Protein AF-A0A8S1J3Z8-F1 (afdb_monomer_lite)

Secondary structure (DSSP, 8-state):
-GGGS--TT---SPPHHHHHTGGGGGGGT--SEE--B-TTSSBPTT--EESTTTTT-HHHHGGG-SHHHHHHHHHSPPPPSS----HHHHT-BTSSBTTTBB-HHHHHHHHHHHTTPPBHHHHHHHTTPPPP-SGGGT-S-HHHHHHHHHHHSSGGGSBHHHHHHHSPPPTTSSS-HHHHHHHHHHHHHHHHH-TT-TT-GGG-SS-HHHHHHHHT--HHHHHHHHSS-----SSTTS--TT---------PPPPPP-------PPPS---SEEEEETTTEEEEEEEEEETTEEEEEEEEEES-SSEEEEEE-S-TTTTTTTEEEEEEEE-TT--EEEEEEEESSSSSPEEHHHHT----EEEEEEEEETTEEEEEEEEES----SSSPPPPSSSPEEEEEEEESS-SS----TTTTEEEEEE-TTPPP-PPPP-------BEEEEEEETTTTEEEEEEEEE-SSSEEEEEEEEEE-TTSS--EEEEEEE--TTSSSTTEEEEEEEEETTEEEEEEEEEEETTEEEEHHHHT-----EEEEEEEETTEEEEEEEEESS-SSTTPPPPPTTSPEEEEEEEESSSS--TTTSEEEEEEE-TT-BTT---S-EEE-----S---------------------------------------EEEEEEEETTTTEEEEEEEETTEEEEEEEEESSSEEEEEE--TTSSSTTEEEEEEEEETTEEEEEEEEESSSSPPEEHHHHT----EEEEEEEEETTEEEEEEEEESS-SSSSSPP--SS----EEEEE-SSSSS---TT--

Sequence (799 aa):
MFLKFLKCSGTPGVDSFFATVSYRYGHSEVMDIIPRIDDEGHEVPAGHLLLYESFFQPTKGLAAGIEPLLRGLAFSQQAAGVPHFPNALQTYLFGAPMHGGTDLFARNIQRGRDHGIPDYNSARQHMGLERKTSFEDITTEIYLQRILEETYGDVDSIDAYIGGLAEDAYLDSNIGELFYVSMLDQYVRIRNGDRFYFENSRNGLFTEEEINTIRATGLRDVILRNTMIKVMPENVYVQDVNQPWPRQTTSEPEAPGETPSSGSPAAPSAVPSKELKEGVYTLEWSKEEIGGEDYLTFDLNVKAEGWVGIGIAKDFSSKMVGADIIVASVSSSGQITLDDYYSNTFSEPQRDASLGGTNDVELLSASRSGGFTNVEFRRKVSTGDQFDRAIKTSGETDIIFAWHSSEGSLRYHGASNRNRAAVNFMAPFSAPPASDPVSSSTGGEILVDVVSGYKLSWRVVSASAGDMIHFTLSMTDSSGSGNGFMALGMEGPDKGFSQADVIVAHSANGQCTVRDYWSQASDDLRLDTFLGGTDDVMDASCAVSGGKIVATFKRAAAPVDPMDRPVASGGFTDSVLAWGSTPVVDFVAEKTSRLQINYYAAVGAAPSSVYKISPSLPGGAEETPAAPDAPAETDAPPADGEEAADGEDEGEEGGSAITGEATLNEDQGFVLSWELMGEEITFTLEMDGEGFMGIGVPGADKNMHQADIILAVADGGSCEVGDYWSETFAQPSLDGDVGGEDSLTATACEIAGGHMKATFTRSLLGTDDSDRDIPSQGFSVIYAFHEAAGGLQYHGTRR

Radius of gyration: 36.44 Å; chains: 1; bounding box: 118×58×111 Å

Structure (mmCIF, N/CA/C/O backbone):
data_AF-A0A8S1J3Z8-F1
#
_entry.id   AF-A0A8S1J3Z8-F1
#
loop_
_atom_site.group_PDB
_atom_site.id
_atom_site.type_symbol
_atom_site.label_atom_id
_atom_site.label_alt_id
_atom_site.label_comp_id
_atom_site.label_asym_id
_atom_site.label_entity_id
_atom_site.label_seq_id
_atom_site.pdbx_PDB_ins_code
_atom_site.Cartn_x
_atom_site.Cartn_y
_atom_site.Cartn_z
_atom_site.occupancy
_atom_site.B_iso_or_equiv
_atom_site.auth_seq_id
_atom_site.auth_comp_id
_atom_site.auth_asym_id
_atom_site.auth_atom_id
_atom_site.pdbx_PDB_model_num
ATOM 1 N N . MET A 1 1 ? 13.599 -27.927 -31.342 1.00 33.94 1 MET A N 1
ATOM 2 C CA . MET A 1 1 ? 12.788 -27.973 -32.587 1.00 33.94 1 MET A CA 1
ATOM 3 C C . MET A 1 1 ? 12.142 -26.615 -32.925 1.00 33.94 1 MET A C 1
ATOM 5 O O . MET A 1 1 ? 11.870 -26.388 -34.096 1.00 33.94 1 MET A O 1
ATOM 9 N N . PHE A 1 2 ? 12.004 -25.693 -31.955 1.00 37.62 2 PHE A N 1
ATOM 10 C CA . PHE A 1 2 ? 11.353 -24.370 -32.070 1.00 37.62 2 PHE A CA 1
ATOM 11 C C . PHE A 1 2 ? 12.042 -23.306 -32.956 1.00 37.62 2 PHE A C 1
ATOM 13 O O . PHE A 1 2 ? 11.376 -22.441 -33.509 1.00 37.62 2 PHE A O 1
ATOM 20 N N . LEU A 1 3 ? 13.356 -23.389 -33.197 1.00 38.62 3 LEU A N 1
ATOM 21 C CA . LEU A 1 3 ? 14.091 -22.407 -34.024 1.00 38.62 3 LEU A CA 1
ATOM 22 C C . LEU A 1 3 ? 13.756 -22.441 -35.533 1.00 38.62 3 LEU A C 1
ATOM 24 O O . LEU A 1 3 ? 14.319 -21.669 -36.304 1.00 38.62 3 LEU A O 1
ATOM 28 N N . LYS A 1 4 ? 12.866 -23.335 -35.988 1.00 35.03 4 LYS A N 1
ATOM 29 C CA . LYS A 1 4 ? 12.539 -23.507 -37.415 1.00 35.03 4 LYS A CA 1
ATOM 30 C C . LYS A 1 4 ? 11.477 -22.541 -37.963 1.00 35.03 4 LYS A C 1
ATOM 32 O O . LYS A 1 4 ? 11.285 -22.537 -39.177 1.00 35.03 4 LYS A O 1
ATOM 37 N N . PHE A 1 5 ? 10.832 -21.722 -37.127 1.00 44.00 5 PHE A N 1
ATOM 38 C CA . PHE A 1 5 ? 9.754 -20.817 -37.563 1.00 44.00 5 PHE A CA 1
ATOM 39 C C . PHE A 1 5 ? 10.111 -19.328 -37.634 1.00 44.00 5 PHE A C 1
ATOM 41 O O . PHE A 1 5 ? 9.360 -18.569 -38.242 1.00 44.00 5 PHE A O 1
ATOM 48 N N . LEU A 1 6 ? 11.282 -18.909 -37.144 1.00 46.16 6 LEU A N 1
ATOM 49 C CA . LEU A 1 6 ? 11.767 -17.536 -37.315 1.00 46.16 6 LEU A CA 1
ATOM 50 C C . LEU A 1 6 ? 12.220 -17.317 -38.765 1.00 46.16 6 LEU A C 1
ATOM 52 O O . LEU A 1 6 ? 13.402 -17.386 -39.107 1.00 46.16 6 LEU A O 1
ATOM 56 N N . LYS A 1 7 ? 11.256 -17.089 -39.660 1.00 43.41 7 LYS A N 1
ATOM 57 C CA . LYS A 1 7 ? 11.529 -16.620 -41.017 1.00 43.41 7 LYS A CA 1
ATOM 58 C C . LYS A 1 7 ? 12.287 -15.294 -40.914 1.00 43.41 7 LYS A C 1
ATOM 60 O O . LYS A 1 7 ? 11.729 -14.291 -40.483 1.00 43.41 7 LYS A O 1
ATOM 65 N N . CYS A 1 8 ? 13.513 -15.247 -41.437 1.00 46.12 8 CYS A N 1
ATOM 66 C CA . CYS A 1 8 ? 14.277 -14.015 -41.697 1.00 46.12 8 CYS A CA 1
ATOM 67 C C . CYS A 1 8 ? 13.603 -13.048 -42.707 1.00 46.12 8 CYS A C 1
ATOM 69 O O . CYS A 1 8 ? 14.280 -12.210 -43.292 1.00 46.12 8 CYS A O 1
ATOM 71 N N . SER A 1 9 ? 12.297 -13.179 -42.963 1.00 48.31 9 SER A N 1
ATOM 72 C CA . SER A 1 9 ? 11.519 -12.380 -43.917 1.00 48.31 9 SER A CA 1
ATOM 73 C C . SER A 1 9 ? 10.476 -11.476 -43.248 1.00 48.31 9 SER A C 1
ATOM 75 O O . SER A 1 9 ? 9.591 -10.978 -43.939 1.00 48.31 9 SER A O 1
ATOM 77 N N . GLY A 1 10 ? 10.513 -11.318 -41.922 1.00 60.94 10 GLY A N 1
ATOM 78 C CA . GLY A 1 10 ? 9.563 -10.479 -41.190 1.00 60.94 10 GLY A CA 1
ATOM 79 C C . GLY A 1 10 ? 9.884 -8.988 -41.306 1.00 60.94 10 GLY A C 1
ATOM 80 O O . GLY A 1 10 ? 11.046 -8.589 -41.308 1.00 60.94 10 GLY A O 1
ATOM 81 N N . THR A 1 11 ? 8.853 -8.151 -41.384 1.00 78.25 11 THR A N 1
ATOM 82 C CA . THR A 1 11 ? 8.981 -6.696 -41.251 1.00 78.25 11 THR A CA 1
ATOM 83 C C . THR A 1 11 ? 9.455 -6.327 -39.838 1.00 78.25 11 THR A C 1
ATOM 85 O O . THR A 1 11 ? 8.943 -6.906 -38.874 1.00 78.25 11 THR A O 1
ATOM 88 N N . PRO A 1 12 ? 10.353 -5.332 -39.676 1.00 87.25 12 PRO A N 1
ATOM 89 C CA . PRO A 1 12 ? 10.820 -4.875 -38.361 1.00 87.25 12 PRO A CA 1
ATOM 90 C C . PRO A 1 12 ? 9.757 -4.074 -37.587 1.00 87.25 12 PRO A C 1
ATOM 92 O O . PRO A 1 12 ? 10.048 -3.541 -36.523 1.00 87.25 12 PRO A O 1
ATOM 95 N N . GLY A 1 13 ? 8.536 -3.951 -38.122 1.00 91.81 13 GLY A N 1
ATOM 96 C CA . GLY A 1 13 ? 7.429 -3.286 -37.444 1.00 91.81 13 GLY A CA 1
ATOM 97 C C . GLY A 1 13 ? 7.127 -3.925 -36.090 1.00 91.81 13 GLY A C 1
ATOM 98 O O . GLY A 1 13 ? 7.270 -5.139 -35.913 1.00 91.81 13 GLY A O 1
ATOM 99 N N . VAL A 1 14 ? 6.728 -3.093 -35.133 1.00 95.25 14 VAL A N 1
ATOM 100 C CA . VAL A 1 14 ? 6.280 -3.560 -33.822 1.00 95.25 14 VAL A CA 1
ATOM 101 C C . VAL A 1 14 ? 4.928 -4.241 -33.984 1.00 95.25 14 VAL A C 1
ATOM 103 O O . VAL A 1 14 ? 4.013 -3.671 -34.574 1.00 95.25 14 VAL A O 1
ATOM 106 N N . ASP A 1 15 ? 4.836 -5.474 -33.507 1.00 94.38 15 ASP A N 1
ATOM 107 C CA . ASP A 1 15 ? 3.611 -6.252 -33.510 1.00 94.38 15 ASP A CA 1
ATOM 108 C C . ASP A 1 15 ? 2.621 -5.734 -32.451 1.00 94.38 15 ASP A C 1
ATOM 110 O O . ASP A 1 15 ? 3.017 -5.267 -31.377 1.00 94.38 15 ASP A O 1
ATOM 114 N N . SER A 1 16 ? 1.323 -5.798 -32.765 1.00 95.00 16 SER A N 1
ATOM 115 C CA . SER A 1 16 ? 0.267 -5.281 -31.887 1.00 95.00 16 SER A CA 1
ATOM 116 C C . SER A 1 16 ? 0.181 -6.067 -30.579 1.00 95.00 16 SER A C 1
ATOM 118 O O . SER A 1 16 ? 0.055 -5.461 -29.512 1.00 95.00 16 SER A O 1
ATOM 120 N N . PHE A 1 17 ? 0.315 -7.397 -30.639 1.00 96.75 17 PHE A N 1
ATOM 121 C CA . PHE A 1 17 ? 0.330 -8.254 -29.457 1.00 96.75 17 PHE A CA 1
ATOM 122 C C . PHE A 1 17 ? 1.553 -7.936 -28.593 1.00 96.75 17 PHE A C 1
ATOM 124 O O . PHE A 1 17 ? 1.421 -7.749 -27.385 1.00 96.75 17 PHE A O 1
ATOM 131 N N . PHE A 1 18 ? 2.728 -7.749 -29.204 1.00 96.56 18 PHE A N 1
ATOM 132 C CA . PHE A 1 18 ? 3.927 -7.354 -28.460 1.00 96.56 18 PHE A CA 1
ATOM 133 C C . PHE A 1 18 ? 3.740 -6.039 -27.684 1.00 96.56 18 PHE A C 1
ATOM 135 O O . PHE A 1 18 ? 3.991 -5.993 -26.479 1.00 96.56 18 PHE A O 1
ATOM 142 N N . ALA A 1 19 ? 3.295 -4.970 -28.353 1.00 96.12 19 ALA A N 1
ATOM 143 C CA . ALA A 1 19 ? 3.184 -3.636 -27.749 1.00 96.12 19 ALA A CA 1
ATOM 144 C C . ALA A 1 19 ? 2.016 -3.495 -26.757 1.00 96.12 19 ALA A C 1
ATOM 146 O O . ALA A 1 19 ? 2.060 -2.675 -25.832 1.00 96.12 19 ALA A O 1
ATOM 147 N N . THR A 1 20 ? 0.944 -4.252 -26.978 1.00 96.50 20 THR A N 1
ATOM 148 C CA . THR A 1 20 ? -0.291 -4.141 -26.193 1.00 96.50 20 THR A CA 1
ATOM 149 C C . THR A 1 20 ? -0.320 -5.127 -25.031 1.00 96.50 20 THR A C 1
ATOM 151 O O . THR A 1 20 ? -0.930 -4.823 -24.013 1.00 96.50 20 THR A O 1
ATOM 154 N N . VAL A 1 21 ? 0.366 -6.266 -25.163 1.00 96.62 21 VAL A N 1
ATOM 155 C CA . VAL A 1 21 ? 0.265 -7.400 -24.241 1.00 96.62 21 VAL A CA 1
ATOM 156 C C . VAL A 1 21 ? 1.623 -7.723 -23.628 1.00 96.62 21 VAL A C 1
ATOM 158 O O . VAL A 1 21 ? 1.893 -7.328 -22.496 1.00 96.62 21 VAL A O 1
ATOM 161 N N . SER A 1 22 ? 2.510 -8.401 -24.366 1.00 95.81 22 SER A N 1
ATOM 162 C CA . SER A 1 22 ? 3.676 -9.038 -23.745 1.00 95.81 22 SER A CA 1
ATOM 163 C C . S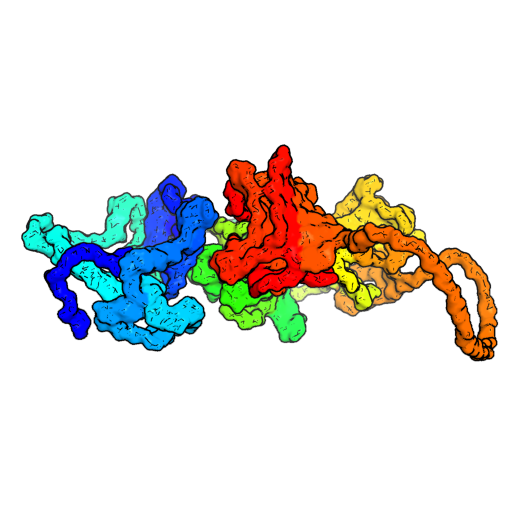ER A 1 22 ? 4.654 -8.021 -23.166 1.00 95.81 22 SER A C 1
ATOM 165 O O . SER A 1 22 ? 5.115 -8.201 -22.050 1.00 95.81 22 SER A O 1
ATOM 167 N N . TYR A 1 23 ? 4.934 -6.910 -23.856 1.00 95.56 23 TYR A N 1
ATOM 168 C CA . TYR A 1 23 ? 5.892 -5.906 -23.370 1.00 95.56 23 TYR A CA 1
ATOM 169 C C . TYR A 1 23 ? 5.352 -5.021 -22.232 1.00 95.56 23 TYR A C 1
ATOM 171 O O . TYR A 1 23 ? 6.050 -4.133 -21.750 1.00 95.56 23 TYR A O 1
ATOM 179 N N . ARG A 1 24 ? 4.116 -5.272 -21.780 1.00 93.75 24 ARG A N 1
ATOM 180 C CA . ARG A 1 24 ? 3.513 -4.642 -20.598 1.00 93.75 24 ARG A CA 1
ATOM 181 C C . ARG A 1 24 ? 3.641 -5.485 -19.334 1.00 93.75 24 ARG A C 1
ATOM 183 O O . ARG A 1 24 ? 3.175 -5.049 -18.283 1.00 93.75 24 ARG A O 1
ATOM 190 N N . TYR A 1 25 ? 4.283 -6.653 -19.417 1.00 91.75 25 TYR A N 1
ATOM 191 C CA . TYR A 1 25 ? 4.623 -7.451 -18.238 1.00 91.75 25 TYR A CA 1
ATOM 192 C C . TYR A 1 25 ? 5.418 -6.633 -17.211 1.00 91.75 25 TYR A C 1
ATOM 194 O O . TYR A 1 25 ? 5.190 -6.764 -16.021 1.00 91.75 25 TYR A O 1
ATOM 202 N N . GLY A 1 26 ? 6.254 -5.692 -17.668 1.00 89.81 26 GLY A N 1
ATOM 203 C CA . GLY A 1 26 ? 7.042 -4.832 -16.788 1.00 89.81 26 GLY A CA 1
ATOM 204 C C . GLY A 1 26 ? 6.208 -4.017 -15.797 1.00 89.81 26 GLY A C 1
ATOM 205 O O . GLY A 1 26 ? 6.734 -3.623 -14.767 1.00 89.81 26 GLY A O 1
ATOM 206 N N . HIS A 1 27 ? 4.907 -3.797 -16.038 1.00 90.50 27 HIS A N 1
ATOM 207 C CA . HIS A 1 27 ? 4.033 -3.158 -15.048 1.00 90.50 27 HIS A CA 1
ATOM 208 C C . HIS A 1 27 ? 3.896 -3.979 -13.760 1.00 90.50 27 HIS A C 1
ATOM 210 O O . HIS A 1 27 ? 3.748 -3.378 -12.699 1.00 90.50 27 HIS A O 1
ATOM 216 N N . SER A 1 28 ? 3.998 -5.312 -13.833 1.00 84.62 28 SER A N 1
ATOM 217 C CA . SER A 1 28 ? 4.002 -6.164 -12.643 1.00 84.62 28 SER A CA 1
ATOM 218 C C . SER A 1 28 ? 5.363 -6.244 -11.956 1.00 84.62 28 SER A C 1
ATOM 220 O O . SER A 1 28 ? 5.461 -6.736 -10.844 1.00 84.62 28 SER A O 1
ATOM 222 N N . GLU A 1 29 ? 6.428 -5.726 -12.566 1.00 83.94 29 GLU A N 1
ATOM 223 C CA . GLU A 1 29 ? 7.768 -5.699 -11.963 1.00 83.94 29 GLU A CA 1
ATOM 224 C C . GLU A 1 29 ? 8.024 -4.419 -11.151 1.00 83.94 29 GLU A C 1
ATOM 226 O O . GLU A 1 29 ? 8.995 -4.330 -10.395 1.00 83.94 29 GLU A O 1
ATOM 231 N N . VAL A 1 30 ? 7.164 -3.410 -11.312 1.00 84.06 30 VAL A N 1
ATOM 232 C CA . VAL A 1 30 ? 7.302 -2.105 -10.662 1.00 84.06 30 VAL A CA 1
ATOM 233 C C . VAL A 1 30 ? 6.976 -2.200 -9.171 1.00 84.06 30 VAL A C 1
ATOM 235 O O . VAL A 1 30 ? 6.013 -2.848 -8.790 1.00 84.06 30 VAL A O 1
ATOM 238 N N . MET A 1 31 ? 7.744 -1.494 -8.337 1.00 72.31 31 MET A N 1
ATOM 239 C CA . MET A 1 31 ? 7.525 -1.344 -6.890 1.00 72.31 31 MET A CA 1
ATOM 240 C C . MET A 1 31 ? 6.858 0.005 -6.570 1.00 72.31 31 MET A C 1
ATOM 242 O O . MET A 1 31 ? 7.120 0.986 -7.267 1.00 72.31 31 MET A O 1
ATOM 246 N N . ASP A 1 32 ? 6.090 0.117 -5.476 1.00 67.00 32 ASP A N 1
ATOM 247 C CA . ASP A 1 32 ? 5.521 1.421 -5.059 1.00 67.00 32 ASP A CA 1
ATOM 248 C C . ASP A 1 32 ? 6.564 2.390 -4.485 1.00 67.00 32 ASP A C 1
ATOM 250 O O . ASP A 1 32 ? 6.280 3.575 -4.302 1.00 67.00 32 ASP A O 1
ATOM 254 N N . ILE A 1 33 ? 7.776 1.909 -4.199 1.00 73.44 33 ILE A N 1
ATOM 255 C CA . ILE A 1 33 ? 8.875 2.709 -3.661 1.00 73.44 33 ILE A CA 1
ATOM 256 C C . ILE A 1 33 ? 10.039 2.691 -4.645 1.00 73.44 33 ILE A C 1
ATOM 258 O O . ILE A 1 33 ? 10.520 1.629 -5.031 1.00 73.44 33 ILE A O 1
ATOM 262 N N . ILE A 1 34 ? 10.537 3.878 -4.999 1.00 81.69 34 ILE A N 1
ATOM 263 C CA . ILE A 1 34 ? 11.784 4.063 -5.744 1.00 81.69 34 ILE A CA 1
ATOM 264 C C . ILE A 1 34 ? 12.896 4.375 -4.727 1.00 81.69 34 ILE A C 1
ATOM 266 O O . ILE A 1 34 ? 12.908 5.466 -4.133 1.00 81.69 34 ILE A O 1
ATOM 270 N N . PRO A 1 35 ? 13.842 3.448 -4.501 1.00 79.56 35 PRO A N 1
ATOM 271 C CA . PRO A 1 35 ? 14.894 3.636 -3.514 1.00 79.56 35 PRO A CA 1
ATOM 272 C C . PRO A 1 35 ? 15.866 4.743 -3.928 1.00 79.56 35 PRO A C 1
ATOM 274 O O . PRO A 1 35 ? 16.237 4.881 -5.093 1.00 79.56 35 PRO A O 1
ATOM 277 N N . ARG A 1 36 ? 16.314 5.521 -2.943 1.00 81.94 36 ARG A N 1
ATOM 278 C CA . ARG A 1 36 ? 17.392 6.509 -3.079 1.00 81.94 36 ARG A CA 1
ATOM 279 C C . ARG A 1 36 ? 18.455 6.209 -2.036 1.00 81.94 36 ARG A C 1
ATOM 281 O O . ARG A 1 36 ? 18.177 6.333 -0.843 1.00 81.94 36 ARG A O 1
ATOM 288 N N . ILE A 1 37 ? 19.630 5.793 -2.497 1.00 83.00 37 ILE A N 1
ATOM 289 C CA . ILE A 1 37 ? 20.689 5.237 -1.647 1.00 83.00 37 ILE A CA 1
ATOM 290 C C . ILE A 1 37 ? 21.971 6.070 -1.782 1.00 83.00 37 ILE A C 1
ATOM 292 O O . ILE A 1 37 ? 22.351 6.418 -2.898 1.00 83.00 37 ILE A O 1
ATOM 296 N N . ASP A 1 38 ? 22.631 6.416 -0.678 1.00 81.69 38 ASP A N 1
ATOM 297 C CA . ASP A 1 38 ? 23.918 7.130 -0.655 1.00 81.69 38 ASP A CA 1
ATOM 298 C C . ASP A 1 38 ? 25.114 6.234 -1.048 1.00 81.69 38 ASP A C 1
ATOM 300 O O . ASP A 1 38 ? 24.934 5.130 -1.560 1.00 81.69 38 ASP A O 1
ATOM 304 N N . ASP A 1 39 ? 26.346 6.733 -0.913 1.00 84.19 39 ASP A N 1
ATOM 305 C CA . ASP A 1 39 ? 27.560 5.981 -1.268 1.00 84.19 39 ASP A CA 1
ATOM 306 C C . ASP A 1 39 ? 27.889 4.863 -0.259 1.00 84.19 39 ASP A C 1
ATOM 308 O O . ASP A 1 39 ? 28.609 3.911 -0.580 1.00 84.19 39 ASP A O 1
ATOM 312 N N . GLU A 1 40 ? 27.324 4.942 0.941 1.00 74.69 40 GLU A N 1
ATOM 313 C CA . GLU A 1 40 ? 27.519 4.012 2.049 1.00 74.69 40 GLU A CA 1
ATOM 314 C C . GLU A 1 40 ? 26.456 2.906 2.091 1.00 74.69 40 GLU A C 1
ATOM 316 O O . GLU A 1 40 ? 26.603 1.943 2.845 1.00 74.69 40 GLU A O 1
ATOM 321 N N . GLY A 1 41 ? 25.428 2.998 1.245 1.00 69.81 41 GLY A N 1
ATOM 322 C CA . GLY A 1 41 ? 24.367 1.999 1.143 1.00 69.81 41 GLY A CA 1
ATOM 323 C C . GLY A 1 41 ? 23.158 2.303 2.019 1.00 69.81 41 GLY A C 1
ATOM 324 O O . GLY A 1 41 ? 22.301 1.436 2.199 1.00 69.81 41 GLY A O 1
ATOM 325 N N . HIS A 1 42 ? 23.069 3.517 2.561 1.00 72.19 42 HIS A N 1
ATOM 326 C CA . HIS A 1 42 ? 21.957 3.967 3.385 1.00 72.19 42 HIS A CA 1
ATOM 327 C C . HIS A 1 42 ? 20.960 4.801 2.581 1.00 72.19 42 HIS A C 1
ATOM 329 O O . HIS A 1 42 ? 21.258 5.347 1.522 1.00 72.19 42 HIS A O 1
ATOM 335 N N . GLU A 1 43 ? 19.735 4.902 3.090 1.00 76.31 43 GLU A N 1
ATOM 336 C CA . GLU A 1 43 ? 18.741 5.826 2.549 1.00 76.31 43 GLU A CA 1
ATOM 337 C C . GLU A 1 43 ? 19.233 7.271 2.700 1.00 76.31 43 GLU A C 1
ATOM 339 O O . GLU A 1 43 ? 19.660 7.683 3.778 1.00 76.31 43 GLU A O 1
ATOM 344 N N . VAL A 1 44 ? 19.153 8.050 1.619 1.00 75.56 44 VAL A N 1
ATOM 345 C CA . VAL A 1 44 ? 19.543 9.466 1.657 1.00 75.56 44 VAL A CA 1
ATOM 346 C C . VAL A 1 44 ? 18.643 10.266 2.612 1.00 75.56 44 VAL A C 1
ATOM 348 O O . VAL A 1 44 ? 17.473 9.921 2.765 1.00 75.56 44 VAL A O 1
ATOM 351 N N . PRO A 1 45 ? 19.098 11.407 3.170 1.00 68.44 45 PRO A N 1
ATOM 352 C CA . PRO A 1 45 ? 18.274 12.242 4.056 1.00 68.44 45 PRO A CA 1
ATOM 353 C C . PRO A 1 45 ? 16.950 12.720 3.443 1.00 68.44 45 PRO A C 1
ATOM 355 O O . PRO A 1 45 ? 15.990 12.975 4.160 1.00 68.44 45 PRO A O 1
ATOM 358 N N . ALA A 1 46 ? 16.884 12.827 2.112 1.00 70.50 46 ALA A N 1
ATOM 359 C CA . ALA A 1 46 ? 15.653 13.158 1.396 1.00 70.50 46 ALA A CA 1
ATOM 360 C C . ALA A 1 46 ? 14.610 12.018 1.402 1.00 70.50 46 ALA A C 1
ATOM 362 O O . ALA A 1 46 ? 13.496 12.229 0.925 1.00 70.50 46 ALA A O 1
ATOM 363 N N . GLY A 1 47 ? 14.973 10.832 1.899 1.00 71.56 47 GLY A N 1
ATOM 364 C CA . GLY A 1 47 ? 14.164 9.619 1.954 1.00 71.56 47 GLY A CA 1
ATOM 365 C C . GLY A 1 47 ? 14.144 8.828 0.645 1.00 71.56 47 GLY A C 1
ATOM 366 O O . GLY A 1 47 ? 14.768 9.206 -0.344 1.00 71.56 47 GLY A O 1
ATOM 367 N N . HIS A 1 48 ? 13.387 7.740 0.583 1.00 80.75 48 HIS A N 1
ATOM 368 C CA . HIS A 1 48 ? 12.954 7.119 -0.675 1.00 80.75 48 HIS A CA 1
ATOM 369 C C . HIS A 1 48 ? 11.864 7.954 -1.367 1.00 80.75 48 HIS A C 1
ATOM 371 O O . HIS A 1 48 ? 11.434 8.982 -0.842 1.00 80.75 48 HIS A O 1
ATOM 377 N N . LEU A 1 49 ? 11.482 7.585 -2.589 1.00 76.81 49 LEU A N 1
ATOM 378 C CA . LEU A 1 49 ? 10.353 8.199 -3.290 1.00 76.81 49 LEU A CA 1
ATOM 379 C C . LEU A 1 49 ? 9.184 7.224 -3.332 1.00 76.81 49 LEU A C 1
ATOM 381 O O . LEU A 1 49 ? 9.370 6.062 -3.679 1.00 76.81 49 LEU A O 1
ATOM 385 N N . LEU A 1 50 ? 7.984 7.721 -3.054 1.00 74.56 50 LEU A N 1
ATOM 386 C CA . LEU A 1 50 ? 6.745 7.003 -3.335 1.00 74.56 50 LEU A CA 1
ATOM 387 C C . LEU A 1 50 ? 6.409 7.181 -4.816 1.00 74.56 50 LEU A C 1
ATOM 389 O O . LEU A 1 50 ? 6.401 8.310 -5.323 1.00 74.56 50 LEU A O 1
ATOM 393 N N . LEU A 1 51 ? 6.166 6.078 -5.521 1.00 77.56 51 LEU A N 1
ATOM 394 C CA . LEU A 1 51 ? 5.951 6.069 -6.965 1.00 77.56 51 LEU A CA 1
ATOM 395 C C . LEU A 1 51 ? 4.723 6.900 -7.352 1.00 77.56 51 LEU A C 1
ATOM 397 O O . LEU A 1 51 ? 4.824 7.727 -8.261 1.00 77.56 51 LEU A O 1
ATOM 401 N N . TYR A 1 52 ? 3.612 6.755 -6.619 1.00 73.56 52 TYR A N 1
ATOM 402 C CA . TYR A 1 52 ? 2.367 7.476 -6.908 1.00 73.56 52 TYR A CA 1
ATOM 403 C C . TYR A 1 52 ? 2.532 9.003 -6.838 1.00 73.56 52 TYR A C 1
ATOM 405 O O . TYR A 1 52 ? 1.919 9.739 -7.606 1.00 73.56 52 TYR A O 1
ATOM 413 N N . GLU A 1 53 ? 3.434 9.495 -5.985 1.00 73.31 53 GLU A N 1
ATOM 414 C CA . GLU A 1 53 ? 3.731 10.925 -5.863 1.00 73.31 53 GLU A CA 1
ATOM 415 C C . GLU A 1 53 ? 4.864 11.405 -6.779 1.00 73.31 53 GLU A C 1
ATOM 417 O O . GLU A 1 53 ? 5.286 12.561 -6.680 1.00 73.31 53 GLU A O 1
ATOM 422 N N . SER A 1 54 ? 5.434 10.517 -7.594 1.00 80.56 54 SER A N 1
ATOM 423 C CA . SER A 1 54 ? 6.622 10.798 -8.409 1.00 80.56 54 SER A CA 1
ATOM 424 C C . SER A 1 54 ? 6.321 10.884 -9.905 1.00 80.56 54 SER A C 1
ATOM 426 O O . SER A 1 54 ? 7.182 11.316 -10.679 1.00 80.56 54 SER A O 1
ATOM 428 N N . PHE A 1 55 ? 5.103 10.535 -10.332 1.00 83.25 55 PHE A N 1
ATOM 429 C CA . PHE A 1 55 ? 4.691 10.660 -11.727 1.00 83.25 55 PHE A CA 1
ATOM 430 C C . PHE A 1 55 ? 4.803 12.106 -12.214 1.00 83.25 55 PHE A C 1
ATOM 432 O O . PHE A 1 55 ? 4.193 13.016 -11.660 1.00 83.25 55 PHE A O 1
ATOM 439 N N . PHE A 1 56 ? 5.593 12.316 -13.270 1.00 82.94 56 PHE A N 1
ATOM 440 C CA . PHE A 1 56 ? 5.839 13.634 -13.865 1.00 82.94 56 PHE A CA 1
ATOM 441 C C . PHE A 1 56 ? 6.385 14.693 -12.884 1.00 82.94 56 PHE A C 1
ATOM 443 O O . PHE A 1 56 ? 6.211 15.888 -13.111 1.00 82.94 56 PHE A O 1
ATOM 450 N N . GLN A 1 57 ? 7.096 14.275 -11.827 1.00 82.88 57 GLN A N 1
ATOM 451 C CA . GLN A 1 57 ? 7.689 15.169 -10.822 1.00 82.88 57 GLN A CA 1
ATOM 452 C C . GLN A 1 57 ? 9.231 15.214 -10.911 1.00 82.88 57 GLN A C 1
ATOM 454 O O . GLN A 1 57 ? 9.918 14.702 -10.021 1.00 82.88 57 GLN A O 1
ATOM 459 N N . PRO A 1 58 ? 9.829 15.841 -11.948 1.00 84.44 58 PRO A N 1
ATOM 460 C CA . PRO A 1 58 ? 11.284 15.846 -12.134 1.00 84.44 58 PRO A CA 1
ATOM 461 C C . PRO A 1 58 ? 12.026 16.540 -10.986 1.00 84.44 58 PRO A C 1
ATOM 463 O O . PRO A 1 58 ? 13.076 16.062 -10.560 1.00 84.44 58 PRO A O 1
ATOM 466 N N . THR A 1 59 ? 11.466 17.623 -10.435 1.00 86.06 59 THR A N 1
ATOM 467 C CA . THR A 1 59 ? 12.057 18.345 -9.297 1.00 86.06 59 THR A CA 1
ATOM 468 C C . THR A 1 59 ? 12.139 17.461 -8.056 1.00 86.06 59 THR A C 1
ATOM 470 O O . THR A 1 59 ? 13.151 17.472 -7.363 1.00 86.06 59 THR A O 1
ATOM 473 N N . LYS A 1 60 ? 11.097 16.661 -7.791 1.00 79.12 60 LYS A N 1
ATOM 474 C CA . LYS A 1 60 ? 11.052 15.737 -6.652 1.00 79.12 60 LYS A CA 1
ATOM 475 C C . LYS A 1 60 ? 11.998 14.558 -6.858 1.00 79.12 60 LYS A C 1
ATOM 477 O O . LYS A 1 60 ? 12.774 14.235 -5.959 1.00 79.12 60 LYS A O 1
ATOM 482 N N . GLY A 1 61 ? 11.968 13.966 -8.054 1.00 78.00 61 GLY A N 1
ATOM 483 C CA . GLY A 1 61 ? 12.839 12.857 -8.431 1.00 78.00 61 GLY A CA 1
ATOM 484 C C . GLY A 1 61 ? 14.316 13.206 -8.262 1.00 78.00 61 GLY A C 1
ATOM 485 O O . GLY A 1 61 ? 15.060 12.488 -7.599 1.00 78.00 61 GLY A O 1
ATOM 486 N N . LEU A 1 62 ? 14.721 14.363 -8.787 1.00 85.56 62 LEU A N 1
ATOM 487 C CA . LEU A 1 62 ? 16.114 14.809 -8.808 1.00 85.56 62 LEU A CA 1
ATOM 488 C C . LEU A 1 62 ? 16.519 15.663 -7.598 1.00 85.56 62 LEU A C 1
ATOM 490 O O . LEU A 1 62 ? 17.633 16.182 -7.579 1.00 85.56 62 LEU A O 1
ATOM 494 N N . ALA A 1 63 ? 15.668 15.791 -6.574 1.00 82.69 63 ALA A N 1
ATOM 495 C CA . ALA A 1 63 ? 15.952 16.613 -5.393 1.00 82.69 63 ALA A CA 1
ATOM 496 C C . ALA A 1 63 ? 17.248 16.203 -4.663 1.00 82.69 63 ALA A C 1
ATOM 498 O O . ALA A 1 63 ? 17.903 17.044 -4.054 1.00 82.69 63 ALA A O 1
ATOM 499 N N . ALA A 1 64 ? 17.625 14.922 -4.745 1.00 83.62 64 ALA A N 1
ATOM 500 C CA . ALA A 1 64 ? 18.856 14.373 -4.169 1.00 83.62 64 ALA A CA 1
ATOM 501 C C . ALA A 1 64 ? 19.958 14.105 -5.219 1.00 83.62 64 ALA A C 1
ATOM 503 O O . ALA A 1 64 ? 20.949 13.447 -4.911 1.00 83.62 64 ALA A O 1
ATOM 504 N N . GLY A 1 65 ? 19.789 14.579 -6.457 1.00 89.56 65 GLY A N 1
ATOM 505 C CA . GLY A 1 65 ? 20.621 14.192 -7.599 1.00 89.56 65 GLY A CA 1
ATOM 506 C C . GLY A 1 65 ? 20.196 12.861 -8.226 1.00 89.56 65 GLY A C 1
ATOM 507 O O . GLY A 1 65 ? 19.259 12.203 -7.772 1.00 89.56 65 GLY A O 1
ATOM 508 N N . ILE A 1 66 ? 20.877 12.472 -9.306 1.00 94.38 66 ILE A N 1
ATOM 509 C CA . ILE A 1 66 ? 20.567 11.241 -10.050 1.00 94.38 66 ILE A CA 1
ATOM 510 C C . ILE A 1 66 ? 21.289 10.024 -9.461 1.00 94.38 66 ILE A C 1
ATOM 512 O O . ILE A 1 66 ? 20.812 8.897 -9.572 1.00 94.38 66 ILE A O 1
ATOM 516 N N . GLU A 1 67 ? 22.426 10.243 -8.803 1.00 94.12 67 GLU A N 1
ATOM 517 C CA . GLU A 1 67 ? 23.274 9.183 -8.277 1.00 94.12 67 GLU A CA 1
ATOM 518 C C . GLU A 1 67 ? 22.550 8.300 -7.255 1.00 94.12 67 GLU A C 1
ATOM 520 O O . GLU A 1 67 ? 22.611 7.077 -7.406 1.00 94.12 67 GLU A O 1
ATOM 525 N N . PRO A 1 68 ? 21.793 8.848 -6.280 1.00 90.50 68 PRO A N 1
ATOM 526 C CA . PRO A 1 68 ? 21.077 8.001 -5.338 1.00 90.50 68 PRO A CA 1
ATOM 527 C C . PRO A 1 68 ? 19.997 7.130 -5.968 1.00 90.50 68 PRO A C 1
ATOM 529 O O . PRO A 1 68 ? 19.772 6.016 -5.498 1.00 90.50 68 PRO A O 1
ATOM 532 N N . LEU A 1 69 ? 19.355 7.618 -7.033 1.00 92.12 69 LEU A N 1
ATOM 533 C CA . LEU A 1 69 ? 18.374 6.847 -7.794 1.00 92.12 69 LEU A CA 1
ATOM 534 C C . LEU A 1 69 ? 19.048 5.699 -8.541 1.00 92.12 69 LEU A C 1
ATOM 536 O O . LEU A 1 69 ? 18.590 4.568 -8.461 1.00 92.12 69 LEU A O 1
ATOM 540 N N . LEU A 1 70 ? 20.157 5.966 -9.237 1.00 94.31 70 LEU A N 1
ATOM 541 C CA . LEU A 1 70 ? 20.876 4.939 -9.998 1.00 94.31 70 LEU A CA 1
ATOM 542 C C . LEU A 1 70 ? 21.456 3.847 -9.092 1.00 94.31 70 LEU A C 1
ATOM 544 O O . LEU A 1 70 ? 21.399 2.673 -9.454 1.00 94.31 70 LEU A O 1
ATOM 548 N N . ARG A 1 71 ? 21.953 4.211 -7.900 1.00 89.50 71 ARG A N 1
ATOM 549 C CA . ARG A 1 71 ? 22.329 3.227 -6.874 1.00 89.50 71 ARG A CA 1
ATOM 550 C C . ARG A 1 71 ? 21.106 2.441 -6.400 1.00 89.50 71 ARG A C 1
ATOM 552 O O . ARG A 1 71 ? 21.140 1.217 -6.387 1.00 89.50 71 ARG A O 1
ATOM 559 N N . GLY A 1 72 ? 20.016 3.133 -6.066 1.00 85.31 72 GLY A N 1
ATOM 560 C CA . GLY A 1 72 ? 18.759 2.508 -5.655 1.00 85.31 72 GLY A CA 1
ATOM 561 C C . GLY A 1 72 ? 18.259 1.462 -6.649 1.00 85.31 72 GLY A C 1
ATOM 562 O O . GLY A 1 72 ? 17.991 0.334 -6.249 1.00 85.31 72 GLY A O 1
ATOM 563 N N . LEU A 1 73 ? 18.221 1.803 -7.937 1.00 88.81 73 LEU A N 1
ATOM 564 C CA . LEU A 1 73 ? 17.786 0.912 -9.016 1.00 88.81 73 LEU A CA 1
ATOM 565 C C . LEU A 1 73 ? 18.708 -0.297 -9.207 1.00 88.81 73 LEU A C 1
ATOM 567 O O . LEU A 1 73 ? 18.223 -1.384 -9.485 1.00 88.81 73 LEU A O 1
ATOM 571 N N . ALA A 1 74 ? 20.022 -0.128 -9.060 1.00 87.19 74 ALA A N 1
ATOM 572 C CA . ALA A 1 74 ? 20.967 -1.222 -9.280 1.00 87.19 74 ALA A CA 1
ATOM 573 C C . ALA A 1 74 ? 21.113 -2.175 -8.086 1.00 87.19 74 ALA A C 1
ATOM 575 O O . ALA A 1 74 ? 21.530 -3.315 -8.267 1.00 87.19 74 ALA A O 1
ATOM 576 N N . PHE A 1 75 ? 20.820 -1.712 -6.867 1.00 76.88 75 PHE A N 1
ATOM 577 C CA . PHE A 1 75 ? 21.008 -2.492 -5.638 1.00 76.88 75 PHE A CA 1
ATOM 578 C C . PHE A 1 75 ? 19.703 -2.977 -4.997 1.00 76.88 75 PHE A C 1
ATOM 580 O O . PHE A 1 75 ? 19.758 -3.673 -3.981 1.00 76.88 75 PHE A O 1
ATOM 587 N N . SER A 1 76 ? 18.548 -2.636 -5.567 1.00 74.50 76 SER A N 1
ATOM 588 C CA . SER A 1 76 ? 17.240 -3.069 -5.066 1.00 74.50 76 SER A CA 1
ATOM 589 C C . SER A 1 76 ? 16.624 -4.111 -5.986 1.00 74.50 76 SER A C 1
ATOM 591 O O . SER A 1 76 ? 16.842 -4.090 -7.194 1.00 74.50 76 SER A O 1
ATOM 593 N N . GLN A 1 77 ? 15.846 -5.021 -5.407 1.00 70.69 77 GLN A N 1
ATOM 594 C CA . GLN A 1 77 ? 15.085 -5.996 -6.178 1.00 70.69 77 GLN A CA 1
ATOM 595 C C . GLN A 1 77 ? 13.820 -5.348 -6.742 1.00 70.69 77 GLN A C 1
ATOM 597 O O . GLN A 1 77 ? 13.177 -4.539 -6.070 1.00 70.69 77 GLN A O 1
ATOM 602 N N . GLN A 1 78 ? 13.475 -5.726 -7.970 1.00 72.44 78 GLN A N 1
ATOM 603 C CA . GLN A 1 78 ? 12.128 -5.547 -8.509 1.00 72.44 78 GLN A CA 1
ATOM 604 C C . GLN A 1 78 ? 11.126 -6.461 -7.779 1.00 72.44 78 GLN A C 1
ATOM 606 O O . GLN A 1 78 ? 11.533 -7.316 -6.986 1.00 72.44 78 GLN A O 1
ATOM 611 N N . ALA A 1 79 ? 9.830 -6.313 -8.064 1.00 58.62 79 ALA A N 1
ATOM 612 C CA . ALA A 1 79 ? 8.810 -7.200 -7.508 1.00 58.62 79 ALA A CA 1
ATOM 613 C C . ALA A 1 79 ? 9.067 -8.670 -7.900 1.00 58.62 79 ALA A C 1
ATOM 615 O O . ALA A 1 79 ? 9.530 -8.959 -9.009 1.00 58.62 79 ALA A O 1
ATOM 616 N N . ALA A 1 80 ? 8.788 -9.597 -6.978 1.00 56.31 80 ALA A N 1
ATOM 617 C CA . ALA A 1 80 ? 8.919 -11.032 -7.226 1.00 56.31 80 ALA A CA 1
ATOM 618 C C . ALA A 1 80 ? 7.827 -11.532 -8.193 1.00 56.31 80 ALA A C 1
ATOM 620 O O . ALA A 1 80 ? 6.713 -11.016 -8.191 1.00 56.31 80 ALA A O 1
ATOM 621 N N . GLY A 1 81 ? 8.165 -12.534 -9.016 1.00 52.97 81 GLY A N 1
ATOM 622 C CA . GLY A 1 81 ? 7.381 -13.027 -10.161 1.00 52.97 81 GLY A CA 1
ATOM 623 C C . GLY A 1 81 ? 6.110 -13.817 -9.827 1.00 52.97 81 GLY A C 1
ATOM 624 O O . GLY A 1 81 ? 6.015 -14.994 -10.150 1.00 52.97 81 GLY A O 1
ATOM 625 N N . VAL A 1 82 ? 5.139 -13.142 -9.224 1.00 54.72 82 VAL A N 1
ATOM 626 C CA . VAL A 1 82 ? 3.695 -13.448 -9.229 1.00 54.72 82 VAL A CA 1
ATOM 627 C C . VAL A 1 82 ? 3.022 -12.207 -9.845 1.00 54.72 82 VAL A C 1
ATOM 629 O O . VAL A 1 82 ? 3.670 -11.155 -9.816 1.00 54.72 82 VAL A O 1
ATOM 632 N N . PRO A 1 83 ? 1.803 -12.239 -10.434 1.00 60.78 83 PRO A N 1
ATOM 633 C CA . PRO A 1 83 ? 1.161 -11.012 -10.905 1.00 60.78 83 PRO A CA 1
ATOM 634 C C . PRO A 1 83 ? 1.054 -9.993 -9.765 1.00 60.78 83 PRO A C 1
ATOM 636 O O . PRO A 1 83 ? 0.191 -10.075 -8.897 1.00 60.78 83 PRO A O 1
ATOM 639 N N . HIS A 1 84 ? 2.004 -9.066 -9.736 1.00 65.31 84 HIS A N 1
ATOM 640 C CA . HIS A 1 84 ? 2.111 -8.031 -8.732 1.00 65.31 84 HIS A CA 1
ATOM 641 C C . HIS A 1 84 ? 1.472 -6.772 -9.300 1.00 65.31 84 HIS A C 1
ATOM 643 O O . HIS A 1 84 ? 1.774 -6.340 -10.413 1.00 65.31 84 HIS A O 1
ATOM 649 N N . PHE A 1 85 ? 0.562 -6.196 -8.529 1.00 74.44 85 PHE A N 1
ATOM 650 C CA . PHE A 1 85 ? -0.222 -5.039 -8.921 1.00 74.44 85 PHE A CA 1
ATOM 651 C C . PHE A 1 85 ? 0.074 -3.924 -7.915 1.00 74.44 85 PHE A C 1
ATOM 653 O O . PHE A 1 85 ? -0.623 -3.812 -6.911 1.00 74.44 85 PHE A O 1
ATOM 660 N N . PRO A 1 86 ? 1.145 -3.130 -8.112 1.00 64.06 86 PRO A N 1
ATOM 661 C CA . PRO A 1 86 ? 1.474 -2.060 -7.179 1.00 64.06 86 PRO A CA 1
ATOM 662 C C . PRO A 1 86 ? 0.319 -1.060 -7.132 1.00 64.06 86 PRO A C 1
ATOM 664 O O . PRO A 1 86 ? -0.161 -0.613 -8.183 1.00 64.06 86 PRO A O 1
ATOM 667 N N . ASN A 1 87 ? -0.089 -0.664 -5.926 1.00 62.81 87 ASN A N 1
ATOM 668 C CA . ASN A 1 87 ? -1.177 0.293 -5.710 1.00 62.81 87 ASN A CA 1
ATOM 669 C C . ASN A 1 87 ? -0.945 1.594 -6.494 1.00 62.81 87 ASN A C 1
ATOM 671 O O . ASN A 1 87 ? -1.881 2.176 -7.047 1.00 62.81 87 ASN A O 1
ATOM 675 N N . ALA A 1 88 ? 0.312 2.030 -6.621 1.00 56.78 88 ALA A N 1
ATOM 676 C CA . ALA A 1 88 ? 0.691 3.204 -7.398 1.00 56.78 88 ALA A CA 1
ATOM 677 C C . ALA A 1 88 ? 0.303 3.122 -8.888 1.00 56.78 88 ALA A C 1
ATOM 679 O O . ALA A 1 88 ? 0.123 4.162 -9.520 1.00 56.78 88 ALA A O 1
ATOM 680 N N . LEU A 1 89 ? 0.186 1.917 -9.456 1.00 75.19 89 LEU A N 1
ATOM 681 C CA . LEU A 1 89 ? -0.231 1.696 -10.844 1.00 75.19 89 LEU A CA 1
ATOM 682 C C . LEU A 1 89 ? -1.671 1.185 -10.961 1.00 75.19 89 LEU A C 1
ATOM 684 O O . LEU A 1 89 ? -2.311 1.493 -11.961 1.00 75.19 89 LEU A O 1
ATOM 688 N N . GLN A 1 90 ? -2.179 0.433 -9.982 1.00 74.44 90 GLN A N 1
ATOM 689 C CA . GLN A 1 90 ? -3.545 -0.102 -10.000 1.00 74.44 90 GLN A CA 1
ATOM 690 C C . GLN A 1 90 ? -4.594 0.930 -9.566 1.00 74.44 90 GLN A C 1
ATOM 692 O O . GLN A 1 90 ? -5.670 0.988 -10.141 1.00 74.44 90 GLN A O 1
ATOM 697 N N . THR A 1 91 ? -4.276 1.787 -8.599 1.00 62.50 91 THR A N 1
ATOM 698 C CA . THR A 1 91 ? -5.257 2.714 -8.007 1.00 62.50 91 THR A CA 1
ATOM 699 C C . THR A 1 91 ? -4.897 4.171 -8.283 1.00 62.50 91 THR A C 1
ATOM 701 O O . THR A 1 91 ? -5.772 5.013 -8.477 1.00 62.50 91 THR A O 1
ATOM 704 N N . TYR A 1 92 ? -3.599 4.483 -8.333 1.00 58.16 92 TYR A N 1
ATOM 705 C CA . TYR A 1 92 ? -3.109 5.863 -8.302 1.00 58.16 92 TYR A CA 1
ATOM 706 C C . TYR A 1 92 ? -2.366 6.314 -9.573 1.00 58.16 92 TYR A C 1
ATOM 708 O O . TYR A 1 92 ? -1.596 7.283 -9.526 1.00 58.16 92 TYR A O 1
ATOM 716 N N . LEU A 1 93 ? -2.545 5.642 -10.723 1.00 62.94 93 LEU A N 1
ATOM 717 C CA . LEU A 1 93 ? -1.780 5.992 -11.926 1.00 62.94 93 LEU A CA 1
ATOM 718 C C . LEU A 1 93 ? -2.095 7.429 -12.357 1.00 62.94 93 LEU A C 1
ATOM 720 O O . LEU A 1 93 ? -3.178 7.694 -12.873 1.00 62.94 93 LEU A O 1
ATOM 724 N N . PHE A 1 94 ? -1.103 8.314 -12.223 1.00 59.06 94 PHE A N 1
ATOM 725 C CA . PHE A 1 94 ? -1.160 9.747 -12.551 1.00 59.06 94 PHE A CA 1
ATOM 726 C C . PHE A 1 94 ? -2.032 10.628 -11.641 1.00 59.06 94 PHE A C 1
ATOM 728 O O . PHE A 1 94 ? -2.323 11.767 -12.005 1.00 59.06 94 PHE A O 1
ATOM 735 N N . GLY A 1 95 ? -2.364 10.166 -10.435 1.00 49.78 95 GLY A N 1
ATOM 736 C CA . GLY A 1 95 ? -3.063 10.973 -9.433 1.00 49.78 95 GLY A CA 1
ATOM 737 C C . GLY A 1 95 ? -3.900 10.128 -8.479 1.00 49.78 95 GLY A C 1
ATOM 738 O O . GLY A 1 95 ? -3.917 8.907 -8.577 1.00 49.78 95 GLY A O 1
ATOM 739 N N . ALA A 1 96 ? -4.615 10.773 -7.559 1.00 41.88 96 ALA A N 1
ATOM 740 C CA . ALA A 1 96 ? -5.640 10.093 -6.765 1.00 41.88 96 ALA A CA 1
ATOM 741 C C . ALA A 1 96 ? -6.840 9.697 -7.653 1.00 41.88 96 ALA A C 1
ATOM 743 O O . ALA A 1 96 ? -7.104 10.414 -8.630 1.00 41.88 96 ALA A O 1
ATOM 744 N N . PRO A 1 97 ? -7.566 8.601 -7.348 1.00 37.81 97 PRO A N 1
ATOM 745 C CA . PRO A 1 97 ? -8.804 8.242 -8.041 1.00 37.81 97 PRO A CA 1
ATOM 746 C C . PRO A 1 97 ? -9.719 9.462 -8.223 1.00 37.81 97 PRO A C 1
ATOM 748 O O . PRO A 1 97 ? -9.847 10.284 -7.319 1.00 37.81 97 PRO A O 1
ATOM 751 N N . MET A 1 98 ? -10.287 9.623 -9.423 1.00 35.69 98 MET A N 1
ATOM 752 C CA . MET A 1 98 ? -11.119 10.769 -9.852 1.00 35.69 98 MET A CA 1
ATOM 753 C C . MET A 1 98 ? -10.445 12.157 -9.907 1.00 35.69 98 MET A C 1
ATOM 755 O O . MET A 1 98 ? -11.027 13.103 -10.431 1.00 35.69 98 MET A O 1
ATOM 759 N N . HIS A 1 99 ? -9.182 12.281 -9.495 1.00 43.84 99 HIS A N 1
ATOM 760 C CA . HIS A 1 99 ? -8.344 13.472 -9.696 1.00 43.84 99 HIS A CA 1
ATOM 761 C C . HIS A 1 99 ? -7.183 13.198 -10.669 1.00 43.84 99 HIS A C 1
ATOM 763 O O . HIS A 1 99 ? -6.080 13.724 -10.515 1.00 43.84 99 HIS A O 1
ATOM 769 N N . GLY A 1 100 ? -7.428 12.349 -11.674 1.00 49.94 100 GLY A N 1
ATOM 770 C CA . GLY A 1 100 ? -6.444 11.925 -12.679 1.00 49.94 100 GLY A CA 1
ATOM 771 C C . GLY A 1 100 ? -5.829 10.540 -12.438 1.00 49.94 100 GLY A C 1
ATOM 772 O O . GLY A 1 100 ? -5.164 10.032 -13.338 1.00 49.94 100 GLY A O 1
ATOM 773 N N . GLY A 1 101 ? -6.088 9.919 -11.279 1.00 59.34 101 GLY A N 1
ATOM 774 C CA . GLY A 1 101 ? -5.734 8.531 -10.972 1.00 59.34 101 GLY A CA 1
ATOM 775 C C . GLY A 1 101 ? -6.536 7.534 -11.800 1.00 59.34 101 GLY A C 1
ATOM 776 O O . GLY A 1 101 ? -7.760 7.628 -11.871 1.00 59.34 101 GLY A O 1
ATOM 777 N N . THR A 1 102 ? -5.851 6.595 -12.446 1.00 68.31 102 THR A N 1
ATOM 778 C CA . THR A 1 102 ? -6.454 5.529 -13.259 1.00 68.31 102 THR A CA 1
ATOM 779 C C . THR A 1 102 ? -5.866 4.170 -12.887 1.00 68.31 102 THR A C 1
ATOM 781 O O . THR A 1 102 ? -4.797 4.102 -12.287 1.00 68.31 102 THR A O 1
ATOM 784 N N . ASP A 1 103 ? -6.535 3.086 -13.271 1.00 86.00 103 ASP A N 1
ATOM 785 C CA . ASP A 1 103 ? -5.987 1.736 -13.136 1.00 86.00 103 ASP A CA 1
ATOM 786 C C . ASP A 1 103 ? -5.211 1.355 -14.402 1.00 86.00 103 ASP A C 1
ATOM 788 O O . ASP A 1 103 ? -5.774 1.223 -15.494 1.00 86.00 103 ASP A O 1
ATOM 792 N N . LEU A 1 104 ? -3.891 1.198 -14.283 1.00 88.69 104 LEU A N 1
ATOM 793 C CA . LEU A 1 104 ? -3.033 0.809 -15.399 1.00 88.69 104 LEU A CA 1
ATOM 794 C C . LEU A 1 104 ? -3.352 -0.595 -15.917 1.00 88.69 104 LEU A C 1
ATOM 796 O O . LEU A 1 104 ? -3.266 -0.824 -17.124 1.00 88.69 104 LEU A O 1
ATOM 800 N N . PHE A 1 105 ? -3.699 -1.527 -15.039 1.00 89.44 105 PHE A N 1
ATOM 801 C CA . PHE A 1 105 ? -3.970 -2.916 -15.381 1.00 89.44 105 PHE A CA 1
ATOM 802 C C . PHE A 1 105 ? -5.336 -3.057 -16.043 1.00 89.44 105 PHE A C 1
ATOM 804 O O . PHE A 1 105 ? -5.409 -3.635 -17.130 1.00 89.44 105 PHE A O 1
ATOM 811 N N . ALA A 1 106 ? -6.371 -2.403 -15.512 1.00 90.62 106 ALA A N 1
ATOM 812 C CA . ALA A 1 106 ? -7.656 -2.287 -16.201 1.00 90.62 106 ALA A CA 1
ATOM 813 C C . ALA A 1 106 ? -7.496 -1.590 -17.564 1.00 90.62 106 ALA A C 1
ATOM 815 O O . ALA A 1 106 ? -8.046 -2.038 -18.571 1.00 90.62 106 ALA A O 1
ATOM 816 N N . ARG A 1 107 ? -6.662 -0.542 -17.655 1.00 90.31 107 ARG A N 1
ATOM 817 C CA . ARG A 1 107 ? -6.326 0.093 -18.943 1.00 90.31 107 ARG A CA 1
ATOM 818 C C . ARG A 1 107 ? -5.588 -0.845 -19.894 1.00 90.31 107 ARG A C 1
ATOM 820 O O . ARG A 1 107 ? -5.771 -0.701 -21.101 1.00 90.31 107 ARG A O 1
ATOM 827 N N . ASN A 1 108 ? -4.758 -1.768 -19.409 1.00 93.81 108 ASN A N 1
ATOM 828 C CA . ASN A 1 108 ? -4.091 -2.765 -20.254 1.00 93.81 108 ASN A CA 1
ATOM 829 C C . ASN A 1 108 ? -5.101 -3.770 -20.814 1.00 93.81 108 ASN A C 1
ATOM 831 O O . ASN A 1 108 ? -5.083 -4.012 -22.020 1.00 93.81 108 ASN A O 1
ATOM 835 N N . ILE A 1 109 ? -6.018 -4.268 -19.977 1.00 95.69 109 ILE A N 1
ATOM 836 C CA . ILE A 1 109 ? -7.118 -5.152 -20.392 1.00 95.69 109 ILE A CA 1
ATOM 837 C C . ILE A 1 109 ? -7.985 -4.450 -21.444 1.00 95.69 109 ILE A C 1
ATOM 839 O O . ILE A 1 109 ? -8.109 -4.922 -22.575 1.00 95.69 109 ILE A O 1
ATOM 843 N N . GLN A 1 110 ? -8.496 -3.257 -21.126 1.00 96.12 110 GLN A N 1
ATOM 844 C CA . GLN A 1 110 ? -9.331 -2.488 -22.048 1.00 96.12 110 GLN A CA 1
ATOM 845 C C . GLN A 1 110 ? -8.591 -2.127 -23.339 1.00 96.12 110 GLN A C 1
ATOM 847 O O . GLN A 1 110 ? -9.198 -2.140 -24.405 1.00 96.12 110 GLN A O 1
ATOM 852 N N . ARG A 1 111 ? -7.278 -1.854 -23.289 1.00 94.75 111 ARG A N 1
ATOM 853 C CA . ARG A 1 111 ? -6.473 -1.619 -24.499 1.00 94.75 111 ARG A CA 1
ATOM 854 C C . ARG A 1 111 ? -6.338 -2.875 -25.354 1.00 94.75 111 ARG A C 1
ATOM 856 O O . ARG A 1 111 ? -6.351 -2.762 -26.574 1.00 94.75 111 ARG A O 1
ATOM 863 N N . GLY A 1 112 ? -6.196 -4.046 -24.735 1.00 96.44 112 GLY A N 1
ATOM 864 C CA . GLY A 1 112 ? -6.201 -5.324 -25.442 1.00 96.44 112 GLY A CA 1
ATOM 865 C C . GLY A 1 112 ? -7.502 -5.521 -26.216 1.00 96.44 112 GLY A C 1
ATOM 866 O O . GLY A 1 112 ? -7.469 -5.767 -27.422 1.00 96.44 112 GLY A O 1
ATOM 867 N N . ARG A 1 113 ? -8.636 -5.303 -25.546 1.00 96.62 113 ARG A N 1
ATOM 868 C CA . ARG A 1 113 ? -9.977 -5.402 -26.141 1.00 96.62 113 ARG A CA 1
ATOM 869 C C . ARG A 1 113 ? -10.200 -4.372 -27.256 1.00 96.62 113 ARG A C 1
ATOM 871 O O . ARG A 1 113 ? -10.620 -4.743 -28.346 1.00 96.62 113 ARG A O 1
ATOM 878 N N . ASP A 1 114 ? -9.831 -3.110 -27.027 1.00 97.19 114 ASP A N 1
ATOM 879 C CA . ASP A 1 114 ? -9.857 -2.015 -28.018 1.00 97.19 114 ASP A CA 1
ATOM 880 C C . ASP A 1 114 ? -9.052 -2.362 -29.283 1.00 97.19 114 ASP A C 1
ATOM 882 O O . ASP A 1 114 ? -9.515 -2.201 -30.410 1.00 97.19 114 ASP A O 1
ATOM 886 N N . HIS A 1 115 ? -7.854 -2.921 -29.108 1.00 96.31 115 HIS A N 1
ATOM 887 C CA . HIS A 1 115 ? -6.982 -3.317 -30.213 1.00 96.31 115 HIS A CA 1
ATOM 888 C C . HIS A 1 115 ? -7.394 -4.637 -30.893 1.00 96.31 115 HIS A C 1
ATOM 890 O O . HIS A 1 115 ? -6.709 -5.067 -31.826 1.00 96.31 115 HIS A O 1
ATOM 896 N N . GLY A 1 116 ? -8.474 -5.289 -30.446 1.00 96.56 116 GLY A N 1
ATOM 897 C CA . GLY A 1 116 ? -8.919 -6.578 -30.977 1.00 96.56 116 GLY A CA 1
ATOM 898 C C . GLY A 1 116 ? -7.886 -7.689 -30.782 1.00 96.56 116 GLY A C 1
ATOM 899 O O . GLY A 1 116 ? -7.711 -8.535 -31.661 1.00 96.56 116 GLY A O 1
ATOM 900 N N . ILE A 1 117 ? -7.150 -7.651 -29.669 1.00 97.62 117 ILE A N 1
ATOM 901 C CA . ILE A 1 117 ? -6.202 -8.703 -29.305 1.00 97.62 117 ILE A CA 1
ATOM 902 C C . ILE A 1 117 ? -6.974 -10.019 -29.087 1.00 97.62 117 ILE A C 1
ATOM 904 O O . ILE A 1 117 ? -7.995 -9.997 -28.400 1.00 97.62 117 ILE A O 1
ATOM 908 N N . PRO A 1 118 ? -6.516 -11.155 -29.654 1.00 96.69 118 PRO A N 1
ATOM 909 C CA . PRO A 1 118 ? -7.143 -12.453 -29.412 1.00 96.69 118 PRO A CA 1
ATOM 910 C C . PRO A 1 118 ? -7.142 -12.833 -27.930 1.00 96.69 118 PRO A C 1
ATOM 912 O O . PRO A 1 118 ? -6.244 -12.430 -27.186 1.00 96.69 118 PRO A O 1
ATOM 915 N N . ASP A 1 119 ? -8.090 -13.678 -27.530 1.00 97.56 119 ASP A N 1
ATOM 916 C CA . ASP A 1 119 ? -8.067 -14.323 -26.218 1.00 97.56 119 ASP A CA 1
ATOM 917 C C . ASP A 1 119 ? -6.773 -15.128 -26.003 1.00 97.56 119 ASP A C 1
ATOM 919 O O . ASP A 1 119 ? -6.020 -15.436 -26.939 1.00 97.56 119 ASP A O 1
ATOM 923 N N . TYR A 1 120 ? -6.507 -15.459 -24.744 1.00 98.38 120 TYR A N 1
ATOM 924 C CA . TYR A 1 120 ? -5.306 -16.151 -24.299 1.00 98.38 120 TYR A CA 1
ATOM 925 C C . TYR A 1 120 ? -5.006 -17.422 -25.108 1.00 98.38 120 TYR A C 1
ATOM 927 O O . TYR A 1 120 ? -3.900 -17.577 -25.635 1.00 98.38 120 TYR A O 1
ATOM 935 N N . ASN A 1 121 ? -5.982 -18.314 -25.277 1.00 98.31 121 ASN A N 1
ATOM 936 C CA . ASN A 1 121 ? -5.758 -19.597 -25.938 1.00 98.31 121 ASN A CA 1
ATOM 937 C C . ASN A 1 121 ? -5.672 -19.473 -27.468 1.00 98.31 121 ASN A C 1
ATOM 939 O O . ASN A 1 121 ? -4.881 -20.179 -28.105 1.00 98.31 121 ASN A O 1
ATOM 943 N N . SER A 1 122 ? -6.414 -18.546 -28.071 1.00 98.06 122 SER A N 1
ATOM 944 C CA . SER A 1 122 ? -6.272 -18.173 -29.481 1.00 98.06 122 SER A CA 1
ATOM 945 C C . SER A 1 122 ? -4.892 -17.573 -29.765 1.00 98.06 122 SER A C 1
ATOM 947 O O . SER A 1 122 ? -4.262 -17.920 -30.770 1.00 98.06 122 SER A O 1
ATOM 949 N N . ALA A 1 123 ? -4.375 -16.729 -28.867 1.00 97.50 123 ALA A N 1
ATOM 950 C CA . ALA A 1 123 ? -3.023 -16.185 -28.956 1.00 97.50 123 ALA A CA 1
ATOM 951 C C . ALA A 1 123 ? -1.957 -17.284 -28.828 1.00 97.50 123 ALA A C 1
ATOM 953 O O . ALA A 1 123 ? -1.038 -17.340 -29.651 1.00 97.50 123 ALA A O 1
ATOM 954 N N . ARG A 1 124 ? -2.110 -18.211 -27.869 1.00 98.12 124 ARG A N 1
ATOM 955 C CA . ARG A 1 124 ? -1.233 -19.388 -27.737 1.00 98.12 124 ARG A CA 1
ATOM 956 C C . ARG A 1 124 ? -1.186 -20.196 -29.030 1.00 98.12 124 ARG A C 1
ATOM 958 O O . ARG A 1 124 ? -0.101 -20.431 -29.562 1.00 98.12 124 ARG A O 1
ATOM 965 N N . GLN A 1 125 ? -2.339 -20.534 -29.603 1.00 97.19 125 GLN A N 1
ATOM 966 C CA . GLN A 1 125 ? -2.387 -21.277 -30.865 1.00 97.19 125 GLN A CA 1
ATOM 967 C C . GLN A 1 125 ? -1.760 -20.523 -32.035 1.00 97.19 125 GLN A C 1
ATOM 969 O O . GLN A 1 125 ? -1.050 -21.131 -32.839 1.00 97.19 125 GLN A O 1
ATOM 974 N N . HIS A 1 126 ? -1.997 -19.213 -32.139 1.00 92.88 126 HIS A N 1
ATOM 975 C CA . HIS A 1 126 ? -1.383 -18.387 -33.177 1.00 92.88 126 HIS A CA 1
ATOM 976 C C . HIS A 1 126 ? 0.149 -18.425 -33.099 1.00 92.88 126 HIS A C 1
ATOM 978 O O . HIS A 1 126 ? 0.825 -18.520 -34.124 1.00 92.88 126 HIS A O 1
ATOM 984 N N . MET A 1 127 ? 0.688 -18.429 -31.878 1.00 93.12 127 MET A N 1
ATOM 985 C CA . MET A 1 127 ? 2.119 -18.548 -31.592 1.00 93.12 127 MET A CA 1
ATOM 986 C C . MET A 1 127 ? 2.649 -19.992 -31.701 1.00 93.12 127 MET A C 1
ATOM 988 O O . MET A 1 127 ? 3.834 -20.237 -31.475 1.00 93.12 127 MET A O 1
ATOM 992 N N . GLY A 1 128 ? 1.803 -20.957 -32.080 1.00 94.88 128 GLY A N 1
ATOM 993 C CA . GLY A 1 128 ? 2.169 -22.368 -32.217 1.00 94.88 128 GLY A CA 1
ATOM 994 C C . GLY A 1 128 ? 2.326 -23.109 -30.887 1.00 94.88 128 GLY A C 1
ATOM 995 O O . GLY A 1 128 ? 2.962 -24.163 -30.860 1.00 94.88 128 GLY A O 1
ATOM 996 N N . LEU A 1 129 ? 1.773 -22.561 -29.805 1.00 96.75 129 LEU A N 1
ATOM 997 C CA . LEU A 1 129 ? 1.743 -23.163 -28.477 1.00 96.75 129 LEU A CA 1
ATOM 998 C C . LEU A 1 129 ? 0.478 -24.007 -28.290 1.00 96.75 129 LEU A C 1
ATOM 1000 O O . LEU A 1 129 ? -0.558 -23.770 -28.920 1.00 96.75 129 LEU A O 1
ATOM 1004 N N . GLU A 1 130 ? 0.560 -24.999 -27.406 1.00 97.00 130 GLU A N 1
ATOM 1005 C CA . GLU A 1 130 ? -0.603 -25.799 -27.020 1.00 97.00 130 GLU A CA 1
ATOM 1006 C C . GLU A 1 130 ? -1.596 -24.949 -26.221 1.00 97.00 130 GLU A C 1
ATOM 1008 O O . GLU A 1 130 ? -1.193 -24.114 -25.404 1.00 97.00 130 GLU A O 1
ATOM 1013 N N . ARG A 1 131 ? -2.894 -25.172 -26.459 1.00 97.75 131 ARG A N 1
ATOM 1014 C CA . ARG A 1 131 ? -3.962 -24.585 -25.640 1.00 97.75 131 ARG A CA 1
ATOM 1015 C C . ARG A 1 131 ? -3.874 -25.135 -24.221 1.00 97.75 131 ARG A C 1
ATOM 1017 O O . ARG A 1 131 ? -3.547 -26.305 -24.038 1.00 97.75 131 ARG A O 1
ATOM 1024 N N . LYS A 1 132 ? -4.215 -24.304 -23.247 1.00 97.50 132 LYS A N 1
ATOM 1025 C CA . LYS A 1 132 ? -4.444 -24.713 -21.861 1.00 97.50 132 LYS A CA 1
ATOM 1026 C C . LYS A 1 132 ? -5.883 -25.193 -21.716 1.00 97.50 132 LYS A C 1
ATOM 1028 O O . LYS A 1 132 ? -6.772 -24.604 -22.326 1.00 97.50 132 LYS A O 1
ATOM 1033 N N . THR A 1 133 ? -6.101 -26.280 -20.983 1.00 96.75 133 THR A N 1
ATOM 1034 C CA . THR A 1 133 ? -7.429 -26.904 -20.851 1.00 96.75 133 THR A CA 1
ATOM 1035 C C . THR A 1 133 ? -8.055 -26.711 -19.479 1.00 96.75 133 THR A C 1
ATOM 1037 O O . THR A 1 133 ? -9.261 -26.895 -19.341 1.00 96.75 133 THR A O 1
ATOM 1040 N N . SER A 1 134 ? -7.259 -26.308 -18.493 1.00 95.69 134 SER A N 1
ATOM 1041 C CA . SER A 1 134 ? -7.715 -25.931 -17.160 1.00 95.69 134 SER A CA 1
ATOM 1042 C C . SER A 1 134 ? -6.846 -24.809 -16.578 1.00 95.69 134 SER A C 1
ATOM 1044 O O . SER A 1 134 ? -5.787 -24.484 -17.127 1.00 95.69 134 SER A O 1
ATOM 1046 N N . PHE A 1 135 ? -7.289 -24.196 -15.478 1.00 92.69 135 PHE A N 1
ATOM 1047 C CA . PHE A 1 135 ? -6.545 -23.121 -14.813 1.00 92.69 135 PHE A CA 1
ATOM 1048 C C . PHE A 1 135 ? -5.231 -23.626 -14.197 1.00 92.69 135 PHE A C 1
ATOM 1050 O O . PHE A 1 135 ? -4.230 -22.910 -14.204 1.00 92.69 135 PHE A O 1
ATOM 1057 N N . GLU A 1 136 ? -5.186 -24.886 -13.759 1.00 92.81 136 GLU A N 1
ATOM 1058 C CA . GLU A 1 136 ? -3.973 -25.556 -13.272 1.00 92.81 136 GLU A CA 1
ATOM 1059 C C . GLU A 1 136 ? -2.922 -25.752 -14.370 1.00 92.81 136 GLU A C 1
ATOM 1061 O O . GLU A 1 136 ? -1.730 -25.830 -14.076 1.00 92.81 136 GLU A O 1
ATOM 1066 N N . ASP A 1 137 ? -3.331 -25.811 -15.644 1.00 95.12 137 ASP A N 1
ATOM 1067 C CA . ASP A 1 137 ? -2.373 -25.862 -16.747 1.00 95.12 137 ASP A CA 1
ATOM 1068 C C . ASP A 1 137 ? -1.653 -24.508 -16.936 1.00 95.12 137 ASP A C 1
ATOM 1070 O O . ASP A 1 137 ? -0.594 -24.470 -17.572 1.00 95.12 137 ASP A O 1
ATOM 1074 N N . ILE A 1 138 ? -2.226 -23.396 -16.453 1.00 94.00 138 ILE A N 1
ATOM 1075 C CA . ILE A 1 138 ? -1.667 -22.038 -16.589 1.00 94.00 138 ILE A CA 1
ATOM 1076 C C . ILE A 1 138 ? -0.592 -21.803 -15.527 1.00 94.00 138 ILE A C 1
ATOM 1078 O O . ILE A 1 138 ? 0.514 -21.381 -15.865 1.00 94.00 138 ILE A O 1
ATOM 1082 N N . THR A 1 139 ? -0.909 -22.098 -14.266 1.00 89.56 139 THR A N 1
ATOM 1083 C CA . THR A 1 139 ? -0.051 -21.796 -13.116 1.00 89.56 139 THR A CA 1
ATOM 1084 C C . THR A 1 139 ? -0.119 -22.869 -12.047 1.00 89.56 139 THR A C 1
ATOM 1086 O O . THR A 1 139 ? -1.160 -23.491 -11.844 1.00 89.56 139 THR A O 1
ATOM 1089 N N . THR A 1 140 ? 0.975 -23.048 -11.312 1.00 83.81 140 THR A N 1
ATOM 1090 C CA . THR A 1 140 ? 1.022 -23.880 -10.103 1.00 83.81 140 THR A CA 1
ATOM 1091 C C . THR A 1 140 ? 0.425 -23.197 -8.871 1.00 83.81 140 THR A C 1
ATOM 1093 O O . THR A 1 140 ? 0.190 -23.876 -7.869 1.00 83.81 140 THR A O 1
ATOM 1096 N N . GLU A 1 141 ? 0.136 -21.893 -8.934 1.00 78.31 141 GLU A N 1
ATOM 1097 C CA . GLU A 1 141 ? -0.338 -21.132 -7.782 1.00 78.31 141 GLU A CA 1
ATOM 1098 C C . GLU A 1 141 ? -1.857 -21.247 -7.585 1.00 78.31 141 GLU A C 1
ATOM 1100 O O . GLU A 1 141 ? -2.657 -20.693 -8.340 1.00 78.31 141 GLU A O 1
ATOM 1105 N N . ILE A 1 142 ? -2.260 -21.960 -6.528 1.00 75.88 142 ILE A N 1
ATOM 1106 C CA . ILE A 1 142 ? -3.657 -22.362 -6.280 1.00 75.88 142 ILE A CA 1
ATOM 1107 C C . ILE A 1 142 ? -4.579 -21.149 -6.126 1.00 75.88 142 ILE A C 1
ATOM 1109 O O . ILE A 1 142 ? -5.717 -21.161 -6.596 1.00 75.88 142 ILE A O 1
ATOM 1113 N N . TYR A 1 143 ? -4.098 -20.090 -5.474 1.00 69.81 143 TYR A N 1
ATOM 1114 C CA . TYR A 1 143 ? -4.883 -18.872 -5.292 1.00 69.81 143 TYR A CA 1
ATOM 1115 C C . TYR A 1 143 ? -5.191 -18.189 -6.632 1.00 69.81 143 TYR A C 1
ATOM 1117 O O . TYR A 1 143 ? -6.323 -17.778 -6.883 1.00 69.81 143 TYR A O 1
ATOM 1125 N N . LEU A 1 144 ? -4.205 -18.140 -7.532 1.00 78.62 144 LEU A N 1
ATOM 1126 C CA . LEU A 1 144 ? -4.365 -17.528 -8.846 1.00 78.62 144 LEU A CA 1
ATOM 1127 C C . LEU A 1 144 ? -5.292 -18.349 -9.751 1.00 78.62 144 LEU A C 1
ATOM 1129 O O . LEU A 1 144 ? -6.086 -17.766 -10.484 1.00 78.62 144 LEU A O 1
ATOM 1133 N N . GLN A 1 145 ? -5.249 -19.683 -9.660 1.00 83.75 145 GLN A N 1
ATOM 1134 C CA . GLN A 1 145 ? -6.191 -20.563 -10.366 1.00 83.75 145 GLN A CA 1
ATOM 1135 C C . GLN A 1 145 ? -7.644 -20.221 -10.012 1.00 83.75 145 GLN A C 1
ATOM 1137 O O . GLN A 1 145 ? -8.458 -20.028 -10.912 1.00 83.75 145 GLN A O 1
ATOM 1142 N N . ARG A 1 146 ? -7.945 -20.085 -8.711 1.00 76.44 146 ARG A N 1
ATOM 1143 C CA . ARG A 1 146 ? -9.293 -19.766 -8.215 1.00 76.44 146 ARG A CA 1
ATOM 1144 C C . ARG A 1 146 ? -9.782 -18.408 -8.691 1.00 76.44 146 ARG A C 1
ATOM 1146 O O . ARG A 1 146 ? -10.886 -18.320 -9.208 1.00 76.44 146 ARG A O 1
ATOM 1153 N N . ILE A 1 147 ? -8.947 -17.374 -8.586 1.00 82.06 147 ILE A N 1
ATOM 1154 C CA . ILE A 1 147 ? -9.322 -16.033 -9.056 1.00 82.06 147 ILE A CA 1
ATOM 1155 C C . ILE A 1 147 ? -9.608 -16.045 -10.558 1.00 82.06 147 ILE A C 1
ATOM 1157 O O . ILE A 1 147 ? -10.572 -15.427 -11.006 1.00 82.06 147 ILE A O 1
ATOM 1161 N N . LEU A 1 148 ? -8.779 -16.727 -11.353 1.00 87.56 148 LEU A N 1
ATOM 1162 C CA . LEU A 1 148 ? -9.001 -16.822 -12.795 1.00 87.56 148 LEU A CA 1
ATOM 1163 C C . LEU A 1 148 ? -10.306 -17.558 -13.117 1.00 87.56 148 LEU A C 1
ATOM 1165 O O . LEU A 1 148 ? -11.034 -17.113 -14.003 1.00 87.56 148 LEU A O 1
ATOM 1169 N N . GLU A 1 149 ? -10.611 -18.636 -12.394 1.00 88.88 149 GLU A N 1
ATOM 1170 C CA . GLU A 1 149 ? -11.861 -19.385 -12.538 1.00 88.88 149 GLU A CA 1
ATOM 1171 C C . GLU A 1 149 ? -13.080 -18.539 -12.172 1.00 88.88 149 GLU A C 1
ATOM 1173 O O . GLU A 1 149 ? -14.006 -18.430 -12.972 1.00 88.88 149 GLU A O 1
ATOM 1178 N N . GLU A 1 150 ? -13.055 -17.871 -11.021 1.00 87.12 150 GLU A N 1
ATOM 1179 C CA . GLU A 1 150 ? -14.130 -16.982 -10.571 1.00 87.12 150 GLU A CA 1
ATOM 1180 C C . GLU A 1 150 ? -14.345 -15.802 -11.531 1.00 87.12 150 GLU A C 1
ATOM 1182 O O . GLU A 1 150 ? -15.480 -15.405 -11.785 1.00 87.12 150 GLU A O 1
ATOM 1187 N N . THR A 1 151 ? -13.264 -15.262 -12.103 1.00 90.62 151 THR A N 1
ATOM 1188 C CA . THR A 1 151 ? -13.322 -14.074 -12.968 1.00 90.62 151 THR A CA 1
ATOM 1189 C C . THR A 1 151 ? -13.751 -14.400 -14.400 1.00 90.62 151 THR A C 1
ATOM 1191 O O . THR A 1 151 ? -14.518 -13.648 -14.999 1.00 90.62 151 THR A O 1
ATOM 1194 N N . TYR A 1 152 ? -13.226 -15.479 -14.988 1.00 93.56 152 TYR A N 1
ATOM 1195 C CA . TYR A 1 152 ? -13.405 -15.777 -16.416 1.00 93.56 152 TYR A CA 1
ATOM 1196 C C . TYR A 1 152 ? -14.314 -16.977 -16.687 1.00 93.56 152 TYR A C 1
ATOM 1198 O O . TYR A 1 152 ? -14.818 -17.099 -17.805 1.00 93.56 152 TYR A O 1
ATOM 1206 N N . GLY A 1 153 ? -14.511 -17.871 -15.714 1.00 95.12 153 GLY A N 1
ATOM 1207 C CA . GLY A 1 153 ? -15.284 -19.113 -15.826 1.00 95.12 153 GLY A CA 1
ATOM 1208 C C . GLY A 1 153 ? -14.650 -20.183 -16.724 1.00 95.12 153 GLY A C 1
ATOM 1209 O O . GLY A 1 153 ? -14.623 -21.356 -16.369 1.00 95.12 153 GLY A O 1
ATOM 1210 N N . ASP A 1 154 ? -14.113 -19.787 -17.879 1.00 95.50 154 ASP A N 1
ATOM 1211 C CA . ASP A 1 154 ? -13.492 -20.659 -18.873 1.00 95.50 154 ASP A CA 1
ATOM 1212 C C . ASP A 1 154 ? -12.126 -20.107 -19.311 1.00 95.50 154 ASP A C 1
ATOM 1214 O O . ASP A 1 154 ? -11.956 -18.903 -19.523 1.00 95.50 154 ASP A O 1
ATOM 1218 N N . VAL A 1 155 ? -11.153 -21.003 -19.488 1.00 95.81 155 VAL A N 1
ATOM 1219 C CA . VAL A 1 155 ? -9.780 -20.666 -19.897 1.00 95.81 155 VAL A CA 1
ATOM 1220 C C . VAL A 1 155 ? -9.730 -19.961 -21.261 1.00 95.81 155 VAL A C 1
ATOM 1222 O O . VAL A 1 155 ? -8.849 -19.133 -21.504 1.00 95.81 155 VAL A O 1
ATOM 1225 N N . ASP A 1 156 ? -10.685 -20.240 -22.148 1.00 96.69 156 ASP A N 1
ATOM 1226 C CA . ASP A 1 156 ? -10.807 -19.611 -23.466 1.00 96.69 156 ASP A CA 1
ATOM 1227 C C . ASP A 1 156 ? -11.349 -18.175 -23.408 1.00 96.69 156 ASP A C 1
ATOM 1229 O O . ASP A 1 156 ? -11.266 -17.451 -24.400 1.00 96.69 156 ASP A O 1
ATOM 1233 N N . SER A 1 157 ? -11.865 -17.743 -22.255 1.00 97.06 157 SER A N 1
ATOM 1234 C CA . SER A 1 157 ? -12.379 -16.383 -22.047 1.00 97.06 157 SER A CA 1
ATOM 1235 C C . SER A 1 157 ? -11.319 -15.413 -21.517 1.00 97.06 157 SER A C 1
ATOM 1237 O O . SER A 1 157 ? -11.574 -14.212 -21.437 1.00 97.06 157 SER A O 1
ATOM 1239 N N . ILE A 1 158 ? -10.128 -15.904 -21.155 1.00 98.06 158 ILE A N 1
ATOM 1240 C CA . ILE A 1 158 ? -9.084 -15.101 -20.509 1.00 98.06 158 ILE A CA 1
ATOM 1241 C C . ILE A 1 158 ? -8.492 -14.074 -21.487 1.00 98.06 158 ILE A C 1
ATOM 1243 O O . ILE A 1 158 ? -8.018 -14.421 -22.574 1.00 98.06 158 ILE A O 1
ATOM 1247 N N . ASP A 1 159 ? -8.426 -12.803 -21.076 1.00 98.38 159 ASP A N 1
ATOM 1248 C CA . ASP A 1 159 ? -7.676 -11.773 -21.799 1.00 98.38 159 ASP A CA 1
ATOM 1249 C C . ASP A 1 159 ? -6.183 -12.153 -21.860 1.00 98.38 159 ASP A C 1
ATOM 1251 O O . ASP A 1 159 ? -5.550 -12.418 -20.835 1.00 98.38 159 ASP A O 1
ATOM 1255 N N . ALA A 1 160 ? -5.565 -12.118 -23.046 1.00 97.75 160 ALA A N 1
ATOM 1256 C CA . ALA A 1 160 ? -4.189 -12.600 -23.232 1.00 97.75 160 ALA A CA 1
ATOM 1257 C C . ALA A 1 160 ? -3.133 -11.906 -22.346 1.00 97.75 160 ALA A C 1
ATOM 1259 O O . ALA A 1 160 ? -2.090 -12.496 -22.061 1.00 97.75 160 ALA A O 1
ATOM 1260 N N . TYR A 1 161 ? -3.392 -10.669 -21.901 1.00 96.88 161 TYR A N 1
ATOM 1261 C CA . TYR A 1 161 ? -2.530 -9.965 -20.945 1.00 96.88 161 TYR A CA 1
ATOM 1262 C C . TYR A 1 161 ? -2.527 -10.641 -19.576 1.00 96.88 161 TYR A C 1
ATOM 1264 O O . TYR A 1 161 ? -1.459 -10.874 -19.018 1.00 96.88 161 TYR A O 1
ATOM 1272 N N . ILE A 1 162 ? -3.707 -11.000 -19.070 1.00 96.06 162 ILE A N 1
ATOM 1273 C CA . ILE A 1 162 ? -3.855 -11.661 -17.776 1.00 96.06 162 ILE A CA 1
ATOM 1274 C C . ILE A 1 162 ? -3.369 -13.104 -17.860 1.00 96.06 162 ILE A C 1
ATOM 1276 O O . ILE A 1 162 ? -2.561 -13.515 -17.034 1.00 96.06 162 ILE A O 1
ATOM 1280 N N . GLY A 1 163 ? -3.753 -13.838 -18.908 1.00 95.75 163 GLY A N 1
ATOM 1281 C CA . GLY A 1 163 ? -3.302 -15.218 -19.088 1.00 95.75 163 GLY A CA 1
ATOM 1282 C C . GLY A 1 163 ? -1.781 -15.339 -19.218 1.00 95.75 163 GLY A C 1
ATOM 1283 O O . GLY A 1 163 ? -1.178 -16.206 -18.598 1.00 95.75 163 GLY A O 1
ATOM 1284 N N . GLY A 1 164 ? -1.129 -14.440 -19.964 1.00 95.50 164 GLY A N 1
ATOM 1285 C CA . GLY A 1 164 ? 0.330 -14.464 -20.102 1.00 95.50 164 GLY A CA 1
ATOM 1286 C C . GLY A 1 164 ? 1.102 -13.989 -18.864 1.00 95.50 164 GLY A C 1
ATOM 1287 O O . GLY A 1 164 ? 2.229 -14.435 -18.668 1.00 95.50 164 GLY A O 1
ATOM 1288 N N . LEU A 1 165 ? 0.511 -13.123 -18.028 1.00 93.81 165 LEU A N 1
ATOM 1289 C CA . LEU A 1 165 ? 1.056 -12.772 -16.707 1.00 93.81 165 LEU A CA 1
ATOM 1290 C C . LEU A 1 165 ? 0.911 -13.914 -15.700 1.00 93.81 165 LEU A C 1
ATOM 1292 O O . LEU A 1 165 ? 1.762 -14.060 -14.829 1.00 93.81 165 LEU A O 1
ATOM 1296 N N . ALA A 1 166 ? -0.177 -14.679 -15.801 1.00 93.56 166 ALA A N 1
ATOM 1297 C CA . ALA A 1 166 ? -0.472 -15.771 -14.888 1.00 93.56 166 ALA A CA 1
ATOM 1298 C C 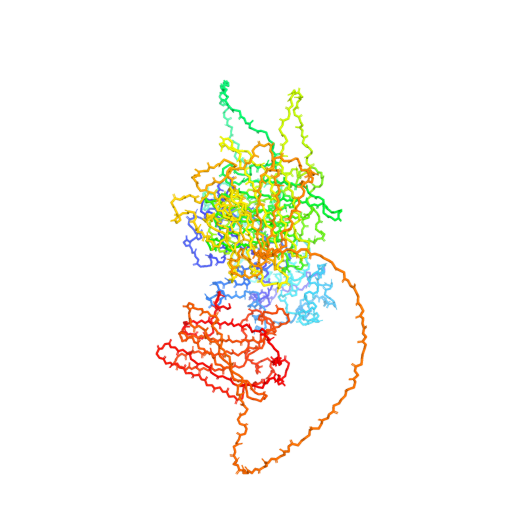. ALA A 1 166 ? 0.377 -17.019 -15.142 1.00 93.56 166 ALA A C 1
ATOM 1300 O O . ALA A 1 166 ? 0.500 -17.845 -14.251 1.00 93.56 166 ALA A O 1
ATOM 1301 N N . GLU A 1 167 ? 0.950 -17.179 -16.335 1.00 93.88 167 GLU A N 1
ATOM 1302 C CA . GLU A 1 167 ? 1.804 -18.324 -16.639 1.00 93.88 167 GLU A CA 1
ATOM 1303 C C . GLU A 1 167 ? 3.032 -18.407 -15.725 1.00 93.88 167 GLU A C 1
ATOM 1305 O O . GLU A 1 167 ? 3.758 -17.427 -15.543 1.00 93.88 167 GLU A O 1
ATOM 1310 N N . ASP A 1 168 ? 3.318 -19.616 -15.240 1.00 88.75 168 ASP A N 1
ATOM 1311 C CA . ASP A 1 168 ? 4.552 -19.889 -14.506 1.00 88.75 168 ASP A CA 1
ATOM 1312 C C . ASP A 1 168 ? 5.794 -19.547 -15.347 1.00 88.75 168 ASP A C 1
ATOM 1314 O O . ASP A 1 168 ? 5.821 -19.700 -16.575 1.00 88.75 168 ASP A O 1
ATOM 1318 N N . ALA A 1 169 ? 6.855 -19.122 -14.658 1.00 87.88 169 ALA A N 1
ATOM 1319 C CA . ALA A 1 169 ? 8.123 -18.750 -15.270 1.00 87.88 169 ALA A CA 1
ATOM 1320 C C . ALA A 1 169 ? 8.653 -19.845 -16.213 1.00 87.88 169 ALA A C 1
ATOM 1322 O O . ALA A 1 169 ? 8.857 -21.001 -15.831 1.00 87.88 169 ALA A O 1
ATOM 1323 N N . TYR A 1 170 ? 8.915 -19.467 -17.462 1.00 91.38 170 TYR A N 1
ATOM 1324 C CA . TYR A 1 170 ? 9.404 -20.381 -18.483 1.00 91.38 170 TYR A CA 1
ATOM 1325 C C . TYR A 1 170 ? 10.936 -20.344 -18.563 1.00 91.38 170 TYR A C 1
ATOM 1327 O O . TYR A 1 170 ? 11.529 -19.294 -18.825 1.00 91.38 170 TYR A O 1
ATOM 1335 N N . LEU A 1 171 ? 11.589 -21.504 -18.408 1.00 88.62 171 LEU A N 1
ATOM 1336 C CA . LEU A 1 171 ? 13.057 -21.644 -18.360 1.00 88.62 171 LEU A CA 1
ATOM 1337 C C . LEU A 1 171 ? 13.675 -20.798 -17.226 1.00 88.62 171 LEU A C 1
ATOM 1339 O O . LEU A 1 171 ? 13.099 -20.693 -16.152 1.00 88.62 171 LEU A O 1
ATOM 1343 N N . ASP A 1 172 ? 14.839 -20.190 -17.468 1.00 83.31 172 ASP A N 1
ATOM 1344 C CA . ASP A 1 172 ? 15.504 -19.262 -16.545 1.00 83.31 172 ASP A CA 1
ATOM 1345 C C . ASP A 1 172 ? 15.026 -17.806 -16.756 1.00 83.31 172 ASP A C 1
ATOM 1347 O O . ASP A 1 172 ? 15.797 -16.860 -16.586 1.00 83.31 172 ASP A O 1
ATOM 1351 N N . SER A 1 173 ? 13.785 -17.611 -17.222 1.00 86.56 173 SER A N 1
ATOM 1352 C CA . SER A 1 173 ? 13.186 -16.282 -17.401 1.00 86.56 173 SER A CA 1
ATOM 1353 C C . SER A 1 173 ? 12.231 -15.938 -16.260 1.00 86.56 173 SER A C 1
ATOM 1355 O O . SER A 1 173 ? 11.922 -16.775 -15.420 1.00 86.56 173 SER A O 1
ATOM 1357 N N . ASN A 1 174 ? 11.769 -14.692 -16.223 1.00 84.75 174 ASN A N 1
ATOM 1358 C CA . ASN A 1 174 ? 10.792 -14.200 -15.255 1.00 84.75 174 ASN A CA 1
ATOM 1359 C C . ASN A 1 174 ? 9.400 -13.975 -15.875 1.00 84.75 174 ASN A C 1
ATOM 1361 O O . ASN A 1 174 ? 8.599 -13.222 -15.331 1.00 84.75 174 ASN A O 1
ATOM 1365 N N . ILE A 1 175 ? 9.130 -14.604 -17.024 1.00 91.44 175 ILE A N 1
ATOM 1366 C CA . ILE A 1 175 ? 7.872 -14.497 -17.771 1.00 91.44 175 ILE A CA 1
ATOM 1367 C C . ILE A 1 175 ? 7.392 -15.877 -18.227 1.00 91.44 175 ILE A C 1
ATOM 1369 O O . ILE A 1 175 ? 8.191 -16.801 -18.392 1.00 91.44 175 ILE A O 1
ATOM 1373 N N . GLY A 1 176 ? 6.091 -15.991 -18.488 1.00 93.62 176 GLY A N 1
ATOM 1374 C CA . GLY A 1 176 ? 5.483 -17.179 -19.079 1.00 93.62 176 GLY A CA 1
ATOM 1375 C C . GLY A 1 176 ? 5.921 -17.473 -20.517 1.00 93.62 176 GLY A C 1
ATOM 1376 O O . GLY A 1 176 ? 6.465 -16.621 -21.229 1.00 93.62 176 GLY A O 1
ATOM 1377 N N . GLU A 1 177 ? 5.639 -18.692 -20.974 1.00 96.00 177 GLU A N 1
ATOM 1378 C CA . GLU A 1 177 ? 5.951 -19.199 -22.315 1.00 96.00 177 GLU A CA 1
ATOM 1379 C C . GLU A 1 177 ? 5.342 -18.332 -23.434 1.00 96.00 177 GLU A C 1
ATOM 1381 O O . GLU A 1 177 ? 6.018 -18.034 -24.425 1.00 96.00 177 GLU A O 1
ATOM 1386 N N . LEU A 1 178 ? 4.091 -17.881 -23.282 1.00 96.62 178 LEU A N 1
ATOM 1387 C CA . LEU A 1 178 ? 3.404 -17.043 -24.269 1.00 96.62 178 LEU A CA 1
ATOM 1388 C C . LEU A 1 178 ? 4.127 -15.705 -24.468 1.00 96.62 178 LEU A C 1
ATOM 1390 O O . LEU A 1 178 ? 4.400 -15.292 -25.602 1.00 96.62 178 LEU A O 1
ATOM 1394 N N . PHE A 1 179 ? 4.470 -15.030 -23.369 1.00 96.56 179 PHE A N 1
ATOM 1395 C CA . PHE A 1 179 ? 5.209 -13.770 -23.416 1.00 96.56 179 PHE A CA 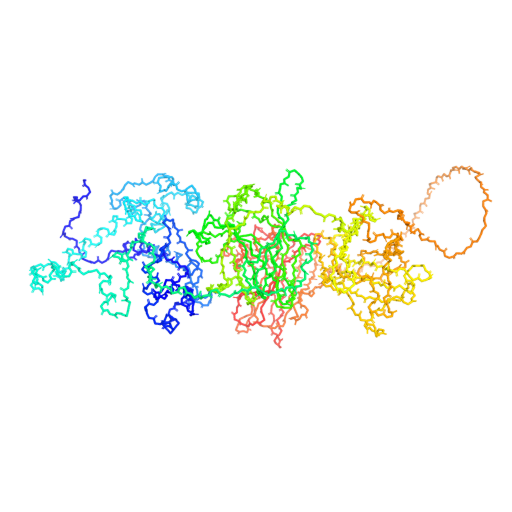1
ATOM 1396 C C . PHE A 1 179 ? 6.627 -13.978 -23.936 1.00 96.56 179 PHE A C 1
ATOM 1398 O O . PHE A 1 179 ? 7.080 -13.194 -24.773 1.00 96.56 179 PHE A O 1
ATOM 1405 N N . TYR A 1 180 ? 7.290 -15.061 -23.526 1.00 95.88 180 TYR A N 1
ATOM 1406 C CA . TYR A 1 180 ? 8.621 -15.420 -24.003 1.00 95.88 180 TYR A CA 1
ATOM 1407 C C . TYR A 1 180 ? 8.663 -15.550 -25.530 1.00 95.88 180 TYR A C 1
ATOM 1409 O O . TYR A 1 180 ? 9.510 -14.935 -26.184 1.00 95.88 180 TYR A O 1
ATOM 1417 N N . VAL A 1 181 ? 7.733 -16.307 -26.125 1.00 96.00 181 VAL A N 1
ATOM 1418 C CA . VAL A 1 181 ? 7.686 -16.509 -27.582 1.00 96.00 181 VAL A CA 1
ATOM 1419 C C . VAL A 1 181 ? 7.368 -15.209 -28.323 1.00 96.00 181 VAL A C 1
ATOM 1421 O O . VAL A 1 181 ? 8.059 -14.891 -29.295 1.00 96.00 181 VAL A O 1
ATOM 1424 N N . SER A 1 182 ? 6.392 -14.431 -27.843 1.00 96.06 182 SER A N 1
ATOM 1425 C CA . SER A 1 182 ? 6.041 -13.122 -28.417 1.00 96.06 182 SER A CA 1
ATOM 1426 C C . SER A 1 182 ? 7.236 -12.159 -28.433 1.00 96.06 182 SER A C 1
ATOM 1428 O O . SER A 1 182 ? 7.584 -11.580 -29.469 1.00 96.06 182 SER A O 1
ATOM 1430 N N . MET A 1 183 ? 7.918 -12.011 -27.294 1.00 95.19 183 MET A N 1
ATOM 1431 C CA . MET A 1 183 ? 9.075 -11.126 -27.183 1.00 95.19 183 MET A CA 1
ATOM 1432 C C . MET A 1 183 ? 10.247 -11.611 -28.027 1.00 95.19 183 MET A C 1
ATOM 1434 O O . MET A 1 183 ? 10.877 -10.801 -28.709 1.00 95.19 183 MET A O 1
ATOM 1438 N N . LEU A 1 184 ? 10.538 -12.915 -28.020 1.00 94.44 184 LEU A N 1
ATOM 1439 C CA . LEU A 1 184 ? 11.612 -13.486 -28.827 1.00 94.44 184 LEU A CA 1
ATOM 1440 C C . LEU A 1 184 ? 11.390 -13.211 -30.319 1.00 94.44 184 LEU A C 1
ATOM 1442 O O . LEU A 1 184 ? 12.329 -12.794 -31.001 1.00 94.44 184 LEU A O 1
ATOM 1446 N N . ASP A 1 185 ? 10.166 -13.403 -30.822 1.00 93.44 185 ASP A N 1
ATOM 1447 C CA . ASP A 1 185 ? 9.827 -13.076 -32.209 1.00 93.44 185 ASP A CA 1
ATOM 1448 C C . ASP A 1 185 ? 10.084 -11.595 -32.518 1.00 93.44 185 ASP A C 1
ATOM 1450 O O . ASP A 1 185 ? 10.832 -11.275 -33.453 1.00 93.44 185 ASP A O 1
ATOM 1454 N N . GLN A 1 186 ? 9.543 -10.687 -31.698 1.00 95.06 186 GLN A N 1
ATOM 1455 C CA . GLN A 1 186 ? 9.704 -9.251 -31.913 1.00 95.06 186 GLN A CA 1
ATOM 1456 C C . GLN A 1 186 ? 11.178 -8.825 -31.871 1.00 95.06 186 GLN A C 1
ATOM 1458 O O . GLN A 1 186 ? 11.638 -8.135 -32.787 1.00 95.06 186 GLN A O 1
ATOM 1463 N N . TYR A 1 187 ? 11.938 -9.243 -30.852 1.00 95.44 187 TYR A N 1
ATOM 1464 C CA . TYR A 1 187 ? 13.349 -8.880 -30.703 1.00 95.44 187 TYR A CA 1
ATOM 1465 C C . TYR A 1 187 ? 14.209 -9.413 -31.852 1.00 95.44 187 TYR A C 1
ATOM 1467 O O . TYR A 1 187 ? 15.087 -8.702 -32.353 1.00 95.44 187 TYR A O 1
ATOM 1475 N N . VAL A 1 188 ? 13.948 -10.634 -32.331 1.00 93.50 188 VAL A N 1
ATOM 1476 C CA . VAL A 1 188 ? 14.665 -11.184 -33.489 1.00 93.50 188 VAL A CA 1
ATOM 1477 C C . VAL A 1 188 ? 14.320 -10.416 -34.767 1.00 93.50 188 VAL A C 1
ATOM 1479 O O . VAL A 1 188 ? 15.234 -10.125 -35.547 1.00 93.50 188 VAL A O 1
ATOM 1482 N N . ARG A 1 189 ? 13.050 -10.043 -34.987 1.00 92.44 189 ARG A N 1
ATOM 1483 C CA . ARG A 1 189 ? 12.638 -9.258 -36.164 1.00 92.44 189 ARG A CA 1
ATOM 1484 C C . ARG A 1 189 ? 13.262 -7.867 -36.187 1.00 92.44 189 ARG A C 1
ATOM 1486 O O . ARG A 1 189 ? 13.800 -7.491 -37.227 1.00 92.44 189 ARG A O 1
ATOM 1493 N N . ILE A 1 190 ? 13.248 -7.126 -35.077 1.00 93.94 190 ILE A N 1
ATOM 1494 C CA . ILE A 1 190 ? 13.846 -5.777 -35.046 1.00 93.94 190 ILE A CA 1
ATOM 1495 C C . ILE A 1 190 ? 15.365 -5.838 -35.193 1.00 93.94 190 ILE A C 1
ATOM 1497 O O . ILE A 1 190 ? 15.925 -5.051 -35.948 1.00 93.94 190 ILE A O 1
ATOM 1501 N N . ARG A 1 191 ? 16.033 -6.822 -34.574 1.00 93.25 191 ARG A N 1
ATOM 1502 C CA . ARG A 1 191 ? 17.482 -7.006 -34.712 1.00 93.25 191 ARG A CA 1
ATOM 1503 C C . ARG A 1 191 ? 17.879 -7.347 -36.147 1.00 93.25 191 ARG A C 1
ATOM 1505 O O . ARG A 1 191 ? 18.776 -6.731 -36.710 1.00 93.25 191 ARG A O 1
ATOM 1512 N N . ASN A 1 192 ? 17.237 -8.357 -36.735 1.00 89.94 192 ASN A N 1
ATOM 1513 C CA . ASN A 1 192 ? 17.604 -8.856 -38.061 1.00 89.94 192 ASN A CA 1
ATOM 1514 C C . ASN A 1 192 ? 17.121 -7.928 -39.191 1.00 89.94 192 ASN A C 1
ATOM 1516 O O . ASN A 1 192 ? 17.719 -7.916 -40.267 1.00 89.94 192 ASN A O 1
ATOM 1520 N N . GLY A 1 193 ? 16.021 -7.201 -38.971 1.00 89.12 193 GLY A N 1
ATOM 1521 C CA . GLY A 1 193 ? 15.420 -6.283 -39.938 1.00 89.12 193 GLY A CA 1
ATOM 1522 C C . GLY A 1 193 ? 16.009 -4.871 -39.915 1.00 89.12 193 GLY A C 1
ATOM 1523 O O . GLY A 1 193 ? 15.781 -4.110 -40.857 1.00 89.12 193 GLY A O 1
ATOM 1524 N N . ASP A 1 194 ? 16.780 -4.514 -38.885 1.00 91.50 194 ASP A N 1
ATOM 1525 C CA . ASP A 1 194 ? 17.440 -3.216 -38.805 1.00 91.50 194 ASP A CA 1
ATOM 1526 C C . ASP A 1 194 ? 18.748 -3.194 -39.611 1.00 91.50 194 ASP A C 1
ATOM 1528 O O . ASP A 1 194 ? 19.773 -3.779 -39.253 1.00 91.50 194 ASP A O 1
ATOM 1532 N N . ARG A 1 195 ? 18.737 -2.434 -40.711 1.00 91.94 195 ARG A N 1
ATOM 1533 C CA . ARG A 1 195 ? 19.930 -2.180 -41.529 1.00 91.94 195 ARG A CA 1
ATOM 1534 C C . ARG A 1 195 ? 21.056 -1.526 -40.719 1.00 91.94 195 ARG A C 1
ATOM 1536 O O . ARG A 1 195 ? 22.226 -1.720 -41.056 1.00 91.94 195 ARG A O 1
ATOM 1543 N N . PHE A 1 196 ? 20.718 -0.761 -39.690 1.00 94.31 196 PHE A N 1
ATOM 1544 C CA . PHE A 1 196 ? 21.639 -0.028 -38.832 1.00 94.31 196 PHE A CA 1
ATOM 1545 C C . PHE A 1 196 ? 21.994 -0.762 -37.537 1.00 94.31 196 PHE A C 1
ATOM 1547 O O . PHE A 1 196 ? 22.722 -0.196 -36.723 1.00 94.31 196 PHE A O 1
ATOM 1554 N N . TYR A 1 197 ? 21.572 -2.023 -37.378 1.00 94.12 197 TYR A N 1
ATOM 1555 C CA . TYR A 1 197 ? 21.977 -2.833 -36.236 1.00 94.12 197 TYR A CA 1
ATOM 1556 C C . TYR A 1 197 ? 23.504 -2.830 -36.107 1.00 94.12 197 TYR A C 1
ATOM 1558 O O . TYR A 1 197 ? 24.215 -3.031 -37.095 1.00 94.12 197 TYR A O 1
ATOM 1566 N N . PHE A 1 198 ? 24.015 -2.571 -34.902 1.00 95.06 198 PHE A N 1
ATOM 1567 C CA . PHE A 1 198 ? 25.427 -2.229 -34.711 1.00 95.06 198 PHE A CA 1
ATOM 1568 C C . PHE A 1 198 ? 26.391 -3.359 -35.112 1.00 95.06 198 PHE A C 1
ATOM 1570 O O . PHE A 1 198 ? 27.509 -3.085 -35.533 1.00 95.06 198 PHE A O 1
ATOM 1577 N N . GLU A 1 199 ? 25.950 -4.620 -35.063 1.00 94.44 199 GLU A N 1
ATOM 1578 C CA . GLU A 1 199 ? 26.753 -5.775 -35.496 1.00 94.44 199 GLU A CA 1
ATOM 1579 C C . GLU A 1 199 ? 26.654 -6.067 -37.001 1.00 94.44 199 GLU A C 1
ATOM 1581 O O . GLU A 1 199 ? 27.294 -6.991 -37.510 1.00 94.44 199 GLU A O 1
ATOM 1586 N N . ASN A 1 200 ? 25.837 -5.316 -37.745 1.00 92.06 200 ASN A N 1
ATOM 1587 C CA . ASN A 1 200 ? 25.681 -5.516 -39.179 1.00 92.06 200 ASN A CA 1
ATOM 1588 C C . ASN A 1 200 ? 26.892 -4.967 -39.945 1.00 92.06 200 ASN A C 1
ATOM 1590 O O . ASN A 1 200 ? 26.859 -3.872 -40.502 1.00 92.06 200 ASN A O 1
ATOM 1594 N N . SER A 1 201 ? 27.933 -5.785 -40.083 1.00 89.94 201 SER A N 1
ATOM 1595 C CA . SER A 1 201 ? 29.161 -5.436 -40.811 1.00 89.94 201 SER A CA 1
ATOM 1596 C C . SER A 1 201 ? 28.954 -5.047 -42.283 1.00 89.94 201 SER A C 1
ATOM 1598 O O . SER A 1 201 ? 29.833 -4.440 -42.892 1.00 89.94 201 SER A O 1
ATOM 1600 N N . ARG A 1 202 ? 27.789 -5.342 -42.882 1.00 90.50 202 ARG A N 1
ATOM 1601 C CA . ARG A 1 202 ? 27.480 -4.969 -44.274 1.00 90.50 202 ARG A CA 1
ATOM 1602 C C . ARG A 1 202 ? 27.140 -3.491 -44.448 1.00 90.50 202 ARG A C 1
ATOM 1604 O O . ARG A 1 202 ? 27.175 -3.010 -45.577 1.00 90.50 202 ARG A O 1
ATOM 1611 N N . ASN A 1 203 ? 26.760 -2.789 -43.378 1.00 91.62 203 ASN A N 1
ATOM 1612 C CA . ASN A 1 203 ? 26.408 -1.369 -43.458 1.00 91.62 203 ASN A CA 1
ATOM 1613 C C . ASN A 1 203 ? 27.637 -0.441 -43.430 1.00 91.62 203 ASN A C 1
ATOM 1615 O O . ASN A 1 203 ? 27.507 0.724 -43.798 1.00 91.62 203 ASN A O 1
ATOM 1619 N N . GLY A 1 204 ? 28.810 -0.958 -43.040 1.00 92.56 204 GLY A N 1
ATOM 1620 C CA . GLY A 1 204 ? 30.064 -0.208 -42.973 1.00 92.56 204 GLY A CA 1
ATOM 1621 C C . GLY A 1 204 ? 30.100 0.902 -41.916 1.00 92.56 204 GLY A C 1
ATOM 1622 O O . GLY A 1 204 ? 30.938 1.789 -42.034 1.00 92.56 204 GLY A O 1
ATOM 1623 N N . LEU A 1 205 ? 29.196 0.891 -40.928 1.00 95.06 205 LEU A N 1
ATOM 1624 C CA . LEU A 1 205 ? 29.131 1.916 -39.879 1.00 95.06 205 LEU A CA 1
ATOM 1625 C C . LEU A 1 205 ? 30.191 1.741 -38.791 1.00 95.06 205 LEU A C 1
ATOM 1627 O O . LEU A 1 205 ? 30.716 2.738 -38.308 1.00 95.06 205 LEU A O 1
ATOM 1631 N N . PHE A 1 206 ? 30.483 0.494 -38.418 1.00 96.56 206 PHE A N 1
ATOM 1632 C CA . PHE A 1 206 ? 31.466 0.151 -37.395 1.00 96.56 206 PHE A CA 1
ATOM 1633 C C . PHE A 1 206 ? 32.468 -0.868 -37.932 1.00 96.56 206 PHE A C 1
ATOM 1635 O O . PHE A 1 206 ? 32.126 -1.770 -38.704 1.00 96.56 206 PHE A O 1
ATOM 1642 N N . THR A 1 207 ? 33.712 -0.728 -37.496 1.00 96.44 207 THR A N 1
ATOM 1643 C CA . THR A 1 207 ? 34.765 -1.733 -37.642 1.00 96.44 207 THR A CA 1
ATOM 1644 C C . THR A 1 207 ? 34.552 -2.894 -36.665 1.00 96.44 207 THR A C 1
ATOM 1646 O O . THR A 1 207 ? 33.815 -2.786 -35.687 1.00 96.44 207 THR A O 1
ATOM 1649 N N . GLU A 1 208 ? 35.221 -4.024 -36.898 1.00 95.44 208 GLU A N 1
ATOM 1650 C CA . GLU A 1 208 ? 35.155 -5.180 -35.990 1.00 95.44 208 GLU A CA 1
ATOM 1651 C C . GLU A 1 208 ? 35.674 -4.847 -34.577 1.00 95.44 208 GLU A C 1
ATOM 1653 O O . GLU A 1 208 ? 35.124 -5.317 -33.582 1.00 95.44 208 GLU A O 1
ATOM 1658 N N . GLU A 1 209 ? 36.687 -3.982 -34.476 1.00 96.50 209 GLU A N 1
ATOM 1659 C CA . GLU A 1 209 ? 37.222 -3.497 -33.198 1.00 96.50 209 GLU A CA 1
ATOM 1660 C C . GLU A 1 209 ? 36.198 -2.641 -32.434 1.00 96.50 209 GLU A C 1
ATOM 1662 O O . GLU A 1 209 ? 35.996 -2.833 -31.232 1.00 96.50 209 GLU A O 1
ATOM 1667 N N . GLU A 1 210 ? 35.491 -1.747 -33.129 1.00 97.12 210 GLU A N 1
ATOM 1668 C CA . GLU A 1 210 ? 34.426 -0.932 -32.535 1.00 97.12 210 GLU A CA 1
ATOM 1669 C C . GLU A 1 210 ? 33.234 -1.792 -32.101 1.00 97.12 210 GLU A C 1
ATOM 1671 O O . GLU A 1 210 ? 32.718 -1.599 -31.002 1.00 97.12 210 GLU A O 1
ATOM 1676 N N . ILE A 1 211 ? 32.840 -2.793 -32.898 1.00 96.19 211 ILE A N 1
ATOM 1677 C CA . ILE A 1 211 ? 31.789 -3.754 -32.522 1.00 96.19 211 ILE A CA 1
ATOM 1678 C C . ILE A 1 211 ? 32.175 -4.495 -31.239 1.00 96.19 211 ILE A C 1
ATOM 1680 O O . ILE A 1 211 ? 31.361 -4.597 -30.319 1.00 96.19 211 ILE A O 1
ATOM 1684 N N . ASN A 1 212 ? 33.415 -4.981 -31.144 1.00 96.06 212 ASN A N 1
ATOM 1685 C CA . ASN A 1 212 ? 33.902 -5.653 -29.939 1.00 96.06 212 ASN A CA 1
ATOM 1686 C C . ASN A 1 212 ? 33.940 -4.705 -28.730 1.00 96.06 212 ASN A C 1
ATOM 1688 O O . ASN A 1 212 ? 33.589 -5.112 -27.624 1.00 96.06 212 ASN A O 1
ATOM 1692 N N . THR A 1 213 ? 34.287 -3.433 -28.940 1.00 96.31 213 THR A N 1
ATOM 1693 C CA . THR A 1 213 ? 34.262 -2.395 -27.895 1.00 96.31 213 THR A CA 1
ATOM 1694 C C . THR A 1 213 ? 32.840 -2.115 -27.394 1.00 96.31 213 THR A C 1
ATOM 1696 O O . THR A 1 213 ? 32.621 -2.007 -26.186 1.00 96.31 213 THR A O 1
ATOM 1699 N N . ILE A 1 214 ? 31.858 -2.035 -28.299 1.00 95.62 214 ILE A N 1
ATOM 1700 C CA . ILE A 1 214 ? 30.442 -1.845 -27.950 1.00 95.62 214 ILE A CA 1
ATOM 1701 C C . ILE A 1 214 ? 29.912 -3.070 -27.198 1.00 95.62 214 ILE A C 1
ATOM 1703 O O . ILE A 1 214 ? 29.291 -2.909 -26.152 1.00 95.62 214 ILE A O 1
ATOM 1707 N N . ARG A 1 215 ? 30.207 -4.292 -27.667 1.00 94.81 215 ARG A N 1
ATOM 1708 C CA . ARG A 1 215 ? 29.822 -5.540 -26.979 1.00 94.81 215 ARG A CA 1
ATOM 1709 C C . ARG A 1 215 ? 30.385 -5.644 -25.564 1.00 94.81 215 ARG A C 1
ATOM 1711 O O . ARG A 1 215 ? 29.735 -6.215 -24.697 1.00 94.81 215 ARG A O 1
ATOM 1718 N N . ALA A 1 216 ? 31.584 -5.113 -25.340 1.00 95.12 216 ALA A N 1
ATOM 1719 C CA . ALA A 1 216 ? 32.228 -5.103 -24.031 1.00 95.12 216 ALA A CA 1
ATOM 1720 C C . ALA A 1 216 ? 31.712 -3.990 -23.096 1.00 95.12 216 ALA A C 1
ATOM 1722 O O . ALA A 1 216 ? 32.143 -3.929 -21.949 1.00 95.12 216 ALA A O 1
ATOM 1723 N N . THR A 1 217 ? 30.824 -3.103 -23.560 1.00 95.44 217 THR A N 1
ATOM 1724 C CA . THR A 1 217 ? 30.238 -2.031 -22.744 1.00 95.44 217 THR A CA 1
ATOM 1725 C C . THR A 1 217 ? 28.911 -2.481 -22.127 1.00 95.44 217 THR A C 1
ATOM 1727 O O . THR A 1 217 ? 27.940 -2.709 -22.844 1.00 95.44 217 THR A O 1
ATOM 1730 N N . GLY A 1 218 ? 28.838 -2.530 -20.793 1.00 94.81 218 GLY A N 1
ATOM 1731 C CA . GLY A 1 218 ? 27.588 -2.723 -20.049 1.00 94.81 218 GLY A CA 1
ATOM 1732 C C . GLY A 1 218 ? 26.952 -1.411 -19.568 1.00 94.81 218 GLY A C 1
ATOM 1733 O O . GLY A 1 218 ? 27.593 -0.356 -19.552 1.00 94.81 218 GLY A O 1
ATOM 1734 N N . LEU A 1 219 ? 25.697 -1.471 -19.095 1.00 96.12 219 LEU A N 1
ATOM 1735 C CA . LEU A 1 219 ? 25.007 -0.310 -18.498 1.00 96.12 219 LEU A CA 1
ATOM 1736 C C . LEU A 1 219 ? 25.761 0.231 -17.269 1.00 96.12 219 LEU A C 1
ATOM 1738 O O . LEU A 1 219 ? 25.865 1.444 -17.089 1.00 96.12 219 LEU A O 1
ATOM 1742 N N . ARG A 1 220 ? 26.379 -0.660 -16.485 1.00 94.56 220 ARG A N 1
ATOM 1743 C CA . ARG A 1 220 ? 27.308 -0.313 -15.402 1.00 94.56 220 ARG A CA 1
ATOM 1744 C C . ARG A 1 220 ? 28.384 0.675 -15.856 1.00 94.56 220 ARG A C 1
ATOM 1746 O O . ARG A 1 220 ? 28.581 1.711 -15.227 1.00 94.56 220 ARG A O 1
ATOM 1753 N N . ASP A 1 221 ? 29.072 0.371 -16.955 1.00 95.50 221 ASP A N 1
ATOM 1754 C CA . ASP A 1 221 ? 30.184 1.190 -17.438 1.00 95.50 221 ASP A CA 1
ATOM 1755 C C . ASP A 1 221 ? 29.704 2.551 -17.937 1.00 95.50 221 ASP A C 1
ATOM 1757 O O . ASP A 1 221 ? 30.433 3.536 -17.838 1.00 95.50 221 ASP A O 1
ATOM 1761 N N . VAL A 1 222 ? 28.490 2.615 -18.491 1.00 96.19 222 VAL A N 1
ATOM 1762 C CA . VAL A 1 222 ? 27.858 3.875 -18.894 1.00 96.19 222 VAL A CA 1
ATOM 1763 C C . VAL A 1 222 ? 27.556 4.730 -17.663 1.00 96.19 222 VAL A C 1
ATOM 1765 O O . VAL A 1 222 ? 27.900 5.910 -17.659 1.00 96.19 222 VAL A O 1
ATOM 1768 N N . ILE A 1 223 ? 26.992 4.147 -16.602 1.00 96.25 223 ILE A N 1
ATOM 1769 C CA . ILE A 1 223 ? 26.716 4.856 -15.342 1.00 96.25 223 ILE A CA 1
ATOM 1770 C C . ILE A 1 223 ? 28.016 5.398 -14.732 1.00 96.25 223 ILE A C 1
ATOM 1772 O O . ILE A 1 223 ? 28.105 6.592 -14.445 1.00 96.25 223 ILE A O 1
ATOM 1776 N N . LEU A 1 224 ? 29.055 4.566 -14.606 1.00 95.19 224 LEU A N 1
ATOM 1777 C CA . LEU A 1 224 ? 30.341 4.970 -14.016 1.00 95.19 224 LEU A CA 1
ATOM 1778 C C . LEU A 1 224 ? 31.073 6.046 -14.837 1.00 95.19 224 LEU A C 1
ATOM 1780 O O . LEU A 1 224 ? 31.791 6.868 -14.274 1.00 95.19 224 LEU A O 1
ATOM 1784 N N . ARG A 1 225 ? 30.896 6.072 -16.165 1.00 96.00 225 ARG A N 1
ATOM 1785 C CA . ARG A 1 225 ? 31.487 7.100 -17.042 1.00 96.00 225 ARG A CA 1
ATOM 1786 C C . ARG A 1 225 ? 30.809 8.466 -16.937 1.00 96.00 225 ARG A C 1
ATOM 1788 O O . ARG A 1 225 ? 31.438 9.462 -17.281 1.00 96.00 225 ARG A O 1
ATOM 1795 N N . ASN A 1 226 ? 29.547 8.515 -16.511 1.00 97.12 226 ASN A N 1
ATOM 1796 C CA . ASN A 1 226 ? 28.712 9.720 -16.582 1.00 97.12 226 ASN A CA 1
ATOM 1797 C C . ASN A 1 226 ? 28.241 10.232 -15.213 1.00 97.12 226 ASN A C 1
ATOM 1799 O O . ASN A 1 226 ? 27.486 11.198 -15.155 1.00 97.12 226 ASN A O 1
ATOM 1803 N N . THR A 1 227 ? 28.665 9.602 -14.118 1.00 96.00 227 THR A N 1
ATOM 1804 C CA . THR A 1 227 ? 28.246 9.964 -12.758 1.00 96.00 227 THR A CA 1
ATOM 1805 C C . THR A 1 227 ? 29.427 9.965 -11.797 1.00 96.00 227 THR A C 1
ATOM 1807 O O . THR A 1 227 ? 30.526 9.510 -12.123 1.00 96.00 227 THR A O 1
ATOM 1810 N N . MET A 1 228 ? 29.206 10.463 -10.580 1.00 92.69 228 MET A N 1
ATOM 1811 C CA . MET A 1 228 ? 30.216 10.402 -9.521 1.00 92.69 228 MET A CA 1
ATOM 1812 C C . MET A 1 228 ? 30.272 9.047 -8.803 1.00 92.69 228 MET A C 1
ATOM 1814 O O . MET A 1 228 ? 31.197 8.836 -8.014 1.00 92.69 228 MET A O 1
ATOM 1818 N N . ILE A 1 229 ? 29.355 8.124 -9.116 1.00 91.31 229 ILE A N 1
ATOM 1819 C CA . ILE A 1 229 ? 29.269 6.793 -8.507 1.00 91.31 229 ILE A CA 1
ATOM 1820 C C . ILE A 1 229 ? 30.578 6.032 -8.725 1.00 91.31 229 ILE A C 1
ATOM 1822 O O . ILE A 1 229 ? 31.125 5.991 -9.829 1.00 91.31 229 ILE A O 1
ATOM 1826 N N . LYS A 1 230 ? 31.092 5.424 -7.652 1.00 85.19 230 LYS A N 1
ATOM 1827 C CA . LYS A 1 230 ? 32.337 4.641 -7.682 1.00 85.19 230 LYS A CA 1
ATOM 1828 C C . LYS A 1 230 ? 32.109 3.143 -7.668 1.00 85.19 230 LYS A C 1
ATOM 1830 O O . LYS A 1 230 ? 32.948 2.412 -8.189 1.00 85.19 230 LYS A O 1
ATOM 1835 N N . VAL A 1 231 ? 30.991 2.694 -7.101 1.00 83.19 231 VAL A N 1
ATOM 1836 C CA . VAL A 1 231 ? 30.683 1.271 -6.994 1.00 83.19 231 VAL A CA 1
ATOM 1837 C C . VAL A 1 231 ? 29.288 0.977 -7.515 1.00 83.19 231 VAL A C 1
ATOM 1839 O O . VAL A 1 231 ? 28.327 1.653 -7.168 1.00 83.19 231 VAL A O 1
ATOM 1842 N N . MET A 1 232 ? 29.218 -0.041 -8.366 1.00 85.44 232 MET A N 1
ATOM 1843 C CA . MET A 1 232 ? 28.008 -0.598 -8.961 1.00 85.44 232 MET A CA 1
ATOM 1844 C C . MET A 1 232 ? 28.213 -2.109 -9.124 1.00 85.44 232 MET A C 1
ATOM 1846 O O . MET A 1 232 ? 29.359 -2.512 -9.393 1.00 85.44 232 MET A O 1
ATOM 1850 N N . PRO A 1 233 ? 27.146 -2.925 -9.034 1.00 83.62 233 PRO A N 1
ATOM 1851 C CA . PRO A 1 233 ? 27.216 -4.357 -9.313 1.00 83.62 233 PRO A CA 1
ATOM 1852 C C . PRO A 1 233 ? 27.782 -4.613 -10.709 1.00 83.62 233 PRO A C 1
ATOM 1854 O O . PRO A 1 233 ? 27.576 -3.800 -11.613 1.00 83.62 233 PRO A O 1
ATOM 1857 N N . GLU A 1 234 ? 28.485 -5.734 -10.897 1.00 85.81 234 GLU A N 1
ATOM 1858 C CA . GLU A 1 234 ? 29.010 -6.124 -12.216 1.00 85.81 234 GLU A CA 1
ATOM 1859 C C . GLU A 1 234 ? 27.887 -6.243 -13.252 1.00 85.81 234 GLU A C 1
ATOM 1861 O O . GLU A 1 234 ? 27.999 -5.706 -14.355 1.00 85.81 234 GLU A O 1
ATOM 1866 N N . ASN A 1 235 ? 26.777 -6.869 -12.857 1.00 88.06 235 ASN A N 1
ATOM 1867 C CA . ASN A 1 235 ? 25.538 -6.893 -13.614 1.00 88.06 235 ASN A CA 1
ATOM 1868 C C . ASN A 1 235 ? 24.462 -6.102 -12.863 1.00 88.06 235 ASN A C 1
ATOM 1870 O O . ASN A 1 235 ? 23.973 -6.540 -11.831 1.00 88.06 235 ASN A O 1
ATOM 1874 N N . VAL A 1 236 ? 24.075 -4.944 -13.394 1.00 90.38 236 VAL A N 1
ATOM 1875 C CA . VAL A 1 236 ? 23.070 -4.065 -12.768 1.00 90.38 236 VAL A CA 1
ATOM 1876 C C . VAL A 1 236 ? 21.632 -4.578 -12.897 1.00 90.38 236 VAL A C 1
ATOM 1878 O O . VAL A 1 236 ? 20.732 -3.959 -12.346 1.00 90.38 236 VAL A O 1
ATOM 1881 N N . TYR A 1 237 ? 21.410 -5.677 -13.624 1.00 88.38 237 TYR A N 1
ATOM 1882 C CA . TYR A 1 237 ? 20.094 -6.304 -13.788 1.00 88.38 237 TYR A CA 1
ATOM 1883 C C . TYR A 1 237 ? 19.883 -7.519 -12.878 1.00 88.38 237 TYR A C 1
ATOM 1885 O O . TYR A 1 237 ? 18.770 -8.022 -12.789 1.00 88.38 237 TYR A O 1
ATOM 1893 N N . VAL A 1 238 ? 20.941 -8.030 -12.238 1.00 81.25 238 VAL A N 1
ATOM 1894 C CA . VAL A 1 238 ? 20.872 -9.236 -11.403 1.00 81.25 238 VAL A CA 1
ATOM 1895 C C . VAL A 1 238 ? 21.556 -8.951 -10.080 1.00 81.25 238 VAL A C 1
ATOM 1897 O O . VAL A 1 238 ? 22.749 -8.653 -10.041 1.00 81.25 238 VAL A O 1
ATOM 1900 N N . GLN A 1 239 ? 20.809 -9.081 -8.989 1.00 66.69 239 GLN A N 1
ATOM 1901 C CA . GLN A 1 239 ? 21.381 -8.966 -7.658 1.00 66.69 239 GLN A CA 1
ATOM 1902 C C . GLN A 1 239 ? 22.027 -10.297 -7.254 1.00 66.69 239 GLN A C 1
ATOM 1904 O O . GLN A 1 239 ? 21.348 -11.314 -7.123 1.00 66.69 239 GLN A O 1
ATOM 1909 N N . ASP A 1 240 ? 23.340 -10.288 -7.021 1.00 61.91 240 ASP A N 1
ATOM 1910 C CA . ASP A 1 240 ? 24.012 -11.397 -6.345 1.00 61.91 240 ASP A CA 1
ATOM 1911 C C . ASP A 1 240 ? 23.723 -11.293 -4.844 1.00 61.91 240 ASP A C 1
ATOM 1913 O O . ASP A 1 240 ? 24.268 -10.435 -4.148 1.00 61.91 240 ASP A O 1
ATOM 1917 N N . VAL A 1 241 ? 22.858 -12.173 -4.338 1.00 50.72 241 VAL A N 1
ATOM 1918 C CA . VAL A 1 241 ? 22.502 -12.255 -2.910 1.00 50.72 241 VAL A CA 1
ATOM 1919 C C . VAL A 1 241 ? 23.716 -12.479 -1.995 1.00 50.72 241 VAL A C 1
ATOM 1921 O O . VAL A 1 241 ? 23.622 -12.255 -0.790 1.00 50.72 241 VAL A O 1
ATOM 1924 N N . ASN A 1 242 ? 24.867 -12.878 -2.549 1.00 41.84 242 ASN A N 1
ATOM 1925 C CA . ASN A 1 242 ? 26.115 -13.081 -1.815 1.00 41.84 242 ASN A CA 1
ATOM 1926 C C . ASN A 1 242 ? 27.078 -11.882 -1.877 1.00 41.84 242 ASN A C 1
ATOM 1928 O O . ASN A 1 242 ? 28.131 -11.929 -1.237 1.00 41.84 242 ASN A O 1
ATOM 1932 N N . GLN A 1 243 ? 26.743 -10.807 -2.600 1.00 47.44 243 GLN A N 1
ATOM 1933 C CA . GLN A 1 243 ? 27.510 -9.556 -2.610 1.00 47.44 243 GLN A CA 1
ATOM 1934 C C . GLN A 1 243 ? 26.747 -8.436 -1.884 1.00 47.44 243 GLN A C 1
ATOM 1936 O O . GLN A 1 243 ? 26.048 -7.645 -2.520 1.00 47.44 243 GLN A O 1
ATOM 1941 N N . PRO A 1 244 ? 26.871 -8.326 -0.546 1.00 48.19 244 PRO A N 1
ATOM 1942 C CA . PRO A 1 244 ? 26.351 -7.173 0.180 1.00 48.19 244 PRO A CA 1
ATOM 1943 C C . PRO A 1 244 ? 27.066 -5.884 -0.249 1.00 48.19 244 PRO A C 1
ATOM 1945 O O . PRO A 1 244 ? 28.177 -5.930 -0.784 1.00 48.19 244 PRO A O 1
ATOM 1948 N N . TRP A 1 245 ? 26.436 -4.732 0.026 1.00 53.00 245 TRP A N 1
ATOM 1949 C CA . TRP A 1 245 ? 26.993 -3.407 -0.268 1.00 53.00 245 TRP A CA 1
ATOM 1950 C C . TRP A 1 245 ? 28.482 -3.332 0.118 1.00 53.00 245 TRP A C 1
ATOM 1952 O O . TRP A 1 245 ? 28.842 -3.776 1.217 1.00 53.00 245 TRP A O 1
ATOM 1962 N N . PRO A 1 246 ? 29.359 -2.792 -0.747 1.00 47.66 246 PRO A N 1
ATOM 1963 C CA . PRO A 1 246 ? 30.789 -2.678 -0.472 1.00 47.66 246 PRO A CA 1
ATOM 1964 C C . PRO A 1 246 ? 31.016 -1.865 0.810 1.00 47.66 246 PRO A C 1
ATOM 1966 O O . PRO A 1 246 ? 30.958 -0.637 0.802 1.00 47.66 246 PRO A O 1
ATOM 1969 N N . ARG A 1 247 ? 31.291 -2.534 1.937 1.00 41.28 247 ARG A N 1
ATOM 1970 C CA . ARG A 1 247 ? 31.718 -1.836 3.156 1.00 41.28 247 ARG A CA 1
ATOM 1971 C C . ARG A 1 247 ? 33.055 -1.168 2.867 1.00 41.28 247 ARG A C 1
ATOM 1973 O O . ARG A 1 247 ? 34.042 -1.858 2.605 1.00 41.28 247 ARG A O 1
ATOM 1980 N N . GLN A 1 248 ? 33.112 0.159 2.952 1.00 36.72 248 GLN A N 1
ATOM 1981 C CA . GLN A 1 248 ? 34.396 0.830 3.099 1.00 36.72 248 GLN A CA 1
ATOM 1982 C C . GLN A 1 248 ? 35.015 0.357 4.415 1.00 36.72 248 GLN A C 1
ATOM 1984 O O . GLN A 1 248 ? 34.462 0.565 5.492 1.00 36.72 248 GLN A O 1
ATOM 1989 N N . THR A 1 249 ? 36.159 -0.315 4.336 1.00 28.88 249 THR A N 1
ATOM 1990 C CA . THR A 1 249 ? 36.994 -0.594 5.502 1.00 28.88 249 THR A CA 1
ATOM 1991 C C . THR A 1 249 ? 37.642 0.713 5.945 1.00 28.88 249 THR A C 1
ATOM 1993 O O . THR A 1 249 ? 38.760 1.026 5.534 1.00 28.88 249 THR A O 1
ATOM 1996 N N . THR A 1 250 ? 36.949 1.503 6.758 1.00 29.36 250 THR A N 1
ATOM 1997 C CA . THR A 1 250 ? 37.603 2.526 7.569 1.00 29.36 250 THR A CA 1
ATOM 1998 C C . THR A 1 250 ? 38.133 1.840 8.822 1.00 29.36 250 THR A C 1
ATOM 2000 O O . THR A 1 250 ? 37.392 1.351 9.668 1.00 29.36 250 THR A O 1
ATOM 2003 N N . SER A 1 251 ? 39.456 1.727 8.905 1.00 29.42 251 SER A N 1
ATOM 2004 C CA . SER A 1 251 ? 40.143 1.388 10.146 1.00 29.42 251 SER A CA 1
ATOM 2005 C C . SER A 1 251 ? 39.905 2.520 11.143 1.00 29.42 251 SER A C 1
ATOM 2007 O O . SER A 1 251 ? 40.525 3.580 11.026 1.00 29.42 251 SER A O 1
ATOM 2009 N N . GLU A 1 252 ? 38.993 2.324 12.084 1.00 27.12 252 GLU A N 1
ATOM 2010 C CA . GLU A 1 252 ? 38.813 3.252 13.195 1.00 27.12 252 GLU A CA 1
ATOM 2011 C C . GLU A 1 252 ? 39.935 3.020 14.228 1.00 27.12 252 GLU A C 1
ATOM 2013 O O . GLU A 1 252 ? 40.212 1.869 14.580 1.00 27.12 252 GLU A O 1
ATOM 2018 N N . PRO A 1 253 ? 40.652 4.067 14.673 1.00 29.19 253 PRO A N 1
ATOM 2019 C CA . PRO A 1 253 ? 41.653 3.940 15.720 1.00 29.19 253 PRO A CA 1
ATOM 2020 C C . PRO A 1 253 ? 40.969 3.797 17.086 1.00 29.19 253 PRO A C 1
ATOM 2022 O O . PRO A 1 253 ? 40.073 4.569 17.420 1.00 29.19 253 PRO A O 1
ATOM 2025 N N . GLU A 1 254 ? 41.432 2.839 17.892 1.00 30.70 254 GLU A N 1
ATOM 2026 C CA . GLU A 1 254 ? 41.072 2.736 19.310 1.00 30.70 254 GLU A CA 1
ATOM 2027 C C . GLU A 1 254 ? 41.323 4.074 20.024 1.00 30.70 254 GLU A C 1
ATOM 2029 O O . GLU A 1 254 ? 42.445 4.593 20.029 1.00 30.70 254 GLU A O 1
ATOM 2034 N N . ALA A 1 255 ? 40.280 4.618 20.653 1.00 26.97 255 ALA A N 1
ATOM 2035 C CA . ALA A 1 255 ? 40.382 5.723 21.596 1.00 26.97 255 ALA A CA 1
ATOM 2036 C C . ALA A 1 255 ? 40.314 5.199 23.047 1.00 26.97 255 ALA A C 1
ATOM 2038 O O . ALA A 1 255 ? 39.707 4.158 23.302 1.00 26.97 255 ALA A O 1
ATOM 2039 N N . PRO A 1 256 ? 40.980 5.882 23.996 1.00 29.94 256 PRO A N 1
ATOM 2040 C CA . PRO A 1 256 ? 41.519 5.284 25.212 1.00 29.94 256 PRO A CA 1
ATOM 2041 C C . PRO A 1 256 ? 40.493 5.216 26.343 1.00 29.94 256 PRO A C 1
ATOM 2043 O O . PRO A 1 256 ? 39.595 6.047 26.439 1.00 29.94 256 PRO A O 1
ATOM 2046 N N . GLY A 1 257 ? 40.683 4.248 27.241 1.00 34.88 257 GLY A N 1
ATOM 2047 C CA . GLY A 1 257 ? 39.861 4.092 28.435 1.00 34.88 257 GLY A CA 1
ATOM 2048 C C . GLY A 1 257 ? 40.009 5.230 29.448 1.00 34.88 257 GLY A C 1
ATOM 2049 O O . GLY A 1 257 ? 41.114 5.706 29.701 1.00 34.88 257 GLY A O 1
ATOM 2050 N N . GLU A 1 258 ? 38.895 5.557 30.103 1.00 25.80 258 GLU A N 1
ATOM 2051 C CA . GLU A 1 258 ? 38.861 6.176 31.427 1.00 25.80 258 GLU A CA 1
ATOM 2052 C C . GLU A 1 258 ? 37.809 5.499 32.329 1.00 25.80 258 GLU A C 1
ATOM 2054 O O . GLU A 1 258 ? 36.789 4.973 31.891 1.00 25.80 258 GLU A O 1
ATOM 2059 N N . THR A 1 259 ? 38.172 5.464 33.607 1.00 23.89 259 THR A N 1
ATOM 2060 C CA . THR A 1 259 ? 37.643 4.755 34.786 1.00 23.89 259 THR A CA 1
ATOM 2061 C C . THR A 1 259 ? 36.342 5.328 35.401 1.00 23.89 259 THR A C 1
ATOM 2063 O O . THR A 1 259 ? 35.919 6.417 35.025 1.00 23.89 259 THR A O 1
ATOM 2066 N N . PRO A 1 260 ? 35.704 4.620 36.368 1.00 35.47 260 PRO A N 1
ATOM 2067 C CA . PRO A 1 260 ? 34.281 4.760 36.701 1.00 35.47 260 PRO A CA 1
ATOM 2068 C C . PRO A 1 260 ? 33.967 5.824 37.767 1.00 35.47 260 PRO A C 1
ATOM 2070 O O . PRO A 1 260 ? 34.751 6.052 38.689 1.00 35.47 260 PRO A O 1
ATOM 2073 N N . SER A 1 261 ? 32.759 6.397 37.693 1.00 23.38 261 SER A N 1
ATOM 2074 C CA . SER A 1 261 ? 32.155 7.251 38.725 1.00 23.38 261 SER A CA 1
ATOM 2075 C C . SER A 1 261 ? 30.709 6.826 39.012 1.00 23.38 261 SER A C 1
ATOM 2077 O O . SER A 1 261 ? 29.951 6.468 38.118 1.00 23.38 261 SER A O 1
ATOM 2079 N N . SER A 1 262 ? 30.378 6.845 40.298 1.00 25.09 262 SER A N 1
ATOM 2080 C CA . SER A 1 262 ? 29.277 6.202 41.014 1.00 25.09 262 SER A CA 1
ATOM 2081 C C . SER A 1 262 ? 27.951 6.981 41.069 1.00 25.09 262 SER A C 1
ATOM 2083 O O . SER A 1 262 ? 27.968 8.171 41.365 1.00 25.09 262 SER A O 1
ATOM 2085 N N . GLY A 1 263 ? 26.826 6.249 41.019 1.00 23.52 263 GLY A N 1
ATOM 2086 C CA . GLY A 1 263 ? 25.839 6.205 42.115 1.00 23.52 263 GLY A CA 1
ATOM 2087 C C . GLY A 1 263 ? 24.586 7.099 42.071 1.00 23.52 263 GLY A C 1
ATOM 2088 O O . GLY A 1 263 ? 24.623 8.238 42.524 1.00 23.52 263 GLY A O 1
ATOM 2089 N N . SER A 1 264 ? 23.433 6.507 41.731 1.00 23.86 264 SER A N 1
ATOM 2090 C CA . SER A 1 264 ? 22.201 6.532 42.552 1.00 23.86 264 SER A CA 1
ATOM 2091 C C . SER A 1 264 ? 21.159 5.531 42.023 1.00 23.86 264 SER A C 1
ATOM 2093 O O . SER A 1 264 ? 21.221 5.168 40.852 1.00 23.86 264 SER A O 1
ATOM 2095 N N . PRO A 1 265 ? 20.289 4.993 42.896 1.00 29.23 265 PRO A N 1
ATOM 2096 C CA . PRO A 1 265 ? 19.852 3.601 42.842 1.00 29.23 265 PRO A CA 1
ATOM 2097 C C . PRO A 1 265 ? 18.541 3.404 42.074 1.00 29.23 265 PRO A C 1
ATOM 2099 O O . PRO A 1 265 ? 17.561 4.105 42.307 1.00 29.23 265 PRO A O 1
ATOM 2102 N N . ALA A 1 266 ? 18.535 2.408 41.188 1.00 28.73 266 ALA A N 1
ATOM 2103 C CA . ALA A 1 266 ? 17.369 1.972 40.429 1.00 28.73 266 ALA A CA 1
ATOM 2104 C C . ALA A 1 266 ? 16.462 1.057 41.275 1.00 28.73 266 ALA A C 1
ATOM 2106 O O . ALA A 1 266 ? 16.945 0.167 41.979 1.00 28.73 266 ALA A O 1
ATOM 2107 N N . ALA A 1 267 ? 15.153 1.309 41.202 1.00 32.88 267 ALA A N 1
ATOM 2108 C CA . ALA A 1 267 ? 14.085 0.610 41.917 1.00 32.88 267 ALA A CA 1
ATOM 2109 C C . ALA A 1 267 ? 13.710 -0.746 41.262 1.00 32.88 267 ALA A C 1
ATOM 2111 O O . ALA A 1 267 ? 13.946 -0.917 40.064 1.00 32.88 267 ALA A O 1
ATOM 2112 N N . PRO A 1 268 ? 13.124 -1.714 42.003 1.00 29.27 268 PRO A N 1
ATOM 2113 C CA . PRO A 1 268 ? 12.882 -3.068 41.505 1.00 29.27 268 PRO A CA 1
ATOM 2114 C C . PRO A 1 268 ? 11.412 -3.358 41.144 1.00 29.27 268 PRO A C 1
ATOM 2116 O O . PRO A 1 268 ? 10.520 -3.197 41.970 1.00 29.27 268 PRO A O 1
ATOM 2119 N N . SER A 1 269 ? 11.197 -3.863 39.923 1.00 34.12 269 SER A N 1
ATOM 2120 C CA . SER A 1 269 ? 10.351 -5.016 39.534 1.00 34.12 269 SER A CA 1
ATOM 2121 C C . SER A 1 269 ? 10.005 -4.866 38.049 1.00 34.12 269 SER A C 1
ATOM 2123 O O . SER A 1 269 ? 8.917 -4.424 37.696 1.00 34.12 269 SER A O 1
ATOM 2125 N N . ALA A 1 270 ? 10.971 -5.144 37.172 1.00 45.41 270 ALA A N 1
ATOM 2126 C CA . ALA A 1 270 ? 10.832 -4.861 35.749 1.00 45.41 270 ALA A CA 1
ATOM 2127 C C . ALA A 1 270 ? 9.849 -5.839 35.085 1.00 45.41 270 ALA A C 1
ATOM 2129 O O . ALA A 1 270 ? 10.125 -7.039 35.003 1.00 45.41 270 ALA A O 1
ATOM 2130 N N . VAL A 1 271 ? 8.730 -5.309 34.580 1.00 54.75 271 VAL A N 1
ATOM 2131 C CA . VAL A 1 271 ? 8.056 -5.875 33.403 1.00 54.75 271 VAL A CA 1
ATOM 2132 C C . VAL A 1 271 ? 9.148 -6.096 32.351 1.00 54.75 271 VAL A C 1
ATOM 2134 O O . VAL A 1 271 ? 10.008 -5.217 32.208 1.00 54.75 271 VAL A O 1
ATOM 2137 N N . PRO A 1 272 ? 9.235 -7.270 31.694 1.00 68.00 272 PRO A N 1
ATOM 2138 C CA . PRO A 1 272 ? 10.259 -7.464 30.687 1.00 68.00 272 PRO A CA 1
ATOM 2139 C C . PRO A 1 272 ? 10.054 -6.398 29.613 1.00 68.00 272 PRO A C 1
ATOM 2141 O O . PRO A 1 272 ? 8.988 -6.277 29.013 1.00 68.00 272 PRO A O 1
ATOM 2144 N N . SER A 1 273 ? 11.083 -5.573 29.469 1.00 74.50 273 SER A N 1
ATOM 2145 C CA . SER A 1 273 ? 11.052 -4.374 28.661 1.00 74.50 273 SER A CA 1
ATOM 2146 C C . SER A 1 273 ? 12.276 -4.325 27.770 1.00 74.50 273 SER A C 1
ATOM 2148 O O . SER A 1 273 ? 13.344 -4.877 28.068 1.00 74.50 273 SER A O 1
ATOM 2150 N N . LYS A 1 274 ? 12.119 -3.663 26.635 1.00 78.88 274 LYS A N 1
ATOM 2151 C CA . LYS A 1 274 ? 13.196 -3.369 25.714 1.00 78.88 274 LYS A CA 1
ATOM 2152 C C . LYS A 1 274 ? 12.989 -1.979 25.153 1.00 78.88 274 LYS A C 1
ATOM 2154 O O . LYS A 1 274 ? 12.008 -1.704 24.468 1.00 78.88 274 LYS A O 1
ATOM 2159 N N . GLU A 1 275 ? 13.961 -1.117 25.399 1.00 83.62 275 GLU A N 1
ATOM 2160 C CA . GLU A 1 275 ? 14.064 0.145 24.684 1.00 83.62 275 GLU A CA 1
ATOM 2161 C C . GLU A 1 275 ? 14.543 -0.157 23.257 1.00 83.62 275 GLU A C 1
ATOM 2163 O O . GLU A 1 275 ? 15.695 -0.525 23.016 1.00 83.62 275 GLU A O 1
ATOM 2168 N N . LEU A 1 276 ? 13.613 -0.099 22.308 1.00 83.62 276 LEU A N 1
ATOM 2169 C CA . LEU A 1 276 ? 13.844 -0.398 20.898 1.00 83.62 276 LEU A CA 1
ATOM 2170 C C . LEU A 1 276 ? 14.538 0.776 20.189 1.00 83.62 276 LEU A C 1
ATOM 2172 O O . LEU A 1 276 ? 15.364 0.577 19.292 1.00 83.62 276 LEU A O 1
ATOM 2176 N N . LYS A 1 277 ? 14.246 2.006 20.625 1.00 79.75 277 LYS A N 1
ATOM 2177 C CA . LYS A 1 277 ? 14.936 3.230 20.210 1.00 79.75 277 LYS A CA 1
ATOM 2178 C C . LYS A 1 277 ? 15.050 4.179 21.398 1.00 79.75 277 LYS A C 1
ATOM 2180 O O . LYS A 1 277 ? 14.026 4.588 21.938 1.00 79.75 277 LYS A O 1
ATOM 2185 N N . GLU A 1 278 ? 16.284 4.558 21.733 1.00 79.19 278 GLU A N 1
ATOM 2186 C CA . GLU A 1 278 ? 16.601 5.426 22.876 1.00 79.19 278 GLU A CA 1
ATOM 2187 C C . GLU A 1 278 ? 15.709 6.677 22.923 1.00 79.19 278 GLU A C 1
ATOM 2189 O O . GLU A 1 278 ? 15.700 7.477 21.982 1.00 79.19 278 GLU A O 1
ATOM 2194 N N . GLY A 1 279 ? 14.933 6.809 24.002 1.00 73.50 279 GLY A N 1
ATOM 2195 C CA . GLY A 1 279 ? 14.024 7.923 24.274 1.00 73.50 279 GLY A CA 1
ATOM 2196 C C . GLY A 1 279 ? 12.840 8.074 23.311 1.00 73.50 279 GLY A C 1
ATOM 2197 O O . GLY A 1 279 ? 12.189 9.123 23.322 1.00 73.50 279 GLY A O 1
ATOM 2198 N N . VAL A 1 280 ? 12.582 7.084 22.448 1.00 82.31 280 VAL A N 1
ATOM 2199 C CA . VAL A 1 280 ? 11.559 7.172 21.393 1.00 82.31 280 VAL A CA 1
ATOM 2200 C C . VAL A 1 280 ? 10.630 5.975 21.352 1.00 82.31 280 VAL A C 1
ATOM 2202 O O . VAL A 1 280 ? 9.452 6.188 21.118 1.00 82.31 280 VAL A O 1
ATOM 2205 N N . TYR A 1 281 ? 11.111 4.746 21.517 1.00 91.31 281 TYR A N 1
ATOM 2206 C CA . TYR A 1 281 ? 10.268 3.561 21.360 1.00 91.31 281 TYR A CA 1
ATOM 2207 C C . TYR A 1 281 ? 10.641 2.532 22.418 1.00 91.31 281 TYR A C 1
ATOM 2209 O O . TYR A 1 281 ? 11.717 1.932 22.347 1.00 91.31 281 TYR A O 1
ATOM 2217 N N . THR A 1 282 ? 9.733 2.302 23.359 1.00 82.06 282 THR A N 1
ATOM 2218 C CA . THR A 1 282 ? 9.858 1.281 24.399 1.00 82.06 282 THR A CA 1
ATOM 2219 C C . THR A 1 282 ? 8.784 0.224 24.201 1.00 82.06 282 THR A C 1
ATOM 2221 O O . THR A 1 282 ? 7.635 0.545 23.908 1.00 82.06 282 THR A O 1
ATOM 2224 N N . LEU A 1 283 ? 9.189 -1.036 24.326 1.00 89.06 283 LEU A N 1
ATOM 2225 C CA . LEU A 1 283 ? 8.319 -2.200 24.279 1.00 89.06 283 LEU A CA 1
ATOM 2226 C C . LEU A 1 283 ? 8.372 -2.907 25.630 1.00 89.06 283 LEU A C 1
ATOM 2228 O O . LEU A 1 283 ? 9.449 -3.312 26.065 1.00 89.06 283 LEU A O 1
ATOM 2232 N N . GLU A 1 284 ? 7.219 -3.110 26.240 1.00 84.19 284 GLU A N 1
ATOM 2233 C CA . GLU A 1 284 ? 7.002 -3.960 27.404 1.00 84.19 284 GLU A CA 1
ATOM 2234 C C . GLU A 1 284 ? 6.081 -5.121 27.033 1.00 84.19 284 GLU A C 1
ATOM 2236 O O . GLU A 1 284 ? 5.286 -5.022 26.097 1.00 84.19 284 GLU A O 1
ATOM 2241 N N . TRP A 1 285 ? 6.221 -6.259 27.714 1.00 87.00 285 TRP A N 1
ATOM 2242 C CA . TRP A 1 285 ? 5.326 -7.387 27.475 1.00 87.00 285 TRP A CA 1
ATOM 2243 C C . TRP A 1 285 ? 5.052 -8.230 28.716 1.00 87.00 285 TRP A C 1
ATOM 2245 O O . TRP A 1 285 ? 5.815 -8.252 29.680 1.00 87.00 285 TRP A O 1
ATOM 2255 N N . SER A 1 286 ? 3.963 -8.987 28.682 1.00 81.06 286 SER A N 1
ATOM 2256 C CA . SER A 1 286 ? 3.645 -10.011 29.675 1.00 81.06 286 SER A CA 1
ATOM 2257 C C . SER A 1 286 ? 3.029 -11.232 28.995 1.00 81.06 286 SER A C 1
ATOM 2259 O O . SER A 1 286 ? 2.510 -11.143 27.884 1.00 81.06 286 SER A O 1
ATOM 2261 N N . LYS A 1 287 ? 3.128 -12.396 29.648 1.00 81.50 287 LYS A N 1
ATOM 2262 C CA . LYS A 1 287 ? 2.512 -13.644 29.187 1.00 81.50 287 LYS A CA 1
ATOM 2263 C C . LYS A 1 287 ? 1.317 -13.983 30.067 1.00 81.50 287 LYS A C 1
ATOM 2265 O O . LYS A 1 287 ? 1.433 -13.968 31.292 1.00 81.50 287 LYS A O 1
ATOM 2270 N N . GLU A 1 288 ? 0.221 -14.375 29.433 1.00 80.06 288 GLU A N 1
ATOM 2271 C CA . GLU A 1 288 ? -1.019 -14.790 30.082 1.00 80.06 288 GLU A CA 1
ATOM 2272 C C . GLU A 1 288 ? -1.506 -16.113 29.476 1.00 80.06 288 GLU A C 1
ATOM 2274 O O . GLU A 1 288 ? -1.286 -16.374 28.296 1.00 80.06 288 GLU A O 1
ATOM 2279 N N . GLU A 1 289 ? -2.165 -16.954 30.274 1.00 80.94 289 GLU A N 1
ATOM 2280 C CA . GLU A 1 289 ? -2.866 -18.145 29.779 1.00 80.94 289 GLU A CA 1
ATOM 2281 C C . GLU A 1 289 ? -4.372 -17.911 29.919 1.00 80.94 289 GLU A C 1
ATOM 2283 O O . GLU A 1 289 ? -4.869 -17.660 31.021 1.00 80.94 289 GLU A O 1
ATOM 2288 N N . ILE A 1 290 ? -5.103 -17.979 28.806 1.00 75.06 290 ILE A N 1
ATOM 2289 C CA . ILE A 1 290 ? -6.545 -17.722 28.754 1.00 75.06 290 ILE A CA 1
ATOM 2290 C C . ILE A 1 290 ? -7.201 -18.879 28.014 1.00 75.06 290 ILE A C 1
ATOM 2292 O O . ILE A 1 290 ? -6.887 -19.154 26.861 1.00 75.06 290 ILE A O 1
ATOM 2296 N N . GLY A 1 291 ? -8.103 -19.598 28.685 1.00 73.06 291 GLY A N 1
ATOM 2297 C CA . GLY A 1 291 ? -8.800 -20.732 28.071 1.00 73.06 291 GLY A CA 1
ATOM 2298 C C . GLY A 1 291 ? -7.887 -21.900 27.665 1.00 73.06 291 GLY A C 1
ATOM 2299 O O . GLY A 1 291 ? -8.280 -22.689 26.812 1.00 73.06 291 GLY A O 1
ATOM 2300 N N . GLY A 1 292 ? -6.698 -22.022 28.269 1.00 75.56 292 GLY A N 1
ATOM 2301 C CA . GLY A 1 292 ? -5.693 -23.039 27.926 1.00 75.56 292 GLY A CA 1
ATOM 2302 C C . GLY A 1 292 ? -4.793 -22.670 26.742 1.00 75.56 292 GLY A C 1
ATOM 2303 O O . GLY A 1 292 ? -4.022 -23.509 26.282 1.00 75.56 292 GLY A O 1
ATOM 2304 N N . GLU A 1 293 ? -4.888 -21.435 26.253 1.00 80.94 293 GLU A N 1
ATOM 2305 C CA . GLU A 1 293 ? -4.080 -20.891 25.165 1.00 80.94 293 GLU A CA 1
ATOM 2306 C C . GLU A 1 293 ? -3.143 -19.796 25.691 1.00 80.94 293 GLU A C 1
ATOM 2308 O O . GLU A 1 293 ? -3.503 -19.032 26.590 1.00 80.94 293 GLU A O 1
ATOM 2313 N N . ASP A 1 294 ? -1.944 -19.708 25.114 1.00 85.88 294 ASP A N 1
ATOM 2314 C CA . ASP A 1 294 ? -0.936 -18.716 25.492 1.00 85.88 294 ASP A CA 1
ATOM 2315 C C . ASP A 1 294 ? -1.145 -17.392 24.738 1.00 85.88 294 ASP A C 1
ATOM 2317 O O . ASP A 1 294 ? -1.176 -17.356 23.503 1.00 85.88 294 ASP A O 1
ATOM 2321 N N . TYR A 1 295 ? -1.194 -16.291 25.484 1.00 86.81 295 TYR A N 1
ATOM 2322 C CA . TYR A 1 295 ? -1.283 -14.921 24.983 1.00 86.81 295 TYR A CA 1
ATOM 2323 C C . TYR A 1 295 ? -0.079 -14.093 25.430 1.00 86.81 295 TYR A C 1
ATOM 2325 O O . TYR A 1 295 ? 0.502 -14.322 26.495 1.00 86.81 295 TYR A O 1
ATOM 2333 N N . LEU A 1 296 ? 0.275 -13.107 24.608 1.00 87.06 296 LEU A N 1
ATOM 2334 C CA . LEU A 1 296 ? 1.184 -12.032 24.973 1.00 87.06 296 LEU A CA 1
ATOM 2335 C C . LEU A 1 296 ? 0.427 -10.708 24.958 1.00 87.06 296 LEU A C 1
ATOM 2337 O O . LEU A 1 296 ? -0.252 -10.382 23.982 1.00 87.06 296 LEU A O 1
ATOM 2341 N N . THR A 1 297 ? 0.577 -9.953 26.036 1.00 82.12 297 THR A N 1
ATOM 2342 C CA . THR A 1 297 ? 0.164 -8.555 26.110 1.00 82.12 297 THR A CA 1
ATOM 2343 C C . THR A 1 297 ? 1.385 -7.699 25.804 1.00 82.12 297 THR A C 1
ATOM 2345 O O . THR A 1 297 ? 2.444 -7.905 26.398 1.00 82.12 297 THR A O 1
ATOM 2348 N N . PHE A 1 298 ? 1.248 -6.784 24.854 1.00 88.00 298 PHE A N 1
ATOM 2349 C CA . PHE A 1 298 ? 2.264 -5.836 24.418 1.00 88.00 298 PHE A CA 1
ATOM 2350 C C . PHE A 1 298 ? 1.875 -4.445 24.896 1.00 88.00 298 PHE A C 1
ATOM 2352 O O . PHE A 1 298 ? 0.742 -4.031 24.678 1.00 88.00 298 PHE A O 1
ATOM 2359 N N . ASP A 1 299 ? 2.825 -3.722 25.477 1.00 80.44 299 ASP A N 1
ATOM 2360 C CA . ASP A 1 299 ? 2.699 -2.308 25.823 1.00 80.44 299 ASP A CA 1
ATOM 2361 C C . ASP A 1 299 ? 3.762 -1.524 25.041 1.00 80.44 299 ASP A C 1
ATOM 2363 O O . ASP A 1 299 ? 4.974 -1.720 25.197 1.00 80.44 299 ASP A O 1
ATOM 2367 N N . LEU A 1 300 ? 3.294 -0.697 24.108 1.00 88.69 300 LEU A N 1
ATOM 2368 C CA . LEU A 1 300 ? 4.112 0.155 23.260 1.00 88.69 300 LEU A CA 1
ATOM 2369 C C . LEU A 1 300 ? 4.033 1.585 23.776 1.00 88.69 300 LEU A C 1
ATOM 2371 O O . LEU A 1 300 ? 2.969 2.192 23.728 1.00 88.69 300 LEU A O 1
ATOM 2375 N N . ASN A 1 301 ? 5.170 2.165 24.147 1.00 85.31 301 ASN A N 1
ATOM 2376 C CA . ASN A 1 301 ? 5.280 3.583 24.472 1.00 85.31 301 ASN A CA 1
ATOM 2377 C C . ASN A 1 301 ? 6.193 4.263 23.448 1.00 85.31 301 ASN A C 1
ATOM 2379 O O . ASN A 1 301 ? 7.407 4.024 23.421 1.00 85.31 301 ASN A O 1
ATOM 2383 N N . VAL A 1 302 ? 5.602 5.073 22.566 1.00 88.75 302 VAL A N 1
ATOM 2384 C CA . VAL A 1 302 ? 6.289 5.595 21.382 1.00 88.75 302 VAL A CA 1
ATOM 2385 C C . VAL A 1 302 ? 6.132 7.102 21.271 1.00 88.75 302 VAL A C 1
ATOM 2387 O O . VAL A 1 302 ? 5.020 7.614 21.249 1.00 88.75 302 VAL A O 1
ATOM 2390 N N . LYS A 1 303 ? 7.236 7.836 21.116 1.00 88.25 303 LYS A N 1
ATOM 2391 C CA . LYS A 1 303 ? 7.258 9.287 20.886 1.00 88.25 303 LYS A CA 1
ATOM 2392 C C . LYS A 1 303 ? 6.836 9.632 19.455 1.00 88.25 303 LYS A C 1
ATOM 2394 O O . LYS A 1 303 ? 7.641 10.064 18.625 1.00 88.25 303 LYS A O 1
ATOM 2399 N N . ALA A 1 304 ? 5.569 9.390 19.165 1.00 84.62 304 ALA A N 1
ATOM 2400 C CA . ALA A 1 304 ? 4.916 9.623 17.893 1.00 84.62 304 ALA A CA 1
ATOM 2401 C C . ALA A 1 304 ? 3.477 10.066 18.149 1.00 84.62 304 ALA A C 1
ATOM 2403 O O . ALA A 1 304 ? 2.853 9.647 19.116 1.00 84.62 304 ALA A O 1
ATOM 2404 N N . GLU A 1 305 ? 2.959 10.911 17.271 1.00 82.31 305 GLU A N 1
ATOM 2405 C CA . GLU A 1 305 ? 1.620 11.498 17.375 1.00 82.31 305 GLU A CA 1
ATOM 2406 C C . GLU A 1 305 ? 0.657 11.009 16.282 1.00 82.31 305 GLU A C 1
ATOM 2408 O O . GLU A 1 305 ? -0.531 11.305 16.337 1.00 82.31 305 GLU A O 1
ATOM 2413 N N . GLY A 1 306 ? 1.169 10.278 15.289 1.00 85.19 306 GLY A N 1
ATOM 2414 C CA . GLY A 1 306 ? 0.386 9.665 14.223 1.00 85.19 306 GLY A CA 1
ATOM 2415 C C . GLY A 1 306 ? 0.159 8.185 14.502 1.00 85.19 306 GLY A C 1
ATOM 2416 O O . GLY A 1 306 ? -0.644 7.824 15.358 1.00 85.19 306 GLY A O 1
ATOM 2417 N N . TRP A 1 307 ? 0.878 7.329 13.778 1.00 92.88 307 TRP A N 1
ATOM 2418 C CA . TRP A 1 307 ? 0.771 5.877 13.899 1.00 92.88 307 TRP A CA 1
ATOM 2419 C C . TRP A 1 307 ? 2.050 5.252 14.473 1.00 92.88 307 TRP A C 1
ATOM 2421 O O . TRP A 1 307 ? 3.161 5.766 14.292 1.00 92.88 307 TRP A O 1
ATOM 2431 N N . VAL A 1 308 ? 1.881 4.125 15.158 1.00 95.56 308 VAL A N 1
ATOM 2432 C CA . VAL A 1 308 ? 2.934 3.280 15.732 1.00 95.56 308 VAL A CA 1
ATOM 2433 C C . VAL A 1 308 ? 2.729 1.854 15.237 1.00 95.56 308 VAL A C 1
ATOM 2435 O O . VAL A 1 308 ? 1.594 1.405 15.109 1.00 95.56 308 VAL A O 1
ATOM 2438 N N . GLY A 1 309 ? 3.806 1.147 14.914 1.00 96.06 309 GLY A N 1
ATOM 2439 C CA . GLY A 1 309 ? 3.717 -0.200 14.369 1.00 96.06 309 GLY A CA 1
ATOM 2440 C C . GLY A 1 309 ? 4.810 -1.117 14.891 1.00 96.06 309 GLY A C 1
ATOM 2441 O O . GLY A 1 309 ? 5.979 -0.728 14.970 1.00 96.06 309 GLY A O 1
ATOM 2442 N N . ILE A 1 310 ? 4.429 -2.353 15.189 1.00 97.62 310 ILE A N 1
ATOM 2443 C CA . ILE A 1 310 ? 5.318 -3.460 15.540 1.00 97.62 310 ILE A CA 1
ATOM 2444 C C . ILE A 1 310 ? 4.950 -4.659 14.674 1.00 97.62 310 ILE A C 1
ATOM 2446 O O . ILE A 1 310 ? 3.777 -4.918 14.455 1.00 97.62 310 ILE A O 1
ATOM 2450 N N . GLY A 1 311 ? 5.936 -5.392 14.171 1.00 96.19 311 GLY A N 1
ATOM 2451 C CA . GLY A 1 311 ? 5.682 -6.575 13.364 1.00 96.19 311 GLY A CA 1
ATOM 2452 C C . GLY A 1 311 ? 6.612 -7.730 13.681 1.00 96.19 311 GLY A C 1
ATOM 2453 O O . GLY A 1 311 ? 7.789 -7.531 14.000 1.00 96.19 311 GLY A O 1
ATOM 2454 N N . ILE A 1 312 ? 6.085 -8.943 13.571 1.00 96.00 312 ILE A N 1
ATOM 2455 C CA . ILE A 1 312 ? 6.836 -10.188 13.661 1.00 96.00 312 ILE A CA 1
ATOM 2456 C C . ILE A 1 312 ? 7.422 -10.472 12.278 1.00 96.00 312 ILE A C 1
ATOM 2458 O O . ILE A 1 312 ? 6.713 -10.745 11.311 1.00 96.00 312 ILE A O 1
ATOM 2462 N N . ALA A 1 313 ? 8.744 -10.382 12.156 1.00 90.69 313 ALA A N 1
ATOM 2463 C CA . ALA A 1 313 ? 9.423 -10.554 10.881 1.00 90.69 313 ALA A CA 1
ATOM 2464 C C . ALA A 1 313 ? 9.634 -12.036 10.555 1.00 90.69 313 ALA A C 1
ATOM 2466 O O . ALA A 1 313 ? 9.869 -12.870 11.432 1.00 90.69 313 ALA A O 1
ATOM 2467 N N . LYS A 1 314 ? 9.639 -12.361 9.258 1.00 85.56 314 LYS A N 1
ATOM 2468 C CA . LYS A 1 314 ? 10.102 -13.670 8.774 1.00 85.56 314 LYS A CA 1
ATOM 2469 C C . LYS A 1 314 ? 11.555 -13.925 9.173 1.00 85.56 314 LYS A C 1
ATOM 2471 O O . LYS A 1 314 ? 11.887 -14.990 9.688 1.00 85.56 314 LYS A O 1
ATOM 2476 N N . ASP A 1 315 ? 12.384 -12.925 8.904 1.00 79.94 315 ASP A N 1
ATOM 2477 C CA . ASP A 1 315 ? 13.793 -12.807 9.250 1.00 79.94 315 ASP A CA 1
ATOM 2478 C C . ASP A 1 315 ? 14.241 -11.361 8.957 1.00 79.94 315 ASP A C 1
ATOM 2480 O O . ASP A 1 315 ? 13.578 -10.615 8.229 1.00 79.94 315 ASP A O 1
ATOM 2484 N N . PHE A 1 316 ? 15.395 -10.943 9.481 1.00 76.44 316 PHE A N 1
ATOM 2485 C CA . PHE A 1 316 ? 15.901 -9.585 9.235 1.00 76.44 316 PHE A CA 1
ATOM 2486 C C . PHE A 1 316 ? 16.322 -9.293 7.789 1.00 76.44 316 PHE A C 1
ATOM 2488 O O . PHE A 1 316 ? 16.463 -8.118 7.439 1.00 76.44 316 PHE A O 1
ATOM 2495 N N . SER A 1 317 ? 16.548 -10.313 6.954 1.00 66.88 317 SER A N 1
ATOM 2496 C CA . SER A 1 317 ? 16.918 -10.114 5.546 1.00 66.88 317 SER A CA 1
ATOM 2497 C C . SER A 1 317 ? 15.712 -9.743 4.680 1.00 66.88 317 SER A C 1
ATOM 2499 O O . SER A 1 317 ? 15.848 -8.946 3.753 1.00 66.88 317 SER A O 1
ATOM 2501 N N . SER A 1 318 ? 14.527 -10.221 5.063 1.00 63.38 318 SER A N 1
ATOM 2502 C CA . SER A 1 318 ? 13.246 -9.961 4.403 1.00 63.38 318 SER A CA 1
ATOM 2503 C C . SER A 1 318 ? 12.663 -8.578 4.746 1.00 63.38 318 SER A C 1
ATOM 2505 O O . SER A 1 318 ? 11.758 -8.095 4.069 1.00 63.38 318 SER A O 1
ATOM 2507 N N . LYS A 1 319 ? 13.219 -7.879 5.750 1.00 81.25 319 LYS A N 1
ATOM 2508 C CA . LYS A 1 319 ? 12.713 -6.590 6.265 1.00 81.25 319 LYS A CA 1
ATOM 2509 C C . LYS A 1 319 ? 11.225 -6.712 6.646 1.00 81.25 319 LYS A C 1
ATOM 2511 O O . LYS A 1 319 ? 10.926 -7.469 7.559 1.00 81.25 319 LYS A O 1
ATOM 2516 N N . MET A 1 320 ? 10.326 -5.981 5.977 1.00 87.56 320 MET A N 1
ATOM 2517 C CA . MET A 1 320 ? 8.873 -6.078 6.178 1.00 87.56 320 MET A CA 1
ATOM 2518 C C . MET A 1 320 ? 8.181 -7.060 5.228 1.00 87.56 320 MET A C 1
ATOM 2520 O O . MET A 1 320 ? 7.020 -7.365 5.441 1.00 87.56 320 MET A O 1
ATOM 2524 N N . VAL A 1 321 ? 8.866 -7.599 4.213 1.00 83.50 321 VAL A N 1
ATOM 2525 C CA . VAL A 1 321 ? 8.265 -8.597 3.317 1.00 83.50 321 VAL A CA 1
ATOM 2526 C C . VAL A 1 321 ? 8.055 -9.906 4.076 1.00 83.50 321 VAL A C 1
ATOM 2528 O O . VAL A 1 321 ? 8.981 -10.483 4.649 1.00 83.50 321 VAL A O 1
ATOM 2531 N N . GLY A 1 322 ? 6.819 -10.383 4.055 1.00 84.31 322 GLY A N 1
ATOM 2532 C CA . GLY A 1 322 ? 6.323 -11.534 4.787 1.00 84.31 322 GLY A CA 1
ATOM 2533 C C . GLY A 1 322 ? 6.211 -11.322 6.295 1.00 84.31 322 GLY A C 1
ATOM 2534 O O . GLY A 1 322 ? 6.255 -12.331 7.000 1.00 84.31 322 GLY A O 1
ATOM 2535 N N . ALA A 1 323 ? 6.164 -10.081 6.790 1.00 91.56 323 ALA A N 1
ATOM 2536 C CA . ALA A 1 323 ? 5.942 -9.776 8.205 1.00 91.56 323 ALA A CA 1
ATOM 2537 C C . ALA A 1 323 ? 4.440 -9.662 8.515 1.00 91.56 323 ALA A C 1
ATOM 2539 O O . ALA A 1 323 ? 3.706 -9.104 7.696 1.00 91.56 323 ALA A O 1
ATOM 2540 N N . ASP A 1 324 ? 4.031 -10.147 9.690 1.00 95.25 324 ASP A N 1
ATOM 2541 C CA . ASP A 1 324 ? 2.741 -9.777 10.296 1.00 95.25 324 ASP A CA 1
ATOM 2542 C C . ASP A 1 324 ? 2.975 -8.528 11.155 1.00 95.25 324 ASP A C 1
ATOM 2544 O O . ASP A 1 324 ? 4.022 -8.413 11.803 1.00 95.25 324 ASP A O 1
ATOM 2548 N N . ILE A 1 325 ? 2.120 -7.521 11.009 1.00 96.50 325 ILE A N 1
ATOM 2549 C CA . ILE A 1 325 ? 2.358 -6.143 11.434 1.00 96.50 325 ILE A CA 1
ATOM 2550 C C . ILE A 1 325 ? 1.103 -5.606 12.105 1.00 96.50 325 ILE A C 1
ATOM 2552 O O . ILE A 1 325 ? 0.091 -5.351 11.469 1.00 96.50 325 ILE A O 1
ATOM 2556 N N . ILE A 1 326 ? 1.239 -5.266 13.376 1.00 97.00 326 ILE A N 1
ATOM 2557 C CA . ILE A 1 326 ? 0.215 -4.598 14.155 1.00 97.00 326 ILE A CA 1
ATOM 2558 C C . ILE A 1 326 ? 0.471 -3.099 14.062 1.00 97.00 326 ILE A C 1
ATOM 2560 O O . ILE A 1 326 ? 1.551 -2.622 14.433 1.00 97.00 326 ILE A O 1
ATOM 2564 N N . VAL A 1 327 ? -0.520 -2.345 13.589 1.00 96.06 327 VAL A N 1
ATOM 2565 C CA . VAL A 1 327 ? -0.462 -0.879 13.548 1.00 96.06 327 VAL A CA 1
ATOM 2566 C C . VAL A 1 327 ? -1.550 -0.303 14.431 1.00 96.06 327 VAL A C 1
ATOM 2568 O O . VAL A 1 327 ? -2.722 -0.661 14.323 1.00 96.06 327 VAL A O 1
ATOM 2571 N N . ALA A 1 328 ? -1.158 0.659 15.257 1.00 92.38 328 ALA A N 1
ATOM 2572 C CA . ALA A 1 328 ? -2.067 1.437 16.069 1.00 92.38 328 ALA A CA 1
ATOM 2573 C C . ALA A 1 328 ? -1.906 2.938 15.825 1.00 92.38 328 ALA A C 1
ATOM 2575 O O . ALA A 1 328 ? -0.826 3.422 15.481 1.00 92.38 328 ALA A O 1
ATOM 2576 N N . SER A 1 329 ? -2.979 3.695 16.024 1.00 87.69 329 SER A N 1
ATOM 2577 C CA . SER A 1 329 ? -2.934 5.156 16.030 1.00 87.69 329 SER A CA 1
ATOM 2578 C C . SER A 1 329 ? -3.906 5.718 17.058 1.00 87.69 329 SER A C 1
ATOM 2580 O O . SER A 1 329 ? -4.920 5.092 17.370 1.00 87.69 329 SER A O 1
ATOM 2582 N N . VAL A 1 330 ? -3.576 6.892 17.594 1.00 81.06 330 VAL A N 1
ATOM 2583 C CA . VAL A 1 330 ? -4.452 7.660 18.483 1.00 81.06 330 VAL A CA 1
ATOM 2584 C C . VAL A 1 330 ? -4.489 9.091 17.959 1.00 81.06 330 VAL A C 1
ATOM 2586 O O . VAL A 1 330 ? -3.509 9.835 18.071 1.00 81.06 330 VAL A O 1
ATOM 2589 N N . SER A 1 331 ? -5.603 9.467 17.332 1.00 74.75 331 SER A N 1
ATOM 2590 C CA . SER A 1 331 ? -5.758 10.796 16.741 1.00 74.75 331 SER A CA 1
ATOM 2591 C C . SER A 1 331 ? -5.823 11.884 17.816 1.00 74.75 331 SER A C 1
ATOM 2593 O O . SER A 1 331 ? -6.095 11.634 18.992 1.00 74.75 331 SER A O 1
ATOM 2595 N N . SER A 1 332 ? -5.638 13.133 17.398 1.00 70.94 332 SER A N 1
ATOM 2596 C CA . SER A 1 332 ? -5.858 14.308 18.249 1.00 70.94 332 SER A CA 1
ATOM 2597 C C . SER A 1 332 ? -7.304 14.439 18.745 1.00 70.94 332 SER A C 1
ATOM 2599 O O . SER A 1 332 ? -7.529 15.034 19.797 1.00 70.94 332 SER A O 1
ATOM 2601 N N . SER A 1 333 ? -8.274 13.857 18.029 1.00 66.81 333 SER A N 1
ATOM 2602 C CA . SER A 1 333 ? -9.677 13.757 18.454 1.00 66.81 333 SER A CA 1
ATOM 2603 C C . SER A 1 333 ? -9.954 12.583 19.403 1.00 66.81 333 SER A C 1
ATOM 2605 O O . SER A 1 333 ? -11.090 12.414 19.837 1.00 66.81 333 SER A O 1
ATOM 2607 N N . GLY A 1 334 ? -8.940 11.778 19.737 1.00 58.16 334 GLY A N 1
ATOM 2608 C CA . GLY A 1 334 ? -9.071 10.610 20.610 1.00 58.16 334 GLY A CA 1
ATOM 2609 C C . GLY A 1 334 ? -9.581 9.350 19.908 1.00 58.16 334 GLY A C 1
ATOM 2610 O O . GLY A 1 334 ? -9.880 8.366 20.579 1.00 58.16 334 GLY A O 1
ATOM 2611 N N . GLN A 1 335 ? -9.672 9.345 18.575 1.00 67.75 335 GLN A N 1
ATOM 2612 C CA . GLN A 1 335 ? -10.019 8.147 17.816 1.00 67.75 335 GLN A CA 1
ATOM 2613 C C . GLN A 1 335 ? -8.851 7.160 17.852 1.00 67.75 335 GLN A C 1
ATOM 2615 O O . GLN A 1 335 ? -7.721 7.516 17.514 1.00 67.75 335 GLN A O 1
ATOM 2620 N N . ILE A 1 336 ? -9.139 5.921 18.244 1.00 77.00 336 ILE A N 1
ATOM 2621 C CA . ILE A 1 336 ? -8.153 4.846 18.335 1.00 77.00 336 ILE A CA 1
ATOM 2622 C C . ILE A 1 336 ? -8.362 3.883 17.171 1.00 77.00 336 ILE A C 1
ATOM 2624 O O . ILE A 1 336 ? -9.485 3.457 16.904 1.00 77.00 336 ILE A O 1
ATOM 2628 N N . THR A 1 337 ? -7.272 3.505 16.513 1.00 83.75 337 THR A N 1
ATOM 2629 C CA . THR A 1 337 ? -7.242 2.361 15.598 1.00 83.75 337 THR A CA 1
ATOM 2630 C C . THR A 1 337 ? -6.222 1.355 16.107 1.00 83.75 337 THR A C 1
ATOM 2632 O O . THR A 1 337 ? -5.142 1.751 16.544 1.00 83.75 337 THR A O 1
ATOM 2635 N N . LEU A 1 338 ? -6.546 0.070 16.025 1.00 89.69 338 LEU A N 1
ATOM 2636 C CA . LEU A 1 338 ? -5.623 -1.041 16.224 1.00 89.69 338 LEU A CA 1
ATOM 2637 C C . LEU A 1 338 ? -6.036 -2.121 15.234 1.00 89.69 338 LEU A C 1
ATOM 2639 O O . LEU A 1 338 ? -7.139 -2.652 15.337 1.00 89.69 338 LEU A O 1
ATOM 2643 N N . ASP A 1 339 ? -5.167 -2.418 14.280 1.00 88.56 339 ASP A N 1
ATOM 2644 C CA . ASP A 1 339 ? -5.469 -3.393 13.244 1.00 88.56 339 ASP A CA 1
ATOM 2645 C C . ASP A 1 339 ? -4.245 -4.252 12.937 1.00 88.56 339 ASP A C 1
ATOM 2647 O O . ASP A 1 339 ? -3.106 -3.770 12.983 1.00 88.56 339 ASP A O 1
ATOM 2651 N N . ASP A 1 340 ? -4.518 -5.511 12.611 1.00 90.19 340 ASP A N 1
ATOM 2652 C CA . ASP A 1 340 ? -3.550 -6.463 12.085 1.00 90.19 340 ASP A CA 1
ATOM 2653 C C . ASP A 1 340 ? -3.395 -6.329 10.563 1.00 90.19 340 ASP A C 1
ATOM 2655 O O . ASP A 1 340 ? -4.368 -6.159 9.812 1.00 90.19 340 ASP A O 1
ATOM 2659 N N . TYR A 1 341 ? -2.151 -6.383 10.106 1.00 93.06 341 TYR A N 1
ATOM 2660 C CA . TYR A 1 341 ? -1.759 -6.244 8.717 1.00 93.06 341 TYR A CA 1
ATOM 2661 C C . TYR A 1 341 ? -0.741 -7.306 8.336 1.00 93.06 341 TYR A C 1
ATOM 2663 O O . TYR A 1 341 ? 0.167 -7.650 9.084 1.00 93.06 341 TYR A O 1
ATOM 2671 N N . TYR A 1 342 ? -0.774 -7.680 7.067 1.00 91.12 342 TYR A N 1
ATOM 2672 C CA . TYR A 1 342 ? 0.263 -8.474 6.446 1.00 91.12 342 TYR A CA 1
ATOM 2673 C C . TYR A 1 342 ? 0.955 -7.688 5.342 1.00 91.12 342 TYR A C 1
ATOM 2675 O O . TYR A 1 342 ? 0.336 -6.968 4.552 1.00 91.12 342 TYR A O 1
ATOM 2683 N N . SER A 1 343 ? 2.271 -7.844 5.258 1.00 89.31 343 SER A N 1
ATOM 2684 C CA . SER A 1 343 ? 3.066 -7.191 4.227 1.00 89.31 343 SER A CA 1
ATOM 2685 C C . SER A 1 343 ? 3.704 -8.217 3.307 1.00 89.31 343 SER A C 1
ATOM 2687 O O . SER A 1 343 ? 4.595 -8.952 3.711 1.00 89.31 343 SER A O 1
ATOM 2689 N N . ASN A 1 344 ? 3.323 -8.227 2.034 1.00 81.44 344 ASN A N 1
ATOM 2690 C CA . ASN A 1 344 ? 3.973 -9.004 0.969 1.00 81.44 344 ASN A CA 1
ATOM 2691 C C . ASN A 1 344 ? 4.984 -8.173 0.150 1.00 81.44 344 ASN A C 1
ATOM 2693 O O . ASN A 1 344 ? 5.738 -8.728 -0.649 1.00 81.44 344 ASN A O 1
ATOM 2697 N N . THR A 1 345 ? 5.033 -6.857 0.366 1.00 75.88 345 THR A N 1
ATOM 2698 C CA . THR A 1 345 ? 5.916 -5.914 -0.337 1.00 75.88 345 THR A CA 1
ATOM 2699 C C . THR A 1 345 ? 6.692 -5.035 0.658 1.00 75.88 345 THR A C 1
ATOM 2701 O O . THR A 1 345 ? 6.748 -5.329 1.851 1.00 75.88 345 THR A O 1
ATOM 2704 N N . PHE A 1 346 ? 7.354 -3.979 0.170 1.00 73.25 346 PHE A N 1
ATOM 2705 C CA . PHE A 1 346 ? 7.932 -2.919 1.010 1.00 73.25 346 PHE A CA 1
ATOM 2706 C C . PHE A 1 346 ? 7.002 -1.696 1.136 1.00 73.25 346 PHE A C 1
ATOM 2708 O O . PHE A 1 346 ? 7.439 -0.653 1.620 1.00 73.25 346 PHE A O 1
ATOM 2715 N N . SER A 1 347 ? 5.770 -1.801 0.635 1.00 76.44 347 SER A N 1
ATOM 2716 C CA . SER A 1 347 ? 4.780 -0.724 0.569 1.00 76.44 347 SER A CA 1
ATOM 2717 C C . SER A 1 347 ? 3.880 -0.708 1.810 1.00 76.44 347 SER A C 1
ATOM 2719 O O . SER A 1 347 ? 4.132 -1.431 2.772 1.00 76.44 347 SER A O 1
ATOM 2721 N N . GLU A 1 348 ? 2.844 0.139 1.810 1.00 82.31 348 GLU A N 1
ATOM 2722 C CA . GLU A 1 348 ? 1.809 0.114 2.851 1.00 82.31 348 GLU A CA 1
ATOM 2723 C C . GLU A 1 348 ? 1.245 -1.314 2.989 1.00 82.31 348 GLU A C 1
ATOM 2725 O O . GLU A 1 348 ? 0.833 -1.894 1.979 1.00 82.31 348 GLU A O 1
ATOM 2730 N N . PRO A 1 349 ? 1.287 -1.910 4.194 1.00 85.62 349 PRO A N 1
ATOM 2731 C CA . PRO A 1 349 ? 0.836 -3.277 4.396 1.00 85.62 349 PRO A CA 1
ATOM 2732 C C . PRO A 1 349 ? -0.693 -3.350 4.269 1.00 85.62 349 PRO A C 1
ATOM 2734 O O . PRO A 1 349 ? -1.392 -2.359 4.482 1.00 85.62 349 PRO A O 1
ATOM 2737 N N . GLN A 1 350 ? -1.226 -4.514 3.899 1.00 85.75 350 GLN A N 1
ATOM 2738 C CA . GLN A 1 350 ? -2.668 -4.704 3.718 1.00 85.75 350 GLN A CA 1
ATOM 2739 C C . GLN A 1 350 ? -3.276 -5.286 4.988 1.00 85.75 350 GLN A C 1
ATOM 2741 O O . GLN A 1 350 ? -2.645 -6.105 5.648 1.00 85.75 350 GLN A O 1
ATOM 2746 N N . ARG A 1 351 ? -4.496 -4.863 5.333 1.00 82.94 351 ARG A N 1
ATOM 2747 C CA . ARG A 1 351 ? -5.218 -5.420 6.484 1.00 82.94 351 ARG A CA 1
ATOM 2748 C C . ARG A 1 351 ? -5.400 -6.912 6.284 1.00 82.94 351 ARG A C 1
ATOM 2750 O O . ARG A 1 351 ? -5.827 -7.323 5.204 1.00 82.94 351 ARG A O 1
ATOM 2757 N N . ASP A 1 352 ? -5.136 -7.685 7.323 1.00 78.00 352 ASP A N 1
ATOM 2758 C CA . ASP A 1 352 ? -5.135 -9.140 7.215 1.00 78.00 352 ASP A CA 1
ATOM 2759 C C . ASP A 1 352 ? -6.511 -9.690 6.777 1.00 78.00 352 ASP A C 1
ATOM 2761 O O . ASP A 1 352 ? -6.649 -10.436 5.803 1.00 78.00 352 ASP A O 1
ATOM 2765 N N . ALA A 1 353 ? -7.581 -9.128 7.349 1.00 71.38 353 ALA A N 1
ATOM 2766 C CA . ALA A 1 353 ? -8.962 -9.405 6.948 1.00 71.38 353 ALA A CA 1
ATOM 2767 C C . ALA A 1 353 ? -9.254 -9.181 5.448 1.00 71.38 353 ALA A C 1
ATOM 2769 O O . ALA A 1 353 ? -10.135 -9.824 4.883 1.00 71.38 353 ALA A O 1
ATOM 2770 N N . SER A 1 354 ? -8.524 -8.282 4.777 1.00 74.75 354 SER A N 1
ATOM 2771 C CA . SER A 1 354 ? -8.675 -8.028 3.333 1.00 74.75 354 SER A CA 1
ATOM 2772 C C . SER A 1 354 ? -7.961 -9.058 2.452 1.00 74.75 354 SER A C 1
ATOM 2774 O O . SER A 1 354 ? -8.216 -9.103 1.252 1.00 74.75 354 SER A O 1
ATOM 2776 N N . LEU A 1 355 ? -7.076 -9.876 3.025 1.00 67.00 355 LEU A N 1
ATOM 2777 C CA . LEU A 1 355 ? -6.382 -10.976 2.349 1.00 67.00 355 LEU A CA 1
ATOM 2778 C C . LEU A 1 355 ? -7.027 -12.342 2.630 1.00 67.00 355 LEU A C 1
ATOM 2780 O O . LEU A 1 355 ? -6.574 -13.361 2.109 1.00 67.00 355 LEU A O 1
ATOM 2784 N N . GLY A 1 356 ? -8.102 -12.363 3.423 1.00 73.25 356 GLY A N 1
ATOM 2785 C CA . GLY A 1 356 ? -8.790 -13.579 3.848 1.00 73.25 356 GLY A CA 1
ATOM 2786 C C . GLY A 1 356 ? -8.271 -14.168 5.163 1.00 73.25 356 GLY A C 1
ATOM 2787 O O . GLY A 1 356 ? -8.601 -15.319 5.449 1.00 73.25 356 GLY A O 1
ATOM 2788 N N . GLY A 1 357 ? -7.466 -13.417 5.923 1.00 78.56 357 GLY A N 1
ATOM 2789 C CA . GLY A 1 357 ? -7.139 -13.709 7.320 1.00 78.56 357 GLY A CA 1
ATOM 2790 C C . GLY A 1 357 ? -8.127 -13.079 8.307 1.00 78.56 357 GLY A C 1
ATOM 2791 O O . GLY A 1 357 ? -9.221 -12.644 7.930 1.00 78.56 357 GLY A O 1
ATOM 2792 N N . THR A 1 358 ? -7.758 -13.021 9.579 1.00 78.00 358 THR A N 1
ATOM 2793 C CA . THR A 1 358 ? -8.527 -12.425 10.673 1.00 78.00 358 THR A CA 1
ATOM 2794 C C . THR A 1 358 ? -7.776 -11.267 11.330 1.00 78.00 358 THR A C 1
ATOM 2796 O O . THR A 1 358 ? -6.612 -11.016 11.067 1.00 78.00 358 THR A O 1
ATOM 2799 N N . ASN A 1 359 ? -8.487 -10.446 12.109 1.00 81.69 359 ASN A N 1
ATOM 2800 C CA . ASN A 1 359 ? -7.842 -9.426 12.935 1.00 81.69 359 ASN A CA 1
ATOM 2801 C C . ASN A 1 359 ? -7.585 -10.041 14.315 1.00 81.69 359 ASN A C 1
ATOM 2803 O O . ASN A 1 359 ? -8.522 -10.174 15.107 1.00 81.69 359 ASN A O 1
ATOM 2807 N N . ASP A 1 360 ? -6.343 -10.441 14.585 1.00 85.81 360 ASP A N 1
ATOM 2808 C CA . ASP A 1 360 ? -5.981 -11.299 15.721 1.00 85.81 360 ASP A CA 1
ATOM 2809 C C . ASP A 1 360 ? -5.451 -10.539 16.949 1.00 85.81 360 ASP A C 1
ATOM 2811 O O . ASP A 1 360 ? -4.845 -11.111 17.868 1.00 85.81 360 ASP A O 1
ATOM 2815 N N . VAL A 1 361 ? -5.724 -9.234 16.998 1.00 86.38 361 VAL A N 1
ATOM 2816 C CA . VAL A 1 361 ? -5.339 -8.349 18.098 1.00 86.38 361 VAL A CA 1
ATOM 2817 C C . VAL A 1 361 ? -6.542 -7.811 18.863 1.00 86.38 361 VAL A C 1
ATOM 2819 O O . VAL A 1 361 ? -7.554 -7.390 18.308 1.00 86.38 361 VAL A O 1
ATOM 2822 N N . GLU A 1 362 ? -6.405 -7.780 20.183 1.00 84.75 362 GLU A N 1
ATOM 2823 C CA . GLU A 1 362 ? -7.386 -7.215 21.100 1.00 84.75 362 GLU A CA 1
ATOM 2824 C C . GLU A 1 362 ? -6.814 -5.953 21.743 1.00 84.75 362 GLU A C 1
ATOM 2826 O O . GLU A 1 362 ? -5.815 -6.005 22.463 1.00 84.75 362 GLU A O 1
ATOM 2831 N N . LEU A 1 363 ? -7.458 -4.812 21.506 1.00 73.12 363 LEU A N 1
ATOM 2832 C CA . LEU A 1 363 ? -7.090 -3.554 22.146 1.00 73.12 363 LEU A CA 1
ATOM 2833 C C . LEU A 1 363 ? -7.439 -3.599 23.640 1.00 73.12 363 LEU A C 1
ATOM 2835 O O . LEU A 1 363 ? -8.604 -3.777 23.995 1.00 73.12 363 LEU A O 1
ATOM 2839 N N . LEU A 1 364 ? -6.447 -3.381 24.506 1.00 63.50 364 LEU A N 1
ATOM 2840 C CA . LEU A 1 364 ? -6.652 -3.257 25.952 1.00 63.50 364 LEU A CA 1
ATOM 2841 C C . LEU A 1 364 ? -6.706 -1.788 26.375 1.00 63.50 364 LEU A C 1
ATOM 2843 O O . LEU A 1 364 ? -7.624 -1.382 27.089 1.00 63.50 364 LEU A O 1
ATOM 2847 N N . SER A 1 365 ? -5.753 -0.980 25.908 1.00 59.53 365 SER A N 1
ATOM 2848 C CA . SER A 1 365 ? -5.752 0.466 26.112 1.00 59.53 365 SER A CA 1
ATOM 2849 C C . SER A 1 365 ? -4.981 1.183 25.001 1.00 59.53 365 SER A C 1
ATOM 2851 O O . SER A 1 365 ? -4.061 0.633 24.406 1.00 59.53 365 SER A O 1
ATOM 2853 N N . ALA A 1 366 ? -5.348 2.424 24.690 1.00 69.06 366 ALA A N 1
ATOM 2854 C CA . ALA A 1 366 ? -4.491 3.308 23.911 1.00 69.06 366 ALA A CA 1
ATOM 2855 C C . ALA A 1 366 ? -4.720 4.757 24.321 1.00 69.06 366 ALA A C 1
ATOM 2857 O O . ALA A 1 366 ? -5.839 5.168 24.625 1.00 69.06 366 ALA A O 1
ATOM 2858 N N . SER A 1 367 ? -3.651 5.540 24.351 1.00 67.50 367 SER A N 1
ATOM 2859 C CA . SER A 1 367 ? -3.709 6.949 24.714 1.00 67.50 367 SER A CA 1
ATOM 2860 C C . SER A 1 367 ? -2.626 7.739 24.004 1.00 67.50 367 SER A C 1
ATOM 2862 O O . SER A 1 367 ? -1.584 7.206 23.623 1.00 67.50 367 SER A O 1
ATOM 2864 N N . ARG A 1 368 ? -2.854 9.044 23.870 1.00 72.81 368 ARG A N 1
ATOM 2865 C CA . ARG A 1 368 ? -1.837 9.986 23.425 1.00 72.81 368 ARG A CA 1
ATOM 2866 C C . ARG A 1 368 ? -1.667 11.080 24.462 1.00 72.81 368 ARG A C 1
ATOM 2868 O O . ARG A 1 368 ? -2.617 11.784 24.787 1.00 72.81 368 ARG A O 1
ATOM 2875 N N . SER A 1 369 ? -0.453 11.223 24.983 1.00 62.97 369 SER A N 1
ATOM 2876 C CA . SER A 1 369 ? -0.121 12.234 25.988 1.00 62.97 369 SER A CA 1
ATOM 2877 C C . SER A 1 369 ? 1.355 12.611 25.923 1.00 62.97 369 SER A C 1
ATOM 2879 O O . SER A 1 369 ? 2.215 11.773 25.665 1.00 62.97 369 SER A O 1
ATOM 2881 N N . GLY A 1 370 ? 1.670 13.894 26.122 1.00 61.69 370 GLY A N 1
ATOM 2882 C CA . GLY A 1 370 ? 3.058 14.375 26.180 1.00 61.69 370 GLY A CA 1
ATOM 2883 C C . GLY A 1 370 ? 3.880 14.161 24.899 1.00 61.69 370 GLY A C 1
ATOM 2884 O O . GLY A 1 370 ? 5.107 14.096 24.969 1.00 61.69 370 GLY A O 1
ATOM 2885 N N . GLY A 1 371 ? 3.225 14.033 23.738 1.00 69.44 371 GLY A N 1
ATOM 2886 C CA . GLY A 1 371 ? 3.869 13.691 22.461 1.00 69.44 371 GLY A CA 1
ATOM 2887 C C . GLY A 1 371 ? 4.216 12.203 22.309 1.00 69.44 371 GLY A C 1
ATOM 2888 O O . GLY A 1 371 ? 4.963 11.846 21.396 1.00 69.44 371 GLY A O 1
ATOM 2889 N N . PHE A 1 372 ? 3.698 11.357 23.201 1.00 76.69 372 PHE A N 1
ATOM 2890 C CA . PHE A 1 372 ? 3.780 9.905 23.129 1.00 76.69 372 PHE A CA 1
ATOM 2891 C C . PHE A 1 372 ? 2.416 9.306 22.801 1.00 76.69 372 PHE A C 1
ATOM 2893 O O . PHE A 1 372 ? 1.391 9.788 23.278 1.00 76.69 372 PHE A O 1
ATOM 2900 N N . THR A 1 373 ? 2.434 8.233 22.023 1.00 79.75 373 THR A N 1
ATOM 2901 C CA . THR A 1 373 ? 1.326 7.310 21.811 1.00 79.75 373 THR A CA 1
ATOM 2902 C C . THR A 1 373 ? 1.644 6.041 22.595 1.00 79.75 373 THR A C 1
ATOM 2904 O O . THR A 1 373 ? 2.675 5.408 22.354 1.00 79.75 373 THR A O 1
ATOM 2907 N N . ASN A 1 374 ? 0.783 5.715 23.556 1.00 73.00 374 ASN A N 1
ATOM 2908 C CA . ASN A 1 374 ? 0.849 4.501 24.359 1.00 73.00 374 ASN A CA 1
ATOM 2909 C C . ASN A 1 374 ? -0.233 3.544 23.872 1.00 73.00 374 ASN A C 1
ATOM 2911 O O . ASN A 1 374 ? -1.381 3.966 23.740 1.00 73.00 374 ASN A O 1
ATOM 2915 N N . VAL A 1 375 ? 0.113 2.290 23.600 1.00 79.69 375 VAL A N 1
ATOM 2916 C CA . VAL A 1 375 ? -0.829 1.283 23.101 1.00 79.69 375 VAL A CA 1
ATOM 2917 C C . VAL A 1 375 ? -0.560 -0.036 23.798 1.00 79.69 375 VAL A C 1
ATOM 2919 O O . VAL A 1 375 ? 0.512 -0.614 23.639 1.00 79.69 375 VAL A O 1
ATOM 2922 N N . GLU A 1 376 ? -1.559 -0.522 24.519 1.00 76.25 376 GLU A N 1
ATOM 2923 C CA . GLU A 1 376 ? -1.584 -1.839 25.127 1.00 76.25 376 GLU A CA 1
ATOM 2924 C C . GLU A 1 376 ? -2.558 -2.730 24.354 1.00 76.25 376 GLU A C 1
ATOM 2926 O O . GLU A 1 376 ? -3.750 -2.429 24.229 1.00 76.25 376 GLU A O 1
ATOM 2931 N N . PHE A 1 377 ? -2.061 -3.841 23.826 1.00 84.25 377 PHE A N 1
ATOM 2932 C CA . PHE A 1 377 ? -2.881 -4.803 23.103 1.00 84.25 377 PHE A CA 1
ATOM 2933 C C . PHE A 1 377 ? -2.449 -6.229 23.404 1.00 84.25 377 PHE A C 1
ATOM 2935 O O . PHE A 1 377 ? -1.309 -6.497 23.781 1.00 84.25 377 PHE A O 1
ATOM 2942 N N . ARG A 1 378 ? -3.370 -7.164 23.216 1.00 88.56 378 ARG A N 1
ATOM 2943 C CA . ARG A 1 378 ? -3.145 -8.587 23.428 1.00 88.56 378 ARG A CA 1
ATOM 2944 C C . ARG A 1 378 ? -3.226 -9.336 22.108 1.00 88.56 378 ARG A C 1
ATOM 2946 O O . ARG A 1 378 ? -4.116 -9.084 21.304 1.00 88.56 378 ARG A O 1
ATOM 2953 N N . ARG A 1 379 ? -2.311 -10.286 21.914 1.00 92.88 379 ARG A N 1
ATOM 2954 C CA . ARG A 1 379 ? -2.281 -11.193 20.761 1.00 92.88 379 ARG A CA 1
ATOM 2955 C C . ARG A 1 379 ? -1.975 -12.613 21.214 1.00 92.88 379 ARG A C 1
ATOM 2957 O O . ARG A 1 379 ? -1.191 -12.833 22.143 1.00 92.88 379 ARG A O 1
ATOM 2964 N N . LYS A 1 380 ? -2.583 -13.599 20.560 1.00 89.31 380 LYS A N 1
ATOM 2965 C CA . LYS A 1 380 ? -2.282 -15.012 20.809 1.00 89.31 380 LYS A CA 1
ATOM 2966 C C . LYS A 1 380 ? -0.856 -15.340 20.342 1.00 89.31 380 LYS A C 1
ATOM 2968 O O . LYS A 1 380 ? -0.395 -14.833 19.326 1.00 89.31 380 LYS A O 1
ATOM 2973 N N . VAL A 1 381 ? -0.135 -16.210 21.056 1.00 88.25 381 VAL A N 1
ATOM 2974 C CA . VAL A 1 381 ? 1.242 -16.601 20.672 1.00 88.25 381 VAL A CA 1
ATOM 2975 C C . VAL A 1 381 ? 1.276 -17.295 19.305 1.00 88.25 381 VAL A C 1
ATOM 2977 O O . VAL A 1 381 ? 2.233 -17.137 18.548 1.00 88.25 381 VAL A O 1
ATOM 2980 N N . SER A 1 382 ? 0.229 -18.054 18.991 1.00 89.19 382 SER A N 1
ATOM 2981 C CA . SER A 1 382 ? -0.001 -18.677 17.690 1.00 89.19 382 SER A CA 1
ATOM 2982 C C . SER A 1 382 ? -1.487 -18.582 17.374 1.00 89.19 382 SER A C 1
ATOM 2984 O O . SER A 1 382 ? -2.294 -19.246 18.024 1.00 89.19 382 SER A O 1
ATOM 2986 N N . THR A 1 383 ? -1.843 -17.766 16.393 1.00 85.06 383 THR A N 1
ATOM 2987 C CA . THR A 1 383 ? -3.234 -17.493 15.999 1.00 85.06 383 THR A CA 1
ATOM 2988 C C . THR A 1 383 ? -3.796 -18.623 15.136 1.00 85.06 383 THR A C 1
ATOM 2990 O O . THR A 1 383 ? -4.916 -19.077 15.357 1.00 85.06 383 THR A O 1
ATOM 2993 N N . GLY A 1 384 ? -2.957 -19.199 14.268 1.00 75.25 384 GLY A N 1
ATOM 2994 C CA . GLY A 1 384 ? -3.364 -20.229 13.310 1.00 75.25 384 GLY A CA 1
ATOM 2995 C C . GLY A 1 384 ? -3.840 -19.655 11.975 1.00 75.25 384 GLY A C 1
ATOM 2996 O O . GLY A 1 384 ? -4.222 -20.439 11.106 1.00 75.25 384 GLY A O 1
ATOM 2997 N N . ASP A 1 385 ? -3.773 -18.332 11.815 1.00 78.88 385 ASP A N 1
ATOM 2998 C CA . ASP A 1 385 ? -3.940 -17.636 10.545 1.00 78.88 385 ASP A CA 1
ATOM 2999 C C . ASP A 1 385 ? -2.726 -17.886 9.623 1.00 78.88 385 ASP A C 1
ATOM 3001 O O . ASP A 1 385 ? -1.599 -18.100 10.077 1.00 78.88 385 ASP A O 1
ATOM 3005 N N . GLN A 1 386 ? -2.963 -17.910 8.312 1.00 78.44 386 GLN A N 1
ATOM 3006 C CA . GLN A 1 386 ? -1.939 -18.066 7.280 1.00 78.44 386 GLN A CA 1
ATOM 3007 C C . GLN A 1 386 ? -1.055 -16.820 7.095 1.00 78.44 386 GLN A C 1
ATOM 3009 O O . GLN A 1 386 ? 0.073 -16.946 6.602 1.00 78.44 386 GLN A O 1
ATOM 3014 N N . PHE A 1 387 ? -1.550 -15.641 7.463 1.00 85.19 387 PHE A N 1
ATOM 3015 C CA . PHE A 1 387 ? -0.838 -14.370 7.350 1.00 85.19 387 PHE A CA 1
ATOM 3016 C C . PHE A 1 387 ? -0.135 -13.980 8.653 1.00 85.19 387 PHE A C 1
ATOM 3018 O O . PHE A 1 387 ? 0.871 -13.269 8.632 1.00 85.19 387 PHE A O 1
ATOM 3025 N N . ASP A 1 388 ? -0.544 -14.580 9.764 1.00 87.69 388 ASP A N 1
ATOM 3026 C CA . ASP A 1 388 ? 0.111 -14.419 11.047 1.00 87.69 388 ASP A CA 1
ATOM 3027 C C . ASP A 1 388 ? 1.366 -15.263 11.232 1.00 87.69 388 ASP A C 1
ATOM 3029 O O . ASP A 1 388 ? 1.460 -16.449 10.892 1.00 87.69 388 ASP A O 1
ATOM 3033 N N . ARG A 1 389 ? 2.344 -14.680 11.925 1.00 89.31 389 ARG A N 1
ATOM 3034 C CA . ARG A 1 389 ? 3.516 -15.402 12.400 1.00 89.31 389 ARG A CA 1
ATOM 3035 C C . ARG A 1 389 ? 3.383 -15.772 13.865 1.00 89.31 389 ARG A C 1
ATOM 3037 O O . ARG A 1 389 ? 3.274 -14.936 14.763 1.00 89.31 389 ARG A O 1
ATOM 3044 N N . ALA A 1 390 ? 3.554 -17.068 14.115 1.00 87.81 390 ALA A N 1
ATOM 3045 C CA . ALA A 1 390 ? 3.725 -17.575 15.464 1.00 87.81 390 ALA A CA 1
ATOM 3046 C C . ALA A 1 390 ? 4.955 -16.937 16.132 1.00 87.81 390 ALA A C 1
ATOM 3048 O O . ALA A 1 390 ? 6.073 -16.959 15.599 1.00 87.81 390 ALA A O 1
ATOM 3049 N N . ILE A 1 391 ? 4.750 -16.419 17.339 1.00 91.44 391 ILE A N 1
ATOM 3050 C CA . ILE A 1 391 ? 5.822 -15.911 18.189 1.00 91.44 391 ILE A CA 1
ATOM 3051 C C . ILE A 1 391 ? 6.604 -17.113 18.714 1.00 91.44 391 ILE A C 1
ATOM 3053 O O . ILE A 1 391 ? 6.030 -18.098 19.186 1.00 91.44 391 ILE A O 1
ATOM 3057 N N . LYS A 1 392 ? 7.938 -17.066 18.626 1.00 86.56 392 LYS A N 1
ATOM 3058 C CA . LYS A 1 392 ? 8.755 -18.230 18.981 1.00 86.56 392 LYS A CA 1
ATOM 3059 C C . LYS A 1 392 ? 8.616 -18.529 20.471 1.00 86.56 392 LYS A C 1
ATOM 3061 O O . LYS A 1 392 ? 8.937 -17.700 21.319 1.00 86.56 392 LYS A O 1
ATOM 3066 N N . THR A 1 393 ? 8.225 -19.763 20.786 1.00 82.94 393 THR A N 1
ATOM 3067 C CA . THR A 1 393 ? 8.113 -20.251 22.170 1.00 82.94 393 THR A CA 1
ATOM 3068 C C . THR A 1 393 ? 9.475 -20.560 22.813 1.00 82.94 393 THR A C 1
ATOM 3070 O O . THR A 1 393 ? 9.571 -20.809 24.014 1.00 82.94 393 THR A O 1
ATOM 3073 N N . SER A 1 394 ? 10.552 -20.526 22.021 1.00 76.81 394 SER A N 1
ATOM 3074 C CA . SER A 1 394 ? 11.938 -20.664 22.471 1.00 76.81 394 SER A CA 1
ATOM 3075 C C . SER A 1 394 ? 12.887 -19.858 21.582 1.00 76.81 394 SER A C 1
ATOM 3077 O O . SER A 1 394 ? 12.770 -19.911 20.356 1.00 76.81 394 SER A O 1
ATOM 3079 N N . GLY A 1 395 ? 13.872 -19.188 22.184 1.00 81.56 395 GLY A N 1
ATOM 3080 C CA . GLY A 1 395 ? 14.837 -18.353 21.462 1.00 81.56 395 GLY A CA 1
ATOM 3081 C C . GLY A 1 395 ? 14.302 -16.954 21.143 1.00 81.56 395 GLY A C 1
ATOM 3082 O O . GLY A 1 395 ? 13.287 -16.529 21.682 1.00 81.56 395 GLY A O 1
ATOM 3083 N N . GLU A 1 396 ? 15.014 -16.213 20.294 1.00 88.44 396 GLU A N 1
ATOM 3084 C CA . GLU A 1 396 ? 14.639 -14.840 19.936 1.00 88.44 396 GLU A CA 1
ATOM 3085 C C . GLU A 1 396 ? 13.691 -14.803 18.729 1.00 88.44 396 GLU A C 1
ATOM 3087 O O . GLU A 1 396 ? 13.948 -15.425 17.692 1.00 88.44 396 GLU A O 1
ATOM 3092 N N . THR A 1 397 ? 12.602 -14.050 18.865 1.00 91.44 397 THR A N 1
ATOM 3093 C CA . THR A 1 397 ? 11.702 -13.651 17.781 1.00 91.44 397 THR A CA 1
ATOM 3094 C C . THR A 1 397 ? 12.248 -12.386 17.127 1.00 91.44 397 THR A C 1
ATOM 3096 O O . THR A 1 397 ? 12.582 -11.423 17.819 1.00 91.44 397 THR A O 1
ATOM 3099 N N . ASP A 1 398 ? 12.350 -12.393 15.801 1.00 92.75 398 ASP A N 1
ATOM 3100 C CA . ASP A 1 398 ? 12.782 -11.227 15.036 1.00 92.75 398 ASP A CA 1
ATOM 3101 C C . ASP A 1 398 ? 11.590 -10.282 14.887 1.00 92.75 398 ASP A C 1
ATOM 3103 O O . ASP A 1 398 ? 10.558 -10.669 14.342 1.00 92.75 398 ASP A O 1
ATOM 3107 N N . ILE A 1 399 ? 11.727 -9.050 15.371 1.00 96.19 399 ILE A N 1
ATOM 3108 C CA . ILE A 1 399 ? 10.708 -8.009 15.250 1.00 96.19 399 ILE A CA 1
ATOM 3109 C C . ILE A 1 399 ? 11.214 -6.833 14.418 1.00 96.19 399 ILE A C 1
ATOM 3111 O O . ILE A 1 399 ? 12.399 -6.478 14.439 1.00 96.19 399 ILE A O 1
ATOM 3115 N N . ILE A 1 400 ? 10.290 -6.200 13.711 1.00 95.38 400 ILE A N 1
ATOM 3116 C CA . ILE A 1 400 ? 10.445 -4.892 13.076 1.00 95.38 400 ILE A CA 1
ATOM 3117 C C . ILE A 1 400 ? 9.502 -3.906 13.752 1.00 95.38 400 ILE A C 1
ATOM 3119 O O . ILE A 1 400 ? 8.492 -4.297 14.324 1.00 95.38 400 ILE A O 1
ATOM 3123 N N . PHE A 1 401 ? 9.835 -2.625 13.716 1.00 96.44 401 PHE A N 1
ATOM 3124 C CA . PHE A 1 401 ? 8.968 -1.589 14.264 1.00 96.44 401 PHE A CA 1
ATOM 3125 C C . PHE A 1 401 ? 9.183 -0.274 13.529 1.00 96.44 401 PHE A C 1
ATOM 3127 O O . PHE A 1 401 ? 10.281 0.002 13.027 1.00 96.44 401 PHE A O 1
ATOM 3134 N N . ALA A 1 402 ? 8.132 0.531 13.458 1.00 95.50 402 ALA A N 1
ATOM 3135 C CA . ALA A 1 402 ? 8.133 1.819 12.788 1.00 95.50 402 ALA A CA 1
ATOM 3136 C C . ALA A 1 402 ? 7.110 2.768 13.417 1.00 95.50 402 ALA A C 1
ATOM 3138 O O . ALA A 1 402 ? 6.223 2.344 14.152 1.00 95.50 402 ALA A O 1
ATOM 3139 N N . TRP A 1 403 ? 7.259 4.064 13.165 1.00 96.00 403 TRP A N 1
ATOM 3140 C CA . TRP A 1 403 ? 6.335 5.076 13.665 1.00 96.00 403 TRP A CA 1
ATOM 3141 C C . TRP A 1 403 ? 6.329 6.319 12.778 1.00 96.00 403 TRP A C 1
ATOM 3143 O O . TRP A 1 403 ? 7.268 6.585 12.023 1.00 96.00 403 TRP A O 1
ATOM 3153 N N . HIS A 1 404 ? 5.283 7.128 12.896 1.00 92.88 404 HIS A N 1
ATOM 3154 C CA . HIS A 1 404 ? 5.193 8.410 12.212 1.00 92.88 404 HIS A CA 1
ATOM 3155 C C . HIS A 1 404 ? 4.400 9.424 13.044 1.00 92.88 404 HIS A C 1
ATOM 3157 O O . HIS A 1 404 ? 3.408 9.080 13.677 1.00 92.88 404 HIS A O 1
ATOM 3163 N N . SER A 1 405 ? 4.818 10.694 13.047 1.00 89.19 405 SER A N 1
ATOM 3164 C CA . SER A 1 405 ? 4.185 11.731 13.881 1.00 89.19 405 SER A CA 1
ATOM 3165 C C . SER A 1 405 ? 2.993 12.434 13.228 1.00 89.19 405 SER A C 1
ATOM 3167 O O . SER A 1 405 ? 2.321 13.209 13.893 1.00 89.19 405 SER A O 1
ATOM 3169 N N . SER A 1 406 ? 2.730 12.220 11.937 1.00 79.44 406 SER A N 1
ATOM 3170 C CA . SER A 1 406 ? 1.536 12.781 11.283 1.00 79.44 406 SER A CA 1
ATOM 3171 C C . SER A 1 406 ? 0.348 11.835 11.374 1.00 79.44 406 SER A C 1
ATOM 3173 O O . SER A 1 406 ? 0.480 10.670 11.005 1.00 79.44 406 SER A O 1
ATOM 3175 N N . GLU A 1 407 ? -0.791 12.380 11.792 1.00 71.56 407 GLU A N 1
ATOM 3176 C CA . GLU A 1 407 ? -2.101 11.722 11.821 1.00 71.56 407 GLU A CA 1
ATOM 3177 C C . GLU A 1 407 ? -2.666 11.464 10.411 1.00 71.56 407 GLU A C 1
ATOM 3179 O O . GLU A 1 407 ? -2.270 12.112 9.431 1.00 71.56 407 GLU A O 1
ATOM 3184 N N . GLY A 1 408 ? -3.619 10.532 10.319 1.00 65.94 408 GLY A N 1
ATOM 3185 C CA . GLY A 1 408 ? -4.288 10.130 9.079 1.00 65.94 408 GLY A CA 1
ATOM 3186 C C . GLY A 1 408 ? -3.873 8.734 8.609 1.00 65.94 408 GLY A C 1
ATOM 3187 O O . GLY A 1 408 ? -3.569 7.870 9.426 1.00 65.94 408 GLY A O 1
ATOM 3188 N N . SER A 1 409 ? -3.879 8.511 7.291 1.00 68.88 409 SER A N 1
ATOM 3189 C CA . SER A 1 409 ? -3.504 7.224 6.688 1.00 68.88 409 SER A CA 1
ATOM 3190 C C . SER A 1 409 ? -2.064 6.804 7.012 1.00 68.88 409 SER A C 1
ATOM 3192 O O . SER A 1 409 ? -1.227 7.625 7.403 1.00 68.88 409 SER A O 1
ATOM 3194 N N . LEU A 1 410 ? -1.769 5.515 6.821 1.00 76.50 410 LEU A N 1
ATOM 3195 C CA . LEU A 1 410 ? -0.462 4.889 7.027 1.00 76.50 410 LEU A CA 1
ATOM 3196 C C . LEU A 1 410 ? 0.598 5.481 6.076 1.00 76.50 410 LEU A C 1
ATOM 3198 O O . LEU A 1 410 ? 0.905 4.975 5.003 1.00 76.50 410 LEU A O 1
ATOM 3202 N N . ARG A 1 411 ? 1.174 6.618 6.474 1.00 77.69 411 ARG A N 1
ATOM 3203 C CA . ARG A 1 411 ? 2.230 7.306 5.717 1.00 77.69 411 ARG A CA 1
ATOM 3204 C C . ARG A 1 411 ? 3.575 6.621 5.883 1.00 77.69 411 ARG A C 1
ATOM 3206 O O . ARG A 1 411 ? 3.889 6.128 6.959 1.00 77.69 411 ARG A O 1
ATOM 3213 N N . TYR A 1 412 ? 4.424 6.714 4.863 1.00 81.19 412 TYR A N 1
ATOM 3214 C CA . TYR A 1 412 ? 5.798 6.215 4.922 1.00 81.19 412 TYR A CA 1
ATOM 3215 C C . TYR A 1 412 ? 6.580 6.803 6.112 1.00 81.19 412 TYR A C 1
ATOM 3217 O O . TYR A 1 412 ? 6.761 8.014 6.223 1.00 81.19 412 TYR A O 1
ATOM 3225 N N . HIS A 1 413 ? 7.099 5.929 6.975 1.00 81.88 413 HIS A N 1
ATOM 3226 C CA . HIS A 1 413 ? 7.820 6.283 8.205 1.00 81.88 413 HIS A CA 1
ATOM 3227 C C . HIS A 1 413 ? 9.209 6.922 7.969 1.00 81.88 413 HIS A C 1
ATOM 3229 O O . HIS A 1 413 ? 9.805 7.478 8.888 1.00 81.88 413 HIS A O 1
ATOM 3235 N N . GLY A 1 414 ? 9.782 6.845 6.760 1.00 77.06 414 GLY A N 1
ATOM 3236 C CA . GLY A 1 414 ? 11.148 7.326 6.497 1.00 77.06 414 GLY A CA 1
ATOM 3237 C C . GLY A 1 414 ? 12.249 6.457 7.127 1.00 77.06 414 GLY A C 1
ATOM 3238 O O . GLY A 1 414 ? 11.970 5.470 7.812 1.00 77.06 414 GLY A O 1
ATOM 3239 N N . ALA A 1 415 ? 13.521 6.791 6.871 1.00 71.81 415 ALA A N 1
ATOM 3240 C CA . ALA A 1 415 ? 14.692 6.031 7.344 1.00 71.81 415 ALA A CA 1
ATOM 3241 C C . ALA A 1 415 ? 14.866 6.030 8.867 1.00 71.81 415 ALA A C 1
ATOM 3243 O O . ALA A 1 415 ? 15.336 5.051 9.443 1.00 71.81 415 ALA A O 1
ATOM 3244 N N . SER A 1 416 ? 14.540 7.156 9.502 1.00 77.50 416 SER A N 1
ATOM 3245 C CA . SER A 1 416 ? 14.871 7.422 10.904 1.00 77.50 416 SER A CA 1
ATOM 3246 C C . SER A 1 416 ? 13.839 6.883 11.890 1.00 77.50 416 SER A C 1
ATOM 3248 O O . SER A 1 416 ? 14.197 6.657 13.046 1.00 77.50 416 SER A O 1
ATOM 3250 N N . ASN A 1 417 ? 12.605 6.641 11.431 1.00 86.69 417 ASN A N 1
ATOM 3251 C CA . ASN A 1 417 ? 11.493 6.216 12.279 1.00 86.69 417 ASN A CA 1
ATOM 3252 C C . ASN A 1 417 ? 11.109 4.747 12.065 1.00 86.69 417 ASN A C 1
ATOM 3254 O O . ASN A 1 417 ? 9.937 4.381 12.070 1.00 86.69 417 ASN A O 1
ATOM 3258 N N . ARG A 1 418 ? 12.115 3.901 11.836 1.00 91.19 418 ARG A N 1
ATOM 3259 C CA . ARG A 1 418 ? 11.985 2.443 11.786 1.00 91.19 418 ARG A CA 1
ATOM 3260 C C . ARG A 1 418 ? 13.248 1.769 12.300 1.00 91.19 418 ARG A C 1
ATOM 3262 O O . ARG A 1 418 ? 14.338 2.331 12.178 1.00 91.19 418 ARG A O 1
ATOM 3269 N N . ASN A 1 419 ? 13.134 0.550 12.814 1.00 85.19 419 ASN A N 1
ATOM 3270 C CA . ASN A 1 419 ? 14.279 -0.332 13.040 1.00 85.19 419 ASN A CA 1
ATOM 3271 C C . ASN A 1 419 ? 13.826 -1.796 13.213 1.00 85.19 419 ASN A C 1
ATOM 3273 O O . ASN A 1 419 ? 12.681 -2.148 12.934 1.00 85.19 419 ASN A O 1
ATOM 3277 N N . ARG A 1 420 ? 14.746 -2.662 13.649 1.00 90.06 420 ARG A N 1
ATOM 3278 C CA . ARG A 1 420 ? 14.503 -4.073 13.963 1.00 90.06 420 ARG A CA 1
ATOM 3279 C C . ARG A 1 420 ? 15.182 -4.475 15.268 1.00 90.06 420 ARG A C 1
ATOM 3281 O O . ARG A 1 420 ? 16.205 -3.895 15.634 1.00 90.06 420 ARG A O 1
ATOM 3288 N N . ALA A 1 421 ? 14.649 -5.484 15.941 1.00 85.19 421 ALA A N 1
ATOM 3289 C CA . ALA A 1 421 ? 15.222 -6.043 17.159 1.00 85.19 421 ALA A CA 1
ATOM 3290 C C . ALA A 1 421 ? 14.940 -7.545 17.254 1.00 85.19 421 ALA A C 1
ATOM 3292 O O . ALA A 1 421 ? 13.956 -8.029 16.716 1.00 85.19 421 ALA A O 1
ATOM 3293 N N . ALA A 1 422 ? 15.802 -8.289 17.944 1.00 85.31 422 ALA A N 1
ATOM 3294 C CA . ALA A 1 422 ? 15.539 -9.680 18.313 1.00 85.31 422 ALA A CA 1
ATOM 3295 C C . ALA A 1 422 ? 15.063 -9.704 19.772 1.00 85.31 422 ALA A C 1
ATOM 3297 O O . ALA A 1 422 ? 15.687 -9.058 20.622 1.00 85.31 422 ALA A O 1
ATOM 3298 N N . VAL A 1 423 ? 13.940 -10.356 20.073 1.00 86.00 423 VAL A N 1
ATOM 3299 C CA . VAL A 1 423 ? 13.335 -10.370 21.415 1.00 86.00 423 VAL A CA 1
ATOM 3300 C C . VAL A 1 423 ? 12.953 -11.790 21.803 1.00 86.00 423 VAL A C 1
ATOM 3302 O O . VAL A 1 423 ? 12.191 -12.458 21.110 1.00 86.00 423 VAL A O 1
ATOM 3305 N N . ASN A 1 424 ? 13.473 -12.270 22.931 1.00 86.94 424 ASN A N 1
ATOM 3306 C CA . ASN A 1 424 ? 13.023 -13.528 23.516 1.00 86.94 424 ASN A CA 1
ATOM 3307 C C . ASN A 1 424 ? 11.838 -13.263 24.451 1.00 86.94 424 ASN A C 1
ATOM 3309 O O . ASN A 1 424 ? 12.022 -13.017 25.643 1.00 86.94 424 ASN A O 1
ATOM 3313 N N . PHE A 1 425 ? 10.627 -13.335 23.899 1.00 87.00 425 PHE A N 1
ATOM 3314 C CA . PHE A 1 425 ? 9.386 -13.115 24.645 1.00 87.00 425 PHE A CA 1
ATOM 3315 C C . PHE A 1 425 ? 9.129 -14.165 25.740 1.00 87.00 425 PHE A C 1
ATOM 3317 O O . PHE A 1 425 ? 8.320 -13.930 26.632 1.00 87.00 425 PHE A O 1
ATOM 3324 N N . MET A 1 426 ? 9.849 -15.295 25.710 1.00 81.75 426 MET A N 1
ATOM 3325 C CA . MET A 1 426 ? 9.645 -16.445 26.599 1.00 81.75 426 MET A CA 1
ATOM 3326 C C . MET A 1 426 ? 10.785 -16.661 27.605 1.00 81.75 426 MET A C 1
ATOM 3328 O O . MET A 1 426 ? 10.810 -17.679 28.300 1.00 81.75 426 MET A O 1
ATOM 3332 N N . ALA A 1 427 ? 11.767 -15.756 27.674 1.00 66.69 427 ALA A N 1
ATOM 3333 C CA . ALA A 1 427 ? 12.909 -15.910 28.569 1.00 66.69 427 ALA A CA 1
ATOM 3334 C C . ALA A 1 427 ? 12.467 -15.905 30.050 1.00 66.69 427 ALA A C 1
ATOM 3336 O O . ALA A 1 427 ? 11.825 -14.949 30.485 1.00 66.69 427 ALA A O 1
ATOM 3337 N N . PRO A 1 428 ? 12.839 -16.917 30.861 1.00 50.59 428 PRO A N 1
ATOM 3338 C CA . PRO A 1 428 ? 12.611 -16.875 32.301 1.00 50.59 428 PRO A CA 1
ATOM 3339 C C . PRO A 1 428 ? 13.539 -15.848 32.966 1.00 50.59 428 PRO A C 1
ATOM 3341 O O . PRO A 1 428 ? 14.707 -15.722 32.595 1.00 50.59 428 PRO A O 1
ATOM 3344 N N . PHE A 1 429 ? 13.036 -15.146 33.985 1.00 44.47 429 PHE A N 1
ATOM 3345 C CA . PHE A 1 429 ? 13.794 -14.162 34.762 1.00 44.47 429 PHE A CA 1
ATOM 3346 C C . PHE A 1 429 ? 15.101 -14.762 35.313 1.00 44.47 429 PHE A C 1
ATOM 3348 O O . PHE A 1 429 ? 15.080 -15.674 36.143 1.00 44.47 429 PHE A O 1
ATOM 3355 N N . SER A 1 430 ? 16.260 -14.245 34.899 1.00 30.44 430 SER A N 1
ATOM 3356 C CA . SER A 1 430 ? 17.538 -14.585 35.532 1.00 30.44 430 SER A CA 1
ATOM 3357 C C . SER A 1 430 ? 17.739 -13.725 36.784 1.00 30.44 430 SER A C 1
ATOM 3359 O O . SER A 1 430 ? 18.022 -12.532 36.682 1.00 30.44 430 SER A O 1
ATOM 3361 N N . ALA A 1 431 ? 17.589 -14.322 37.967 1.00 26.28 431 ALA A N 1
ATOM 3362 C CA . ALA A 1 431 ? 17.803 -13.646 39.247 1.00 26.28 431 ALA A CA 1
ATOM 3363 C C . ALA A 1 431 ? 19.306 -13.408 39.546 1.00 26.28 431 ALA A C 1
ATOM 3365 O O . ALA A 1 431 ? 20.109 -14.330 39.373 1.00 26.28 431 ALA A O 1
ATOM 3366 N N . PRO A 1 432 ? 19.710 -12.229 40.065 1.00 28.11 432 PRO A N 1
ATOM 3367 C CA . PRO A 1 432 ? 20.987 -12.046 40.761 1.00 28.11 432 PRO A CA 1
ATOM 3368 C C . PRO A 1 432 ? 20.996 -12.773 42.125 1.00 28.11 432 PRO A C 1
ATOM 3370 O O . PRO A 1 432 ? 19.931 -13.066 42.674 1.00 28.11 432 PRO A O 1
ATOM 3373 N N . PRO A 1 433 ? 22.179 -13.076 42.700 1.00 26.41 433 PRO A N 1
ATOM 3374 C CA . PRO A 1 433 ? 22.299 -13.874 43.918 1.00 26.41 433 PRO A CA 1
ATOM 3375 C C . PRO A 1 433 ? 21.764 -13.143 45.160 1.00 26.41 433 PRO A C 1
ATOM 3377 O O . PRO A 1 433 ? 21.859 -11.926 45.287 1.00 26.41 433 PRO A O 1
ATOM 3380 N N . ALA A 1 434 ? 21.204 -13.938 46.072 1.00 29.61 434 ALA A N 1
ATOM 3381 C CA . ALA A 1 434 ? 20.367 -13.529 47.194 1.00 29.61 434 ALA A CA 1
ATOM 3382 C C . ALA A 1 434 ? 21.044 -12.652 48.267 1.00 29.61 434 ALA A C 1
ATOM 3384 O O . ALA A 1 434 ? 22.111 -13.001 48.773 1.00 29.61 434 ALA A O 1
ATOM 3385 N N . SER A 1 435 ? 20.316 -11.623 48.724 1.00 25.36 435 SER A N 1
ATOM 3386 C CA . SER A 1 435 ? 20.287 -11.184 50.130 1.00 25.36 435 SER A CA 1
ATOM 3387 C C . SER A 1 435 ? 19.029 -10.345 50.445 1.00 25.36 435 SER A C 1
ATOM 3389 O O . SER A 1 435 ? 18.913 -9.238 49.932 1.00 25.36 435 SER A O 1
ATOM 3391 N N . ASP A 1 436 ? 18.168 -10.895 51.319 1.00 24.73 436 ASP A N 1
ATOM 3392 C CA . ASP A 1 436 ? 17.201 -10.287 52.270 1.00 24.73 436 ASP A CA 1
ATOM 3393 C C . ASP A 1 436 ? 16.053 -9.344 51.780 1.00 24.73 436 ASP A C 1
ATOM 3395 O O . ASP A 1 436 ? 16.135 -8.763 50.705 1.00 24.73 436 ASP A O 1
ATOM 3399 N N . PRO A 1 437 ? 14.892 -9.269 52.489 1.00 36.34 437 PRO A N 1
ATOM 3400 C CA . PRO A 1 437 ? 13.604 -9.563 51.840 1.00 36.34 437 PRO A CA 1
ATOM 3401 C C . PRO A 1 437 ? 12.592 -8.393 51.650 1.00 36.34 437 PRO A C 1
ATOM 3403 O O . PRO A 1 437 ? 12.532 -7.463 52.446 1.00 36.34 437 PRO A O 1
ATOM 3406 N N . VAL A 1 438 ? 11.717 -8.601 50.645 1.00 28.73 438 VAL A N 1
ATOM 3407 C CA . VAL A 1 438 ? 10.338 -8.103 50.349 1.00 28.73 438 VAL A CA 1
ATOM 3408 C C . VAL A 1 438 ? 10.094 -6.666 49.825 1.00 28.73 438 VAL A C 1
ATOM 3410 O O . VAL A 1 438 ? 10.162 -5.699 50.573 1.00 28.73 438 VAL A O 1
ATOM 3413 N N . SER A 1 439 ? 9.568 -6.570 48.589 1.00 32.25 439 SER A N 1
ATOM 3414 C CA . SER A 1 439 ? 8.500 -5.624 48.199 1.00 32.25 439 SER A CA 1
ATOM 3415 C C . SER A 1 439 ? 7.539 -6.314 47.213 1.00 32.25 439 SER A C 1
ATOM 3417 O O . SER A 1 439 ? 7.825 -6.443 46.026 1.00 32.25 439 SER A O 1
ATOM 3419 N N . SER A 1 440 ? 6.428 -6.836 47.729 1.00 38.16 440 SER A N 1
ATOM 3420 C CA . SER A 1 440 ? 5.295 -7.374 46.964 1.00 38.16 440 SER A CA 1
ATOM 3421 C C . SER A 1 440 ? 4.438 -6.227 46.422 1.00 38.16 440 SER A C 1
ATOM 3423 O O . SER A 1 440 ? 4.111 -5.326 47.193 1.00 38.16 440 SER A O 1
ATOM 3425 N N . SER A 1 441 ? 4.019 -6.278 45.156 1.00 42.78 441 SER A N 1
ATOM 3426 C CA . SER A 1 441 ? 2.913 -5.450 44.666 1.00 42.78 441 SER A CA 1
ATOM 3427 C C . SER A 1 441 ? 1.612 -5.893 45.338 1.00 42.78 441 SER A C 1
ATOM 3429 O O . SER A 1 441 ? 1.288 -7.082 45.405 1.00 42.78 441 SER A O 1
ATOM 3431 N N . THR A 1 442 ? 0.893 -4.931 45.898 1.00 55.56 442 THR A N 1
ATOM 3432 C CA . THR A 1 442 ? -0.371 -5.137 46.600 1.00 55.56 442 THR A CA 1
ATOM 3433 C C . THR A 1 442 ? -1.511 -4.502 45.800 1.00 55.56 442 THR A C 1
ATOM 3435 O O . THR A 1 442 ? -1.371 -3.426 45.221 1.00 55.56 442 THR A O 1
ATOM 3438 N N . GLY A 1 443 ? -2.619 -5.224 45.684 1.00 57.25 443 GLY A N 1
ATOM 3439 C CA . GLY A 1 443 ? -3.782 -4.891 44.872 1.00 57.25 443 GLY A CA 1
ATOM 3440 C C . GLY A 1 443 ? -4.883 -5.939 45.036 1.00 57.25 443 GLY A C 1
ATOM 3441 O O . GLY A 1 443 ? -4.660 -7.020 45.588 1.00 57.25 443 GLY A O 1
ATOM 3442 N N . GLY A 1 444 ? -6.084 -5.619 44.566 1.00 56.88 444 GLY A N 1
ATOM 3443 C CA . GLY A 1 444 ? -7.262 -6.463 44.732 1.00 56.88 444 GLY A CA 1
ATOM 3444 C C . GLY A 1 444 ? -8.326 -6.209 43.672 1.00 56.88 444 GLY A C 1
ATOM 3445 O O . GLY A 1 444 ? -8.265 -5.251 42.906 1.00 56.88 444 GLY A O 1
ATOM 3446 N N . GLU A 1 445 ? -9.304 -7.106 43.623 1.00 60.03 445 GLU A N 1
ATOM 3447 C CA . GLU A 1 445 ? -10.432 -7.050 42.700 1.00 60.03 445 GLU A CA 1
ATOM 3448 C C . GLU A 1 445 ? -11.712 -7.463 43.431 1.00 60.03 445 GLU A C 1
ATOM 3450 O O . GLU A 1 445 ? -11.704 -8.391 44.244 1.00 60.03 445 GLU A O 1
ATOM 3455 N N . ILE A 1 446 ? -12.816 -6.772 43.137 1.00 61.38 446 ILE A N 1
ATOM 3456 C CA . ILE A 1 446 ? -14.144 -7.054 43.675 1.00 61.38 446 ILE A CA 1
ATOM 3457 C C . ILE A 1 446 ? -15.178 -6.987 42.557 1.00 61.38 446 ILE A C 1
ATOM 3459 O O . ILE A 1 446 ? -15.331 -5.969 41.880 1.00 61.38 446 ILE A O 1
ATOM 3463 N N . LEU A 1 447 ? -15.967 -8.053 42.445 1.00 57.97 447 LEU A N 1
ATOM 3464 C CA . LEU A 1 447 ? -17.232 -8.043 41.723 1.00 57.97 447 LEU A CA 1
ATOM 3465 C C . LEU A 1 447 ? -18.343 -7.586 42.682 1.00 57.97 447 LEU A C 1
ATOM 3467 O O . LEU A 1 447 ? -18.603 -8.241 43.693 1.00 57.97 447 LEU A O 1
ATOM 3471 N N . VAL A 1 448 ? -18.967 -6.446 42.391 1.00 60.41 448 VAL A N 1
ATOM 3472 C CA . VAL A 1 448 ? -19.902 -5.760 43.308 1.00 60.41 448 VAL A CA 1
ATOM 3473 C C . VAL A 1 448 ? -21.350 -6.129 42.990 1.00 60.41 448 VAL A C 1
ATOM 3475 O O . VAL A 1 448 ? -22.164 -6.346 43.894 1.00 60.41 448 VAL A O 1
ATOM 3478 N N . ASP A 1 449 ? -21.663 -6.272 41.702 1.00 53.56 449 ASP A N 1
ATOM 3479 C CA . ASP A 1 449 ? -22.964 -6.726 41.229 1.00 53.56 449 ASP A CA 1
ATOM 3480 C C . ASP A 1 449 ? -22.809 -7.721 40.077 1.00 53.56 449 ASP A C 1
ATOM 3482 O O . ASP A 1 449 ? -22.350 -7.379 38.991 1.00 53.56 449 ASP A O 1
ATOM 3486 N N . VAL A 1 450 ? -23.222 -8.964 40.328 1.00 48.16 450 VAL A N 1
ATOM 3487 C CA . VAL A 1 450 ? -23.174 -10.064 39.356 1.00 48.16 450 VAL A CA 1
ATOM 3488 C C . VAL A 1 450 ? -24.176 -9.843 38.219 1.00 48.16 450 VAL A C 1
ATOM 3490 O O . VAL A 1 450 ? -23.933 -10.295 37.107 1.00 48.16 450 VAL A O 1
ATOM 3493 N N . VAL A 1 451 ? -25.289 -9.145 38.477 1.00 47.09 451 VAL A N 1
ATOM 3494 C CA . VAL A 1 451 ? -26.369 -8.960 37.494 1.00 47.09 451 VAL A CA 1
ATOM 3495 C C . VAL A 1 451 ? -26.028 -7.851 36.498 1.00 47.09 451 VAL A C 1
ATOM 3497 O O . VAL A 1 451 ? -26.226 -8.032 35.304 1.00 47.09 451 VAL A O 1
ATOM 3500 N N . SER A 1 452 ? -25.475 -6.733 36.978 1.00 53.62 452 SER A N 1
ATOM 3501 C CA . SER A 1 452 ? -25.057 -5.595 36.133 1.00 53.62 452 SER A CA 1
ATOM 3502 C C . SER A 1 452 ? -23.578 -5.681 35.692 1.00 53.62 452 SER A C 1
ATOM 3504 O O . SER A 1 452 ? -23.026 -4.732 35.143 1.00 53.62 452 SER A O 1
ATOM 3506 N N . GLY A 1 453 ? -22.887 -6.789 35.999 1.00 60.03 453 GLY A N 1
ATOM 3507 C CA . GLY A 1 453 ? -21.476 -7.001 35.650 1.00 60.03 453 GLY A CA 1
ATOM 3508 C C . GLY A 1 453 ? -20.502 -5.966 36.232 1.00 60.03 453 GLY A C 1
ATOM 3509 O O . GLY A 1 453 ? -19.431 -5.767 35.662 1.00 60.03 453 GLY A O 1
ATOM 3510 N N . TYR A 1 454 ? -20.866 -5.283 37.325 1.00 66.31 454 TYR A N 1
ATOM 3511 C CA . TYR A 1 454 ? -20.051 -4.210 37.897 1.00 66.31 454 TYR A CA 1
ATOM 3512 C C . TYR A 1 454 ? -18.840 -4.783 38.635 1.00 66.31 454 TYR A C 1
ATOM 3514 O O . TYR A 1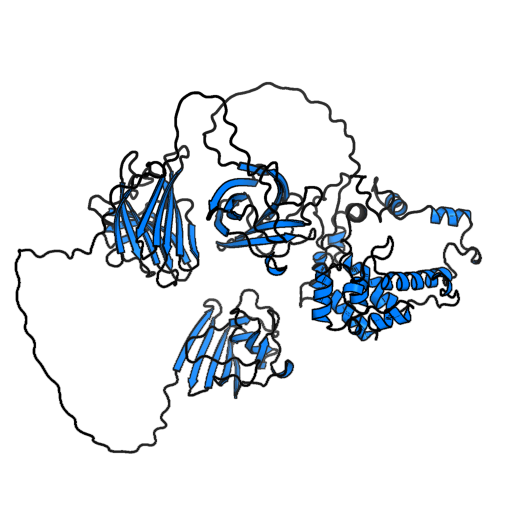 454 ? -18.987 -5.502 39.634 1.00 66.31 454 TYR A O 1
ATOM 3522 N N . LYS A 1 455 ? -17.642 -4.413 38.181 1.00 66.88 455 LYS A N 1
ATOM 3523 C CA . LYS A 1 455 ? -16.356 -4.845 38.725 1.00 66.88 455 LYS A CA 1
ATOM 3524 C C . LYS A 1 455 ? -15.435 -3.654 38.975 1.00 66.88 455 LYS A C 1
ATOM 3526 O O . LYS A 1 455 ? -15.230 -2.823 38.095 1.00 66.88 455 LYS A O 1
ATOM 3531 N N . LEU A 1 456 ? -14.845 -3.633 40.166 1.00 68.44 456 LEU A N 1
ATOM 3532 C CA . LEU A 1 456 ? -13.789 -2.710 40.571 1.00 68.44 456 LEU A CA 1
ATOM 3533 C C . LEU A 1 456 ? -12.499 -3.507 40.800 1.00 68.44 456 LEU A C 1
ATOM 3535 O O . LEU A 1 456 ? -12.494 -4.463 41.574 1.00 68.44 456 LEU A O 1
ATOM 3539 N N . SER A 1 457 ? -11.397 -3.086 40.187 1.00 64.00 457 SER A N 1
ATOM 3540 C CA . SER A 1 457 ? -10.050 -3.580 40.495 1.00 64.00 457 SER A CA 1
ATOM 3541 C C . SER A 1 457 ? -9.085 -2.433 40.756 1.00 64.00 457 SER A C 1
ATOM 3543 O O . SER A 1 457 ? -9.230 -1.350 40.190 1.00 64.00 457 SER A O 1
ATOM 3545 N N . TRP A 1 458 ? -8.093 -2.668 41.611 1.00 68.75 458 TRP A N 1
ATOM 3546 C CA . TRP A 1 458 ? -7.064 -1.684 41.934 1.00 68.75 458 TRP A CA 1
ATOM 3547 C C . TRP A 1 458 ? -5.695 -2.333 42.140 1.00 68.75 458 TRP A C 1
ATOM 3549 O O . TRP A 1 458 ? -5.578 -3.491 42.554 1.00 68.75 458 TRP A O 1
ATOM 3559 N N . ARG A 1 459 ? -4.640 -1.552 41.910 1.00 64.44 459 ARG A N 1
ATOM 3560 C CA . ARG A 1 459 ? -3.259 -1.919 42.239 1.00 64.44 459 ARG A CA 1
ATOM 3561 C C . ARG A 1 459 ? -2.474 -0.707 42.722 1.00 64.44 459 ARG A C 1
ATOM 3563 O O . ARG A 1 459 ? -2.611 0.377 42.161 1.00 64.44 459 ARG A O 1
ATOM 3570 N N . VAL A 1 460 ? -1.623 -0.895 43.724 1.00 61.41 460 VAL A N 1
ATOM 3571 C CA . VAL A 1 460 ? -0.692 0.146 44.170 1.00 61.41 460 VAL A CA 1
ATOM 3572 C C . VAL A 1 460 ? 0.521 0.161 43.241 1.00 61.41 460 VAL A C 1
ATOM 3574 O O . VAL A 1 460 ? 1.165 -0.864 43.018 1.00 61.41 460 VAL A O 1
ATOM 3577 N N . VAL A 1 461 ? 0.831 1.332 42.696 1.00 59.94 461 VAL A N 1
ATOM 3578 C CA . VAL A 1 461 ? 1.957 1.608 41.805 1.00 59.94 461 VAL A CA 1
ATOM 3579 C C . VAL A 1 461 ? 2.833 2.646 42.518 1.00 59.94 461 VAL A C 1
ATOM 3581 O O . VAL A 1 461 ? 2.487 3.816 42.584 1.00 59.94 461 VAL A O 1
ATOM 3584 N N . SER A 1 462 ? 3.935 2.242 43.151 1.00 54.78 462 SER A N 1
ATOM 3585 C CA . SER A 1 462 ? 4.782 3.190 43.900 1.00 54.78 462 SER A CA 1
ATOM 3586 C C . SER A 1 462 ? 5.710 3.970 42.962 1.00 54.78 462 SER A C 1
ATOM 3588 O O . SER A 1 462 ? 6.410 3.363 42.153 1.00 54.78 462 SER A O 1
ATOM 3590 N N . ALA A 1 463 ? 5.758 5.301 43.094 1.00 41.16 463 ALA A N 1
ATOM 3591 C CA . ALA A 1 463 ? 6.665 6.163 42.333 1.00 41.16 463 ALA A CA 1
ATOM 3592 C C . ALA A 1 463 ? 7.151 7.358 43.173 1.00 41.16 463 ALA A C 1
ATOM 3594 O O . ALA A 1 463 ? 6.663 8.462 43.007 1.00 41.16 463 ALA A O 1
ATOM 3595 N N . SER A 1 464 ? 8.117 7.156 44.081 1.00 43.28 464 SER A N 1
ATOM 3596 C CA . SER A 1 464 ? 9.000 8.186 44.695 1.00 43.28 464 SER A CA 1
ATOM 3597 C C . SER A 1 464 ? 8.416 9.543 45.180 1.00 43.28 464 SER A C 1
ATOM 3599 O O . SER A 1 464 ? 9.185 10.443 45.515 1.00 43.28 464 SER A O 1
ATOM 3601 N N . ALA A 1 465 ? 7.099 9.690 45.314 1.00 41.03 465 ALA A N 1
ATOM 3602 C CA . ALA A 1 465 ? 6.395 10.853 45.847 1.00 41.03 465 ALA A CA 1
ATOM 3603 C C . ALA A 1 465 ? 4.980 10.426 46.285 1.00 41.03 465 ALA A C 1
ATOM 3605 O O . ALA A 1 465 ? 3.991 10.764 45.649 1.00 41.03 465 ALA A O 1
ATOM 3606 N N . GLY A 1 466 ? 4.889 9.638 47.361 1.00 57.75 466 GLY A N 1
ATOM 3607 C CA . GLY A 1 466 ? 3.618 9.048 47.802 1.00 57.75 466 GLY A CA 1
ATOM 3608 C C . GLY A 1 466 ? 3.207 7.835 46.961 1.00 57.75 466 GLY A C 1
ATOM 3609 O O . GLY A 1 466 ? 3.650 7.660 45.827 1.00 57.75 466 GLY A O 1
ATOM 3610 N N . ASP A 1 467 ? 2.422 6.935 47.548 1.00 63.50 467 ASP A N 1
ATOM 3611 C CA . ASP A 1 467 ? 1.897 5.780 46.819 1.00 63.50 467 ASP A CA 1
ATOM 3612 C C . ASP A 1 467 ? 0.825 6.246 45.829 1.00 63.50 467 ASP A C 1
ATOM 3614 O O . ASP A 1 467 ? -0.072 6.997 46.209 1.00 63.50 467 ASP A O 1
ATOM 3618 N N . MET A 1 468 ? 0.898 5.786 44.578 1.00 69.00 468 MET A N 1
ATOM 3619 C CA . MET A 1 468 ? -0.172 5.961 43.597 1.00 69.00 468 MET A CA 1
ATOM 3620 C C . MET A 1 468 ? -1.004 4.686 43.528 1.00 69.00 468 MET A C 1
ATOM 3622 O O . MET A 1 468 ? -0.476 3.578 43.614 1.00 69.00 468 MET A O 1
ATOM 3626 N N . ILE A 1 469 ? -2.308 4.821 43.346 1.00 70.62 469 ILE A N 1
ATOM 3627 C CA . ILE A 1 469 ? -3.236 3.704 43.205 1.00 70.62 469 ILE A CA 1
ATOM 3628 C C . ILE A 1 469 ? -3.845 3.793 41.813 1.00 70.62 469 ILE A C 1
ATOM 3630 O O . ILE A 1 469 ? -4.429 4.808 41.448 1.00 70.62 469 ILE A O 1
ATOM 3634 N N . HIS A 1 470 ? -3.672 2.737 41.024 1.00 73.38 470 HIS A N 1
ATOM 3635 C CA . HIS A 1 470 ? -4.303 2.586 39.720 1.00 73.38 470 HIS A CA 1
ATOM 3636 C C . HIS A 1 470 ? -5.619 1.835 39.891 1.00 73.38 470 HIS A C 1
ATOM 3638 O O . HIS A 1 470 ? -5.628 0.730 40.437 1.00 73.38 470 HIS A O 1
ATOM 3644 N N . PHE A 1 471 ? -6.704 2.430 39.415 1.00 73.62 471 PHE A N 1
ATOM 3645 C CA . PHE A 1 471 ? -8.061 1.917 39.468 1.00 73.62 471 PHE A CA 1
ATOM 3646 C C . PHE A 1 471 ? -8.544 1.522 38.079 1.00 73.62 471 PHE A C 1
ATOM 3648 O O . PHE A 1 471 ? -8.240 2.177 37.083 1.00 73.62 471 PHE A O 1
ATOM 3655 N N . THR A 1 472 ? -9.358 0.474 38.034 1.00 73.25 472 THR A N 1
ATOM 3656 C CA . THR A 1 472 ? -10.151 0.098 36.868 1.00 73.25 472 THR A CA 1
ATOM 3657 C C . THR A 1 472 ? -11.578 -0.176 37.325 1.00 73.25 472 THR A C 1
ATOM 3659 O O . THR A 1 472 ? -11.826 -1.069 38.139 1.00 73.25 472 THR A O 1
ATOM 3662 N N . LEU A 1 473 ? -12.514 0.607 36.804 1.00 74.25 473 LEU A N 1
ATOM 3663 C CA . LEU A 1 473 ? -13.950 0.442 36.962 1.00 74.25 473 LEU A CA 1
ATOM 3664 C C . LEU A 1 473 ? -14.502 -0.160 35.680 1.00 74.25 473 LEU A C 1
ATOM 3666 O O . LEU A 1 473 ? -14.158 0.281 34.587 1.00 74.25 473 LEU A O 1
ATOM 3670 N N . SER A 1 474 ? -15.370 -1.157 35.792 1.00 74.19 474 SER A N 1
ATOM 3671 C CA . SER A 1 474 ? -16.105 -1.650 34.635 1.00 74.19 474 SER A CA 1
ATOM 3672 C C . SER A 1 474 ? -17.528 -2.041 34.991 1.00 74.19 474 SER A C 1
ATOM 3674 O O . SER A 1 474 ? -17.773 -2.586 36.064 1.00 74.19 474 SER A O 1
ATOM 3676 N N . MET A 1 475 ? -18.457 -1.788 34.078 1.00 70.75 475 MET A N 1
ATOM 3677 C CA . MET A 1 475 ? -19.869 -2.134 34.211 1.00 70.75 475 MET A CA 1
ATOM 3678 C C . MET A 1 475 ? -20.408 -2.550 32.851 1.00 70.75 475 MET A C 1
ATOM 3680 O O . MET A 1 475 ? -20.029 -1.976 31.835 1.00 70.75 475 MET A O 1
ATOM 3684 N N . THR A 1 476 ? -21.296 -3.541 32.829 1.00 68.69 476 THR A N 1
ATOM 3685 C CA . THR A 1 476 ? -22.029 -3.907 31.613 1.00 68.69 476 THR A CA 1
ATOM 3686 C C . THR A 1 476 ? -23.450 -3.387 31.748 1.00 68.69 476 THR A C 1
ATOM 3688 O O . THR A 1 476 ? -24.190 -3.820 32.630 1.00 68.69 476 THR A O 1
ATOM 3691 N N . ASP A 1 477 ? -23.824 -2.431 30.905 1.00 61.84 477 ASP A N 1
ATOM 3692 C CA . ASP A 1 477 ? -25.189 -1.931 30.875 1.00 61.84 477 ASP A CA 1
ATOM 3693 C C . ASP A 1 477 ? -26.114 -3.017 30.307 1.00 61.84 477 ASP A C 1
ATOM 3695 O O . ASP A 1 477 ? -25.966 -3.464 29.169 1.00 61.84 477 ASP A O 1
ATOM 3699 N N . SER A 1 478 ? -27.098 -3.432 31.107 1.00 54.56 478 SER A N 1
ATOM 3700 C CA . SER A 1 478 ? -28.102 -4.424 30.716 1.00 54.56 478 SER A CA 1
ATOM 3701 C C . SER A 1 478 ? -28.977 -3.983 29.538 1.00 54.56 478 SER A C 1
ATOM 3703 O O . SER A 1 478 ? -29.619 -4.834 28.928 1.00 54.56 478 SER A O 1
ATOM 3705 N N . SER A 1 479 ? -29.023 -2.683 29.223 1.00 58.50 479 SER A N 1
ATOM 3706 C CA . SER A 1 479 ? -29.754 -2.159 28.065 1.00 58.50 479 SER A CA 1
ATOM 3707 C C . SER A 1 479 ? -28.927 -2.132 26.772 1.00 58.50 479 SER A C 1
ATOM 3709 O O . SER A 1 479 ? -29.482 -1.898 25.702 1.00 58.50 479 SER A O 1
ATOM 3711 N N . GLY A 1 480 ? -27.614 -2.394 26.847 1.00 59.50 480 GLY A N 1
ATOM 3712 C CA . GLY A 1 480 ? -26.706 -2.359 25.695 1.00 59.50 480 GLY A CA 1
ATOM 3713 C C . GLY A 1 480 ? -26.475 -0.960 25.114 1.00 59.50 480 GLY A C 1
ATOM 3714 O O . GLY A 1 480 ? -25.796 -0.837 24.098 1.00 59.50 480 GLY A O 1
ATOM 3715 N N . SER A 1 481 ? -27.008 0.087 25.754 1.00 65.12 481 SER A N 1
ATOM 3716 C CA . SER A 1 481 ? -26.929 1.473 25.285 1.00 65.12 481 SER A CA 1
ATOM 3717 C C . SER A 1 481 ? -25.531 2.070 25.435 1.00 65.12 481 SER A C 1
ATOM 3719 O O . SER A 1 481 ? -25.194 3.038 24.759 1.00 65.12 481 SER A O 1
ATOM 3721 N N . GLY A 1 482 ? -24.726 1.512 26.346 1.00 65.94 482 GLY A N 1
ATOM 3722 C CA . GLY A 1 482 ? -23.414 2.054 26.687 1.00 65.94 482 GLY A CA 1
ATOM 3723 C C . GLY A 1 482 ? -23.471 3.351 27.500 1.00 65.94 482 GLY A C 1
ATOM 3724 O O . GLY A 1 482 ? -22.421 3.873 27.858 1.00 65.94 482 GLY A O 1
ATOM 3725 N N . ASN A 1 483 ? -24.670 3.839 27.828 1.00 77.12 483 ASN A N 1
ATOM 3726 C CA . ASN A 1 483 ? -24.875 4.984 28.701 1.00 77.12 483 ASN A CA 1
ATOM 3727 C C . ASN A 1 483 ? -24.935 4.544 30.166 1.00 77.12 483 ASN A C 1
ATOM 3729 O O . ASN A 1 483 ? -25.339 3.427 30.496 1.00 77.12 483 ASN A O 1
ATOM 3733 N N . GLY A 1 484 ? -24.543 5.446 31.057 1.00 76.44 484 GLY A N 1
ATOM 3734 C CA . GLY A 1 484 ? -24.558 5.192 32.486 1.00 76.44 484 GLY A CA 1
ATOM 3735 C C . GLY A 1 484 ? -23.483 5.957 33.233 1.00 76.44 484 GLY A C 1
ATOM 3736 O O . GLY A 1 484 ? -22.721 6.738 32.667 1.00 76.44 484 GLY A O 1
ATOM 3737 N N . PHE A 1 485 ? -23.379 5.695 34.526 1.00 81.25 485 PHE A N 1
ATOM 3738 C CA . PHE A 1 485 ? -22.282 6.204 35.333 1.00 81.25 485 PHE A CA 1
ATOM 3739 C C . PHE A 1 485 ? -21.773 5.152 36.310 1.00 81.25 485 PHE A C 1
ATOM 3741 O O . PHE A 1 485 ? -22.493 4.239 36.717 1.00 81.25 485 PHE A O 1
ATOM 3748 N N . MET A 1 486 ? -20.514 5.308 36.697 1.00 82.75 486 MET A N 1
ATOM 3749 C CA . MET A 1 486 ? -19.856 4.575 37.767 1.00 82.75 486 MET A CA 1
ATOM 3750 C C . MET A 1 486 ? -19.154 5.594 38.653 1.00 82.75 486 MET A C 1
ATOM 3752 O O . MET A 1 486 ? -18.369 6.401 38.163 1.00 82.75 486 MET A O 1
ATOM 3756 N N . ALA A 1 487 ? -19.422 5.562 39.949 1.00 82.50 487 ALA A N 1
ATOM 3757 C CA . ALA A 1 487 ? -18.810 6.463 40.907 1.00 82.50 487 ALA A CA 1
ATOM 3758 C C . ALA A 1 487 ? -18.142 5.679 42.032 1.00 82.50 487 ALA A C 1
ATOM 3760 O O . ALA A 1 487 ? -18.745 4.778 42.625 1.00 82.50 487 ALA A O 1
ATOM 3761 N N . LEU A 1 488 ? -16.906 6.062 42.339 1.00 85.50 488 LEU A N 1
ATOM 3762 C CA . LEU A 1 488 ? -16.155 5.603 43.498 1.00 85.50 488 LEU A CA 1
ATOM 3763 C C . LEU A 1 488 ? -15.965 6.782 44.450 1.00 85.50 488 LEU A C 1
ATOM 3765 O O . LEU A 1 488 ? -15.240 7.717 44.132 1.00 85.50 488 LEU A O 1
ATOM 3769 N N . GLY A 1 489 ? -16.609 6.719 45.613 1.00 82.62 489 GLY A N 1
ATOM 3770 C CA . GLY A 1 489 ? -16.487 7.714 46.670 1.00 82.62 489 GLY A CA 1
ATOM 3771 C C . GLY A 1 489 ? -15.681 7.203 47.861 1.00 82.62 489 GLY A C 1
ATOM 3772 O O . GLY A 1 489 ? -15.936 6.106 48.364 1.00 82.62 489 GLY A O 1
ATOM 3773 N N . MET A 1 490 ? -14.736 7.999 48.353 1.00 84.94 490 MET A N 1
ATOM 3774 C CA . MET A 1 490 ? -14.129 7.814 49.672 1.00 84.94 490 MET A CA 1
ATOM 3775 C C . MET A 1 490 ? -15.034 8.479 50.711 1.00 84.94 490 MET A C 1
ATOM 3777 O O . MET A 1 490 ? -15.292 9.683 50.649 1.00 84.94 490 MET A O 1
ATOM 3781 N N . GLU A 1 491 ? -15.579 7.689 51.639 1.00 77.19 491 GLU A N 1
ATOM 3782 C CA . GLU A 1 491 ? -16.671 8.160 52.492 1.00 77.19 491 GLU A CA 1
ATOM 3783 C C . GLU A 1 491 ? -16.254 9.283 53.452 1.00 77.19 491 GLU A C 1
ATOM 3785 O O . GLU A 1 491 ? -15.206 9.240 54.101 1.00 77.19 491 GLU A O 1
ATOM 3790 N N . GLY A 1 492 ? -17.139 10.273 53.595 1.00 66.56 492 GLY A N 1
ATOM 3791 C CA . GLY A 1 492 ? -17.015 11.327 54.594 1.00 66.56 492 GLY A CA 1
ATOM 3792 C C . GLY A 1 492 ? -17.437 10.898 56.014 1.00 66.56 492 GLY A C 1
ATOM 3793 O O . GLY A 1 492 ? -17.984 9.809 56.220 1.00 66.56 492 GLY A O 1
ATOM 3794 N N . PRO A 1 493 ? -17.255 11.779 57.021 1.00 64.62 493 PRO A N 1
ATOM 3795 C CA . PRO A 1 493 ? -17.585 11.517 58.428 1.00 64.62 493 PRO A CA 1
ATOM 3796 C C . PRO A 1 493 ? -19.049 11.113 58.657 1.00 64.62 493 PRO A C 1
ATOM 3798 O O . PRO A 1 493 ? -19.348 10.358 59.584 1.00 64.62 493 PRO A O 1
ATOM 3801 N N . ASP A 1 494 ? -19.945 11.606 57.801 1.00 61.94 494 ASP A N 1
ATOM 3802 C CA . ASP A 1 494 ? -21.393 11.420 57.900 1.00 61.94 494 ASP A CA 1
ATOM 3803 C C . ASP A 1 494 ? -21.899 10.135 57.223 1.00 61.94 494 ASP A C 1
ATOM 3805 O O . ASP A 1 494 ? -23.104 9.894 57.230 1.00 61.94 494 ASP A O 1
ATOM 3809 N N . LYS A 1 495 ? -20.993 9.273 56.723 1.00 65.88 495 LYS A N 1
ATOM 3810 C CA . LYS A 1 495 ? -21.276 7.939 56.157 1.00 65.88 495 LYS A CA 1
ATOM 3811 C C . LYS A 1 495 ? -22.123 7.967 54.869 1.00 65.88 495 LYS A C 1
ATOM 3813 O O . LYS A 1 495 ? -23.347 7.978 54.929 1.00 65.88 495 LYS A O 1
ATOM 3818 N N . GLY A 1 496 ? -21.469 7.850 53.708 1.00 69.12 496 GLY A N 1
ATOM 3819 C CA . GLY A 1 496 ? -22.084 7.856 52.368 1.00 69.12 496 GLY A CA 1
ATOM 3820 C C . GLY A 1 496 ? -21.415 8.884 51.447 1.00 69.12 496 GLY A C 1
ATOM 3821 O O . GLY A 1 496 ? -20.280 9.273 51.707 1.00 69.12 496 GLY A O 1
ATOM 3822 N N . PHE A 1 497 ? -22.120 9.366 50.415 1.00 75.44 497 PHE A N 1
ATOM 3823 C CA . PHE A 1 497 ? -21.623 10.431 49.523 1.00 75.44 497 PHE A CA 1
ATOM 3824 C C . PHE A 1 497 ? -21.663 11.840 50.153 1.00 75.44 497 PHE A C 1
ATOM 3826 O O . PHE A 1 497 ? -21.331 12.813 49.495 1.00 75.44 497 PHE A O 1
ATOM 3833 N N . SER A 1 498 ? -22.057 12.004 51.419 1.00 75.44 498 SER A N 1
ATOM 3834 C CA . SER A 1 498 ? -21.983 13.308 52.098 1.00 75.44 498 SER A CA 1
ATOM 3835 C C . SER A 1 498 ? -20.553 13.607 52.558 1.00 75.44 498 SER A C 1
ATOM 3837 O O . SER A 1 498 ? -19.967 12.804 53.286 1.00 75.44 498 SER A O 1
ATOM 3839 N N . GLN A 1 499 ? -20.014 14.773 52.185 1.00 78.12 499 GLN A N 1
ATOM 3840 C CA . GLN A 1 499 ? -18.618 15.176 52.433 1.00 78.12 499 GLN A CA 1
ATOM 3841 C C . GLN A 1 499 ? -17.597 14.158 51.909 1.00 78.12 499 GLN A C 1
ATOM 3843 O O . GLN A 1 499 ? -16.590 13.876 52.578 1.00 78.12 499 GLN A O 1
ATOM 3848 N N . ALA A 1 500 ? -17.914 13.573 50.758 1.00 81.50 500 ALA A N 1
ATOM 3849 C CA . ALA A 1 500 ? -17.130 12.540 50.113 1.00 81.50 500 ALA A CA 1
ATOM 3850 C C . ALA A 1 500 ? -16.347 13.115 48.935 1.00 81.50 500 ALA A C 1
ATOM 3852 O O . ALA A 1 500 ? -16.787 14.047 48.264 1.00 81.50 500 ALA A O 1
ATOM 3853 N N . ASP A 1 501 ? -15.214 12.485 48.702 1.00 85.31 501 ASP A N 1
ATOM 3854 C CA . ASP A 1 501 ? -14.327 12.676 47.564 1.00 85.31 501 ASP A CA 1
ATOM 3855 C C . ASP A 1 501 ? -14.671 11.580 46.556 1.00 85.31 501 ASP A C 1
ATOM 3857 O O . ASP A 1 501 ? -14.734 10.404 46.932 1.00 85.31 501 ASP A O 1
ATOM 3861 N N . VAL A 1 502 ? -15.060 11.979 45.346 1.00 83.94 502 VAL A N 1
ATOM 3862 C CA . VAL A 1 502 ? -15.847 11.155 44.432 1.00 83.94 502 VAL A CA 1
ATOM 3863 C C . VAL A 1 502 ? -15.298 11.237 43.021 1.00 83.94 502 VAL A C 1
ATOM 3865 O O . VAL A 1 502 ? -15.405 12.252 42.346 1.00 83.94 502 VAL A O 1
ATOM 3868 N N . ILE A 1 503 ? -14.866 10.094 42.505 1.00 86.94 503 ILE A N 1
ATOM 3869 C CA . ILE A 1 503 ? -14.429 9.973 41.119 1.00 86.94 503 ILE A CA 1
ATOM 3870 C C . ILE A 1 503 ? -15.569 9.368 40.320 1.00 86.94 503 ILE A C 1
ATOM 3872 O O . ILE A 1 503 ? -16.046 8.274 40.643 1.00 86.94 503 ILE A O 1
ATOM 3876 N N . VAL A 1 504 ? -16.010 10.073 39.280 1.00 84.25 504 VAL A N 1
ATOM 3877 C CA . VAL A 1 504 ? -17.127 9.642 38.437 1.00 84.25 504 VAL A CA 1
ATOM 3878 C C . VAL A 1 504 ? -16.632 9.357 37.031 1.00 84.25 504 VAL A C 1
ATOM 3880 O O . VAL A 1 504 ? -16.124 10.243 36.345 1.00 84.25 504 VAL A O 1
ATOM 3883 N N . ALA A 1 505 ? -16.830 8.116 36.597 1.00 83.81 505 ALA A N 1
ATOM 3884 C CA . ALA A 1 505 ? -16.823 7.732 35.199 1.00 83.81 505 ALA A CA 1
ATOM 3885 C C . ALA A 1 505 ? -18.251 7.848 34.655 1.00 83.81 505 ALA A C 1
ATOM 3887 O O . ALA A 1 505 ? -19.147 7.119 35.078 1.00 83.81 505 ALA A O 1
ATOM 3888 N N . HIS A 1 506 ? -18.478 8.778 33.740 1.00 81.19 506 HIS A N 1
ATOM 3889 C CA . HIS A 1 506 ? -19.791 9.075 33.179 1.00 81.19 506 HIS A CA 1
ATOM 3890 C C . HIS A 1 506 ? -19.777 8.825 31.678 1.00 81.19 506 HIS A C 1
ATOM 3892 O O . HIS A 1 506 ? -18.881 9.317 30.990 1.00 81.19 506 HIS A O 1
ATOM 3898 N N . SER A 1 507 ? -20.761 8.070 31.184 1.00 78.31 507 SER A N 1
ATOM 3899 C CA . SER A 1 507 ? -20.988 7.885 29.760 1.00 78.31 507 SER A CA 1
ATOM 3900 C C . SER A 1 507 ? -22.398 8.279 29.334 1.00 78.31 507 SER A C 1
ATOM 3902 O O . SER A 1 507 ? -23.398 7.787 29.859 1.00 78.31 507 SER A O 1
ATOM 3904 N N . ALA A 1 508 ? -22.462 9.178 28.359 1.00 75.06 508 ALA A N 1
ATOM 3905 C CA . ALA A 1 508 ? -23.689 9.649 27.745 1.00 75.06 508 ALA A CA 1
ATOM 3906 C C . ALA A 1 508 ? -23.430 9.951 26.267 1.00 75.06 508 ALA A C 1
ATOM 3908 O O . ALA A 1 508 ? -22.458 10.631 25.939 1.00 75.06 508 ALA A O 1
ATOM 3909 N N . ASN A 1 509 ? -24.311 9.482 25.382 1.00 64.38 509 ASN A N 1
ATOM 3910 C CA . ASN A 1 509 ? -24.298 9.808 23.950 1.00 64.38 509 ASN A CA 1
ATOM 3911 C C . ASN A 1 509 ? -22.940 9.517 23.278 1.00 64.38 509 ASN A C 1
ATOM 3913 O O . ASN A 1 509 ? -22.421 10.329 22.517 1.00 64.38 509 ASN A O 1
ATOM 3917 N N . GLY A 1 510 ? -22.327 8.376 23.613 1.00 58.16 510 GLY A N 1
ATOM 3918 C CA . GLY A 1 510 ? -21.035 7.957 23.057 1.00 58.16 510 GLY A CA 1
ATOM 3919 C C . GLY A 1 510 ? -19.815 8.709 23.604 1.00 58.16 510 GLY A C 1
ATOM 3920 O O . GLY A 1 510 ? -18.687 8.350 23.276 1.00 58.16 510 GLY A O 1
ATOM 3921 N N . GLN A 1 511 ? -20.004 9.705 24.472 1.00 61.41 511 GLN A N 1
ATOM 3922 C CA . GLN A 1 511 ? -18.920 10.335 25.221 1.00 61.41 511 GLN A CA 1
ATOM 3923 C C . GLN A 1 511 ? -18.759 9.636 26.570 1.00 61.41 511 GLN A C 1
ATOM 3925 O O . GLN A 1 511 ? -19.742 9.345 27.245 1.00 61.41 511 GLN A O 1
ATOM 3930 N N . CYS A 1 512 ? -17.518 9.344 26.955 1.00 74.38 512 CYS A N 1
ATOM 3931 C CA . CYS A 1 512 ? -17.158 8.693 28.214 1.00 74.38 512 CYS A CA 1
ATOM 3932 C C . CYS A 1 512 ? -16.062 9.535 28.869 1.00 74.38 512 CYS A C 1
ATOM 3934 O O . CYS A 1 512 ? -15.039 9.811 28.243 1.00 74.38 512 CYS A O 1
ATOM 3936 N N . THR A 1 513 ? -16.263 9.975 30.106 1.00 79.44 513 THR A N 1
ATOM 3937 C CA . THR A 1 513 ? -15.300 10.822 30.823 1.00 79.44 513 THR A CA 1
ATOM 3938 C C . THR A 1 513 ? -15.071 10.302 32.231 1.00 79.44 513 THR A C 1
ATOM 3940 O O . THR A 1 513 ? -15.992 9.766 32.836 1.00 79.44 513 THR A O 1
ATOM 3943 N N . VAL A 1 514 ? -13.855 10.472 32.756 1.00 83.25 514 VAL A N 1
ATOM 3944 C CA . VAL A 1 514 ? -13.548 10.293 34.182 1.00 83.25 514 VAL A CA 1
ATOM 3945 C C . VAL A 1 514 ? -13.169 11.651 34.735 1.00 83.25 514 VAL A C 1
ATOM 3947 O O . VAL A 1 514 ? -12.338 12.332 34.135 1.00 83.25 514 VAL A O 1
ATOM 3950 N N . ARG A 1 515 ? -13.789 12.060 35.837 1.00 78.19 515 ARG A N 1
ATOM 3951 C CA . ARG A 1 515 ? -13.486 13.335 36.488 1.00 78.19 515 ARG A CA 1
ATOM 3952 C C . ARG A 1 515 ? -13.556 13.220 37.997 1.00 78.19 515 ARG A C 1
ATOM 3954 O O . ARG A 1 515 ? -14.303 12.386 38.520 1.00 78.19 515 ARG A O 1
ATOM 3961 N N . ASP A 1 516 ? -12.815 14.105 38.645 1.00 82.00 516 ASP A N 1
ATOM 3962 C CA . ASP A 1 516 ? -12.832 14.276 40.085 1.00 82.00 516 ASP A CA 1
ATOM 3963 C C . ASP A 1 516 ? -13.905 15.268 40.562 1.00 82.00 516 ASP A C 1
ATOM 3965 O O . ASP A 1 516 ? -14.133 16.337 39.973 1.00 82.00 516 ASP A O 1
ATOM 3969 N N . TYR A 1 517 ? -14.593 14.896 41.635 1.00 82.94 517 TYR A N 1
ATOM 3970 C CA . TYR A 1 517 ? -15.689 15.646 42.222 1.00 82.94 517 TYR A CA 1
ATOM 3971 C C . TYR A 1 517 ? -15.620 15.624 43.744 1.00 82.94 517 TYR A C 1
ATOM 3973 O O . TYR A 1 517 ? -15.300 14.626 44.383 1.00 82.94 517 TYR A O 1
ATOM 3981 N N . TRP A 1 518 ? -16.114 16.704 44.334 1.00 82.38 518 TRP A N 1
ATOM 3982 C CA . TRP A 1 518 ? -16.438 16.760 45.745 1.00 82.38 518 TRP A CA 1
ATOM 3983 C C . TRP A 1 518 ? -17.947 16.779 45.945 1.00 82.38 518 TRP A C 1
ATOM 3985 O O . TRP A 1 518 ? -18.689 17.503 45.271 1.00 82.38 518 TRP A O 1
ATOM 3995 N N . SER A 1 519 ? -18.402 16.011 46.926 1.00 80.12 519 SER A N 1
ATOM 3996 C CA . SER A 1 519 ? -19.806 15.933 47.289 1.00 80.12 519 SER A CA 1
ATOM 3997 C C . SER A 1 519 ? -20.046 16.567 48.656 1.00 80.12 519 SER A C 1
ATOM 3999 O O . SER A 1 519 ? -19.585 16.064 49.683 1.00 80.12 519 SER A O 1
ATOM 4001 N N . GLN A 1 520 ? -20.766 17.693 48.704 1.00 74.06 520 GLN A N 1
ATOM 4002 C CA . GLN A 1 520 ? -21.005 18.423 49.959 1.00 74.06 520 GLN A CA 1
ATOM 4003 C C . GLN A 1 520 ? -22.146 17.809 50.790 1.00 74.06 520 GLN A C 1
ATOM 4005 O O . GLN A 1 520 ? -22.091 17.830 52.022 1.00 74.06 520 GLN A O 1
ATOM 4010 N N . ALA A 1 521 ? -23.141 17.237 50.114 1.00 68.19 521 ALA A N 1
ATOM 4011 C CA . ALA A 1 521 ? -24.277 16.495 50.658 1.00 68.19 521 ALA A CA 1
ATOM 4012 C C . ALA A 1 521 ? -24.561 15.291 49.743 1.00 68.19 521 ALA A C 1
ATOM 4014 O O . ALA A 1 521 ? -24.012 15.214 48.655 1.00 68.19 521 ALA A O 1
ATOM 4015 N N . SER A 1 522 ? -25.400 14.335 50.155 1.00 62.94 522 SER A N 1
ATOM 4016 C CA . SER A 1 522 ? -25.616 13.089 49.383 1.00 62.94 522 SER A CA 1
ATOM 4017 C C . SER A 1 522 ? -26.231 13.278 47.983 1.00 62.94 522 SER A C 1
ATOM 4019 O O . SER A 1 522 ? -26.276 12.320 47.219 1.00 62.94 522 SER A O 1
ATOM 4021 N N . ASP A 1 523 ? -26.694 14.483 47.660 1.00 63.00 523 ASP A N 1
ATOM 4022 C CA . ASP A 1 523 ? -27.350 14.894 46.418 1.00 63.00 523 ASP A CA 1
ATOM 4023 C C . ASP A 1 523 ? -26.677 16.111 45.736 1.00 63.00 523 ASP A C 1
ATOM 4025 O O . ASP A 1 523 ? -27.222 16.644 44.772 1.00 63.00 523 ASP A O 1
ATOM 4029 N N . ASP A 1 524 ? -25.503 16.559 46.204 1.00 67.81 524 ASP A N 1
ATOM 4030 C CA . ASP A 1 524 ? -24.796 17.740 45.670 1.00 67.81 524 ASP A CA 1
ATOM 4031 C C . ASP A 1 524 ? -23.366 17.385 45.258 1.00 67.81 524 ASP A C 1
ATOM 4033 O O . ASP A 1 524 ? -22.444 17.445 46.076 1.00 67.81 524 ASP A O 1
ATOM 4037 N N . LEU A 1 525 ? -23.199 17.029 43.980 1.00 75.06 525 LEU A N 1
ATOM 4038 C CA . LEU A 1 525 ? -21.913 16.716 43.362 1.00 75.06 525 LEU A CA 1
ATOM 4039 C C . LEU A 1 525 ? -21.395 17.910 42.563 1.00 75.06 525 LEU A C 1
ATOM 4041 O O . LEU A 1 525 ? -22.052 18.386 41.633 1.00 75.06 525 LEU A O 1
ATOM 4045 N N . ARG A 1 526 ? -20.187 18.372 42.883 1.00 75.69 526 ARG A N 1
ATOM 4046 C CA . ARG A 1 526 ? -19.551 19.494 42.187 1.00 75.69 526 ARG A CA 1
ATOM 4047 C C . ARG A 1 526 ? -18.140 19.133 41.783 1.00 75.69 526 ARG A C 1
ATOM 4049 O O . ARG A 1 526 ? -17.440 18.465 42.531 1.00 75.69 526 ARG A O 1
ATOM 4056 N N . LEU A 1 527 ? -17.741 19.578 40.593 1.00 73.38 527 LEU A N 1
ATOM 4057 C CA . LEU A 1 527 ? -16.363 19.415 40.135 1.00 73.38 527 LEU A CA 1
ATOM 4058 C C . LEU A 1 527 ? -15.427 20.042 41.157 1.00 73.38 527 LEU A C 1
ATOM 4060 O O . LEU A 1 527 ? -15.663 21.176 41.586 1.00 73.38 527 LEU A O 1
ATOM 4064 N N . ASP A 1 528 ? -14.366 19.331 41.506 1.00 70.38 528 ASP A N 1
ATOM 4065 C CA . ASP A 1 528 ? -13.475 19.784 42.565 1.00 70.38 528 ASP A CA 1
ATOM 4066 C C . ASP A 1 528 ? -12.787 21.124 42.214 1.00 70.38 528 ASP A C 1
ATOM 4068 O O . ASP A 1 528 ? -12.794 22.101 42.974 1.00 70.38 528 ASP A O 1
ATOM 4072 N N . THR A 1 529 ? -12.397 21.268 40.944 1.00 69.25 529 THR A N 1
ATOM 4073 C CA . THR A 1 529 ? -11.898 22.529 40.364 1.00 69.25 529 THR A CA 1
ATOM 4074 C C . THR A 1 529 ? -12.860 23.716 40.505 1.00 69.25 529 THR A C 1
ATOM 4076 O O . THR A 1 529 ? -12.420 24.863 40.612 1.00 69.25 529 THR A O 1
ATOM 4079 N N . PHE A 1 530 ? -14.177 23.483 40.544 1.00 68.25 530 PHE A N 1
ATOM 4080 C CA . PHE A 1 530 ? -15.174 24.542 40.739 1.00 68.25 530 PHE A CA 1
ATOM 4081 C C . PHE A 1 530 ? -15.221 25.042 42.192 1.00 68.25 530 PHE A C 1
ATOM 4083 O O . PHE A 1 530 ? -15.629 26.178 42.446 1.00 68.25 530 PHE A O 1
ATOM 4090 N N . LEU A 1 531 ? -14.779 24.222 43.148 1.00 65.88 531 LEU A N 1
ATOM 4091 C CA . LEU A 1 531 ? -14.678 24.564 44.569 1.00 65.88 531 LEU A CA 1
ATOM 4092 C C . LEU A 1 531 ? -13.283 25.071 44.969 1.00 65.88 531 LEU A C 1
ATOM 4094 O O . LEU A 1 531 ? -13.083 25.463 46.121 1.00 65.88 531 LEU A O 1
ATOM 4098 N N . GLY A 1 532 ? -12.359 25.152 44.008 1.00 58.31 532 GLY A N 1
ATOM 4099 C CA . GLY A 1 532 ? -10.992 25.630 44.206 1.00 58.31 532 GLY A CA 1
ATOM 4100 C C . GLY A 1 532 ? -9.991 24.542 44.597 1.00 58.31 532 GLY A C 1
ATOM 4101 O O . GLY A 1 532 ? -8.887 24.904 45.011 1.00 58.31 532 GLY A O 1
ATOM 4102 N N . GLY A 1 533 ? -10.376 23.268 44.483 1.00 68.62 533 GLY A N 1
ATOM 4103 C CA . GLY A 1 533 ? -9.476 22.118 44.522 1.00 68.62 533 GLY A CA 1
ATOM 4104 C C . GLY A 1 533 ? -8.843 21.825 43.156 1.00 68.62 533 GLY A C 1
ATOM 4105 O O . GLY A 1 533 ? -8.886 22.653 42.232 1.00 68.62 533 GLY A O 1
ATOM 4106 N N . THR A 1 534 ? -8.209 20.671 43.040 1.00 70.00 534 THR A N 1
ATOM 4107 C CA . THR A 1 534 ? -7.322 20.255 41.959 1.00 70.00 534 THR A CA 1
ATOM 4108 C C . THR A 1 534 ? -7.805 18.922 41.418 1.00 70.00 534 THR A C 1
ATOM 4110 O O . THR A 1 534 ? -7.918 17.969 42.163 1.00 70.00 534 THR A O 1
ATOM 4113 N N . ASP A 1 535 ? -7.999 18.825 40.101 1.00 73.81 535 ASP A N 1
ATOM 4114 C CA . ASP A 1 535 ? -8.275 17.533 39.461 1.00 73.81 535 ASP A CA 1
ATOM 4115 C C . ASP A 1 535 ? -7.034 16.628 39.587 1.00 73.81 535 ASP A C 1
ATOM 4117 O O . ASP A 1 535 ? -6.045 16.812 38.866 1.00 73.81 535 ASP A O 1
ATOM 4121 N N . ASP A 1 536 ? -7.044 15.725 40.571 1.00 68.06 536 ASP A N 1
ATOM 4122 C CA . ASP A 1 536 ? -5.912 14.870 40.952 1.00 68.06 536 ASP A CA 1
ATOM 4123 C C . ASP A 1 536 ? -5.932 13.491 40.259 1.00 68.06 536 ASP A C 1
ATOM 4125 O O . ASP A 1 536 ? -5.018 12.669 40.430 1.00 68.06 536 ASP A O 1
ATOM 4129 N N . VAL A 1 537 ? -6.941 13.263 39.414 1.00 72.06 537 VAL A N 1
ATOM 4130 C CA . VAL A 1 537 ? -7.114 12.061 38.602 1.00 72.06 537 VAL A CA 1
ATOM 4131 C C . VAL A 1 537 ? -6.119 12.088 37.440 1.00 72.06 537 VAL A C 1
ATOM 4133 O O . VAL A 1 537 ? -6.217 12.851 36.481 1.00 72.06 537 VAL A O 1
ATOM 4136 N N . MET A 1 538 ? -5.132 11.199 37.514 1.00 69.50 538 MET A N 1
ATOM 4137 C CA . MET A 1 538 ? -4.069 11.040 36.524 1.00 69.50 538 MET A CA 1
ATOM 4138 C C . MET A 1 538 ? -4.354 9.863 35.594 1.00 69.50 538 MET A C 1
ATOM 4140 O O . MET A 1 538 ? -4.969 8.881 35.998 1.00 69.50 538 MET A O 1
ATOM 4144 N N . ASP A 1 539 ? -3.857 9.915 34.357 1.00 71.62 539 ASP A N 1
ATOM 4145 C CA . ASP A 1 539 ? -3.963 8.818 33.380 1.00 71.62 539 ASP A CA 1
ATOM 4146 C C . ASP A 1 539 ? -5.399 8.270 33.227 1.00 71.62 539 ASP A C 1
ATOM 4148 O O . ASP A 1 539 ? -5.619 7.062 33.094 1.00 71.62 539 ASP A O 1
ATOM 4152 N N . ALA A 1 540 ? -6.384 9.170 33.304 1.00 70.62 540 ALA A N 1
ATOM 4153 C CA . ALA A 1 540 ? -7.792 8.824 33.221 1.00 70.62 540 ALA A CA 1
ATOM 4154 C C . ALA A 1 540 ? -8.171 8.428 31.785 1.00 70.62 540 ALA A C 1
ATOM 4156 O O . ALA A 1 540 ? -7.921 9.172 30.837 1.00 70.62 540 ALA A O 1
ATOM 4157 N N . SER A 1 541 ? -8.809 7.273 31.622 1.00 76.88 541 SER A N 1
ATOM 4158 C CA . SER A 1 541 ? -9.399 6.809 30.369 1.00 76.88 541 SER A CA 1
ATOM 4159 C C . SER A 1 541 ? -10.797 6.253 30.632 1.00 76.88 541 SER A C 1
ATOM 4161 O O . SER A 1 541 ? -11.078 5.754 31.720 1.00 76.88 541 SER A O 1
ATOM 4163 N N . CYS A 1 542 ? -11.693 6.370 29.656 1.00 73.94 542 CYS A N 1
ATOM 4164 C CA . CYS A 1 542 ? -13.067 5.882 29.726 1.00 73.94 542 CYS A CA 1
ATOM 4165 C C . CYS A 1 542 ? -13.453 5.406 28.328 1.00 73.94 542 CYS A C 1
ATOM 4167 O O . CYS A 1 542 ? -13.380 6.182 27.377 1.00 73.94 542 CYS A O 1
ATOM 4169 N N . ALA A 1 543 ? -13.833 4.142 28.194 1.00 72.56 543 ALA A N 1
ATOM 4170 C CA . ALA A 1 543 ? -14.198 3.529 26.928 1.00 72.56 543 ALA A CA 1
ATOM 4171 C C . ALA A 1 543 ? -15.532 2.798 27.056 1.00 72.56 543 ALA A C 1
ATOM 4173 O O . ALA A 1 543 ? -15.820 2.178 28.083 1.00 72.56 543 ALA A O 1
ATOM 4174 N N . VAL A 1 544 ? -16.323 2.839 25.986 1.00 61.09 544 VAL A N 1
ATOM 4175 C CA . VAL A 1 544 ? -17.558 2.067 25.853 1.00 61.09 544 VAL A CA 1
ATOM 4176 C C . VAL A 1 544 ? -17.406 1.129 24.670 1.00 61.09 544 VAL A C 1
ATOM 4178 O O . VAL A 1 544 ? -17.178 1.574 23.550 1.00 61.09 544 VAL A O 1
ATOM 4181 N N . SER A 1 545 ? -17.518 -0.174 24.911 1.00 60.97 545 SER A N 1
ATOM 4182 C CA . SER A 1 545 ? -17.454 -1.188 23.858 1.00 60.97 545 SER A CA 1
ATOM 4183 C C . SER A 1 545 ? -18.423 -2.323 24.166 1.00 60.97 545 SER A C 1
ATOM 4185 O O . SER A 1 545 ? -18.428 -2.856 25.276 1.00 60.97 545 SER A O 1
ATOM 4187 N N . GLY A 1 546 ? -19.295 -2.659 23.211 1.00 61.69 546 GLY A N 1
ATOM 4188 C CA . GLY A 1 546 ? -20.273 -3.745 23.358 1.00 61.69 546 GLY A CA 1
ATOM 4189 C C . GLY A 1 546 ? -21.225 -3.587 24.554 1.00 61.69 546 GLY A C 1
ATOM 4190 O O . GLY A 1 546 ? -21.529 -4.572 25.221 1.00 61.69 546 GLY A O 1
ATOM 4191 N N . GLY A 1 547 ? -21.641 -2.356 24.881 1.00 63.16 547 GLY A N 1
ATOM 4192 C CA . GLY A 1 547 ? -22.484 -2.068 26.053 1.00 63.16 547 GLY A CA 1
ATOM 4193 C C . GLY A 1 547 ? -21.748 -2.127 27.400 1.00 63.16 547 GLY A C 1
ATOM 4194 O O . GLY A 1 547 ? -22.377 -2.017 28.452 1.00 63.16 547 GLY A O 1
ATOM 4195 N N . LYS A 1 548 ? -20.419 -2.291 27.394 1.00 69.31 548 LYS A N 1
ATOM 4196 C CA . LYS A 1 548 ? -19.572 -2.281 28.588 1.00 69.31 548 LYS A CA 1
ATOM 4197 C C . LYS A 1 548 ? -18.813 -0.964 28.696 1.00 69.31 548 LYS A C 1
ATOM 4199 O O . LYS A 1 548 ? -18.066 -0.609 27.789 1.00 69.31 548 LYS A O 1
ATOM 4204 N N . ILE A 1 549 ? -18.969 -0.285 29.826 1.00 72.44 549 ILE A N 1
ATOM 4205 C CA . ILE A 1 549 ? -18.197 0.903 30.192 1.00 72.44 549 ILE A CA 1
ATOM 4206 C C . ILE A 1 549 ? -16.968 0.429 30.970 1.00 72.44 549 ILE A C 1
ATOM 4208 O O . ILE A 1 549 ? -17.111 -0.326 31.934 1.00 72.44 549 ILE A O 1
ATOM 4212 N N . VAL A 1 550 ? -15.769 0.847 30.566 1.00 76.19 550 VAL A N 1
ATOM 4213 C CA . VAL A 1 550 ? -14.506 0.593 31.273 1.00 76.19 550 VAL A CA 1
ATOM 4214 C C . VAL A 1 550 ? -13.790 1.917 31.476 1.00 76.19 550 VAL A C 1
ATOM 4216 O O . VAL A 1 550 ? -13.476 2.602 30.510 1.00 76.19 550 VAL A O 1
ATOM 4219 N N . ALA A 1 551 ? -13.518 2.269 32.726 1.00 74.06 551 ALA A N 1
ATOM 4220 C CA . ALA A 1 551 ? -12.775 3.463 33.083 1.00 74.06 551 ALA A CA 1
ATOM 4221 C C . ALA A 1 551 ? -11.520 3.102 33.876 1.00 74.06 551 ALA A C 1
ATOM 4223 O O . ALA A 1 551 ? -11.594 2.335 34.837 1.00 74.06 551 ALA A O 1
ATOM 4224 N N . THR A 1 552 ? -10.372 3.657 33.501 1.00 74.88 552 THR A N 1
ATOM 4225 C CA . THR A 1 552 ? -9.113 3.524 34.244 1.00 74.88 552 THR A CA 1
ATOM 4226 C C . THR A 1 552 ? -8.653 4.884 34.720 1.00 74.88 552 THR A C 1
ATOM 4228 O O . THR A 1 552 ? -8.823 5.859 34.002 1.00 74.88 552 THR A O 1
ATOM 4231 N N . PHE A 1 553 ? -8.052 4.969 35.899 1.00 75.56 553 PHE A N 1
ATOM 4232 C CA . PHE A 1 553 ? -7.409 6.199 36.357 1.00 75.56 553 PHE A CA 1
ATOM 4233 C C . PHE A 1 553 ? -6.428 5.921 37.491 1.00 75.56 553 PHE A C 1
ATOM 4235 O O . PHE A 1 553 ? -6.516 4.903 38.177 1.00 75.56 553 PHE A O 1
ATOM 4242 N N . LYS A 1 554 ? -5.490 6.832 37.714 1.00 78.56 554 LYS A N 1
ATOM 4243 C CA . LYS A 1 554 ? -4.551 6.817 38.831 1.00 78.56 554 LYS A CA 1
ATOM 4244 C C . LYS A 1 554 ? -4.857 7.958 39.782 1.00 78.56 554 LYS A C 1
ATOM 4246 O O . LYS A 1 554 ? -5.200 9.052 39.353 1.00 78.56 554 LYS A O 1
ATOM 4251 N N . ARG A 1 555 ? -4.659 7.704 41.068 1.00 79.62 555 ARG A N 1
ATOM 4252 C CA . ARG A 1 555 ? -4.816 8.705 42.119 1.00 79.62 555 ARG A CA 1
ATOM 4253 C C . ARG A 1 555 ? -3.782 8.522 43.223 1.00 79.62 555 ARG A C 1
ATOM 4255 O O . ARG A 1 555 ? -3.349 7.396 43.476 1.00 79.62 555 ARG A O 1
ATOM 4262 N N . ALA A 1 556 ? -3.370 9.608 43.868 1.00 78.50 556 ALA A N 1
ATOM 4263 C CA . ALA A 1 556 ? -2.470 9.547 45.013 1.00 78.50 556 ALA A CA 1
ATOM 4264 C C . ALA A 1 556 ? -3.187 8.982 46.252 1.00 78.50 556 ALA A C 1
ATOM 4266 O O . ALA A 1 556 ? -4.330 9.309 46.539 1.00 78.50 556 ALA A O 1
ATOM 4267 N N . ALA A 1 557 ? -2.510 8.136 47.031 1.00 74.06 557 ALA A N 1
ATOM 4268 C CA . ALA A 1 557 ? -3.055 7.641 48.298 1.00 74.06 557 ALA A CA 1
ATOM 4269 C C . ALA A 1 557 ? -3.112 8.740 49.377 1.00 74.06 557 ALA A C 1
ATOM 4271 O O . ALA A 1 557 ? -3.898 8.661 50.325 1.00 74.06 557 ALA A O 1
ATOM 4272 N N . ALA A 1 558 ? -2.245 9.747 49.260 1.00 78.19 558 ALA A N 1
ATOM 4273 C CA . ALA A 1 558 ? -2.236 10.914 50.126 1.00 78.19 558 ALA A CA 1
ATOM 4274 C C . ALA A 1 558 ? -3.122 12.023 49.531 1.00 78.19 558 ALA A C 1
ATOM 4276 O O . ALA A 1 558 ? -3.072 12.206 48.318 1.00 78.19 558 ALA A O 1
ATOM 4277 N N . PRO A 1 559 ? -3.843 12.796 50.366 1.00 77.81 559 PRO A N 1
ATOM 4278 C CA . PRO A 1 559 ? -4.601 13.956 49.912 1.00 77.81 559 PRO A CA 1
ATOM 4279 C C . PRO A 1 559 ? -3.700 14.949 49.179 1.00 77.81 559 PRO A C 1
ATOM 4281 O O . PRO A 1 559 ? -2.656 15.335 49.723 1.00 77.81 559 PRO A O 1
ATOM 4284 N N . VAL A 1 560 ? -4.091 15.353 47.974 1.00 78.00 560 VAL A N 1
ATOM 4285 C CA . VAL A 1 560 ? -3.405 16.376 47.181 1.00 78.00 560 VAL A CA 1
ATOM 4286 C C . VAL A 1 560 ? -3.890 17.760 47.611 1.00 78.00 560 VAL A C 1
ATOM 4288 O O . VAL A 1 560 ? -3.076 18.683 47.731 1.00 78.00 560 VAL A O 1
ATOM 4291 N N . ASP A 1 561 ? -5.167 17.887 47.975 1.00 79.81 561 ASP A N 1
ATOM 4292 C CA . ASP A 1 561 ? -5.754 19.121 48.489 1.00 79.81 561 ASP A CA 1
ATOM 4293 C C . ASP A 1 561 ? -6.857 18.902 49.566 1.00 79.81 561 ASP A C 1
ATOM 4295 O O . ASP A 1 561 ? -7.071 17.781 50.034 1.00 79.81 561 ASP A O 1
ATOM 4299 N N . PRO A 1 562 ? -7.491 19.971 50.102 1.00 76.25 562 PRO A N 1
ATOM 4300 C CA . PRO A 1 562 ? -8.488 19.860 51.171 1.00 76.25 562 PRO A CA 1
ATOM 4301 C C . PRO A 1 562 ? -9.772 19.088 50.831 1.00 76.25 562 PRO A C 1
ATOM 4303 O O . PRO A 1 562 ? -10.497 18.744 51.771 1.00 76.25 562 PRO A O 1
ATOM 4306 N N . MET A 1 563 ? -10.073 18.879 49.550 1.00 77.75 563 MET A N 1
ATOM 4307 C CA . MET A 1 563 ? -11.219 18.107 49.068 1.00 77.75 563 MET A CA 1
ATOM 4308 C C . MET A 1 563 ? -10.856 16.640 48.808 1.00 77.75 563 MET A C 1
ATOM 4310 O O . MET A 1 563 ? -11.737 15.839 48.532 1.00 77.75 563 MET A O 1
ATOM 4314 N N . ASP A 1 564 ? -9.610 16.234 49.046 1.00 82.19 564 ASP A N 1
ATOM 4315 C CA . ASP A 1 564 ? -9.211 14.834 48.999 1.00 82.19 564 ASP A CA 1
ATOM 4316 C C . ASP A 1 564 ? -9.348 14.126 50.345 1.00 82.19 564 ASP A C 1
ATOM 4318 O O . ASP A 1 564 ? -8.902 14.591 51.406 1.00 82.19 564 ASP A O 1
ATOM 4322 N N . ARG A 1 565 ? -9.885 12.907 50.310 1.00 81.00 565 ARG A N 1
ATOM 4323 C CA . ARG A 1 565 ? -9.847 11.989 51.447 1.00 81.00 565 ARG A CA 1
ATOM 4324 C C . ARG A 1 565 ? -8.650 11.040 51.321 1.00 81.00 565 ARG A C 1
ATOM 4326 O O . ARG A 1 565 ? -8.415 10.469 50.263 1.00 81.00 565 ARG A O 1
ATOM 4333 N N . PRO A 1 566 ? -7.896 10.814 52.413 1.00 77.12 566 PRO A N 1
ATOM 4334 C CA . PRO A 1 566 ? -6.748 9.916 52.386 1.00 77.12 566 PRO A CA 1
ATOM 4335 C C . PRO A 1 566 ? -7.186 8.462 52.209 1.00 77.12 566 PRO A C 1
ATOM 4337 O O . PRO A 1 566 ? -8.134 8.005 52.854 1.00 77.12 566 PRO A O 1
ATOM 4340 N N . VAL A 1 567 ? -6.403 7.700 51.452 1.00 74.62 567 VAL A N 1
ATOM 4341 C CA . VAL A 1 567 ? -6.516 6.243 51.407 1.00 74.62 567 VAL A CA 1
ATOM 4342 C C . VAL A 1 567 ? -5.689 5.639 52.545 1.00 74.62 567 VAL A C 1
ATOM 4344 O O . VAL A 1 567 ? -4.503 5.931 52.703 1.00 74.62 567 VAL A O 1
ATOM 4347 N N . ALA A 1 568 ? -6.305 4.800 53.382 1.00 65.12 568 ALA A N 1
ATOM 4348 C CA . ALA A 1 568 ? -5.657 4.296 54.592 1.00 65.12 568 ALA A CA 1
ATOM 4349 C C . ALA A 1 568 ? -4.476 3.358 54.269 1.00 65.12 568 ALA A C 1
ATOM 4351 O O . ALA A 1 568 ? -4.661 2.254 53.751 1.00 65.12 568 ALA A O 1
ATOM 4352 N N . SER A 1 569 ? -3.255 3.751 54.648 1.00 56.62 569 SER A N 1
ATOM 4353 C CA . SER A 1 569 ? -2.072 2.893 54.550 1.00 56.62 569 SER A CA 1
ATOM 4354 C C . SER A 1 569 ? -2.086 1.830 55.659 1.00 56.62 569 SER A C 1
ATOM 4356 O O . SER A 1 569 ? -1.860 2.108 56.836 1.00 56.62 569 SER A O 1
ATOM 4358 N N . GLY A 1 570 ? -2.392 0.581 55.289 1.00 53.81 570 GLY A N 1
ATOM 4359 C CA . GLY A 1 570 ? -2.361 -0.571 56.205 1.00 53.81 570 GLY A CA 1
ATOM 4360 C C . GLY A 1 570 ? -3.688 -0.942 56.881 1.00 53.81 570 GLY A C 1
ATOM 4361 O O . GLY A 1 570 ? -3.674 -1.556 57.949 1.00 53.81 570 GLY A O 1
ATOM 4362 N N . GLY A 1 571 ? -4.830 -0.618 56.271 1.00 58.94 571 GLY A N 1
ATOM 4363 C CA . GLY A 1 571 ? -6.158 -0.997 56.763 1.00 58.94 571 GLY A CA 1
ATOM 4364 C C . GLY A 1 571 ? -7.219 -0.990 55.663 1.00 58.94 571 GLY A C 1
ATOM 4365 O O . GLY A 1 571 ? -6.898 -0.882 54.482 1.00 58.94 571 GLY A O 1
ATOM 4366 N N . PHE A 1 572 ? -8.487 -1.118 56.051 1.00 55.22 572 PHE A N 1
ATOM 4367 C CA . PHE A 1 572 ? -9.605 -0.922 55.132 1.00 55.22 572 PHE A CA 1
ATOM 4368 C C . PHE A 1 572 ? -10.013 0.555 55.099 1.00 55.22 572 PHE A C 1
ATOM 4370 O O . PHE A 1 572 ? -10.133 1.183 56.148 1.00 55.22 572 PHE A O 1
ATOM 4377 N N . THR A 1 573 ? -10.235 1.086 53.901 1.00 69.81 573 THR A N 1
ATOM 4378 C CA . THR A 1 573 ? -10.844 2.397 53.658 1.00 69.81 573 THR A CA 1
ATOM 4379 C C . THR A 1 573 ? -12.338 2.191 53.436 1.00 69.81 573 THR A C 1
ATOM 4381 O O . THR A 1 573 ? -12.720 1.293 52.681 1.00 69.81 573 THR A O 1
ATOM 4384 N N . ASP A 1 574 ? -13.175 2.979 54.112 1.00 73.88 574 ASP A N 1
ATOM 4385 C CA . ASP A 1 574 ? -14.619 2.972 53.879 1.00 73.88 574 ASP A CA 1
ATOM 4386 C C . ASP A 1 574 ? -14.899 3.671 52.542 1.00 73.88 574 ASP A C 1
ATOM 4388 O O . ASP A 1 574 ? -14.594 4.851 52.350 1.00 73.88 574 ASP A O 1
ATOM 4392 N N . SER A 1 575 ? -15.441 2.914 51.595 1.00 77.31 575 SER A N 1
ATOM 4393 C CA . SER A 1 575 ? -15.713 3.377 50.240 1.00 77.31 575 SER A CA 1
ATOM 4394 C C . SER A 1 575 ? -17.171 3.130 49.883 1.00 77.31 575 SER A C 1
ATOM 4396 O O . SER A 1 575 ? -17.756 2.094 50.217 1.00 77.31 575 SER A O 1
ATOM 4398 N N . VAL A 1 576 ? -17.747 4.083 49.165 1.00 72.88 576 VAL A N 1
ATOM 4399 C CA . VAL A 1 576 ? -19.098 4.007 48.626 1.00 72.88 576 VAL A CA 1
ATOM 4400 C C . VAL A 1 576 ? -19.022 3.912 47.109 1.00 72.88 576 VAL A C 1
ATOM 4402 O O . VAL A 1 576 ? -18.244 4.600 46.456 1.00 72.88 576 VAL A O 1
ATOM 4405 N N . LEU A 1 577 ? -19.821 3.018 46.545 1.00 76.31 577 LEU A N 1
ATOM 4406 C CA . LEU A 1 577 ? -19.980 2.860 45.109 1.00 76.31 577 LEU A CA 1
ATOM 4407 C C . LEU A 1 577 ? -21.397 3.237 44.720 1.00 76.31 577 LEU A C 1
ATOM 4409 O O . LEU A 1 577 ? -22.350 2.852 45.406 1.00 76.31 577 LEU A O 1
ATOM 4413 N N . ALA A 1 578 ? -21.525 3.923 43.592 1.00 74.19 578 ALA A N 1
ATOM 4414 C CA . ALA A 1 578 ? -22.792 4.112 42.908 1.00 74.19 578 ALA A CA 1
ATOM 4415 C C . ALA A 1 578 ? -22.634 3.790 41.431 1.00 74.19 578 ALA A C 1
ATOM 4417 O O . ALA A 1 578 ? -21.582 4.031 40.841 1.00 74.19 578 ALA A O 1
ATOM 4418 N N . TRP A 1 579 ? -23.684 3.238 40.844 1.00 78.56 579 TRP A N 1
ATOM 4419 C CA . TRP A 1 579 ? -23.735 3.014 39.414 1.00 78.56 579 TRP A CA 1
ATOM 4420 C C . TRP A 1 579 ? -25.167 3.084 38.912 1.00 78.56 579 TRP A C 1
ATOM 4422 O O . TRP A 1 579 ? -26.115 2.794 39.648 1.00 78.56 579 TRP A O 1
ATOM 4432 N N . GLY A 1 580 ? -25.297 3.456 37.649 1.00 70.69 580 GLY A N 1
ATOM 4433 C CA . GLY A 1 580 ? -26.579 3.677 37.008 1.00 70.69 580 GLY A CA 1
ATOM 4434 C C . GLY A 1 580 ? -26.498 3.456 35.511 1.00 70.69 580 GLY A C 1
ATOM 4435 O O . GLY A 1 580 ? -25.442 3.655 34.916 1.00 70.69 580 GLY A O 1
ATOM 4436 N N . SER A 1 581 ? -27.599 3.009 34.910 1.00 70.75 581 SER A N 1
ATOM 4437 C CA . SER A 1 581 ? -27.712 2.819 33.455 1.00 70.75 581 SER A CA 1
ATOM 4438 C C . SER A 1 581 ? -28.274 4.056 32.756 1.00 70.75 581 SER A C 1
ATOM 4440 O O . SER A 1 581 ? -28.387 4.076 31.534 1.00 70.75 581 SER A O 1
ATOM 4442 N N . THR A 1 582 ? -28.663 5.086 33.513 1.00 68.31 582 THR A N 1
ATOM 4443 C CA . THR A 1 582 ? -29.044 6.367 32.928 1.00 68.31 582 THR A CA 1
ATOM 4444 C C . THR A 1 582 ? -27.830 7.292 32.833 1.00 68.31 582 THR A C 1
ATOM 4446 O O . THR A 1 582 ? -26.943 7.271 33.689 1.00 68.31 582 THR A O 1
ATOM 4449 N N . PRO A 1 583 ? -27.773 8.152 31.805 1.00 63.69 583 PRO A N 1
ATOM 4450 C CA . PRO A 1 583 ? -26.747 9.182 31.696 1.00 63.69 583 PRO A CA 1
ATOM 4451 C C . PRO A 1 583 ? -26.930 10.324 32.714 1.00 63.69 583 PRO A C 1
ATOM 4453 O O . PRO A 1 583 ? -26.232 11.330 32.625 1.00 63.69 583 PRO A O 1
ATOM 4456 N N . VAL A 1 584 ? -27.849 10.216 33.678 1.00 65.31 584 VAL A N 1
ATOM 4457 C CA . VAL A 1 584 ? -28.004 11.188 34.764 1.00 65.31 584 VAL A CA 1
ATOM 4458 C C . VAL A 1 584 ? -27.364 10.606 36.017 1.00 65.31 584 VAL A C 1
ATOM 4460 O O . VAL A 1 584 ? -27.723 9.523 36.464 1.00 65.31 584 VAL A O 1
ATOM 4463 N N . VAL A 1 585 ? -26.410 11.332 36.598 1.00 63.38 585 VAL A N 1
ATOM 4464 C CA . VAL A 1 585 ? -25.788 10.929 37.862 1.00 63.38 585 VAL A CA 1
ATOM 4465 C C . VAL A 1 585 ? -26.778 11.187 39.002 1.00 63.38 585 VAL A C 1
ATOM 4467 O O . VAL A 1 585 ? -26.896 12.315 39.477 1.00 63.38 585 VAL A O 1
ATOM 4470 N N . ASP A 1 586 ? -27.505 10.148 39.423 1.00 63.91 586 ASP A N 1
ATOM 4471 C CA . ASP A 1 586 ? -28.414 10.176 40.577 1.00 63.91 586 ASP A CA 1
ATOM 4472 C C . ASP A 1 586 ? -27.942 9.195 41.665 1.00 63.91 586 ASP A C 1
ATOM 4474 O O . ASP A 1 586 ? -28.114 7.975 41.577 1.00 63.91 586 ASP A O 1
ATOM 4478 N N . PHE A 1 587 ? -27.339 9.739 42.724 1.00 59.56 587 PHE A N 1
ATOM 4479 C CA . PHE A 1 587 ? -26.828 8.959 43.856 1.00 59.56 587 PHE A CA 1
ATOM 4480 C C . PHE A 1 587 ? -27.908 8.511 44.847 1.00 59.56 587 PHE A C 1
ATOM 4482 O O . PHE A 1 587 ? -27.613 7.721 45.750 1.00 59.56 587 PHE A O 1
ATOM 4489 N N . VAL A 1 588 ? -29.145 8.997 44.705 1.00 53.03 588 VAL A N 1
ATOM 4490 C CA . VAL A 1 588 ? -30.210 8.820 45.699 1.00 53.03 588 VAL A CA 1
ATOM 4491 C C . VAL A 1 588 ? -31.136 7.642 45.356 1.00 53.03 588 VAL A C 1
ATOM 4493 O O . VAL A 1 588 ? -31.805 7.135 46.260 1.00 53.03 588 VAL A O 1
ATOM 4496 N N . ALA A 1 589 ? -31.146 7.133 44.114 1.00 46.34 589 ALA A N 1
ATOM 4497 C CA . ALA A 1 589 ? -32.196 6.196 43.686 1.00 46.34 589 ALA A CA 1
ATOM 4498 C C . ALA A 1 589 ? -31.804 4.983 42.812 1.00 46.34 589 ALA A C 1
ATOM 4500 O O . ALA A 1 589 ? -32.582 4.029 42.803 1.00 46.34 589 ALA A O 1
ATOM 4501 N N . GLU A 1 590 ? -30.659 4.942 42.110 1.00 53.78 590 GLU A N 1
ATOM 4502 C CA . GLU A 1 590 ? -30.407 3.836 41.159 1.00 53.78 590 GLU A CA 1
ATOM 4503 C C . GLU A 1 590 ? -29.820 2.572 41.814 1.00 53.78 590 GLU A C 1
ATOM 4505 O O . GLU A 1 590 ? -30.563 1.615 42.041 1.00 53.78 590 GLU A O 1
ATOM 4510 N N . LYS A 1 591 ? -28.522 2.515 42.149 1.00 67.06 591 LYS A N 1
ATOM 4511 C CA . LYS A 1 591 ? -27.909 1.386 42.884 1.00 67.06 591 LYS A CA 1
ATOM 4512 C C . LYS A 1 591 ? -26.667 1.855 43.653 1.00 67.06 591 LYS A C 1
ATOM 4514 O O . LYS A 1 591 ? -25.707 2.319 43.046 1.00 67.06 591 LYS A O 1
ATOM 4519 N N . THR A 1 592 ? -26.652 1.707 44.982 1.00 65.12 592 THR A N 1
ATOM 4520 C CA . THR A 1 592 ? -25.484 2.036 45.825 1.00 65.12 592 THR A CA 1
ATOM 4521 C C . THR A 1 592 ? -25.009 0.839 46.647 1.00 65.12 592 THR A C 1
ATOM 4523 O O . THR A 1 592 ? -25.772 -0.069 46.992 1.00 65.12 592 THR A O 1
ATOM 4526 N N . SER A 1 593 ? -23.715 0.782 46.956 1.00 66.81 593 SER A N 1
ATOM 4527 C CA . SER A 1 593 ? -23.136 -0.238 47.839 1.00 66.81 593 SER A CA 1
ATOM 4528 C C . SER A 1 593 ? -21.987 0.332 48.652 1.00 66.81 593 SER A C 1
ATOM 4530 O O . SER A 1 593 ? -21.224 1.159 48.163 1.00 66.81 593 SER A O 1
ATOM 4532 N N . ARG A 1 594 ? -21.855 -0.130 49.897 1.00 68.00 594 ARG A N 1
ATOM 4533 C CA . ARG A 1 594 ? -20.746 0.251 50.776 1.00 68.00 594 ARG A CA 1
ATOM 4534 C C . ARG A 1 594 ? -19.800 -0.914 50.921 1.00 68.00 594 ARG A C 1
ATOM 4536 O O . ARG A 1 594 ? -20.227 -2.063 51.071 1.00 68.00 594 ARG A O 1
ATOM 4543 N N . LEU A 1 595 ? -18.514 -0.617 50.905 1.00 67.69 595 LEU A N 1
ATOM 4544 C CA . LEU A 1 595 ? -17.494 -1.622 51.095 1.00 67.69 595 LEU A CA 1
ATOM 4545 C C . LEU A 1 595 ? -16.294 -1.076 51.847 1.00 67.69 595 LEU A C 1
ATOM 4547 O O . LEU A 1 595 ? -16.034 0.120 51.897 1.00 67.69 595 LEU A O 1
ATOM 4551 N N . GLN A 1 596 ? -15.555 -2.018 52.406 1.00 62.94 596 GLN A N 1
ATOM 4552 C CA . GLN 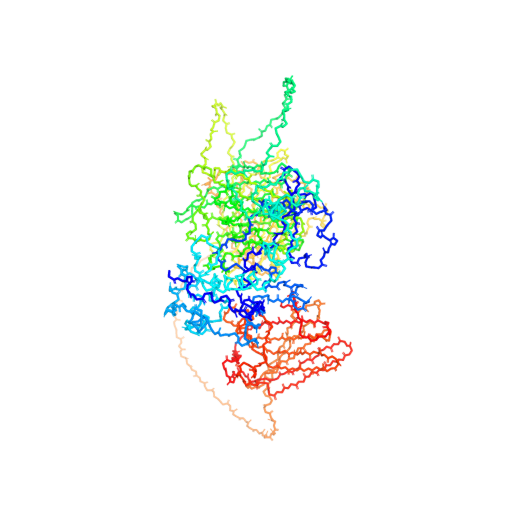A 1 596 ? -14.275 -1.779 53.032 1.00 62.94 596 GLN A CA 1
ATOM 4553 C C . GLN A 1 596 ? -13.185 -2.282 52.088 1.00 62.94 596 GLN A C 1
ATOM 4555 O O . GLN A 1 596 ? -13.075 -3.487 51.849 1.00 62.94 596 GLN A O 1
ATOM 4560 N N . ILE A 1 597 ? -12.390 -1.363 51.531 1.00 66.12 597 ILE A N 1
ATOM 4561 C CA . ILE A 1 597 ? -11.320 -1.682 50.576 1.00 66.12 597 ILE A CA 1
ATOM 4562 C C . ILE A 1 597 ? -9.968 -1.616 51.274 1.00 66.12 597 ILE A C 1
ATOM 4564 O O . ILE A 1 597 ? -9.565 -0.564 51.765 1.00 66.12 597 ILE A O 1
ATOM 4568 N N . ASN A 1 598 ? -9.235 -2.730 51.294 1.00 68.12 598 ASN A N 1
ATOM 4569 C CA . ASN A 1 598 ? -7.821 -2.708 51.651 1.00 68.12 598 ASN A CA 1
ATOM 4570 C C . ASN A 1 598 ? -6.993 -2.582 50.374 1.00 68.12 598 ASN A C 1
ATOM 4572 O O . ASN A 1 598 ? -6.736 -3.568 49.679 1.00 68.12 598 ASN A O 1
ATOM 4576 N N . TYR A 1 599 ? -6.565 -1.355 50.092 1.00 65.12 599 TYR A N 1
ATOM 4577 C CA . TYR A 1 599 ? -5.811 -1.029 48.887 1.00 65.12 599 TYR A CA 1
ATOM 4578 C C . TYR A 1 599 ? -4.460 -1.740 48.801 1.00 65.12 599 TYR A C 1
ATOM 4580 O O . TYR A 1 599 ? -3.979 -2.028 47.710 1.00 65.12 599 TYR A O 1
ATOM 4588 N N . TYR A 1 600 ? -3.915 -2.119 49.955 1.00 61.75 600 TYR A N 1
ATOM 4589 C CA . TYR A 1 600 ? -2.608 -2.739 50.111 1.00 61.75 600 TYR A CA 1
ATOM 4590 C C . TYR A 1 600 ? -2.692 -4.244 50.428 1.00 61.75 600 TYR A C 1
ATOM 4592 O O . TYR A 1 600 ? -1.730 -4.825 50.933 1.00 61.75 600 TYR A O 1
ATOM 4600 N N . ALA A 1 601 ? -3.817 -4.905 50.143 1.00 54.44 601 ALA A N 1
ATOM 4601 C CA . ALA A 1 601 ? -3.926 -6.361 50.248 1.00 54.44 601 ALA A CA 1
ATOM 4602 C C . ALA A 1 601 ? -3.118 -7.074 49.143 1.00 54.44 601 ALA A C 1
ATOM 4604 O O . ALA A 1 601 ? -2.921 -6.532 48.063 1.00 54.44 601 ALA A O 1
ATOM 4605 N N . ALA A 1 602 ? -2.625 -8.290 49.390 1.00 50.41 602 ALA A N 1
ATOM 4606 C CA . ALA A 1 602 ? -1.961 -9.085 48.353 1.00 50.41 602 ALA A CA 1
ATOM 4607 C C . ALA A 1 602 ? -2.981 -9.640 47.342 1.00 50.41 602 ALA A C 1
ATOM 4609 O O . ALA A 1 602 ? -4.101 -9.992 47.726 1.00 50.41 602 ALA A O 1
ATOM 4610 N N . VAL A 1 603 ? -2.565 -9.779 46.078 1.00 43.66 603 VAL A N 1
ATOM 4611 C CA . VAL A 1 603 ? -3.380 -10.361 44.998 1.00 43.66 603 VAL A CA 1
ATOM 4612 C C . VAL A 1 603 ? -3.904 -11.737 45.439 1.00 43.66 603 VAL A C 1
ATOM 4614 O O . VAL A 1 603 ? -3.123 -12.653 45.690 1.00 43.66 603 VAL A O 1
ATOM 4617 N N . GLY A 1 604 ? -5.229 -11.865 45.584 1.00 40.12 604 GLY A N 1
ATOM 4618 C CA . GLY A 1 604 ? -5.914 -13.092 46.023 1.00 40.12 604 GLY A CA 1
ATOM 4619 C C . GLY A 1 604 ? -6.516 -13.065 47.437 1.00 40.12 604 GLY A C 1
ATOM 4620 O O . GLY A 1 604 ? -7.191 -14.021 47.822 1.00 40.12 604 GLY A O 1
ATOM 4621 N N . ALA A 1 605 ? -6.331 -11.996 48.218 1.00 39.69 605 ALA A N 1
ATOM 4622 C CA . ALA A 1 605 ? -7.040 -11.822 49.486 1.00 39.69 605 ALA A CA 1
ATOM 4623 C C . ALA A 1 605 ? -8.443 -11.229 49.248 1.00 39.69 605 ALA A C 1
ATOM 4625 O O . ALA A 1 605 ? -8.577 -10.080 48.835 1.00 39.69 605 ALA A O 1
ATOM 4626 N N . ALA A 1 606 ? -9.495 -12.009 49.516 1.00 39.25 606 ALA A N 1
ATOM 4627 C CA . ALA A 1 606 ? -10.872 -11.527 49.431 1.00 39.25 606 ALA A CA 1
ATOM 4628 C C . ALA A 1 606 ? -11.113 -10.396 50.456 1.00 39.25 606 ALA A C 1
ATOM 4630 O O . ALA A 1 606 ? -10.794 -10.574 51.637 1.00 39.25 606 ALA A O 1
ATOM 4631 N N . PRO A 1 607 ? -11.684 -9.249 50.053 1.00 44.09 607 PRO A N 1
ATOM 4632 C CA . PRO A 1 607 ? -12.037 -8.195 50.991 1.00 44.09 607 PRO A CA 1
ATOM 4633 C C . PRO A 1 607 ? -13.154 -8.658 51.923 1.00 44.09 607 PRO A C 1
ATOM 4635 O O . PRO A 1 607 ? -14.074 -9.387 51.540 1.00 44.09 607 PRO A O 1
ATOM 4638 N N . SER A 1 608 ? -13.068 -8.232 53.178 1.00 41.31 608 SER A N 1
ATOM 4639 C CA . SER A 1 608 ? -14.088 -8.511 54.176 1.00 41.31 608 SER A CA 1
ATOM 4640 C C . SER A 1 608 ? -15.318 -7.641 53.919 1.00 41.31 608 SER A C 1
ATOM 4642 O O . SER A 1 608 ? -15.294 -6.440 54.164 1.00 41.31 608 SER A O 1
ATOM 4644 N N . SER A 1 609 ? -16.412 -8.288 53.506 1.00 41.72 609 SER A N 1
ATOM 4645 C CA . SER A 1 609 ? -17.806 -7.801 53.514 1.00 41.72 609 SER A CA 1
ATOM 4646 C C . SER A 1 609 ? -18.148 -6.595 52.614 1.00 41.72 609 SER A C 1
ATOM 4648 O O . SER A 1 609 ? -17.847 -5.448 52.928 1.00 41.72 609 SER A O 1
ATOM 4650 N N . VAL A 1 610 ? -18.901 -6.862 51.537 1.00 44.34 610 VAL A N 1
ATOM 4651 C CA . VAL A 1 610 ? -19.715 -5.869 50.812 1.00 44.34 610 VAL A CA 1
ATOM 4652 C C . VAL A 1 610 ? -21.047 -5.722 51.552 1.00 44.34 610 VAL A C 1
ATOM 4654 O O . VAL A 1 610 ? -21.773 -6.705 51.715 1.00 44.34 610 VAL A O 1
ATOM 4657 N N . TYR A 1 611 ? -21.386 -4.512 51.991 1.00 37.31 611 TYR A N 1
ATOM 4658 C CA . TYR A 1 611 ? -22.690 -4.200 52.573 1.00 37.31 611 TYR A CA 1
ATOM 4659 C C . TYR A 1 611 ? -23.566 -3.558 51.492 1.00 37.31 611 TYR A C 1
ATOM 4661 O O . TYR A 1 611 ? -23.406 -2.385 51.152 1.00 37.31 611 TYR A O 1
ATOM 4669 N N . LYS A 1 612 ? -24.517 -4.320 50.940 1.00 39.97 612 LYS A N 1
ATOM 4670 C CA . LYS A 1 612 ? -25.554 -3.743 50.074 1.00 39.97 612 LYS A CA 1
ATOM 4671 C C . LYS A 1 612 ? -26.505 -2.917 50.938 1.00 39.97 612 LYS A C 1
ATOM 4673 O O . LYS A 1 612 ? -27.148 -3.470 51.832 1.00 39.97 612 LYS A O 1
ATOM 4678 N N . ILE A 1 613 ? -26.606 -1.613 50.683 1.00 35.25 613 ILE A N 1
ATOM 4679 C CA . ILE A 1 613 ? -27.670 -0.806 51.281 1.00 35.25 613 ILE A CA 1
ATOM 4680 C C . ILE A 1 613 ? -28.942 -1.124 50.496 1.00 35.25 613 ILE A C 1
ATOM 4682 O O . ILE A 1 613 ? -29.035 -0.837 49.309 1.00 35.25 613 ILE A O 1
ATOM 4686 N N . SER A 1 614 ? -29.920 -1.748 51.147 1.00 34.41 614 SER A N 1
ATOM 4687 C CA . SER A 1 614 ? -31.296 -1.697 50.646 1.00 34.41 614 SER A CA 1
ATOM 4688 C C . SER A 1 614 ? -31.882 -0.343 51.050 1.00 34.41 614 SER A C 1
ATOM 4690 O O . SER A 1 614 ? -31.614 0.081 52.177 1.00 34.41 614 SER A O 1
ATOM 4692 N N . PRO A 1 615 ? -32.647 0.342 50.183 1.00 29.92 615 PRO A N 1
ATOM 4693 C CA . PRO A 1 615 ? -33.157 1.679 50.465 1.00 29.92 615 PRO A CA 1
ATOM 4694 C C . PRO A 1 615 ? -33.978 1.669 51.759 1.00 29.92 615 PRO A C 1
ATOM 4696 O O . PRO A 1 615 ? -35.086 1.139 51.816 1.00 29.92 615 PRO A O 1
ATOM 4699 N N . SER A 1 616 ? -33.413 2.229 52.828 1.00 27.84 616 SER A N 1
ATOM 4700 C CA . SER A 1 616 ? -34.133 2.492 54.066 1.00 27.84 616 SER A CA 1
ATOM 4701 C C . SER A 1 616 ? -34.724 3.893 53.976 1.00 27.84 616 SER A C 1
ATOM 4703 O O . SER A 1 616 ? -33.999 4.882 54.074 1.00 27.84 616 SER A O 1
ATOM 4705 N N . LEU A 1 617 ? -36.042 3.963 53.789 1.00 28.83 617 LEU A N 1
ATOM 4706 C CA . LEU A 1 617 ? -36.827 5.185 53.954 1.00 28.83 617 LEU A CA 1
ATOM 4707 C C . LEU A 1 617 ? -36.583 5.782 55.357 1.00 28.83 617 LEU A C 1
ATOM 4709 O O . LEU A 1 617 ? -36.513 5.023 56.332 1.00 28.83 617 LEU A O 1
ATOM 4713 N N . PRO A 1 618 ? -36.498 7.114 55.519 1.00 27.52 618 PRO A N 1
ATOM 4714 C CA . PRO A 1 618 ? -36.413 7.715 56.841 1.00 27.52 618 PRO A CA 1
ATOM 4715 C C . PRO A 1 618 ? -37.744 7.567 57.602 1.00 27.52 618 PRO A C 1
ATOM 4717 O O . PRO A 1 618 ? -38.720 8.241 57.294 1.00 27.52 618 PRO A O 1
ATOM 4720 N N . GLY A 1 619 ? -37.736 6.729 58.644 1.00 27.84 619 GLY A N 1
ATOM 4721 C CA . GLY A 1 619 ? -38.411 6.976 59.926 1.00 27.84 619 GLY A CA 1
ATOM 4722 C C . GLY A 1 619 ? -39.894 6.603 60.087 1.00 27.84 619 GLY A C 1
ATOM 4723 O O . GLY A 1 619 ? -40.783 7.303 59.618 1.00 27.84 619 GLY A O 1
ATOM 4724 N N . GLY A 1 620 ? -40.156 5.600 60.934 1.00 27.66 620 GLY A N 1
ATOM 4725 C CA . GLY A 1 620 ? -41.446 5.396 61.607 1.00 27.66 620 GLY A CA 1
ATOM 4726 C C . GLY A 1 620 ? -41.496 4.071 62.371 1.00 27.66 620 GLY A C 1
ATOM 4727 O O . GLY A 1 620 ? -41.376 3.015 61.770 1.00 27.66 620 GLY A O 1
ATOM 4728 N N . ALA A 1 621 ? -41.599 4.139 63.696 1.00 27.00 621 ALA A N 1
ATOM 4729 C CA . ALA A 1 621 ? -41.365 3.056 64.648 1.00 27.00 621 ALA A CA 1
ATOM 4730 C C . ALA A 1 621 ? -42.520 2.039 64.827 1.00 27.00 621 ALA A C 1
ATOM 4732 O O . ALA A 1 621 ? -43.660 2.304 64.463 1.00 27.00 621 ALA A O 1
ATOM 4733 N N . GLU A 1 622 ? -42.153 0.955 65.529 1.00 28.52 622 GLU A N 1
ATOM 4734 C CA . GLU A 1 622 ? -42.943 0.033 66.376 1.00 28.52 622 GLU A CA 1
ATOM 4735 C C . GLU A 1 622 ? -43.541 -1.275 65.798 1.00 28.52 622 GLU A C 1
ATOM 4737 O O . GLU A 1 622 ? -44.536 -1.308 65.087 1.00 28.52 622 GLU A O 1
ATOM 4742 N N . GLU A 1 623 ? -42.874 -2.365 66.212 1.00 27.97 623 GLU A N 1
ATOM 4743 C CA . GLU A 1 623 ? -43.370 -3.614 66.825 1.00 27.97 623 GLU A CA 1
ATOM 4744 C C . GLU A 1 623 ? -44.517 -4.446 66.182 1.00 27.97 623 GLU A C 1
ATOM 4746 O O . GLU A 1 623 ? -45.693 -4.107 66.192 1.00 27.97 623 GLU A O 1
ATOM 4751 N N . THR A 1 624 ? -44.100 -5.642 65.735 1.00 23.64 624 THR A N 1
ATOM 4752 C CA . THR A 1 624 ? -44.721 -6.996 65.685 1.00 23.64 624 THR A CA 1
ATOM 4753 C C . THR A 1 624 ? -45.960 -7.322 66.558 1.00 23.64 624 THR A C 1
ATOM 4755 O O . THR A 1 624 ? -46.145 -6.652 67.568 1.00 23.64 624 THR A O 1
ATOM 4758 N N . PRO A 1 625 ? -46.642 -8.500 66.402 1.00 40.41 625 PRO A N 1
ATOM 4759 C CA . PRO A 1 625 ? -46.653 -9.504 65.309 1.00 40.41 625 PRO A CA 1
ATOM 4760 C C . PRO A 1 625 ? -48.046 -10.136 64.971 1.00 40.41 625 PRO A C 1
ATOM 4762 O O . PRO A 1 625 ? -49.036 -9.943 65.666 1.00 40.41 625 PRO A O 1
ATOM 4765 N N . ALA A 1 626 ? -48.003 -11.056 63.992 1.00 24.70 626 ALA A N 1
ATOM 4766 C CA . ALA A 1 626 ? -48.777 -12.309 63.856 1.00 24.70 626 ALA A CA 1
ATOM 4767 C C . ALA A 1 626 ? -50.050 -12.338 62.973 1.00 24.70 626 ALA A C 1
ATOM 4769 O O . ALA A 1 626 ? -51.007 -11.597 63.155 1.00 24.70 626 ALA A O 1
ATOM 4770 N N . ALA A 1 627 ? -50.013 -13.303 62.042 1.00 26.14 627 ALA A N 1
ATOM 4771 C CA . ALA A 1 627 ? -51.086 -13.895 61.227 1.00 26.14 627 ALA A CA 1
ATOM 4772 C C . ALA A 1 627 ? -52.252 -14.455 62.100 1.00 26.14 627 ALA A C 1
ATOM 4774 O O . ALA A 1 627 ? -52.037 -14.560 63.312 1.00 26.14 627 ALA A O 1
ATOM 4775 N N . PRO A 1 628 ? -53.414 -14.927 61.567 1.00 42.41 628 PRO A N 1
ATOM 4776 C CA . PRO A 1 628 ? -53.605 -15.493 60.219 1.00 42.41 628 PRO A CA 1
ATOM 4777 C C . PRO A 1 628 ? -55.000 -15.307 59.552 1.00 42.41 628 PRO A C 1
ATOM 4779 O O . PRO A 1 628 ? -55.872 -14.605 60.051 1.00 42.41 628 PRO A O 1
ATOM 4782 N N . ASP A 1 629 ? -55.149 -16.031 58.434 1.00 28.67 629 ASP A N 1
ATOM 4783 C CA . ASP A 1 629 ? -56.362 -16.602 57.821 1.00 28.67 629 ASP A CA 1
ATOM 4784 C C . ASP A 1 629 ? -57.012 -15.921 56.598 1.00 28.67 629 ASP A C 1
ATOM 4786 O O . ASP A 1 629 ? -57.408 -14.760 56.588 1.00 28.67 629 ASP A O 1
ATOM 4790 N N . ALA A 1 630 ? -57.137 -16.756 55.556 1.00 27.39 630 ALA A N 1
ATOM 4791 C CA . ALA A 1 630 ? -57.985 -16.626 54.370 1.00 27.39 630 ALA A CA 1
ATOM 4792 C C . ALA A 1 630 ? -59.489 -16.711 54.760 1.00 27.39 630 ALA A C 1
ATOM 4794 O O . ALA A 1 630 ? -59.777 -17.113 55.890 1.00 27.39 630 ALA A O 1
ATOM 4795 N N . PRO A 1 631 ? -60.474 -16.415 53.878 1.00 37.97 631 PRO A N 1
ATOM 4796 C CA . PRO A 1 631 ? -60.750 -17.258 52.707 1.00 37.97 631 PRO A CA 1
ATOM 4797 C C . PRO A 1 631 ? -61.293 -16.516 51.458 1.00 37.97 631 PRO A C 1
ATOM 4799 O O . PRO A 1 631 ? -61.310 -15.294 51.373 1.00 37.97 631 PRO A O 1
ATOM 4802 N N . ALA A 1 632 ? -61.660 -17.352 50.486 1.00 28.44 632 ALA A N 1
ATOM 4803 C CA . ALA A 1 632 ? -62.082 -17.152 49.104 1.00 28.44 632 ALA A CA 1
ATOM 4804 C C . ALA A 1 632 ? -63.456 -16.480 48.863 1.00 28.44 632 ALA A C 1
ATOM 4806 O O . ALA A 1 632 ? -64.154 -16.134 49.810 1.00 28.44 632 ALA A O 1
ATOM 4807 N N . GLU A 1 633 ? -63.817 -16.467 47.564 1.00 30.61 633 GLU A N 1
ATOM 4808 C CA . GLU A 1 633 ? -65.113 -16.217 46.883 1.00 30.61 633 GLU A CA 1
ATOM 4809 C C . GLU A 1 633 ? -65.189 -14.876 46.119 1.00 30.61 633 GLU A C 1
ATOM 4811 O O . GLU A 1 633 ? -64.656 -13.886 46.600 1.00 30.61 633 GLU A O 1
ATOM 4816 N N . THR A 1 634 ? -65.797 -14.696 44.936 1.00 27.00 634 THR A N 1
ATOM 4817 C CA . THR A 1 634 ? -66.408 -15.504 43.848 1.00 27.00 634 THR A CA 1
ATOM 4818 C C . THR A 1 634 ? -66.798 -14.515 42.718 1.00 27.00 634 THR A C 1
ATOM 4820 O O . THR A 1 634 ? -66.922 -13.319 42.958 1.00 27.00 634 THR A O 1
ATOM 4823 N N . ASP A 1 635 ? -66.990 -15.041 41.502 1.00 28.36 635 ASP A N 1
ATOM 4824 C CA . ASP A 1 635 ? -67.970 -14.663 40.459 1.00 28.36 635 ASP A CA 1
ATOM 4825 C C . ASP A 1 635 ? -68.142 -13.216 39.926 1.00 28.36 635 ASP A C 1
ATOM 4827 O O . ASP A 1 635 ? -68.757 -12.362 40.549 1.00 28.36 635 ASP A O 1
ATOM 4831 N N . ALA A 1 636 ? -67.713 -13.043 38.664 1.00 26.52 636 ALA A N 1
ATOM 4832 C CA . ALA A 1 636 ? -68.522 -12.807 37.442 1.00 26.52 636 ALA A CA 1
ATOM 4833 C C . ALA A 1 636 ? -69.520 -11.601 37.308 1.00 26.52 636 ALA A C 1
ATOM 4835 O O . ALA A 1 636 ? -70.023 -11.069 38.288 1.00 26.52 636 ALA A O 1
ATOM 4836 N N . PRO A 1 637 ? -69.816 -11.172 36.050 1.00 56.84 637 PRO A N 1
ATOM 4837 C CA . PRO A 1 637 ? -70.121 -9.794 35.598 1.00 56.84 637 PRO A CA 1
ATOM 4838 C C . PRO A 1 637 ? -71.645 -9.504 35.492 1.00 56.84 637 PRO A C 1
ATOM 4840 O O . PRO A 1 637 ? -72.417 -10.363 35.926 1.00 56.84 637 PRO A O 1
ATOM 4843 N N . PRO A 1 638 ? -72.140 -8.360 34.934 1.00 44.78 638 PRO A N 1
ATOM 4844 C CA . PRO A 1 638 ? -72.362 -8.259 33.464 1.00 44.78 638 PRO A CA 1
ATOM 4845 C C . PRO A 1 638 ? -72.522 -6.834 32.829 1.00 44.78 638 PRO A C 1
ATOM 4847 O O . PRO A 1 638 ? -72.590 -5.835 33.537 1.00 44.78 638 PRO A O 1
ATOM 4850 N N . ALA A 1 639 ? -72.688 -6.837 31.487 1.00 30.08 639 ALA A N 1
ATOM 4851 C CA . ALA A 1 639 ? -73.629 -6.053 30.640 1.00 30.08 639 ALA A CA 1
ATOM 4852 C C . ALA A 1 639 ? -73.448 -4.520 30.510 1.00 30.08 639 ALA A C 1
ATOM 4854 O O . ALA A 1 639 ? -73.428 -3.809 31.506 1.00 30.08 639 ALA A O 1
ATOM 4855 N N . ASP A 1 640 ? -73.203 -3.955 29.319 1.00 31.16 640 ASP A N 1
ATOM 4856 C CA . ASP A 1 640 ? -74.007 -3.836 28.069 1.00 31.16 640 ASP A CA 1
ATOM 4857 C C . ASP A 1 640 ? -74.820 -2.527 27.998 1.00 31.16 640 ASP A C 1
ATOM 4859 O O . ASP A 1 640 ? -75.528 -2.168 28.938 1.00 31.16 640 ASP A O 1
ATOM 4863 N N . GLY A 1 641 ? -74.779 -1.902 26.813 1.00 28.47 641 GLY A N 1
ATOM 4864 C CA . GLY A 1 641 ? -75.730 -0.895 26.316 1.00 28.47 641 GLY A CA 1
ATOM 4865 C C . GLY A 1 641 ? -75.209 0.548 26.363 1.00 28.47 641 GLY A C 1
ATOM 4866 O O . GLY A 1 641 ? -74.629 0.962 27.357 1.00 28.47 641 GLY A O 1
ATOM 4867 N N . GLU A 1 642 ? -75.373 1.402 25.356 1.00 30.09 642 GLU A N 1
ATOM 4868 C CA . GLU A 1 642 ? -76.186 1.359 24.138 1.00 30.09 642 GLU A CA 1
ATOM 4869 C C . GLU A 1 642 ? -75.675 2.437 23.164 1.00 30.09 642 GLU A C 1
ATOM 4871 O O . GLU A 1 642 ? -75.090 3.444 23.567 1.00 30.09 642 GLU A O 1
ATOM 4876 N N . GLU A 1 643 ? -75.927 2.187 21.882 1.00 32.53 643 GLU A N 1
ATOM 4877 C CA . GLU A 1 643 ? -75.709 3.055 20.727 1.00 32.53 643 GLU A CA 1
ATOM 4878 C C . GLU A 1 643 ? -76.502 4.372 20.787 1.00 32.53 643 GLU A C 1
ATOM 4880 O O . GLU A 1 643 ? -77.642 4.415 21.251 1.00 32.53 643 GLU A O 1
ATOM 4885 N N . ALA A 1 644 ? -75.955 5.414 20.157 1.00 29.69 644 ALA A N 1
ATOM 4886 C CA . ALA A 1 644 ? -76.750 6.392 19.421 1.00 29.69 644 ALA A CA 1
ATOM 4887 C C . ALA A 1 644 ? -75.941 6.883 18.212 1.00 29.69 644 ALA A C 1
ATOM 4889 O O . ALA A 1 644 ? -74.953 7.602 18.357 1.00 29.69 644 ALA A O 1
ATOM 4890 N N . ALA A 1 645 ? -76.365 6.436 17.031 1.00 32.66 645 ALA A N 1
ATOM 4891 C CA . ALA A 1 645 ? -75.971 6.963 15.734 1.00 32.66 645 ALA A CA 1
ATOM 4892 C C . ALA A 1 645 ? -76.620 8.334 15.498 1.00 32.66 645 ALA A C 1
ATOM 4894 O O . ALA A 1 645 ? -77.742 8.544 15.950 1.00 32.66 645 ALA A O 1
ATOM 4895 N N . ASP A 1 646 ? -75.930 9.219 14.774 1.00 29.61 646 ASP A N 1
ATOM 4896 C CA . ASP A 1 646 ? -76.524 10.116 13.774 1.00 29.61 646 ASP A CA 1
ATOM 4897 C C . ASP A 1 646 ? -75.426 10.907 13.041 1.00 29.61 646 ASP A C 1
ATOM 4899 O O . ASP A 1 646 ? -74.621 11.594 13.668 1.00 29.61 646 ASP A O 1
ATOM 4903 N N . GLY A 1 647 ? -75.473 10.869 11.705 1.00 29.94 647 GLY A N 1
ATOM 4904 C CA . GLY A 1 647 ? -74.973 11.946 10.846 1.00 29.94 647 GLY A CA 1
ATOM 4905 C C . GLY A 1 647 ? -73.704 11.646 10.057 1.00 29.94 647 GLY A C 1
ATOM 4906 O O . GLY A 1 647 ? -72.613 11.995 10.487 1.00 29.94 647 GLY A O 1
ATOM 4907 N N . GLU A 1 648 ? -73.889 11.068 8.870 1.00 32.31 648 GLU A N 1
ATOM 4908 C CA . GLU A 1 648 ? -72.924 11.058 7.767 1.00 32.31 648 GLU A CA 1
ATOM 4909 C C . GLU A 1 648 ? -72.463 12.493 7.448 1.00 32.31 648 GLU A C 1
ATOM 4911 O O . GLU A 1 648 ? -73.250 13.322 6.984 1.00 32.31 648 GLU A O 1
ATOM 4916 N N . ASP A 1 649 ? -71.185 12.764 7.693 1.00 29.70 649 ASP A N 1
ATOM 4917 C CA . ASP A 1 649 ? -70.394 13.743 6.954 1.00 29.70 649 ASP A CA 1
ATOM 4918 C C . ASP A 1 649 ? -69.314 12.910 6.255 1.00 29.70 649 ASP A C 1
ATOM 4920 O O . ASP A 1 649 ? -68.647 12.098 6.903 1.00 29.70 649 ASP A O 1
ATOM 4924 N N . GLU A 1 650 ? -69.205 13.025 4.931 1.00 36.97 650 GLU A N 1
ATOM 4925 C CA . GLU A 1 650 ? -68.128 12.415 4.148 1.00 36.97 650 GLU A CA 1
ATOM 4926 C C . GLU A 1 650 ? -66.811 13.108 4.529 1.00 36.97 650 GLU A C 1
ATOM 4928 O O . GLU A 1 650 ? -66.324 14.002 3.842 1.00 36.97 650 GLU A O 1
ATOM 4933 N N . GLY A 1 651 ? -66.258 12.730 5.678 1.00 29.34 651 GLY A N 1
ATOM 4934 C CA . GLY A 1 651 ? -64.876 12.979 6.033 1.00 29.34 651 GLY A CA 1
ATOM 4935 C C . GLY A 1 651 ? -64.065 11.787 5.565 1.00 29.34 651 GLY A C 1
ATOM 4936 O O . GLY A 1 651 ? -64.216 10.696 6.113 1.00 29.34 651 GLY A O 1
ATOM 4937 N N . GLU A 1 652 ? -63.227 11.993 4.549 1.00 37.34 652 GLU A N 1
ATOM 4938 C CA . GLU A 1 652 ? -62.051 11.160 4.310 1.00 37.34 652 GLU A CA 1
ATOM 4939 C C . GLU A 1 652 ? -61.438 10.814 5.675 1.00 37.34 652 GLU A C 1
ATOM 4941 O O . GLU A 1 652 ? -61.065 11.717 6.431 1.00 37.34 652 GLU A O 1
ATOM 4946 N N . GLU A 1 653 ? -61.369 9.524 6.024 1.00 36.97 653 GLU A N 1
ATOM 4947 C CA . GLU A 1 653 ? -60.440 9.064 7.053 1.00 36.97 653 GLU A CA 1
ATOM 4948 C C . GLU A 1 653 ? -59.043 9.372 6.513 1.00 36.97 653 GLU A C 1
ATOM 4950 O O . GLU A 1 653 ? -58.387 8.544 5.885 1.00 36.97 653 GLU A O 1
ATOM 4955 N N . GLY A 1 654 ? -58.612 10.618 6.710 1.00 39.31 654 GLY A N 1
ATOM 4956 C CA . GLY A 1 654 ? -57.220 11.000 6.669 1.00 39.31 654 GLY A CA 1
ATOM 4957 C C . GLY A 1 654 ? -56.551 10.183 7.753 1.00 39.31 654 GLY A C 1
ATOM 4958 O O . GLY A 1 654 ? -56.571 10.564 8.925 1.00 39.31 654 GLY A O 1
ATOM 4959 N N . GLY A 1 655 ? -56.039 9.013 7.365 1.00 44.91 655 GLY A N 1
ATOM 4960 C CA . GLY A 1 655 ? -55.126 8.245 8.187 1.00 44.91 655 GLY A CA 1
ATOM 4961 C C . GLY A 1 655 ? -54.078 9.227 8.680 1.00 44.91 655 GLY A C 1
ATOM 4962 O O . GLY A 1 655 ? -53.427 9.886 7.873 1.00 44.91 655 GLY A O 1
ATOM 4963 N N . SER A 1 656 ? -54.010 9.417 9.999 1.00 52.91 656 SER A N 1
ATOM 4964 C CA . SER A 1 656 ? -53.043 10.331 10.593 1.00 52.91 656 SER A CA 1
ATOM 4965 C C . SER A 1 656 ? -51.668 9.879 10.129 1.00 52.91 656 SER A C 1
ATOM 4967 O O . SER A 1 656 ? -51.217 8.805 10.531 1.00 52.91 656 SER A O 1
ATOM 4969 N N . ALA A 1 657 ? -51.045 10.664 9.255 1.00 62.03 657 ALA A N 1
ATOM 4970 C CA . ALA A 1 657 ? -49.764 10.311 8.685 1.00 62.03 657 ALA A CA 1
ATOM 4971 C C . ALA A 1 657 ? -48.750 10.143 9.818 1.00 62.03 657 ALA A C 1
ATOM 4973 O O . ALA A 1 657 ? -48.698 10.956 10.749 1.00 62.03 657 ALA A O 1
ATOM 4974 N N . ILE A 1 658 ? -48.002 9.041 9.791 1.00 78.19 658 ILE A N 1
ATOM 4975 C CA . ILE A 1 658 ? -46.960 8.811 10.790 1.00 78.19 658 ILE A CA 1
ATOM 4976 C C . ILE A 1 658 ? -45.753 9.607 10.324 1.00 78.19 658 ILE A C 1
ATOM 4978 O O . ILE A 1 658 ? -45.131 9.260 9.320 1.00 78.19 658 ILE A O 1
ATOM 4982 N N . THR A 1 659 ? -45.450 10.682 11.046 1.00 85.25 659 THR A N 1
ATOM 4983 C CA . THR A 1 659 ? -44.337 11.571 10.730 1.00 85.25 659 THR A CA 1
ATOM 4984 C C . THR A 1 659 ? -43.185 11.397 11.708 1.00 85.25 659 THR A C 1
ATOM 4986 O O . THR A 1 659 ? -43.374 11.050 12.878 1.00 85.25 659 THR A O 1
ATOM 4989 N N . GLY A 1 660 ? -41.974 11.638 11.224 1.00 84.88 660 GLY A N 1
ATOM 4990 C CA . GLY A 1 660 ? -40.773 11.669 12.043 1.00 84.88 660 GLY A CA 1
ATOM 4991 C C . GLY A 1 660 ? -39.700 12.545 11.416 1.00 84.88 660 GLY A C 1
ATOM 4992 O O . GLY A 1 660 ? -39.762 12.876 10.233 1.00 84.88 660 GLY A O 1
ATOM 4993 N N . GLU A 1 661 ? -38.740 12.948 12.240 1.00 88.62 661 GLU A N 1
ATOM 4994 C CA . GLU A 1 661 ? -37.608 13.780 11.846 1.00 88.62 661 GLU A CA 1
ATOM 4995 C C . GLU A 1 661 ? -36.364 13.335 12.621 1.00 88.62 661 GLU A C 1
ATOM 4997 O O . GLU A 1 661 ? -36.446 12.982 13.802 1.00 88.62 661 GLU A O 1
ATOM 5002 N N . ALA A 1 662 ? -35.217 13.338 11.949 1.00 77.75 662 ALA A N 1
ATOM 5003 C CA . ALA A 1 662 ? -33.911 13.059 12.516 1.00 77.75 662 ALA A CA 1
ATOM 5004 C C . ALA A 1 662 ? -32.874 14.033 11.940 1.00 77.75 662 ALA A C 1
ATOM 5006 O O . ALA A 1 662 ? -32.712 14.142 10.722 1.00 77.75 662 ALA A O 1
ATOM 5007 N N . THR A 1 663 ? -32.130 14.700 12.820 1.00 80.81 663 THR A N 1
ATOM 5008 C CA . THR A 1 663 ? -30.944 15.472 12.433 1.00 80.81 663 THR A CA 1
ATOM 5009 C C . THR A 1 663 ? -29.756 14.523 12.360 1.00 80.81 663 THR A C 1
ATOM 5011 O O . THR A 1 663 ? -29.287 14.023 13.381 1.00 80.81 663 THR A O 1
ATOM 5014 N N . LEU A 1 664 ? -29.285 14.247 11.146 1.00 74.94 664 LEU A N 1
ATOM 5015 C CA . LEU A 1 664 ? -28.220 13.277 10.879 1.00 74.94 664 LEU A CA 1
ATOM 5016 C C . LEU A 1 664 ? -26.818 13.909 10.986 1.00 74.94 664 LEU A C 1
ATOM 5018 O O . LEU A 1 664 ? -25.821 13.204 11.139 1.00 74.94 664 LEU A O 1
ATOM 5022 N N . ASN A 1 665 ? -26.726 15.244 10.937 1.00 67.31 665 ASN A N 1
ATOM 5023 C CA . ASN A 1 665 ? -25.509 16.004 11.226 1.00 67.31 665 ASN A CA 1
ATOM 5024 C C . ASN A 1 665 ? -25.858 17.407 11.766 1.00 67.31 665 ASN A C 1
ATOM 5026 O O . ASN A 1 665 ? -26.384 18.236 11.024 1.00 67.31 665 ASN A O 1
ATOM 5030 N N . GLU A 1 666 ? -25.567 17.679 13.045 1.00 54.62 666 GLU A N 1
ATOM 5031 C CA . GLU A 1 666 ? -25.923 18.953 13.700 1.00 54.62 666 GLU A CA 1
ATOM 5032 C C . GLU A 1 666 ? -25.066 20.150 13.243 1.00 54.62 666 GLU A C 1
ATOM 5034 O O . GLU A 1 666 ? -25.531 21.286 13.303 1.00 54.62 666 GLU A O 1
ATOM 5039 N N . ASP A 1 667 ? -23.848 19.915 12.744 1.00 51.88 667 ASP A N 1
ATOM 5040 C CA . ASP A 1 667 ? -22.914 20.980 12.352 1.00 51.88 667 ASP A CA 1
ATOM 5041 C C . ASP A 1 667 ? -23.156 21.503 10.922 1.00 51.88 667 ASP A C 1
ATOM 5043 O O . ASP A 1 667 ? -22.776 22.634 10.613 1.00 51.88 667 ASP A O 1
ATOM 5047 N N . GLN A 1 668 ? -23.756 20.686 10.043 1.00 57.12 668 GLN A N 1
ATOM 5048 C CA . GLN A 1 668 ? -23.943 20.983 8.607 1.00 57.12 668 GLN A CA 1
ATOM 5049 C C . GLN A 1 668 ? -25.416 20.947 8.144 1.00 57.12 668 GLN A C 1
ATOM 5051 O O . GLN A 1 668 ? -25.699 21.055 6.954 1.00 57.12 668 GLN A O 1
ATOM 5056 N N . GLY A 1 669 ? -26.363 20.784 9.075 1.00 64.38 669 GLY A N 1
ATOM 5057 C CA . GLY A 1 669 ? -27.795 20.944 8.803 1.00 64.38 669 GLY A CA 1
ATOM 5058 C C . GLY A 1 669 ? -28.438 19.836 7.964 1.00 64.38 669 GLY A C 1
ATOM 5059 O O . GLY A 1 669 ? -29.463 20.097 7.344 1.00 64.38 669 GLY A O 1
ATOM 5060 N N . PHE A 1 670 ? -27.870 18.620 7.930 1.00 83.94 670 PHE A N 1
ATOM 5061 C CA . PHE A 1 670 ? -28.475 17.501 7.198 1.00 83.94 670 PHE A CA 1
ATOM 5062 C C . PHE A 1 670 ? -29.628 16.878 7.998 1.00 83.94 670 PHE A C 1
ATOM 5064 O O . PHE A 1 670 ? -29.408 16.233 9.031 1.00 83.94 670 PHE A O 1
ATOM 5071 N N . VAL A 1 671 ? -30.855 17.084 7.521 1.00 89.81 671 VAL A N 1
ATOM 5072 C CA . VAL A 1 671 ? -32.104 16.663 8.166 1.00 89.81 671 VAL A CA 1
ATOM 5073 C C . VAL A 1 671 ? -32.841 15.674 7.271 1.00 89.81 671 VAL A C 1
ATOM 5075 O O . VAL A 1 671 ? -33.037 15.910 6.080 1.00 89.81 671 VAL A O 1
ATOM 5078 N N . LEU A 1 672 ? -33.270 14.570 7.875 1.00 93.38 672 LEU A N 1
ATOM 5079 C CA . LEU A 1 672 ? -34.144 13.569 7.281 1.00 93.38 672 LEU A CA 1
ATOM 5080 C C . LEU A 1 672 ? -35.503 13.648 7.973 1.00 93.38 672 LEU A C 1
ATOM 5082 O O . LEU A 1 672 ? -35.592 13.432 9.179 1.00 93.38 672 LEU A O 1
ATOM 5086 N N . SER A 1 673 ? -36.565 13.893 7.215 1.00 94.06 673 SER A N 1
ATOM 5087 C CA . SER A 1 673 ? -37.942 13.737 7.684 1.00 94.06 673 SER A CA 1
ATOM 5088 C C . SER A 1 673 ? -38.699 12.741 6.817 1.00 94.06 673 SER A C 1
ATOM 5090 O O . SER A 1 673 ? -38.341 12.500 5.663 1.00 94.06 673 SER A O 1
ATOM 5092 N N . TRP A 1 674 ? -39.723 12.113 7.385 1.00 93.50 674 TRP A N 1
ATOM 5093 C CA . TRP A 1 674 ? -40.559 11.165 6.661 1.00 93.50 674 TRP A CA 1
ATOM 5094 C C . TRP A 1 674 ? -42.022 11.286 7.045 1.00 93.50 674 TRP A C 1
ATOM 5096 O O . TRP A 1 674 ? -42.362 11.673 8.164 1.00 93.50 674 TRP A O 1
ATOM 5106 N N . GLU A 1 675 ? -42.877 10.909 6.105 1.00 93.62 675 GLU A N 1
ATOM 5107 C CA . GLU A 1 675 ? -44.320 10.836 6.260 1.00 93.62 675 GLU A CA 1
ATOM 5108 C C . GLU A 1 675 ? -44.818 9.525 5.647 1.00 93.62 675 GLU A C 1
ATOM 5110 O O . GLU A 1 675 ? -44.678 9.289 4.447 1.00 93.62 675 GLU A O 1
ATOM 5115 N N . LEU A 1 676 ? -45.372 8.650 6.487 1.00 88.75 676 LEU A N 1
ATOM 5116 C CA . LEU A 1 676 ? -45.975 7.392 6.057 1.00 88.75 676 LEU A CA 1
ATOM 5117 C C . LEU A 1 676 ? -47.489 7.566 5.904 1.00 88.75 676 LEU A C 1
ATOM 5119 O O . LEU A 1 676 ? -48.180 7.880 6.880 1.00 88.75 676 LEU A O 1
ATOM 5123 N N . MET A 1 677 ? -47.999 7.291 4.702 1.00 85.31 677 MET A N 1
ATOM 5124 C CA . MET A 1 677 ? -49.428 7.264 4.392 1.00 85.31 677 MET A CA 1
ATOM 5125 C C . MET A 1 677 ? -49.794 5.939 3.715 1.00 85.31 677 MET A C 1
ATOM 5127 O O . MET A 1 677 ? -49.498 5.709 2.546 1.00 85.31 677 MET A O 1
ATOM 5131 N N . GLY A 1 678 ? -50.476 5.053 4.444 1.00 86.56 678 GLY A N 1
ATOM 5132 C CA . GLY A 1 678 ? -50.842 3.736 3.916 1.00 86.56 678 GLY A CA 1
ATOM 5133 C C . GLY A 1 678 ? -49.613 2.855 3.663 1.00 86.56 678 GLY A C 1
ATOM 5134 O O . GLY A 1 678 ? -48.886 2.544 4.603 1.00 86.56 678 GLY A O 1
ATOM 5135 N N . GLU A 1 679 ? -49.413 2.439 2.410 1.00 87.56 679 GLU A N 1
ATOM 5136 C CA . GLU A 1 679 ? -48.297 1.583 1.961 1.00 87.56 679 GLU A CA 1
ATOM 5137 C C . GLU A 1 679 ? -47.191 2.367 1.229 1.00 87.56 679 GLU A C 1
ATOM 5139 O O . GLU A 1 679 ? -46.281 1.763 0.661 1.00 87.56 679 GLU A O 1
ATOM 5144 N N . GLU A 1 680 ? -47.256 3.701 1.241 1.00 90.06 680 GLU A N 1
ATOM 5145 C CA . GLU A 1 680 ? -46.230 4.578 0.678 1.00 90.06 680 GLU A CA 1
ATOM 5146 C C . GLU A 1 680 ? -45.588 5.431 1.769 1.00 90.06 680 GLU A C 1
ATOM 5148 O O . GLU A 1 680 ? -46.257 5.944 2.674 1.00 90.06 680 GLU A O 1
ATOM 5153 N N . ILE A 1 681 ? -44.276 5.611 1.653 1.00 91.31 681 ILE A N 1
ATOM 5154 C CA . ILE A 1 681 ? -43.492 6.490 2.511 1.00 91.31 681 ILE A CA 1
ATOM 5155 C C . ILE A 1 681 ? -42.868 7.596 1.671 1.00 91.31 681 ILE A C 1
ATOM 5157 O O . ILE A 1 681 ? -42.295 7.353 0.610 1.00 91.31 681 ILE A O 1
ATOM 5161 N N . THR A 1 682 ? -42.992 8.825 2.161 1.00 94.56 682 THR A N 1
ATOM 5162 C CA . THR A 1 682 ? -42.359 10.000 1.569 1.00 94.56 682 THR A CA 1
ATOM 5163 C C . THR A 1 682 ? -41.211 10.440 2.456 1.00 94.56 682 THR A C 1
ATOM 5165 O O . THR A 1 682 ? -41.430 10.752 3.624 1.00 94.56 682 THR A O 1
ATOM 5168 N N . PHE A 1 683 ? -40.001 10.491 1.909 1.00 95.44 683 PHE A N 1
ATOM 5169 C CA . PHE A 1 683 ? -38.827 11.041 2.576 1.00 95.44 683 PHE A CA 1
ATOM 5170 C C . PHE A 1 683 ? -38.559 12.458 2.093 1.00 95.44 683 PHE A C 1
ATOM 5172 O O . PHE A 1 683 ? -38.737 12.769 0.917 1.00 95.44 683 PHE A O 1
ATOM 5179 N N . THR A 1 684 ? -38.105 13.315 3.000 1.00 95.75 684 THR A N 1
ATOM 5180 C CA . THR A 1 684 ? -37.603 14.653 2.696 1.00 95.75 684 THR A CA 1
ATOM 5181 C C . THR A 1 684 ? -36.213 14.822 3.297 1.00 95.75 684 THR A C 1
ATOM 5183 O O . THR A 1 684 ? -36.027 14.670 4.504 1.00 95.75 684 THR A O 1
ATOM 5186 N N . LEU A 1 685 ? -35.248 15.127 2.433 1.00 94.62 685 LEU A N 1
ATOM 5187 C CA . LEU A 1 685 ? -33.857 15.415 2.755 1.00 94.62 685 LEU A CA 1
ATOM 5188 C C . LEU A 1 685 ? -33.598 16.910 2.615 1.00 94.62 685 LEU A C 1
ATOM 5190 O O . LEU A 1 685 ? -33.941 17.513 1.596 1.00 94.62 685 LEU A O 1
ATOM 5194 N N . GLU A 1 686 ? -32.970 17.495 3.624 1.00 93.25 686 GLU A N 1
ATOM 5195 C CA . GLU A 1 686 ? -32.653 18.918 3.690 1.00 93.25 686 GLU A CA 1
ATOM 5196 C C . GLU A 1 686 ? -31.191 19.097 4.097 1.00 93.25 686 GLU A C 1
ATOM 5198 O O . GLU A 1 686 ? -30.747 18.459 5.046 1.00 93.25 686 GLU A O 1
ATOM 5203 N N . MET A 1 687 ? -30.435 19.930 3.375 1.00 90.56 687 MET A N 1
ATOM 5204 C CA . MET A 1 687 ? -29.069 20.317 3.752 1.00 90.56 687 MET A CA 1
ATOM 5205 C C . MET A 1 687 ? -28.720 21.732 3.289 1.00 90.56 687 MET A C 1
ATOM 5207 O O . MET A 1 687 ? -29.231 22.211 2.269 1.00 90.56 687 MET A O 1
ATOM 5211 N N . ASP A 1 688 ? -27.755 22.345 3.971 1.00 87.56 688 ASP A N 1
ATOM 5212 C CA . ASP A 1 688 ? -27.055 23.516 3.454 1.00 87.56 688 ASP A CA 1
ATOM 5213 C C . ASP A 1 688 ? -26.069 23.090 2.344 1.00 87.56 688 ASP A C 1
ATOM 5215 O O . ASP A 1 688 ? -25.316 22.127 2.479 1.00 87.56 688 ASP A O 1
ATOM 5219 N N . GLY A 1 689 ? -26.063 23.799 1.214 1.00 84.25 689 GLY A N 1
ATOM 5220 C CA . GLY A 1 689 ? -25.214 23.515 0.053 1.00 84.25 689 GLY A CA 1
ATOM 5221 C C . GLY A 1 689 ? -25.976 23.141 -1.221 1.00 84.25 689 GLY A C 1
ATOM 5222 O O . GLY A 1 689 ? -27.199 23.077 -1.252 1.00 84.25 689 GLY A O 1
ATOM 5223 N N . GLU A 1 690 ? -25.225 22.919 -2.302 1.00 82.94 690 GLU A N 1
ATOM 5224 C CA . GLU A 1 690 ? -25.742 22.637 -3.655 1.00 82.94 690 GLU A CA 1
ATOM 5225 C C . GLU A 1 690 ? -24.987 21.462 -4.315 1.00 82.94 690 GLU A C 1
ATOM 5227 O O . GLU A 1 690 ? -24.743 21.480 -5.519 1.00 82.94 690 GLU A O 1
ATOM 5232 N N . GLY A 1 691 ? -24.531 20.479 -3.526 1.00 88.31 691 GLY A N 1
ATOM 5233 C CA . GLY A 1 691 ? -23.828 19.283 -4.014 1.00 88.31 691 GLY A CA 1
ATOM 5234 C C . GLY A 1 691 ? -24.741 18.061 -4.129 1.00 88.31 691 GLY A C 1
ATOM 5235 O O . GLY A 1 691 ? -25.572 18.004 -5.027 1.00 88.31 691 GLY A O 1
ATOM 5236 N N . PHE A 1 692 ? -24.598 17.065 -3.256 1.00 92.31 692 PHE A N 1
ATOM 5237 C CA . PHE A 1 692 ? -25.510 15.914 -3.232 1.00 92.31 692 PHE A CA 1
ATOM 5238 C C . PHE A 1 692 ? -25.874 15.498 -1.812 1.00 92.31 692 PHE A C 1
ATOM 5240 O O . PHE A 1 692 ? -25.111 15.731 -0.875 1.00 92.31 692 PHE A O 1
ATOM 5247 N N . MET A 1 693 ? -27.008 14.821 -1.680 1.00 93.06 693 MET A N 1
ATOM 5248 C CA . MET A 1 693 ? -27.417 14.118 -0.470 1.00 93.06 693 MET A CA 1
ATOM 5249 C C . MET A 1 693 ? -28.177 12.851 -0.835 1.00 93.06 693 MET A C 1
ATOM 5251 O O . MET A 1 693 ? -28.892 12.820 -1.833 1.00 93.06 693 MET A O 1
ATOM 5255 N N . GLY A 1 694 ? -28.033 11.808 -0.032 1.00 93.50 694 GLY A N 1
ATOM 5256 C CA . GLY A 1 694 ? -28.770 10.572 -0.236 1.00 93.50 694 GLY A CA 1
ATOM 5257 C C . GLY A 1 694 ? -28.934 9.776 1.036 1.00 93.50 694 GLY A C 1
ATOM 5258 O O . GLY A 1 694 ? -28.181 9.945 2.000 1.00 93.50 694 GLY A O 1
ATOM 5259 N N . ILE A 1 695 ? -29.923 8.896 0.999 1.00 94.38 695 ILE A N 1
ATOM 5260 C CA . ILE A 1 695 ? -30.160 7.876 2.013 1.00 94.38 695 ILE A CA 1
ATOM 5261 C C . ILE A 1 695 ? -30.292 6.525 1.326 1.00 94.38 695 ILE A C 1
ATOM 5263 O O . ILE A 1 695 ? -30.684 6.458 0.164 1.00 94.38 695 ILE A O 1
ATOM 5267 N N . GLY A 1 696 ? -29.991 5.452 2.043 1.00 92.62 696 GLY A N 1
ATOM 5268 C CA . GLY A 1 696 ? -30.193 4.108 1.530 1.00 92.62 696 GLY A CA 1
ATOM 5269 C C . GLY A 1 696 ? -30.576 3.101 2.597 1.00 92.62 696 GLY A C 1
ATOM 5270 O O . GLY A 1 696 ? -30.223 3.247 3.771 1.00 92.62 696 GLY A O 1
ATOM 5271 N N . VAL A 1 697 ? -31.287 2.061 2.177 1.00 91.94 697 VAL A N 1
ATOM 5272 C CA . VAL A 1 697 ? -31.547 0.866 2.974 1.00 91.94 697 VAL A CA 1
ATOM 5273 C C . VAL A 1 697 ? -30.337 -0.061 2.806 1.00 91.94 697 VAL A C 1
ATOM 5275 O O . VAL A 1 697 ? -30.075 -0.542 1.701 1.00 91.94 697 VAL A O 1
ATOM 5278 N N . PRO A 1 698 ? -29.544 -0.298 3.866 1.00 88.00 698 PRO A N 1
ATOM 5279 C CA . PRO A 1 698 ? -28.273 -0.987 3.724 1.00 88.00 698 PRO A CA 1
ATOM 5280 C C . PRO A 1 698 ? -28.422 -2.495 3.512 1.00 88.00 698 PRO A C 1
ATOM 5282 O O . PRO A 1 698 ? -29.445 -3.113 3.831 1.00 88.00 698 PRO A O 1
ATOM 5285 N N . GLY A 1 699 ? -27.324 -3.091 3.045 1.00 76.75 699 GLY A N 1
ATOM 5286 C CA . GLY A 1 699 ? -27.139 -4.531 2.971 1.00 76.75 699 GLY A CA 1
ATOM 5287 C C . GLY A 1 699 ? -27.130 -5.237 4.328 1.00 76.75 699 GLY A C 1
ATOM 5288 O O . GLY A 1 699 ? -27.240 -4.633 5.398 1.00 76.75 699 GLY A O 1
ATOM 5289 N N . ALA A 1 700 ? -26.955 -6.561 4.305 1.00 77.88 700 ALA A N 1
ATOM 5290 C CA . ALA A 1 700 ? -26.877 -7.373 5.527 1.00 77.88 700 ALA A CA 1
ATOM 5291 C C . ALA A 1 700 ? -25.696 -6.982 6.441 1.00 77.88 700 ALA A C 1
ATOM 5293 O O . ALA A 1 700 ? -25.746 -7.187 7.654 1.00 77.88 700 ALA A O 1
ATOM 5294 N N . ASP A 1 701 ? -24.651 -6.393 5.862 1.00 73.12 701 ASP A N 1
ATOM 5295 C CA . ASP A 1 701 ? -23.474 -5.871 6.554 1.00 73.12 701 ASP A CA 1
ATOM 5296 C C . ASP A 1 701 ? -23.691 -4.476 7.170 1.00 73.12 701 ASP A C 1
ATOM 5298 O O . ASP A 1 701 ? -22.773 -3.939 7.791 1.00 73.12 701 ASP A O 1
ATOM 5302 N N . LYS A 1 702 ? -24.896 -3.902 7.026 1.00 78.19 702 LYS A N 1
ATOM 5303 C CA . LYS A 1 702 ? -25.282 -2.557 7.479 1.00 78.19 702 LYS A CA 1
ATOM 5304 C C . LYS A 1 702 ? -24.417 -1.428 6.906 1.00 78.19 702 LYS A C 1
ATOM 5306 O O . LYS A 1 702 ? -24.316 -0.366 7.516 1.00 78.19 702 LYS A O 1
ATOM 5311 N N . ASN A 1 703 ? -23.801 -1.650 5.749 1.00 81.50 703 ASN A N 1
ATOM 5312 C CA . ASN A 1 703 ? -23.018 -0.659 5.023 1.00 81.50 703 ASN A CA 1
ATOM 5313 C C . ASN A 1 703 ? -23.583 -0.470 3.598 1.00 81.50 703 ASN A C 1
ATOM 5315 O O . ASN A 1 703 ? -24.654 -0.969 3.262 1.00 81.50 703 ASN A O 1
ATOM 5319 N N . MET A 1 704 ? -22.868 0.295 2.766 1.00 82.94 704 MET A N 1
ATOM 5320 C CA . MET A 1 704 ? -23.258 0.635 1.389 1.00 82.94 704 MET A CA 1
ATOM 5321 C C . MET A 1 704 ? -23.204 -0.546 0.401 1.00 82.94 704 MET A C 1
ATOM 5323 O O . MET A 1 704 ? -23.758 -0.456 -0.688 1.00 82.94 704 MET A O 1
ATOM 5327 N N . HIS A 1 705 ? -22.550 -1.652 0.754 1.00 86.31 705 HIS A N 1
ATOM 5328 C CA . HIS A 1 705 ? -22.500 -2.836 -0.099 1.00 86.31 705 HIS A CA 1
ATOM 5329 C C . HIS A 1 705 ? -23.861 -3.554 -0.098 1.00 86.31 705 HIS A C 1
ATOM 5331 O O . HIS A 1 705 ? -24.422 -3.867 0.951 1.00 86.31 705 HIS A O 1
ATOM 5337 N N . GLN A 1 706 ? -24.387 -3.797 -1.300 1.00 88.06 706 GLN A N 1
ATOM 5338 C CA . GLN A 1 706 ? -25.746 -4.284 -1.570 1.00 88.06 706 GLN A CA 1
ATOM 5339 C C . GLN A 1 706 ? -26.845 -3.378 -1.001 1.00 88.06 706 GLN A C 1
ATOM 5341 O O . GLN A 1 706 ? -27.828 -3.882 -0.452 1.00 88.06 706 GLN A O 1
ATOM 5346 N N . ALA A 1 707 ? -26.658 -2.060 -1.077 1.00 90.50 707 ALA A N 1
ATOM 5347 C CA . ALA A 1 707 ? -27.619 -1.080 -0.583 1.00 90.50 707 ALA A CA 1
ATOM 5348 C C . ALA A 1 707 ? -28.502 -0.516 -1.705 1.00 90.50 707 ALA A C 1
ATOM 5350 O O . ALA A 1 707 ? -28.006 -0.202 -2.788 1.00 90.50 707 ALA A O 1
ATOM 5351 N N . ASP A 1 708 ? -29.779 -0.342 -1.375 1.00 92.75 708 ASP A N 1
ATOM 5352 C CA . ASP A 1 708 ? -30.795 0.390 -2.140 1.00 92.75 708 ASP A CA 1
ATOM 5353 C C . ASP A 1 708 ? -30.697 1.865 -1.730 1.00 92.75 708 ASP A C 1
ATOM 5355 O O . ASP A 1 708 ? -30.765 2.164 -0.535 1.00 92.75 708 ASP A O 1
ATOM 5359 N N . ILE A 1 709 ? -30.418 2.770 -2.667 1.00 94.38 709 ILE A N 1
ATOM 5360 C CA . ILE A 1 709 ? -29.998 4.145 -2.386 1.00 94.38 709 ILE A CA 1
ATOM 5361 C C . ILE A 1 709 ? -30.793 5.134 -3.234 1.00 94.38 709 ILE A C 1
ATOM 5363 O O . ILE A 1 709 ? -30.728 5.120 -4.454 1.00 94.38 709 ILE A O 1
ATOM 5367 N N . ILE A 1 710 ? -31.384 6.135 -2.584 1.00 95.31 710 ILE A N 1
ATOM 5368 C CA . ILE A 1 710 ? -31.958 7.294 -3.267 1.00 95.31 710 ILE A CA 1
ATOM 5369 C C . ILE A 1 710 ? -31.023 8.492 -3.115 1.00 95.31 710 ILE A C 1
ATOM 5371 O O . ILE A 1 710 ? -30.653 8.880 -2.001 1.00 95.31 710 ILE A O 1
ATOM 5375 N N . LEU A 1 711 ? -30.647 9.102 -4.241 1.00 94.12 711 LEU A N 1
ATOM 5376 C CA . LEU A 1 711 ? -29.735 10.247 -4.288 1.00 94.12 711 LEU A CA 1
ATOM 5377 C C . LEU A 1 711 ? -30.394 11.456 -4.934 1.00 94.12 711 LEU A C 1
ATOM 5379 O O . LEU A 1 711 ? -30.920 11.377 -6.041 1.00 94.12 711 LEU A O 1
ATOM 5383 N N . ALA A 1 712 ? -30.266 12.599 -4.268 1.00 93.19 712 ALA A N 1
ATOM 5384 C CA . ALA A 1 712 ? -30.531 13.913 -4.822 1.00 93.19 712 ALA A CA 1
ATOM 5385 C C . ALA A 1 712 ? -29.207 14.599 -5.174 1.00 93.19 712 ALA A C 1
ATOM 5387 O O . ALA A 1 712 ? -28.343 14.781 -4.312 1.00 93.19 712 ALA A O 1
ATOM 5388 N N . VAL A 1 713 ? -29.045 14.999 -6.433 1.00 91.31 713 VAL A N 1
ATOM 5389 C CA . VAL A 1 713 ? -27.815 15.611 -6.948 1.00 91.31 713 VAL A CA 1
ATOM 5390 C C . VAL A 1 713 ? -28.139 16.959 -7.577 1.00 91.31 713 VAL A C 1
ATOM 5392 O O . VAL A 1 713 ? -28.965 17.057 -8.483 1.00 91.31 713 VAL A O 1
ATOM 5395 N N . ALA A 1 714 ? -27.459 18.001 -7.105 1.00 84.38 714 ALA A N 1
ATOM 5396 C CA . ALA A 1 714 ? -27.477 19.328 -7.690 1.00 84.38 714 ALA A CA 1
ATOM 5397 C C . ALA A 1 714 ? -26.263 19.524 -8.612 1.00 84.38 714 ALA A C 1
ATOM 5399 O O . ALA A 1 714 ? -25.102 19.352 -8.224 1.00 84.38 714 ALA A O 1
ATOM 5400 N N . ASP A 1 715 ? -26.532 19.919 -9.855 1.00 78.56 715 ASP A N 1
ATOM 5401 C CA . ASP A 1 715 ? -25.505 20.315 -10.815 1.00 78.56 715 ASP A CA 1
ATOM 5402 C C . ASP A 1 715 ? -26.001 21.465 -11.695 1.00 78.56 715 ASP A C 1
ATOM 5404 O O . ASP A 1 715 ? -27.122 21.454 -12.203 1.00 78.56 715 ASP A O 1
ATOM 5408 N N . GLY A 1 716 ? -25.172 22.497 -11.861 1.00 66.56 716 GLY A N 1
ATOM 5409 C CA . GLY A 1 716 ? -25.454 23.621 -12.759 1.00 66.56 716 GLY A CA 1
ATOM 5410 C C . GLY A 1 716 ? -26.738 24.421 -12.473 1.00 66.56 716 GLY A C 1
ATOM 5411 O O . GLY A 1 716 ? -27.208 25.125 -13.368 1.00 66.56 716 GLY A O 1
ATOM 5412 N N . GLY A 1 717 ? -27.299 24.339 -11.260 1.00 67.75 717 GLY A N 1
ATOM 5413 C CA . GLY A 1 717 ? -28.566 24.980 -10.874 1.00 67.75 717 GLY A CA 1
ATOM 5414 C C . GLY A 1 717 ? -29.825 24.148 -11.160 1.00 67.75 717 GLY A C 1
ATOM 5415 O O . GLY A 1 717 ? -30.931 24.628 -10.919 1.00 67.75 717 GLY A O 1
ATOM 5416 N N . SER A 1 718 ? -29.669 22.920 -11.660 1.00 76.56 718 SER A N 1
ATOM 5417 C CA . SER A 1 718 ? -30.701 21.875 -11.656 1.00 76.56 718 SER A CA 1
ATOM 5418 C C . SER A 1 718 ? -30.474 20.918 -10.488 1.00 76.56 718 SER A C 1
ATOM 5420 O O . SER A 1 718 ? -29.331 20.701 -10.091 1.00 76.56 718 SER A O 1
ATOM 5422 N N . CYS A 1 719 ? -31.553 20.345 -9.956 1.00 84.25 719 CYS A N 1
ATOM 5423 C CA . CYS A 1 719 ? -31.490 19.245 -9.004 1.00 84.25 719 CYS A CA 1
ATOM 5424 C C . CYS A 1 719 ? -32.355 18.084 -9.488 1.00 84.25 719 CYS A C 1
ATOM 5426 O O . CYS A 1 719 ? -33.504 18.300 -9.877 1.00 84.25 719 CYS A O 1
ATOM 5428 N N . GLU A 1 720 ? -31.812 16.874 -9.421 1.00 88.75 720 GLU A N 1
ATOM 5429 C CA . GLU A 1 720 ? -32.500 15.641 -9.792 1.00 88.75 720 GLU A CA 1
ATOM 5430 C C . GLU A 1 720 ? -32.424 14.637 -8.641 1.00 88.75 720 GLU A C 1
ATOM 5432 O O . GLU A 1 720 ? -31.416 14.572 -7.938 1.00 88.75 720 GLU A O 1
ATOM 5437 N N . VAL A 1 721 ? -33.502 13.878 -8.445 1.00 94.62 721 VAL A N 1
ATOM 5438 C CA . VAL A 1 721 ? -33.556 12.738 -7.522 1.00 94.62 721 VAL A CA 1
ATOM 5439 C C . VAL A 1 721 ? -33.621 11.476 -8.367 1.00 94.62 721 VAL A C 1
ATOM 5441 O O . VAL A 1 721 ? -34.366 11.456 -9.345 1.00 94.62 721 VAL A O 1
ATOM 5444 N N . GLY A 1 722 ? -32.849 10.456 -8.013 1.00 91.12 722 GLY A N 1
ATOM 5445 C CA . GLY A 1 722 ? -32.870 9.176 -8.710 1.00 91.12 722 GLY A CA 1
ATOM 5446 C C . GLY A 1 722 ? -32.728 7.992 -7.767 1.00 91.12 722 GLY A C 1
ATOM 5447 O O . GLY A 1 722 ? -32.250 8.149 -6.638 1.00 91.12 722 GLY A O 1
ATOM 5448 N N . ASP A 1 723 ? -33.134 6.839 -8.285 1.00 92.69 723 ASP A N 1
ATOM 5449 C CA . ASP A 1 723 ? -33.029 5.524 -7.664 1.00 92.69 723 ASP A CA 1
ATOM 5450 C C . ASP A 1 723 ? -31.739 4.810 -8.092 1.00 92.69 723 ASP A C 1
ATOM 5452 O O . ASP A 1 723 ? -31.379 4.803 -9.277 1.00 92.69 723 ASP A O 1
ATOM 5456 N N . TYR A 1 724 ? -30.999 4.281 -7.123 1.00 94.00 724 TYR A N 1
ATOM 5457 C CA . TYR A 1 724 ? -29.662 3.735 -7.307 1.00 94.00 724 TYR A CA 1
ATOM 5458 C C . TYR A 1 724 ? -29.469 2.442 -6.526 1.00 94.00 724 TYR A C 1
ATOM 5460 O O . TYR A 1 724 ? -29.873 2.299 -5.376 1.00 94.00 724 TYR A O 1
ATOM 5468 N N . TRP A 1 725 ? -28.660 1.562 -7.102 1.00 92.62 725 TRP A N 1
ATOM 5469 C CA . TRP A 1 725 ? -28.198 0.345 -6.465 1.00 92.62 725 TRP A CA 1
ATOM 5470 C C . TRP A 1 725 ? -26.685 0.355 -6.281 1.00 92.62 725 TRP A C 1
ATOM 5472 O O . TRP A 1 725 ? -25.908 0.794 -7.141 1.00 92.62 725 TRP A O 1
ATOM 5482 N N . SER A 1 726 ? -26.247 -0.163 -5.138 1.00 90.81 726 SER A N 1
ATOM 5483 C CA . SER A 1 726 ? -24.834 -0.296 -4.811 1.00 90.81 726 SER A CA 1
ATOM 5484 C C . SER A 1 726 ? -24.428 -1.750 -4.618 1.00 90.81 726 SER A C 1
ATOM 5486 O O . SER A 1 726 ? -24.690 -2.337 -3.578 1.00 90.81 726 SER A O 1
ATOM 5488 N N . GLU A 1 727 ? -23.686 -2.324 -5.564 1.00 82.75 727 GLU A N 1
ATOM 5489 C CA . GLU A 1 727 ? -23.098 -3.665 -5.407 1.00 82.75 727 GLU A CA 1
ATOM 5490 C C . GLU A 1 727 ? -21.809 -3.687 -4.569 1.00 82.75 727 GLU A C 1
ATOM 5492 O O . GLU A 1 727 ? -21.349 -4.754 -4.179 1.00 82.75 727 GLU A O 1
ATOM 5497 N N . THR A 1 728 ? -21.183 -2.534 -4.303 1.00 81.06 728 THR A N 1
ATOM 5498 C CA . THR A 1 728 ? -19.879 -2.443 -3.616 1.00 81.06 728 THR A CA 1
ATOM 5499 C C . THR A 1 728 ? -19.845 -1.277 -2.620 1.00 81.06 728 THR A C 1
ATOM 5501 O O . THR A 1 728 ? -20.876 -0.717 -2.274 1.00 81.06 728 THR A O 1
ATOM 5504 N N . PHE A 1 729 ? -18.661 -0.890 -2.137 1.00 77.88 729 PHE A N 1
ATOM 5505 C CA . PHE A 1 729 ? -18.471 0.359 -1.383 1.00 77.88 729 PHE A CA 1
ATOM 5506 C C . PHE A 1 729 ? -18.091 1.550 -2.287 1.00 77.88 729 PHE A C 1
ATOM 5508 O O . PHE A 1 729 ? -17.663 2.591 -1.786 1.00 77.88 729 PHE A O 1
ATOM 5515 N N . ALA A 1 730 ? -18.153 1.378 -3.613 1.00 76.44 730 ALA A N 1
ATOM 5516 C CA . ALA A 1 730 ? -17.870 2.420 -4.598 1.00 76.44 730 ALA A CA 1
ATOM 5517 C C . ALA A 1 730 ? -19.121 3.266 -4.907 1.00 76.44 730 ALA A C 1
ATOM 5519 O O . ALA A 1 730 ? -20.179 3.054 -4.329 1.00 76.44 730 ALA A O 1
ATOM 5520 N N . GLN A 1 731 ? -18.996 4.245 -5.811 1.00 83.38 731 GLN A N 1
ATOM 5521 C CA . GLN A 1 731 ? -20.126 5.076 -6.248 1.00 83.38 731 GLN A CA 1
ATOM 5522 C C . GLN A 1 731 ? -21.289 4.193 -6.759 1.00 83.38 731 GLN A C 1
ATOM 5524 O O . GLN A 1 731 ? -21.024 3.281 -7.547 1.00 83.38 731 GLN A O 1
ATOM 5529 N N . PRO A 1 732 ? -22.546 4.454 -6.346 1.00 87.88 732 PRO A N 1
ATOM 5530 C CA . PRO A 1 732 ? -23.677 3.614 -6.717 1.00 87.88 732 PRO A CA 1
ATOM 5531 C C . PRO A 1 732 ? -24.125 3.907 -8.158 1.00 87.88 732 PRO A C 1
ATOM 5533 O O . PRO A 1 732 ? -23.867 4.994 -8.688 1.00 87.88 732 PRO A O 1
ATOM 5536 N N . SER A 1 733 ? -24.759 2.927 -8.801 1.00 90.00 733 SER A N 1
ATOM 5537 C CA . SER A 1 733 ? -25.230 3.010 -10.194 1.00 90.00 733 SER A CA 1
ATOM 5538 C C . SER A 1 733 ? -26.735 3.247 -10.229 1.00 90.00 733 SER A C 1
ATOM 5540 O O . SER A 1 733 ? -27.417 2.810 -9.311 1.00 90.00 733 SER A O 1
ATOM 5542 N N . LEU A 1 734 ? -27.250 3.938 -11.252 1.00 88.38 734 LEU A N 1
ATOM 5543 C CA . LEU A 1 734 ? -28.701 4.078 -11.427 1.00 88.38 734 LEU A CA 1
ATOM 5544 C C . LEU A 1 734 ? -29.336 2.698 -11.539 1.00 88.38 734 LEU A C 1
ATOM 5546 O O . LEU A 1 734 ? -28.768 1.822 -12.198 1.00 88.38 734 LEU A O 1
ATOM 5550 N N . ASP A 1 735 ? -30.509 2.520 -10.944 1.00 85.25 735 ASP A N 1
ATOM 5551 C CA . ASP A 1 735 ? -31.048 1.172 -10.814 1.00 85.25 735 ASP A CA 1
ATOM 5552 C C . ASP A 1 735 ? -31.380 0.527 -12.176 1.00 85.25 735 ASP A C 1
ATOM 5554 O O . ASP A 1 735 ? -30.990 -0.600 -12.495 1.00 85.25 735 ASP A O 1
ATOM 5558 N N . GLY A 1 736 ? -31.917 1.331 -13.098 1.00 81.56 736 GLY A N 1
ATOM 5559 C CA . GLY A 1 736 ? -32.127 0.921 -14.489 1.00 81.56 736 GLY A CA 1
ATOM 5560 C C . GLY A 1 736 ? -30.856 0.501 -15.246 1.00 81.56 736 GLY A C 1
ATOM 5561 O O . GLY A 1 736 ? -30.944 -0.282 -16.195 1.00 81.56 736 GLY A O 1
ATOM 5562 N N . ASP A 1 737 ? -29.670 0.976 -14.843 1.00 81.94 737 ASP A N 1
ATOM 5563 C CA . ASP A 1 737 ? -28.395 0.602 -15.472 1.00 81.94 737 ASP A CA 1
ATOM 5564 C C . ASP A 1 737 ? -27.884 -0.769 -14.994 1.00 81.94 737 ASP A C 1
ATOM 5566 O O . ASP A 1 737 ? -27.113 -1.416 -15.713 1.00 81.94 737 ASP A O 1
ATOM 5570 N N . VAL A 1 738 ? -28.324 -1.234 -13.818 1.00 81.81 738 VAL A N 1
ATOM 5571 C CA . VAL A 1 738 ? -28.032 -2.582 -13.293 1.00 81.81 738 VAL A CA 1
ATOM 5572 C C . VAL A 1 738 ? -29.156 -3.586 -13.565 1.00 81.81 738 VAL A C 1
ATOM 5574 O O . VAL A 1 738 ? -28.993 -4.779 -13.316 1.00 81.81 738 VAL A O 1
ATOM 5577 N N . GLY A 1 739 ? -30.247 -3.131 -14.185 1.00 78.38 739 GLY A N 1
ATOM 5578 C CA . GLY A 1 739 ? -31.358 -3.967 -14.632 1.00 78.38 739 GLY A CA 1
ATOM 5579 C C . GLY A 1 739 ? -32.579 -3.964 -13.714 1.00 78.38 739 GLY A C 1
ATOM 5580 O O . GLY A 1 739 ? -33.461 -4.790 -13.959 1.00 78.38 739 GLY A O 1
ATOM 5581 N N . GLY A 1 740 ? -32.624 -3.066 -12.725 1.00 84.12 740 GLY A N 1
ATOM 5582 C CA . GLY A 1 740 ? -33.785 -2.814 -11.870 1.00 84.12 740 GLY A CA 1
ATOM 5583 C C . GLY A 1 740 ? -34.781 -1.798 -12.449 1.00 84.12 740 GLY A C 1
ATOM 5584 O O . GLY A 1 740 ? -34.568 -1.226 -13.528 1.00 84.12 740 GLY A O 1
ATOM 5585 N N . GLU A 1 741 ? -35.901 -1.604 -11.762 1.00 83.56 741 GLU A N 1
ATOM 5586 C CA . GLU A 1 741 ? -36.970 -0.651 -12.057 1.00 83.56 741 GLU A CA 1
ATOM 5587 C C . GLU A 1 741 ? -36.909 0.553 -11.100 1.00 83.56 741 GLU A C 1
ATOM 5589 O O . GLU A 1 741 ? -36.573 0.433 -9.936 1.00 83.56 741 GLU A O 1
ATOM 5594 N N . ASP A 1 742 ? -37.254 1.747 -11.592 1.00 86.12 742 ASP A N 1
ATOM 5595 C CA . ASP A 1 742 ? -37.313 2.949 -10.747 1.00 86.12 742 ASP A CA 1
ATOM 5596 C C . ASP A 1 742 ? -38.493 2.851 -9.763 1.00 86.12 742 ASP A C 1
ATOM 5598 O O . ASP A 1 742 ? -39.660 2.883 -10.178 1.00 86.12 742 ASP A O 1
ATOM 5602 N N . SER A 1 743 ? -38.190 2.742 -8.467 1.00 85.56 743 SER A N 1
ATOM 5603 C CA . SER A 1 743 ? -39.172 2.549 -7.395 1.00 85.56 743 SER A CA 1
ATOM 5604 C C . SER A 1 743 ? -39.850 3.839 -6.925 1.00 85.56 743 SER A C 1
ATOM 5606 O O . SER A 1 743 ? -40.778 3.806 -6.102 1.00 85.56 743 SER A O 1
ATOM 5608 N N . LEU A 1 744 ? -39.422 4.995 -7.447 1.00 89.75 744 LEU A N 1
ATOM 5609 C CA . LEU A 1 744 ? -39.907 6.307 -7.030 1.00 89.75 744 LEU A CA 1
ATOM 5610 C C . LEU A 1 744 ? -41.231 6.673 -7.723 1.00 89.75 744 LEU A C 1
ATOM 5612 O O . LEU A 1 744 ? -41.315 6.867 -8.936 1.00 89.75 744 LEU A O 1
ATOM 5616 N N . THR A 1 745 ? -42.295 6.854 -6.937 1.00 86.25 745 THR A N 1
ATOM 5617 C CA . THR A 1 745 ? -43.633 7.218 -7.442 1.00 86.25 745 THR A CA 1
ATOM 5618 C C . THR A 1 745 ? -43.842 8.730 -7.544 1.00 86.25 745 THR A C 1
ATOM 5620 O O . THR A 1 745 ? -44.665 9.201 -8.337 1.00 86.25 745 THR A O 1
ATOM 5623 N N . ALA A 1 746 ? -43.070 9.512 -6.788 1.00 81.44 746 ALA A N 1
ATOM 5624 C CA . ALA A 1 746 ? -43.025 10.965 -6.886 1.00 81.44 746 ALA A CA 1
ATOM 5625 C C . ALA A 1 746 ? -41.654 11.494 -6.455 1.00 81.44 746 ALA A C 1
ATOM 5627 O O . ALA A 1 746 ? -41.066 10.996 -5.500 1.00 81.44 746 ALA A O 1
ATOM 5628 N N . THR A 1 747 ? -41.172 12.545 -7.119 1.00 92.56 747 THR A N 1
ATOM 5629 C CA . THR A 1 747 ? -39.913 13.222 -6.779 1.00 92.56 747 THR A CA 1
ATOM 5630 C C . THR A 1 747 ? -40.056 14.731 -6.920 1.00 92.56 747 THR A C 1
ATOM 5632 O O . THR A 1 747 ? -40.652 15.217 -7.885 1.00 92.56 747 THR A O 1
ATOM 5635 N N . ALA A 1 748 ? -39.443 15.481 -6.016 1.00 91.69 748 ALA A N 1
ATOM 5636 C CA . ALA A 1 748 ? -39.258 16.919 -6.115 1.00 91.69 748 ALA A CA 1
ATOM 5637 C C . ALA A 1 748 ? -37.873 17.282 -5.577 1.00 91.69 748 ALA A C 1
ATOM 5639 O O . ALA A 1 748 ? -37.430 16.723 -4.579 1.00 91.69 748 ALA A O 1
ATOM 5640 N N . CYS A 1 749 ? -37.191 18.233 -6.208 1.00 92.25 749 CYS A N 1
ATOM 5641 C CA . CYS A 1 749 ? -35.987 18.808 -5.630 1.00 92.25 749 CYS A CA 1
ATOM 5642 C C . CYS A 1 749 ? -35.869 20.294 -5.944 1.00 92.25 749 CYS A C 1
ATOM 5644 O O . CYS A 1 749 ? -36.021 20.721 -7.090 1.00 92.25 749 CYS A O 1
ATOM 5646 N N . GLU A 1 750 ? -35.588 21.079 -4.910 1.00 90.00 750 GLU A N 1
ATOM 5647 C CA . GLU A 1 750 ? -35.515 22.529 -4.969 1.00 90.00 750 GLU A CA 1
ATOM 5648 C C . GLU A 1 750 ? -34.214 23.026 -4.335 1.00 90.00 750 GLU A C 1
ATOM 5650 O O . GLU A 1 750 ? -33.757 22.516 -3.312 1.00 90.00 750 GLU A O 1
ATOM 5655 N N . ILE A 1 751 ? -33.625 24.054 -4.949 1.00 86.94 751 ILE A N 1
ATOM 5656 C CA . ILE A 1 751 ? -32.458 24.762 -4.424 1.00 86.94 751 ILE A CA 1
ATOM 5657 C C . ILE A 1 751 ? -32.857 26.223 -4.232 1.00 86.94 751 ILE A C 1
ATOM 5659 O O . ILE A 1 751 ? -33.177 26.922 -5.199 1.00 86.94 751 ILE A O 1
ATOM 5663 N N . ALA A 1 752 ? -32.844 26.701 -2.989 1.00 84.19 752 ALA A N 1
ATOM 5664 C CA . ALA A 1 752 ? -33.208 28.073 -2.658 1.00 84.19 752 ALA A CA 1
ATOM 5665 C C . ALA A 1 752 ? -32.248 28.661 -1.621 1.00 84.19 752 ALA A C 1
ATOM 5667 O O . ALA A 1 752 ? -32.107 28.152 -0.517 1.00 84.19 752 ALA A O 1
ATOM 5668 N N . GLY A 1 753 ? -31.597 29.777 -1.961 1.00 77.81 753 GLY A N 1
ATOM 5669 C CA . GLY A 1 753 ? -30.764 30.518 -1.006 1.00 77.81 753 GLY A CA 1
ATOM 5670 C C . GLY A 1 753 ? -29.525 29.767 -0.503 1.00 77.81 753 GLY A C 1
ATOM 5671 O O . GLY A 1 753 ? -29.033 30.117 0.565 1.00 77.81 753 GLY A O 1
ATOM 5672 N N . GLY A 1 754 ? -29.019 28.785 -1.259 1.00 80.19 754 GLY A N 1
ATOM 5673 C CA . GLY A 1 754 ? -27.901 27.928 -0.849 1.00 80.19 754 GLY A CA 1
ATOM 5674 C C . GLY A 1 754 ? -28.309 26.752 0.040 1.00 80.19 754 GLY A C 1
ATOM 5675 O O . GLY A 1 754 ? -27.441 26.167 0.673 1.00 80.19 754 GLY A O 1
ATOM 5676 N N . HIS A 1 755 ? -29.601 26.426 0.092 1.00 87.62 755 HIS A N 1
ATOM 5677 C CA . HIS A 1 755 ? -30.151 25.260 0.772 1.00 87.62 755 HIS A CA 1
ATOM 5678 C C . HIS A 1 755 ? -30.838 24.362 -0.262 1.00 87.62 755 HIS A C 1
ATOM 5680 O O . HIS A 1 755 ? -31.622 24.839 -1.091 1.00 87.62 755 HIS A O 1
ATOM 5686 N N . MET A 1 756 ? -30.540 23.067 -0.205 1.00 89.88 756 MET A N 1
ATOM 5687 C CA . MET A 1 756 ? -31.123 22.036 -1.057 1.00 89.88 756 MET A CA 1
ATOM 5688 C C . MET A 1 756 ? -32.175 21.245 -0.276 1.00 89.88 756 MET A C 1
ATOM 5690 O O . MET A 1 756 ? -31.928 20.853 0.866 1.00 89.88 756 MET A O 1
ATOM 5694 N N . LYS A 1 757 ? -33.341 21.018 -0.884 1.00 93.75 757 LYS A N 1
ATOM 5695 C CA . LYS A 1 757 ? -34.425 20.194 -0.339 1.00 93.75 757 LYS A CA 1
ATOM 5696 C C . LYS A 1 757 ? -34.885 19.206 -1.399 1.00 93.75 757 LYS A C 1
ATOM 5698 O O . LYS A 1 757 ? -35.306 19.627 -2.474 1.00 93.75 757 LYS A O 1
ATOM 5703 N N . ALA A 1 758 ? -34.823 17.916 -1.096 1.00 94.62 758 ALA A N 1
ATOM 5704 C CA . ALA A 1 758 ? -35.294 16.853 -1.973 1.00 94.62 758 ALA A CA 1
ATOM 5705 C C . ALA A 1 758 ? -36.369 16.026 -1.274 1.00 94.62 758 ALA A C 1
ATOM 5707 O O . ALA A 1 758 ? -36.190 15.624 -0.131 1.00 94.62 758 ALA A O 1
ATOM 5708 N N . THR A 1 759 ? -37.463 15.751 -1.970 1.00 95.25 759 THR A N 1
ATOM 5709 C CA . THR A 1 759 ? -38.563 14.916 -1.494 1.00 95.25 759 THR A CA 1
ATOM 5710 C C . THR A 1 759 ? -38.799 13.795 -2.493 1.00 95.25 759 THR A C 1
ATOM 5712 O O . THR A 1 759 ? -38.837 14.046 -3.697 1.00 95.25 759 THR A O 1
ATOM 5715 N N . PHE A 1 760 ? -38.971 12.570 -2.010 1.00 95.75 760 PHE A N 1
ATOM 5716 C CA . PHE A 1 760 ? -39.309 11.429 -2.853 1.00 95.75 760 PHE A CA 1
ATOM 5717 C C . PHE A 1 760 ? -40.231 10.448 -2.136 1.00 95.75 760 PHE A C 1
ATOM 5719 O O . PHE A 1 760 ? -40.174 10.312 -0.914 1.00 95.75 760 PHE A O 1
ATOM 5726 N N . THR A 1 761 ? -41.076 9.773 -2.908 1.00 94.25 761 THR A N 1
ATOM 5727 C CA . THR A 1 761 ? -42.064 8.805 -2.428 1.00 94.25 761 THR A CA 1
ATOM 5728 C C . THR A 1 761 ? -41.812 7.456 -3.079 1.00 94.25 761 THR A C 1
ATOM 5730 O O . THR A 1 761 ? -41.561 7.405 -4.281 1.00 94.25 761 THR A O 1
ATOM 5733 N N . ARG A 1 762 ? -41.894 6.379 -2.295 1.00 93.50 762 ARG A N 1
ATOM 5734 C CA . ARG A 1 762 ? -41.863 4.995 -2.788 1.00 93.50 762 ARG A CA 1
ATOM 5735 C C . ARG A 1 762 ? -42.773 4.090 -1.965 1.00 93.50 762 ARG A C 1
ATOM 5737 O O . ARG A 1 762 ? -43.197 4.455 -0.862 1.00 93.50 762 ARG A O 1
ATOM 5744 N N . SER A 1 763 ? -43.052 2.899 -2.490 1.00 89.81 763 SER A N 1
ATOM 5745 C CA . SER A 1 763 ? -43.767 1.861 -1.743 1.00 89.81 763 SER A CA 1
ATOM 5746 C C . SER A 1 763 ? -42.902 1.280 -0.619 1.00 89.81 763 SER A C 1
ATOM 5748 O O . SER A 1 763 ? -41.676 1.289 -0.693 1.00 89.81 763 SER A O 1
ATOM 5750 N N . LEU A 1 764 ? -43.543 0.758 0.430 1.00 88.25 764 LEU A N 1
ATOM 5751 C CA . LEU A 1 764 ? -42.860 0.006 1.487 1.00 88.25 764 LEU A CA 1
ATOM 5752 C C . LEU A 1 764 ? -42.274 -1.323 1.003 1.00 88.25 764 LEU A C 1
ATOM 5754 O O . LEU A 1 764 ? -41.365 -1.842 1.645 1.00 88.25 764 LEU A O 1
ATOM 5758 N N . LEU A 1 765 ? -42.823 -1.898 -0.066 1.00 87.00 765 LEU A N 1
ATOM 5759 C CA . LEU A 1 765 ? -42.313 -3.131 -0.653 1.00 87.00 765 LEU A CA 1
ATOM 5760 C C . LEU A 1 765 ? -41.441 -2.798 -1.854 1.00 87.00 765 LEU A C 1
ATOM 5762 O O . LEU A 1 765 ? -41.817 -1.951 -2.667 1.00 87.00 765 LEU A O 1
ATOM 5766 N N . GLY A 1 766 ? -40.309 -3.487 -1.956 1.00 84.06 766 GLY A N 1
ATOM 5767 C CA . GLY A 1 766 ? -39.433 -3.356 -3.104 1.00 84.06 766 GLY A CA 1
ATOM 5768 C C . GLY A 1 766 ? -40.097 -3.869 -4.378 1.00 84.06 766 GLY A C 1
ATOM 5769 O O . GLY A 1 766 ? -40.926 -4.788 -4.332 1.00 84.06 766 GLY A O 1
ATOM 5770 N N . THR A 1 767 ? -39.782 -3.250 -5.515 1.00 83.00 767 THR A N 1
ATOM 5771 C CA . THR A 1 767 ? -40.372 -3.643 -6.798 1.00 83.00 767 THR A CA 1
ATOM 5772 C C . THR A 1 767 ? -39.594 -4.776 -7.472 1.00 83.00 767 THR A C 1
ATOM 5774 O O . THR A 1 767 ? -40.200 -5.582 -8.189 1.00 83.00 767 THR A O 1
ATOM 5777 N N . ASP A 1 768 ? -38.306 -4.929 -7.146 1.00 84.62 768 ASP A N 1
ATOM 5778 C CA . ASP A 1 768 ? -37.411 -5.986 -7.628 1.00 84.62 768 ASP A CA 1
ATOM 5779 C C . ASP A 1 768 ? -36.280 -6.349 -6.627 1.00 84.62 768 ASP A C 1
ATOM 5781 O O . ASP A 1 768 ? -36.430 -6.176 -5.420 1.00 84.62 768 ASP A O 1
ATOM 5785 N N . ASP A 1 769 ? -35.182 -6.948 -7.111 1.00 82.56 769 ASP A N 1
ATOM 5786 C CA . ASP A 1 769 ? -34.057 -7.419 -6.287 1.00 82.56 769 ASP A CA 1
ATOM 5787 C C . ASP A 1 769 ? -33.076 -6.298 -5.866 1.00 82.56 769 ASP A C 1
ATOM 5789 O O . ASP A 1 769 ? -32.279 -6.510 -4.942 1.00 82.56 769 ASP A O 1
ATOM 5793 N N . SER A 1 770 ? -33.100 -5.141 -6.534 1.00 84.94 770 SER A N 1
ATOM 5794 C CA . SER A 1 770 ? -32.327 -3.942 -6.179 1.00 84.94 770 SER A CA 1
ATOM 5795 C C . SER A 1 770 ? -33.103 -3.005 -5.252 1.00 84.94 770 SER A C 1
ATOM 5797 O O . SER A 1 770 ? -32.500 -2.224 -4.515 1.00 84.94 770 SER A O 1
ATOM 5799 N N . ASP A 1 771 ? -34.417 -3.180 -5.176 1.00 86.56 771 ASP A N 1
ATOM 5800 C CA . ASP A 1 771 ? -35.272 -2.537 -4.195 1.00 86.56 771 ASP A CA 1
ATOM 5801 C C . ASP A 1 771 ? -35.431 -3.335 -2.895 1.00 86.56 771 ASP A C 1
ATOM 5803 O O . ASP A 1 771 ? -35.976 -4.441 -2.849 1.00 86.56 771 ASP A O 1
ATOM 5807 N N . ARG A 1 772 ? -35.051 -2.741 -1.768 1.00 88.75 772 ARG A N 1
ATOM 5808 C CA . ARG A 1 772 ? -35.235 -3.353 -0.451 1.00 88.75 772 ARG A CA 1
ATOM 5809 C C . ARG A 1 772 ? -36.542 -2.916 0.196 1.00 88.75 772 ARG A C 1
ATOM 5811 O O . ARG A 1 772 ? -36.817 -1.729 0.344 1.00 88.75 772 ARG A O 1
ATOM 5818 N N . ASP A 1 773 ? -37.274 -3.896 0.723 1.00 88.62 773 ASP A N 1
ATOM 5819 C CA . ASP A 1 773 ? -38.433 -3.655 1.585 1.00 88.62 773 ASP A CA 1
ATOM 5820 C C . ASP A 1 773 ? -38.075 -2.741 2.770 1.00 88.62 773 ASP A C 1
ATOM 5822 O O . ASP A 1 773 ? -37.093 -2.972 3.485 1.00 88.62 773 ASP A O 1
ATOM 5826 N N . ILE A 1 774 ? -38.940 -1.764 3.046 1.00 86.06 774 ILE A N 1
ATOM 5827 C CA . ILE A 1 774 ? -38.911 -0.948 4.258 1.00 86.06 774 ILE A CA 1
ATOM 5828 C C . ILE A 1 774 ? -39.729 -1.670 5.339 1.00 86.06 774 ILE A C 1
ATOM 5830 O O . ILE A 1 774 ? -40.959 -1.757 5.243 1.00 86.06 774 ILE A O 1
ATOM 5834 N N . PRO A 1 775 ? -39.091 -2.199 6.401 1.00 77.50 775 PRO A N 1
ATOM 5835 C CA . PRO A 1 775 ? -39.800 -2.954 7.423 1.00 77.50 775 PRO A CA 1
ATOM 5836 C C . PRO A 1 775 ? -40.824 -2.091 8.168 1.00 77.50 775 PRO A C 1
ATOM 5838 O O . PRO A 1 775 ? -40.574 -0.933 8.491 1.00 77.50 775 PRO A O 1
ATOM 5841 N N . SER A 1 776 ? -41.941 -2.695 8.583 1.00 66.19 776 SER A N 1
ATOM 5842 C CA . SER A 1 776 ? -42.977 -2.027 9.392 1.00 66.19 776 SER A CA 1
ATOM 5843 C C . SER A 1 776 ? -42.544 -1.704 10.839 1.00 66.19 776 SER A C 1
ATOM 5845 O O . SER A 1 776 ? -43.373 -1.349 11.675 1.00 66.19 776 SER A O 1
ATOM 5847 N N . GLN A 1 777 ? -41.269 -1.916 11.174 1.00 67.56 777 GLN A N 1
ATOM 5848 C CA . GLN A 1 777 ? -40.635 -1.707 12.480 1.00 67.56 777 GLN A CA 1
ATO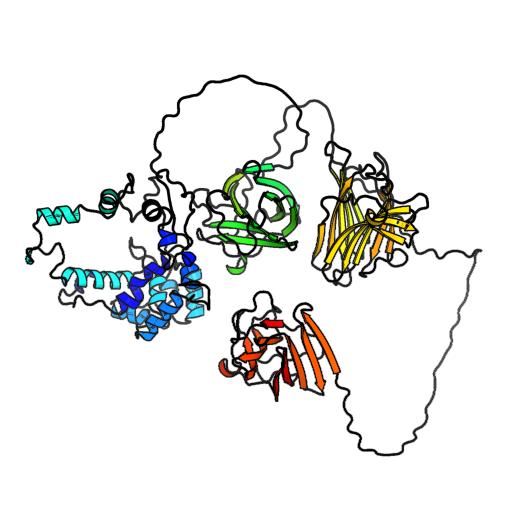M 5849 C C . GLN A 1 777 ? -39.362 -0.878 12.249 1.00 67.56 777 GLN A C 1
ATOM 5851 O O . GLN A 1 777 ? -38.861 -0.853 11.129 1.00 67.56 777 GLN A O 1
ATOM 5856 N N . GLY A 1 778 ? -38.818 -0.208 13.272 1.00 65.19 778 GLY A N 1
ATOM 5857 C CA . GLY A 1 778 ? -37.638 0.655 13.095 1.00 65.19 778 GLY A CA 1
ATOM 5858 C C . GLY A 1 778 ? -36.481 -0.053 12.370 1.00 65.19 778 GLY A C 1
ATOM 5859 O O . GLY A 1 778 ? -36.091 -1.154 12.760 1.00 65.19 778 GLY A O 1
ATOM 5860 N N . PHE A 1 779 ? -35.945 0.581 11.325 1.00 76.69 779 PHE A N 1
ATOM 5861 C CA . PHE A 1 779 ? -34.894 0.039 10.461 1.00 76.69 779 PHE A CA 1
ATOM 5862 C C . PHE A 1 779 ? -33.700 0.998 10.373 1.00 76.69 779 PHE A C 1
ATOM 5864 O O . PHE A 1 779 ? -33.786 2.163 10.760 1.00 76.69 779 PHE A O 1
ATOM 5871 N N . SER A 1 780 ? -32.554 0.482 9.930 1.00 80.31 780 SER A N 1
ATOM 5872 C CA . SER A 1 780 ? -31.342 1.283 9.747 1.00 80.31 780 SER A CA 1
ATOM 5873 C C . SER A 1 780 ? -31.326 1.899 8.355 1.00 80.31 780 SER A C 1
ATOM 5875 O O . SER A 1 780 ? -31.629 1.209 7.388 1.00 80.31 780 SER A O 1
ATOM 5877 N N . VAL A 1 781 ? -30.907 3.157 8.265 1.00 87.81 781 VAL A N 1
ATOM 5878 C CA . VAL A 1 781 ? -30.561 3.821 7.006 1.00 87.81 781 VAL A CA 1
ATOM 5879 C C . VAL A 1 781 ? -29.077 4.163 7.014 1.00 87.81 781 VAL A C 1
ATOM 5881 O O . VAL A 1 781 ? -28.512 4.462 8.067 1.00 87.81 781 VAL A O 1
ATOM 5884 N N . ILE A 1 782 ? -28.452 4.114 5.847 1.00 89.81 782 ILE A N 1
ATOM 5885 C CA . ILE A 1 782 ? -27.170 4.772 5.590 1.00 89.81 782 ILE A CA 1
ATOM 5886 C C . ILE A 1 782 ? -27.447 6.114 4.927 1.00 89.81 782 ILE A C 1
ATOM 5888 O O . ILE A 1 782 ? -28.476 6.277 4.273 1.00 89.81 782 ILE A O 1
ATOM 5892 N N . TYR A 1 783 ? -26.549 7.076 5.084 1.00 91.94 783 TYR A N 1
ATOM 5893 C CA . TYR A 1 783 ? -26.671 8.361 4.416 1.00 91.94 783 TYR A CA 1
ATOM 5894 C C . TYR A 1 783 ? -25.312 8.866 3.961 1.00 91.94 783 TYR A C 1
ATOM 5896 O O . TYR A 1 783 ? -24.275 8.390 4.407 1.00 91.94 783 TYR A O 1
ATOM 5904 N N . ALA A 1 784 ? -25.308 9.806 3.027 1.00 90.81 784 ALA A N 1
ATOM 5905 C CA . ALA A 1 784 ? -24.104 10.516 2.627 1.00 90.81 784 ALA A CA 1
ATOM 5906 C C . ALA A 1 784 ? -24.480 11.868 2.038 1.00 90.81 784 ALA A C 1
ATOM 5908 O O . ALA A 1 784 ? -25.528 12.007 1.405 1.00 90.81 784 ALA A O 1
ATOM 5909 N N . PHE A 1 785 ? -23.610 12.859 2.216 1.00 90.31 785 PHE A N 1
ATOM 5910 C CA . PHE A 1 785 ? -23.835 14.181 1.647 1.00 90.31 785 PHE A CA 1
ATOM 5911 C C . PHE A 1 785 ? -22.535 14.921 1.329 1.00 90.31 785 PHE A C 1
ATOM 5913 O O . PHE A 1 785 ? -21.451 14.617 1.839 1.00 90.31 785 PHE A O 1
ATOM 5920 N N . HIS A 1 786 ? -22.646 15.927 0.468 1.00 88.62 786 HIS A N 1
ATOM 5921 C CA . HIS A 1 786 ? -21.565 16.836 0.129 1.00 88.62 786 HIS A CA 1
ATOM 5922 C C . HIS A 1 786 ? -22.129 18.201 -0.273 1.00 88.62 786 HIS A C 1
ATOM 5924 O O . HIS A 1 786 ? -22.913 18.297 -1.206 1.00 88.62 786 HIS A O 1
ATOM 5930 N N . GLU A 1 787 ? -21.693 19.271 0.390 1.00 84.00 787 GLU A N 1
ATOM 5931 C CA . GLU A 1 787 ? -22.290 20.611 0.240 1.00 84.00 787 GLU A CA 1
ATOM 5932 C C . GLU A 1 787 ? -21.839 21.342 -1.039 1.00 84.00 787 GLU A C 1
ATOM 5934 O O . GLU A 1 787 ? -22.509 22.257 -1.519 1.00 84.00 787 GLU A O 1
ATOM 5939 N N . ALA A 1 788 ? -20.674 20.978 -1.589 1.00 79.44 788 ALA A N 1
ATOM 5940 C CA . ALA A 1 788 ? -20.103 21.679 -2.737 1.00 79.44 788 ALA A CA 1
ATOM 5941 C C . ALA A 1 788 ? -20.683 21.172 -4.061 1.00 79.44 788 ALA A C 1
ATOM 5943 O O . ALA A 1 788 ? -20.667 19.967 -4.320 1.00 79.44 788 ALA A O 1
ATOM 5944 N N . ALA A 1 789 ? -21.093 22.114 -4.912 1.00 67.25 789 ALA A N 1
ATOM 5945 C CA . ALA A 1 789 ? -21.591 21.849 -6.256 1.00 67.25 789 ALA A CA 1
ATOM 5946 C C . ALA A 1 789 ? -20.571 21.118 -7.147 1.00 67.25 789 ALA A C 1
ATOM 5948 O O . ALA A 1 789 ? -19.353 21.258 -6.981 1.00 67.25 789 ALA A O 1
ATOM 5949 N N . GLY A 1 790 ? -21.086 20.381 -8.134 1.00 66.69 790 GLY A N 1
ATOM 5950 C CA . GLY A 1 790 ? -20.292 19.655 -9.131 1.00 66.69 790 GLY A CA 1
ATOM 5951 C C . GLY A 1 790 ? -20.558 18.149 -9.177 1.00 66.69 790 GLY A C 1
ATOM 5952 O O . GLY A 1 790 ? -19.614 17.389 -9.388 1.00 66.69 790 GLY A O 1
ATOM 5953 N N . GLY A 1 791 ? -21.805 17.721 -8.950 1.00 72.50 791 GLY A N 1
ATOM 5954 C CA . GLY A 1 791 ? -22.226 16.321 -9.049 1.00 72.50 791 GLY A CA 1
ATOM 5955 C C . GLY A 1 791 ? -21.794 15.424 -7.878 1.00 72.50 791 GLY A C 1
ATOM 5956 O O . GLY A 1 791 ? -21.370 15.901 -6.825 1.00 72.50 791 GLY A O 1
ATOM 5957 N N . LEU A 1 792 ? -21.907 14.104 -8.076 1.00 74.81 792 LEU A N 1
ATOM 5958 C CA . LEU A 1 792 ? -21.515 13.069 -7.109 1.00 74.81 792 LEU A CA 1
ATOM 5959 C C . LEU A 1 792 ? -19.994 13.065 -6.885 1.00 74.81 792 LEU A C 1
ATOM 5961 O O . LEU A 1 792 ? -19.207 12.802 -7.794 1.00 74.81 792 LEU A O 1
ATOM 5965 N N . GLN A 1 793 ? -19.585 13.361 -5.653 1.00 74.25 793 GLN A N 1
ATOM 5966 C CA . GLN A 1 793 ? -18.189 13.448 -5.218 1.00 74.25 793 GLN A CA 1
ATOM 5967 C C . GLN A 1 793 ? -17.937 12.499 -4.042 1.00 74.25 793 GLN A C 1
ATOM 5969 O O . GLN A 1 793 ? -18.864 12.043 -3.377 1.00 74.25 793 GLN A O 1
ATOM 5974 N N . TYR A 1 794 ? -16.671 12.207 -3.743 1.00 75.56 794 TYR A N 1
ATOM 5975 C CA . TYR A 1 794 ? -16.343 11.415 -2.560 1.00 75.56 794 TYR A CA 1
ATOM 5976 C C . TYR A 1 794 ? -16.717 12.185 -1.282 1.00 75.56 794 TYR A C 1
ATOM 5978 O O . TYR A 1 794 ? -16.140 13.232 -0.991 1.00 75.56 794 TYR A O 1
ATOM 5986 N N . HIS A 1 795 ? -17.664 11.658 -0.503 1.00 69.62 795 HIS A N 1
ATOM 5987 C CA . HIS A 1 795 ? -18.185 12.311 0.708 1.00 69.62 795 HIS A CA 1
ATOM 5988 C C . HIS A 1 795 ? -17.188 12.329 1.884 1.00 69.62 795 HIS A C 1
ATOM 5990 O O . HIS A 1 795 ? -17.381 13.063 2.853 1.00 69.62 795 HIS A O 1
ATOM 5996 N N . GLY A 1 796 ? -16.105 11.539 1.847 1.00 71.88 796 GLY A N 1
ATOM 5997 C CA . GLY A 1 796 ? -15.170 11.439 2.972 1.00 71.88 796 GLY A CA 1
ATOM 5998 C C . GLY A 1 796 ? -15.866 10.939 4.240 1.00 71.88 796 GLY A C 1
ATOM 5999 O O . GLY A 1 796 ? -16.526 9.902 4.212 1.00 71.88 796 GLY A O 1
ATOM 6000 N N . THR A 1 797 ? -15.734 11.680 5.341 1.00 68.25 797 THR A N 1
ATOM 6001 C CA . THR A 1 797 ? -16.391 11.382 6.627 1.00 68.25 797 THR A CA 1
ATOM 6002 C C . THR A 1 797 ? -17.851 11.848 6.705 1.00 68.25 797 THR A C 1
ATOM 6004 O O . THR A 1 797 ? -18.456 11.703 7.757 1.00 68.25 797 THR A O 1
ATOM 6007 N N . ARG A 1 798 ? -18.417 12.442 5.644 1.00 73.31 798 ARG A N 1
ATOM 6008 C CA . ARG A 1 798 ? -19.800 12.954 5.617 1.00 73.31 798 ARG A CA 1
ATOM 6009 C C . ARG A 1 798 ? -20.803 11.850 5.246 1.00 73.31 798 ARG A C 1
ATOM 6011 O O . ARG A 1 798 ? -21.358 11.868 4.147 1.00 73.31 798 ARG A O 1
ATOM 6018 N N . ARG A 1 799 ? -20.958 10.860 6.126 1.00 78.62 799 ARG A N 1
ATOM 6019 C CA . ARG A 1 799 ? -21.807 9.672 5.947 1.00 78.62 799 ARG A CA 1
ATOM 6020 C C . ARG A 1 799 ? -22.239 9.066 7.275 1.00 78.62 799 ARG A C 1
ATOM 6022 O O . ARG A 1 799 ? -21.500 9.324 8.255 1.00 78.62 799 ARG A O 1
#

InterPro domains:
  IPR005018 DOMON domain [PF03351] (279-404)
  IPR005018 DOMON domain [PF03351] (453-571)
  IPR005018 DOMON domain [PF03351] (667-786)
  IPR005018 DOMON domain [PS50836] (279-404)
  IPR005018 DOMON domain [PS50836] (452-580)
  IPR005018 DOMON domain [PS50836] (668-786)
  IPR005018 DOMON domain [SM00664] (307-404)
  IPR005018 DOMON domain [SM00664] (485-580)
  IPR005018 DOMON domain [SM00664] (692-786)
  IPR010255 Haem peroxidase superfamily [SSF48113] (11-237)
  IPR019791 Haem peroxidase, animal-type [PF03098] (12-236)
  IPR019791 Haem peroxidase, animal-type [PS50292] (1-267)
  IPR037120 Haem peroxidase domain superfamily, animal type [G3DSA:1.10.640.10] (6-255)
  IPR045266 Copper-dependent monooxygenases, DOMON domain [cd09631] (278-418)
  IPR045266 Copper-dependent monooxygenases, DOMON domain [cd09631] (448-594)
  IPR045266 Copper-dependent monooxygenases, DOMON domain [cd09631] (662-799)

Organism: NCBI:txid121088

pLDDT: mean 74.55, std 19.84, range [23.38, 98.38]

Foldseek 3Di:
DPVPPLPLPDALDDDPCLVLALVCLCQQQAAQWQAFADLQGAGDPLFIDGLLVCVVPPCSCCVVHCVRRLQSLLADGTDAQARHQHCSQQQRPCHHVVVRGDHNVVVSLVSCVVSVPAAQQVLCVVLVHHGDFALCSAAVDPVLSVVCCVPQVGSRRHHNRSSFSSHDADDPGSTHPSSVSSVVSSVCNNQSNDPVNPPNVVNVPDDPVVSVVVVPDDPVNVDVVPDPRDDGDPHSNDDDPPDDNDRDPDPDDDDDDDDDDDDDDDDDDDQDKDDPDPPAWIKGWDWDADPNFIKIKIKIKGLAQAKKKKWQDPDVVCPQALIWMWMWHQHPVRDIDTFIFAHNGPDDTHGQVVVVWDGFKAWPDWDDDPSIIITIIMGTQPPPTPSDDRNDLDFWTKMKIFHHRDHDDDDDRGRPGIDIDTDDNNDDDDDDDDDDDDDAWFWEKDQQDPVFRWIKIKTWDDDPPAIKIKIKTKTAQPVQPLFKKKKKWQDDPVGALALIWIWMFGDDPQDTDIWTWGRNGLFRTDGQVVVVDDGQWAPWDWHGDRRMIMIMTMGGQDDPDPSDDHNDDPFWGWMKMDMDRHSDDDSQDGFIKIFTDDGGHHYPDDGPDIGGDDDDDDDDDDDDDDDDDDDDDDDDDDDDDDDDDDDDDPDDPQPPWDKDKDQPDPVWRWIWIWTDDDQKIKIKTKTQAQAKKKKWQDDPVLALAQIWMWMWGGAPQDIDIATFTHNDNDDTHGQVVVPDDTQWPDKDWDDDPRMIMIMTMGGQPAPDSSGDHNDPDDGDMDMADDRYHDYDDDRVVRD